Protein AF-A0A899FX78-F1 (afdb_monomer_lite)

Sequence (1139 aa):
MTTLPFQKGYDASYISKLYPPELSLHYVQIIFRHGERTPIFSNFKFPGITSNWNLCNSANFFHSAVKTSSGTSSDHKNWDYLKYKRKLEIMDENMKFRRLEDDSICMEGELTDIGRESTLNLGKRLRELYVNQLSFLPSVISKSSQIYIRTSDIPRALESAQHVFSGLYPSEFRESSFEVEFGLRELHDENIFPNDDQCKRLRVLLEEFRNLASKTWDPILASRTSEKVLKYIPEKISIKGRAQVFELFDLICTAIGNGIKIPDELYDEGLRKDLEIASISEWFDGYRDNPEVRRLGIGSFLGELKDIFVESKKHMNDERRKISLYGAHDTTLGSILQSLECFDRRWPPYASHIAFELFRKPSTSYFRSFFQKDEWYIRLRYNDTPLVIPECKKKGNHLSGNESFCTFEAFQDIVLKMVPKNLNKESGVVPSLSGSYLASLVYPSRLIIRSTASLSIKRVINLDPEFCQRILFMKWCYIEGSDKILVADDKNAKAWIMEDDKWELNISDGYGIKNIQWSQNGSEILVWTDFMLKLTVWSLSKDSGSTIHYPKFFNKGYDYRPTSTHFALITRPASHDFISIFDCSFNPWRLSKKWCLPTMDAQGCSWSQDGKWLAAWESPMEYKILLYTPNGYLLQQYSAYDIGLGIKTVQWNPPTGKFIAVGSFDGKVRFLDSFTFNSVIVIMHATTINFDGVTVWREIMSSMLIPKYEIVPQPVSLPFVRPNIEDPSSFLGVGILSFNKDGTLVATRNDNMPTILWIWSLSDLTPITILIYCNPIKVVKWCPFNPFLLSLVCSDGSKINNRVYLWNYHWDEPRVFSIPKYDFNVKWLRWLEKPQNIDNLERTVRKMRMNSLEIAKFYIIKFCFLTLEFNMRKKDPELIDHILGKDDAVLMKEAMSIICNPNQSLENRKTAFENFEMLIENIYNAKNIANMNMWEPLIQQLSSSESIIRMYAASVCGTAVQNNFDSQQHFLNNGGLEKVLVLFNSDDDPYVRLKSFYAIASEVRNNLPALEKFCKLDGWSIIVKYLKDNNYTILQKKILFFIWTLLLQDTGVDLVIEHIKLNELQKILVEIIQREEIQNNALEEALGSIFLLHKKSLVFDMNELIIIRNIIKIIKEKMNFEAISEDDINEISVQFNVI

Secondary structure (DSSP, 8-state):
--BPPP-----HHHHHHHS-TTSEEEEEEEEEE---B--S------TT--SSEE--GGGG-EEEEEE-SS--TT-TTSEEEEEE----EEE-TTS-EEE-S-S-EEPTTPBPHHHHHHHHHHHHHHHIIIIIIT--S-SSB--GGGEEEEE-SSHHHHHHHHHHHHHHS-GGGB-TT-----EE--TTT--SS--TTT-HHHHHHHHHHHHHHHHHHHHHHHHH--HHHHTTSSS--BSSSSSBHHHHHHHHHHHHHTT----GGGG-HHHHHHHHHHHHHHHHHHHHH-HHHHHHTTHHHHHHHHHHHHHHHH-TT--S-SEEEEEE-HHHHHHHHHHTT---SSPPPBT-EEEEEEEEE--S-TTSTTT-PPEEEEEEEETTEEE--GGGGSTTSEETTEEEEEEHHHHHHHHHTTS-S-TTTTT-EEE-TTSSEEEEEETTTEEEEEETTT--EEEEEE--HHHHHH--EEEE--STT--EEEEE-SSEEEEEETTEEEEEEEEE-SS-EEEEEE-TTSSEEEEEEGGG-EEEEEETTTTEEEEEE-BS-SSSSEEE-TTSSEEEEEE-GGG--EEEEEETTSSSPEEEEEEE-S-SS--EEEE-TTSS-EEEE--TTS--EEEE-TTS-EEEEE-S-SSS--EEEEEEPTTT--EEEEEETTSEEEEEETTT--EEEEEE--SEE--TT-EEEEEEE-TTS-EEEEEPPSSEEPP-PPP-TT-TT---SEEEEEE-TTSSEEEEEETTSTTEEEEEETTTTEEEEEEE-SS-EEEEEEETTEEEEEEEEE--SSS---EEEEEETT-SS-EEEE-S-TT-------PPPPPS-HHHHHHHHHHHT--HHHHHHHHH-S--------------HHHHHHHS-S-HHHHHHHHHHHHT-TTS-HHHHHHHHHHHHHHHTSHHHHHHHHHTT-HHHHHHGGG-SSHHHHHHHHHHHHHHHTT-HHHHHHHHHTTHHHHHHHHHHH-S-HHHHHHHHHHHHHHHTT-HHHHHHHHHTTHHHHHHHHHH-SS--HHHHHHHHHHHHHHH-SSSHHHHHHHHHHTTHHHHHHHHTTSHHHHHHTHHHHHHHHHHHHHTTPPPPHHHHHHHHHHHHHHHH-TT-TTS-HHHHHHHHHHTT--

Structure (mmCIF, N/CA/C/O backbone):
data_AF-A0A899FX78-F1
#
_entry.id   AF-A0A899FX78-F1
#
loop_
_atom_site.group_PDB
_atom_site.id
_atom_site.type_symbol
_atom_site.label_atom_id
_atom_site.label_alt_id
_atom_site.label_comp_id
_atom_site.label_asym_id
_atom_site.label_entity_id
_atom_site.label_seq_id
_atom_site.pdbx_PDB_ins_code
_atom_site.Cartn_x
_atom_site.Cartn_y
_atom_site.Cartn_z
_atom_site.occupancy
_atom_site.B_iso_or_equiv
_atom_site.auth_seq_id
_atom_site.auth_comp_id
_atom_site.auth_asym_id
_atom_site.auth_atom_id
_atom_site.pdbx_PDB_model_num
ATOM 1 N N . MET A 1 1 ? -4.094 -36.835 -20.064 1.00 56.31 1 MET A N 1
ATOM 2 C CA . MET A 1 1 ? -4.549 -36.139 -21.289 1.00 56.31 1 MET A CA 1
ATOM 3 C C . MET A 1 1 ? -4.024 -34.713 -21.242 1.00 56.31 1 MET A C 1
ATOM 5 O O . MET A 1 1 ? -4.030 -34.141 -20.163 1.00 56.31 1 MET A O 1
ATOM 9 N N . THR A 1 2 ? -3.517 -34.182 -22.355 1.00 75.81 2 THR A N 1
ATOM 10 C CA . THR A 1 2 ? -2.929 -32.825 -22.453 1.00 75.81 2 THR A CA 1
ATOM 11 C C . THR A 1 2 ? -3.984 -31.737 -22.676 1.00 75.81 2 THR A C 1
ATOM 13 O O . THR A 1 2 ? -3.794 -30.600 -22.252 1.00 75.81 2 THR A O 1
ATOM 16 N N . THR A 1 3 ? -5.113 -32.120 -23.270 1.00 79.94 3 THR A N 1
ATOM 17 C CA . THR A 1 3 ? -6.268 -31.272 -23.587 1.00 79.94 3 THR A CA 1
ATOM 18 C C . THR A 1 3 ? -7.498 -31.782 -22.846 1.00 79.94 3 THR A C 1
ATOM 20 O O . THR A 1 3 ? -7.684 -32.999 -22.719 1.00 79.94 3 THR A O 1
ATOM 23 N N . LEU A 1 4 ? -8.336 -30.868 -22.352 1.00 81.56 4 LEU A N 1
ATOM 24 C CA . LEU A 1 4 ? -9.636 -31.222 -21.792 1.00 81.56 4 LEU A CA 1
ATOM 25 C C . LEU A 1 4 ? -10.620 -31.558 -22.935 1.00 81.56 4 LEU A C 1
ATOM 27 O O . LEU A 1 4 ? -10.848 -30.715 -23.802 1.00 81.56 4 LEU A O 1
ATOM 31 N N . PRO A 1 5 ? -11.219 -32.764 -22.975 1.00 76.50 5 PRO A N 1
ATOM 32 C CA . PRO A 1 5 ? -12.157 -33.117 -24.032 1.00 76.50 5 PRO A CA 1
ATOM 33 C C . PRO A 1 5 ? -13.455 -32.310 -23.921 1.00 76.50 5 PRO A C 1
ATOM 35 O O . PRO A 1 5 ? -14.020 -32.140 -22.837 1.00 76.50 5 PRO A O 1
ATOM 38 N N . PHE A 1 6 ? -13.970 -31.866 -25.067 1.00 73.00 6 PHE A N 1
ATOM 39 C CA . PHE A 1 6 ? -15.276 -31.221 -25.138 1.00 73.00 6 PHE A CA 1
ATOM 40 C C . PHE A 1 6 ? -16.390 -32.199 -24.732 1.00 73.00 6 PHE A C 1
ATOM 42 O O . PHE A 1 6 ? -16.448 -33.326 -25.224 1.00 73.00 6 PHE A O 1
ATOM 49 N N . GLN A 1 7 ? -17.312 -31.756 -23.874 1.00 71.75 7 GLN A N 1
ATOM 50 C CA . GLN A 1 7 ? -18.577 -32.456 -23.635 1.00 71.75 7 GLN A CA 1
ATOM 51 C C . GLN A 1 7 ? -19.723 -31.486 -23.920 1.00 71.75 7 GLN A C 1
ATOM 53 O O . GLN A 1 7 ? -19.699 -30.345 -23.461 1.00 71.75 7 GLN A O 1
ATOM 58 N N . LYS A 1 8 ? -20.713 -31.950 -24.691 1.00 58.78 8 LYS A N 1
ATOM 59 C CA . LYS A 1 8 ? -21.813 -31.122 -25.215 1.00 58.78 8 LYS A CA 1
ATOM 60 C C . LYS A 1 8 ? -22.777 -30.591 -24.150 1.00 58.78 8 LYS A C 1
ATOM 62 O O . LYS A 1 8 ? -23.478 -29.634 -24.435 1.00 58.78 8 LYS A O 1
ATOM 67 N N . GLY A 1 9 ? -22.829 -31.199 -22.968 1.00 64.38 9 GLY A N 1
ATOM 68 C CA . GLY A 1 9 ? -23.748 -30.815 -21.900 1.00 64.38 9 GLY A CA 1
ATOM 69 C C . GLY A 1 9 ? -23.900 -31.926 -20.869 1.00 64.38 9 GLY A C 1
ATOM 70 O O . GLY A 1 9 ? -23.312 -33.002 -21.006 1.00 64.38 9 GLY A O 1
ATOM 71 N N . TYR A 1 10 ? -24.681 -31.654 -19.831 1.00 77.19 10 TYR A N 1
ATOM 72 C CA . TYR A 1 10 ? -24.971 -32.610 -18.766 1.00 77.19 10 TYR A CA 1
ATOM 73 C C . TYR A 1 10 ? -26.337 -33.257 -18.978 1.00 77.19 10 TYR A C 1
ATOM 75 O O . TYR A 1 10 ? -27.281 -32.579 -19.378 1.00 77.19 10 TYR A O 1
ATOM 83 N N . ASP A 1 11 ? -26.453 -34.548 -18.668 1.00 80.12 11 ASP A N 1
ATOM 84 C CA . ASP A 1 11 ? -27.754 -35.216 -18.585 1.00 80.12 11 ASP A CA 1
ATOM 85 C C . ASP A 1 11 ? -28.627 -34.570 -17.491 1.00 80.12 11 ASP A C 1
ATOM 87 O O . ASP A 1 11 ? -28.123 -34.170 -16.437 1.00 80.12 11 ASP A O 1
ATOM 91 N N . ALA A 1 12 ? -29.941 -34.495 -17.709 1.00 79.75 12 ALA A N 1
ATOM 92 C CA . ALA A 1 12 ? -30.886 -33.872 -16.781 1.00 79.75 12 ALA A CA 1
ATOM 93 C C . ALA A 1 12 ? -30.845 -34.531 -15.391 1.00 79.75 12 ALA A C 1
ATOM 95 O O . ALA A 1 12 ? -30.880 -33.838 -14.372 1.00 79.75 12 ALA A O 1
ATOM 96 N N . SER A 1 13 ? -30.674 -35.859 -15.343 1.00 80.31 13 SER A N 1
ATOM 97 C CA . SER A 1 13 ? -30.538 -36.606 -14.083 1.00 80.31 13 SER A CA 1
ATOM 98 C C . SER A 1 13 ? -29.237 -36.291 -13.330 1.00 80.31 13 SER A C 1
ATOM 100 O O . SER A 1 13 ? -29.163 -36.403 -12.103 1.00 80.31 13 SER A O 1
ATOM 102 N N . TYR A 1 14 ? -28.196 -35.885 -14.060 1.00 83.88 14 TYR A N 1
ATOM 103 C CA . TYR A 1 14 ? -26.916 -35.472 -13.500 1.00 83.88 14 TYR A CA 1
ATOM 104 C C . TYR A 1 14 ? -26.974 -34.022 -12.999 1.00 83.88 14 TYR A C 1
ATOM 106 O O . TYR A 1 14 ? -26.478 -33.739 -11.908 1.00 83.88 14 TYR A O 1
ATOM 114 N N . ILE A 1 15 ? -27.655 -33.124 -13.723 1.00 87.81 15 ILE A N 1
ATOM 115 C CA . ILE A 1 15 ? -27.906 -31.744 -13.276 1.00 87.81 15 ILE A CA 1
ATOM 116 C C . ILE A 1 15 ? -28.689 -31.716 -11.969 1.00 87.81 15 ILE A C 1
ATOM 118 O O . ILE A 1 15 ? -28.258 -31.032 -11.046 1.00 87.81 15 ILE A O 1
ATOM 122 N N . SER A 1 16 ? -29.764 -32.497 -11.832 1.00 84.88 16 SER A N 1
ATOM 123 C CA . SER A 1 16 ? -30.553 -32.523 -10.591 1.00 84.88 16 SER A CA 1
ATOM 124 C C . SER A 1 16 ? -29.756 -33.012 -9.376 1.00 84.88 16 SER A C 1
ATOM 126 O O . SER A 1 16 ? -30.043 -32.619 -8.251 1.00 84.88 16 SER A O 1
ATOM 128 N N . LYS A 1 17 ? -28.740 -33.864 -9.585 1.00 85.56 17 LYS A N 1
ATOM 129 C CA . LYS A 1 17 ? -27.818 -34.299 -8.520 1.00 85.56 17 LYS A CA 1
ATOM 130 C C . LYS A 1 17 ? -26.789 -33.226 -8.173 1.00 85.56 17 LYS A C 1
ATOM 132 O O . LYS A 1 17 ? -26.399 -33.102 -7.016 1.00 85.56 17 LYS A O 1
ATOM 137 N N . LEU A 1 18 ? -26.321 -32.478 -9.171 1.00 88.38 18 LEU A N 1
ATOM 138 C CA . LEU A 1 18 ? -25.367 -31.393 -8.969 1.00 88.38 18 LEU A CA 1
ATOM 139 C C . LEU A 1 18 ? -26.024 -30.140 -8.381 1.00 88.38 18 LEU A C 1
ATOM 141 O O . LEU A 1 18 ? -25.395 -29.453 -7.588 1.00 88.38 18 LEU A O 1
ATOM 145 N N . TYR A 1 19 ? -27.252 -29.810 -8.748 1.00 92.75 19 TYR A N 1
ATOM 146 C CA . TYR A 1 19 ? -27.931 -28.588 -8.322 1.00 92.75 19 TYR A CA 1
ATOM 147 C C . TYR A 1 19 ? -29.222 -28.982 -7.602 1.00 92.75 19 TYR A C 1
ATOM 149 O O . TYR A 1 19 ? -30.288 -28.995 -8.219 1.00 92.75 19 TYR A O 1
ATOM 157 N N . PRO A 1 20 ? -29.117 -29.391 -6.323 1.00 90.31 20 PRO A N 1
ATOM 158 C CA . PRO A 1 20 ? -30.262 -29.885 -5.578 1.00 90.31 20 PRO A CA 1
ATOM 159 C C . PRO A 1 20 ? -31.274 -28.750 -5.330 1.00 90.31 20 PRO A C 1
ATOM 161 O O . PRO A 1 20 ? -30.861 -27.618 -5.065 1.00 90.31 20 PRO A O 1
ATOM 164 N N . PRO A 1 21 ? -32.590 -29.019 -5.410 1.00 87.50 21 PRO A N 1
ATOM 165 C CA . PRO A 1 21 ? -33.629 -27.984 -5.407 1.00 87.50 21 PRO A CA 1
ATOM 166 C C . PRO A 1 21 ? -33.718 -27.191 -4.096 1.00 87.50 21 PRO A C 1
ATOM 168 O O . PRO A 1 21 ? -34.218 -26.070 -4.087 1.00 87.50 21 PRO A O 1
ATOM 171 N N . GLU A 1 22 ? -33.230 -27.744 -2.986 1.00 88.44 22 GLU A N 1
ATOM 172 C CA . GLU A 1 22 ? -33.152 -27.055 -1.699 1.00 88.44 22 GLU A CA 1
ATOM 173 C C . GLU A 1 22 ? -32.061 -25.971 -1.634 1.00 88.44 22 GLU A C 1
ATOM 175 O O . GLU A 1 22 ? -32.058 -25.175 -0.692 1.00 88.44 22 GLU A O 1
ATOM 180 N N . LEU A 1 23 ? -31.143 -25.922 -2.608 1.00 92.50 23 LEU A N 1
ATOM 181 C CA . LEU A 1 23 ? -30.091 -24.912 -2.702 1.00 92.50 23 LEU A CA 1
ATOM 182 C C . LEU A 1 23 ? -30.277 -24.033 -3.939 1.00 92.50 23 LEU A C 1
ATOM 184 O O . LEU A 1 23 ? -30.303 -24.510 -5.070 1.00 92.50 23 LEU A O 1
ATOM 188 N N . SER A 1 24 ? -30.291 -22.718 -3.741 1.00 92.06 24 SER A N 1
ATOM 189 C CA . SER A 1 24 ? -30.264 -21.749 -4.837 1.00 92.06 24 SER A CA 1
ATOM 190 C C . SER A 1 24 ? -28.830 -21.309 -5.131 1.00 92.06 24 SER A C 1
ATOM 192 O O . SER A 1 24 ? -28.156 -20.792 -4.236 1.00 92.06 24 SER A O 1
ATOM 194 N N . LEU A 1 25 ? -28.368 -21.478 -6.374 1.00 94.00 25 LEU A N 1
ATOM 195 C CA . LEU A 1 25 ? -27.090 -20.928 -6.838 1.00 94.00 25 LEU A CA 1
ATOM 196 C C . LEU A 1 25 ? -27.162 -19.393 -6.842 1.00 94.00 25 LEU A C 1
ATOM 198 O O . LEU A 1 25 ? -28.092 -18.819 -7.405 1.00 94.00 25 LEU A O 1
ATOM 202 N N . HIS A 1 26 ? -26.185 -18.740 -6.213 1.00 92.38 26 HIS A N 1
ATOM 203 C CA . HIS A 1 26 ? -26.163 -17.289 -5.998 1.00 92.38 26 HIS A CA 1
ATOM 204 C C . HIS A 1 26 ? -25.058 -16.589 -6.792 1.00 92.38 26 HIS A C 1
ATOM 206 O O . HIS A 1 26 ? -25.307 -15.555 -7.403 1.00 92.38 26 HIS A O 1
ATOM 212 N N . TYR A 1 27 ? -23.845 -17.153 -6.815 1.00 94.88 27 TYR A N 1
ATOM 213 C CA . TYR A 1 27 ? -22.690 -16.535 -7.477 1.00 94.88 27 TYR A CA 1
ATOM 214 C C . TYR A 1 27 ? -21.672 -17.571 -7.960 1.00 94.88 27 TYR A C 1
ATOM 216 O O . TYR A 1 27 ? -21.476 -18.593 -7.299 1.00 94.88 27 TYR A O 1
ATOM 224 N N . VAL A 1 28 ? -20.997 -17.304 -9.083 1.00 96.69 28 VAL A N 1
ATOM 225 C CA . VAL A 1 28 ? -20.020 -18.224 -9.689 1.00 96.69 28 VAL A CA 1
ATOM 226 C C . VAL A 1 28 ? -18.712 -17.509 -10.036 1.00 96.69 28 VAL A C 1
ATOM 228 O O . VAL A 1 28 ? -18.718 -16.457 -10.664 1.00 96.69 28 VAL A O 1
ATOM 231 N N . GLN A 1 29 ? -17.575 -18.103 -9.681 1.00 97.94 29 GLN A N 1
ATOM 232 C CA . GLN A 1 29 ? -16.239 -17.649 -10.077 1.00 97.94 29 GLN A CA 1
ATOM 233 C C . GLN A 1 29 ? -15.549 -18.760 -10.873 1.00 97.94 29 GLN A C 1
ATOM 235 O O . GLN A 1 29 ? -15.314 -19.839 -10.328 1.00 97.94 29 GLN A O 1
ATOM 240 N N . ILE A 1 30 ? -15.237 -18.517 -12.150 1.00 98.44 30 ILE A N 1
ATOM 241 C CA . ILE A 1 30 ? -14.570 -19.473 -13.043 1.00 98.44 30 ILE A CA 1
ATOM 242 C C . ILE A 1 30 ? -13.133 -19.023 -13.290 1.00 98.44 30 ILE A C 1
ATOM 244 O O . ILE A 1 30 ? -12.912 -17.988 -13.912 1.00 98.44 30 ILE A O 1
ATOM 248 N N . ILE A 1 31 ? -12.157 -19.819 -12.862 1.00 98.62 31 ILE A N 1
ATOM 249 C CA . ILE A 1 31 ? -10.735 -19.616 -13.163 1.00 98.62 31 ILE A CA 1
ATOM 250 C C . ILE A 1 31 ? -10.302 -20.665 -14.172 1.00 98.62 31 ILE A C 1
ATOM 252 O O . ILE A 1 31 ? -10.439 -21.852 -13.899 1.00 98.62 31 ILE A O 1
ATOM 256 N N . PHE A 1 32 ? -9.777 -20.261 -15.323 1.00 98.19 32 PHE A N 1
ATOM 257 C CA . PHE A 1 32 ? -9.428 -21.194 -16.392 1.00 98.19 32 PHE A CA 1
ATOM 258 C C . PHE A 1 32 ? -8.013 -20.976 -16.912 1.00 98.19 32 PHE A C 1
ATOM 260 O O . PHE A 1 32 ? -7.533 -19.850 -17.035 1.00 98.19 32 PHE A O 1
ATOM 267 N N . ARG A 1 33 ? -7.343 -22.084 -17.232 1.00 97.56 33 ARG A N 1
ATOM 268 C CA . ARG A 1 33 ? -6.082 -22.078 -17.969 1.00 97.56 33 ARG A CA 1
ATOM 269 C C . ARG A 1 33 ? -6.368 -21.694 -19.418 1.00 97.56 33 ARG A C 1
ATOM 271 O O . ARG A 1 33 ? -7.374 -22.109 -19.993 1.00 97.56 33 ARG A O 1
ATOM 278 N N . HIS A 1 34 ? -5.447 -20.953 -20.023 1.00 97.56 34 HIS A N 1
ATOM 279 C CA . HIS A 1 34 ? -5.445 -20.734 -21.467 1.00 97.56 34 HIS A CA 1
ATOM 280 C C . HIS A 1 34 ? -5.525 -22.046 -22.283 1.00 97.56 34 HIS A C 1
ATOM 282 O O . HIS A 1 34 ? -5.218 -23.141 -21.792 1.00 97.56 34 HIS A O 1
ATOM 288 N N . GLY A 1 35 ? -5.911 -21.923 -23.553 1.00 96.31 35 GLY A N 1
ATOM 289 C CA . GLY A 1 35 ? -5.932 -23.037 -24.505 1.00 96.31 35 GLY A CA 1
ATOM 290 C C . GLY A 1 35 ? -4.535 -23.492 -24.941 1.00 96.31 35 GLY A C 1
ATOM 291 O O . GLY A 1 35 ? -3.508 -23.033 -24.423 1.00 96.31 35 GLY A O 1
ATOM 292 N N . GLU A 1 36 ? -4.504 -24.412 -25.899 1.00 96.31 36 GLU A N 1
ATOM 293 C CA . GLU A 1 36 ? -3.303 -24.916 -26.557 1.00 96.31 36 GLU A CA 1
ATOM 294 C C . GLU A 1 36 ? -2.450 -23.775 -27.116 1.00 96.31 36 GLU A C 1
ATOM 296 O O . GLU A 1 36 ? -2.935 -22.796 -27.681 1.00 96.31 36 GLU A O 1
ATOM 301 N N . ARG A 1 37 ? -1.140 -23.919 -26.958 1.00 95.31 37 ARG A N 1
ATOM 302 C CA . ARG A 1 37 ? -0.155 -22.925 -27.376 1.00 95.31 37 ARG A CA 1
ATOM 303 C C . ARG A 1 37 ? 1.071 -23.600 -27.963 1.00 95.31 37 ARG A C 1
ATOM 305 O O . ARG A 1 37 ? 1.248 -24.811 -27.815 1.00 95.31 37 ARG A O 1
ATOM 312 N N . THR A 1 38 ? 1.933 -22.805 -28.573 1.00 93.19 38 THR A N 1
ATOM 313 C CA . THR A 1 38 ? 3.325 -23.188 -28.811 1.00 93.19 38 THR A CA 1
ATOM 314 C C . THR A 1 38 ? 4.096 -23.320 -27.486 1.00 93.19 38 THR A C 1
ATOM 316 O O . THR A 1 38 ? 3.658 -22.808 -26.440 1.00 93.19 38 THR A O 1
ATOM 319 N N . PRO A 1 39 ? 5.231 -24.039 -27.477 1.00 91.06 39 PRO A N 1
ATOM 320 C CA . PRO A 1 39 ? 6.095 -24.123 -26.303 1.00 91.06 39 PRO A CA 1
ATOM 321 C C . PRO A 1 39 ? 6.634 -22.744 -25.910 1.00 91.06 39 PRO A C 1
ATOM 323 O O . PRO A 1 39 ? 6.804 -21.865 -26.757 1.00 91.06 39 PRO A O 1
ATOM 326 N N . ILE A 1 40 ? 6.867 -22.545 -24.611 1.00 87.88 40 ILE A N 1
ATOM 327 C CA . ILE A 1 40 ? 7.450 -21.293 -24.087 1.00 87.88 40 ILE A CA 1
ATOM 328 C C . ILE A 1 40 ? 8.978 -21.240 -24.230 1.00 87.88 40 ILE A C 1
ATOM 330 O O . ILE A 1 40 ? 9.560 -20.178 -24.044 1.00 87.88 40 ILE A O 1
ATOM 334 N N . PHE A 1 41 ? 9.610 -22.368 -24.560 1.00 79.44 41 PHE A N 1
ATOM 335 C CA . PHE A 1 41 ? 11.037 -22.485 -24.852 1.00 79.44 41 PHE A CA 1
ATOM 336 C C . PHE A 1 41 ? 11.233 -23.377 -26.083 1.00 79.44 41 PHE A C 1
ATOM 338 O O . PHE A 1 41 ? 10.471 -24.322 -26.297 1.00 79.44 41 PHE A O 1
ATOM 345 N N . SER A 1 42 ? 12.257 -23.100 -26.888 1.00 67.69 42 SER A N 1
ATOM 346 C CA . SER A 1 42 ? 12.517 -23.802 -28.151 1.00 67.69 42 SER A CA 1
ATOM 347 C C . SER A 1 42 ? 13.882 -24.508 -28.197 1.00 67.69 42 SER A C 1
ATOM 349 O O . SER A 1 42 ? 14.434 -24.722 -29.280 1.00 67.69 42 SER A O 1
ATOM 351 N N . ASN A 1 43 ? 14.450 -24.910 -27.048 1.00 70.38 43 ASN A N 1
ATOM 352 C CA . ASN A 1 43 ? 15.830 -25.415 -27.023 1.00 70.38 43 ASN A CA 1
ATOM 353 C C . ASN A 1 43 ? 15.979 -26.842 -27.575 1.00 70.38 43 ASN A C 1
ATOM 355 O O . ASN A 1 43 ? 17.073 -27.221 -28.003 1.00 70.38 43 ASN A O 1
ATOM 359 N N . PHE A 1 44 ? 14.911 -27.645 -27.591 1.00 76.50 44 PHE A N 1
ATOM 360 C CA . PHE A 1 44 ? 14.952 -29.012 -28.118 1.00 76.50 44 PHE A CA 1
ATOM 361 C C . PHE A 1 44 ? 14.465 -29.088 -29.566 1.00 76.50 44 PHE A C 1
ATOM 363 O O . PHE A 1 44 ? 13.469 -28.473 -29.945 1.00 76.50 44 PHE A O 1
ATOM 370 N N . LYS A 1 45 ? 15.143 -29.911 -30.373 1.00 70.06 45 LYS A N 1
ATOM 371 C CA . LYS A 1 45 ? 14.773 -30.180 -31.767 1.00 70.06 45 LYS A CA 1
ATOM 372 C C . LYS A 1 45 ? 14.464 -31.663 -31.938 1.00 70.06 45 LYS A C 1
ATOM 374 O O . LYS A 1 45 ? 15.354 -32.502 -31.822 1.00 70.06 45 LYS A O 1
ATOM 379 N N . PHE A 1 46 ? 13.209 -31.976 -32.250 1.00 75.69 46 PHE A N 1
ATOM 380 C CA . PHE A 1 46 ? 12.749 -33.338 -32.521 1.00 75.69 46 PHE A CA 1
ATOM 381 C C . PHE A 1 46 ? 12.361 -33.500 -33.994 1.00 75.69 46 PHE A C 1
ATOM 383 O O . PHE A 1 46 ? 11.844 -32.557 -34.595 1.00 75.69 46 PHE A O 1
ATOM 390 N N . PRO A 1 47 ? 12.528 -34.694 -34.588 1.00 69.38 47 PRO A N 1
ATOM 391 C CA . PRO A 1 47 ? 11.887 -35.017 -35.857 1.00 69.38 47 PRO A CA 1
ATOM 392 C C . PRO A 1 47 ? 10.375 -34.767 -35.770 1.00 69.38 47 PRO A C 1
ATOM 394 O O . PRO A 1 47 ? 9.719 -35.294 -34.875 1.00 69.38 47 PRO A O 1
ATOM 397 N N . GLY A 1 48 ? 9.839 -33.956 -36.684 1.00 66.62 48 GLY A N 1
ATOM 398 C CA . GLY A 1 48 ? 8.424 -33.561 -36.701 1.00 66.62 48 GLY A CA 1
ATOM 399 C C . GLY A 1 48 ? 8.114 -32.216 -36.033 1.00 66.62 48 GLY A C 1
ATOM 400 O O . GLY A 1 48 ? 7.056 -31.656 -36.303 1.00 66.62 48 GLY A O 1
ATOM 401 N N . ILE A 1 49 ? 9.036 -31.651 -35.242 1.00 74.06 49 ILE A N 1
ATOM 402 C CA . ILE A 1 49 ? 8.910 -30.306 -34.662 1.00 74.06 49 ILE A CA 1
ATOM 403 C C . ILE A 1 49 ? 9.881 -29.368 -35.384 1.00 74.06 49 ILE A C 1
ATOM 405 O O . ILE A 1 49 ? 11.098 -29.431 -35.205 1.00 74.06 49 ILE A O 1
ATOM 409 N N . THR A 1 50 ? 9.335 -28.506 -36.239 1.00 68.75 50 THR A N 1
ATOM 410 C CA . THR A 1 50 ? 10.078 -27.440 -36.917 1.00 68.75 50 THR A CA 1
ATOM 411 C C . THR A 1 50 ? 10.304 -26.252 -35.983 1.00 68.75 50 THR A C 1
ATOM 413 O O . THR A 1 50 ? 9.568 -26.055 -35.019 1.00 68.75 50 THR A O 1
ATOM 416 N N . SER A 1 51 ? 11.305 -25.416 -36.282 1.00 67.31 51 SER A N 1
ATOM 417 C CA . SER A 1 51 ? 11.525 -24.157 -35.548 1.00 67.31 51 SER A CA 1
ATOM 418 C C . SER A 1 51 ? 10.347 -23.185 -35.670 1.00 67.31 51 SER A C 1
ATOM 420 O O . SER A 1 51 ? 10.173 -22.322 -34.820 1.00 67.31 51 SER A O 1
ATOM 422 N N . ASN A 1 52 ? 9.532 -23.341 -36.716 1.00 76.69 52 ASN A N 1
ATOM 423 C CA . ASN A 1 52 ? 8.359 -22.519 -36.984 1.00 76.69 52 ASN A CA 1
ATOM 424 C C . ASN A 1 52 ? 7.102 -23.368 -36.775 1.00 76.69 52 ASN A C 1
ATOM 426 O O . ASN A 1 52 ? 7.000 -24.455 -37.345 1.00 76.69 52 ASN A O 1
ATOM 430 N N . TRP A 1 53 ? 6.166 -22.878 -35.964 1.00 86.75 53 TRP A N 1
ATOM 431 C CA . TRP A 1 53 ? 4.884 -23.531 -35.694 1.00 86.75 53 TRP A CA 1
ATOM 432 C C . TRP A 1 53 ? 3.789 -22.829 -36.498 1.00 86.75 53 TRP A C 1
ATOM 434 O O . TRP A 1 53 ? 3.371 -21.732 -36.141 1.00 86.75 53 TRP A O 1
ATOM 444 N N . ASN A 1 54 ? 3.327 -23.443 -37.585 1.00 88.19 54 ASN A N 1
ATOM 445 C CA . ASN A 1 54 ? 2.396 -22.825 -38.540 1.00 88.19 54 ASN A CA 1
ATOM 446 C C . ASN A 1 54 ? 0.937 -23.108 -38.133 1.00 88.19 54 ASN A C 1
ATOM 448 O O . ASN A 1 54 ? 0.211 -23.822 -38.820 1.00 88.19 54 ASN A O 1
ATOM 452 N N . LEU A 1 55 ? 0.554 -22.643 -36.940 1.00 91.00 55 LEU A N 1
ATOM 453 C CA . LEU A 1 55 ? -0.727 -22.956 -36.284 1.00 91.00 55 LEU A CA 1
ATOM 454 C C . LEU A 1 55 ? -1.485 -21.705 -35.802 1.00 91.00 55 LEU A C 1
ATOM 456 O O . LEU A 1 55 ? -2.394 -21.816 -34.977 1.00 91.00 55 LEU A O 1
ATOM 460 N N . CYS A 1 56 ? -1.082 -20.518 -36.257 1.00 91.06 56 CYS A N 1
ATOM 461 C CA . CYS A 1 56 ? -1.621 -19.233 -35.819 1.00 91.06 56 CYS A CA 1
ATOM 462 C C . CYS A 1 56 ? -2.126 -18.429 -37.016 1.00 91.06 56 CYS A C 1
ATOM 464 O O . CYS A 1 56 ? -1.545 -17.408 -37.388 1.00 91.06 56 CYS A O 1
ATOM 466 N N . ASN A 1 57 ? -3.239 -18.855 -37.621 1.00 90.88 57 ASN A N 1
ATOM 467 C CA . ASN A 1 57 ? -3.867 -18.088 -38.700 1.00 90.88 57 ASN A CA 1
ATOM 468 C C . ASN A 1 57 ? -4.327 -16.701 -38.235 1.00 90.88 57 ASN A C 1
ATOM 470 O O . ASN A 1 57 ? -4.414 -15.788 -39.059 1.00 90.88 57 ASN A O 1
ATOM 474 N N . SER A 1 58 ? -4.558 -16.524 -36.927 1.00 86.56 58 SER A N 1
ATOM 475 C CA . SER A 1 58 ? -4.817 -15.228 -36.282 1.00 86.56 58 SER A CA 1
ATOM 476 C C . SER A 1 58 ? -3.805 -14.142 -36.657 1.00 86.56 58 SER A C 1
ATOM 478 O O . SER A 1 58 ? -4.174 -12.969 -36.712 1.00 86.56 58 SER A O 1
ATOM 480 N N . ALA A 1 59 ? -2.574 -14.518 -37.024 1.00 84.81 59 ALA A N 1
ATOM 481 C CA . ALA A 1 59 ? -1.544 -13.593 -37.478 1.00 84.81 59 ALA A CA 1
ATOM 482 C C . ALA A 1 59 ? -1.950 -12.760 -38.717 1.00 84.81 59 ALA A C 1
ATOM 484 O O . ALA A 1 59 ? -1.337 -11.727 -38.996 1.00 84.81 59 ALA A O 1
ATOM 485 N N . ASN A 1 60 ? -3.014 -13.158 -39.426 1.00 85.25 60 ASN A N 1
ATOM 486 C CA . ASN A 1 60 ? -3.587 -12.458 -40.579 1.00 85.25 60 ASN A CA 1
ATOM 487 C C . ASN A 1 60 ? -4.738 -11.490 -40.258 1.00 85.25 60 ASN A C 1
ATOM 489 O O . ASN A 1 60 ? -5.243 -10.820 -41.163 1.00 85.25 60 ASN A O 1
ATOM 493 N N . PHE A 1 61 ? -5.190 -11.435 -39.004 1.00 85.56 61 PHE A N 1
ATOM 494 C CA . PHE A 1 61 ? -6.456 -10.799 -38.628 1.00 85.56 61 PHE A CA 1
ATOM 495 C C . PHE A 1 61 ? -6.312 -9.765 -37.505 1.00 85.56 61 PHE A C 1
ATOM 497 O O . PHE A 1 61 ? -7.275 -9.502 -36.781 1.00 85.56 61 PHE A O 1
ATOM 504 N N . PHE A 1 62 ? -5.136 -9.152 -37.356 1.00 84.50 62 PHE A N 1
ATOM 505 C CA . PHE A 1 62 ? -4.943 -8.117 -36.346 1.00 84.50 62 PHE A CA 1
ATOM 506 C C . PHE A 1 62 ? -5.700 -6.834 -36.692 1.00 84.50 62 PHE A C 1
ATOM 508 O O . PHE A 1 62 ? -5.832 -6.459 -37.859 1.00 84.50 62 PHE A O 1
ATOM 515 N N . HIS A 1 63 ? -6.151 -6.145 -35.647 1.00 86.00 63 HIS A N 1
ATOM 516 C CA . HIS A 1 63 ? -6.744 -4.817 -35.731 1.00 86.00 63 HIS A CA 1
ATOM 517 C C . HIS A 1 63 ? -6.062 -3.900 -34.711 1.00 86.00 63 HIS A C 1
ATOM 519 O O . HIS A 1 63 ? -5.771 -4.321 -33.592 1.00 86.00 63 HIS A O 1
ATOM 525 N N . SER A 1 64 ? -5.799 -2.650 -35.084 1.00 85.44 64 SER A N 1
ATOM 526 C CA . SER A 1 64 ? -5.330 -1.605 -34.166 1.00 85.44 64 SER A CA 1
ATOM 527 C C . SER A 1 64 ? -6.273 -0.415 -34.205 1.00 85.44 64 SER A C 1
ATOM 529 O O . SER A 1 64 ? -6.692 -0.002 -35.285 1.00 85.44 64 SER A O 1
ATOM 531 N N . ALA A 1 65 ? -6.573 0.154 -33.039 1.00 84.50 65 ALA A N 1
ATOM 532 C CA . ALA A 1 65 ? -7.273 1.428 -32.965 1.00 84.50 65 ALA A CA 1
ATOM 533 C C . ALA A 1 65 ? -6.357 2.539 -33.506 1.00 84.50 65 ALA A C 1
ATOM 535 O O . ALA A 1 65 ? -5.215 2.683 -33.065 1.00 84.50 65 ALA A O 1
ATOM 536 N N . VAL A 1 66 ? -6.850 3.313 -34.467 1.00 85.25 66 VAL A N 1
ATOM 537 C CA . VAL A 1 66 ? -6.127 4.415 -35.110 1.00 85.25 66 VAL A CA 1
ATOM 538 C C . VAL A 1 66 ? -6.965 5.687 -35.070 1.00 85.25 66 VAL A C 1
ATOM 540 O O . VAL A 1 66 ? -8.189 5.643 -35.151 1.00 85.25 66 VAL A O 1
ATOM 543 N N . LYS A 1 67 ? -6.309 6.839 -34.918 1.00 81.00 67 LYS A N 1
ATOM 544 C CA . LYS A 1 67 ? -6.983 8.137 -34.817 1.00 81.00 67 LYS A CA 1
ATOM 545 C C . LYS A 1 67 ? -7.229 8.726 -36.205 1.00 81.00 67 LYS A C 1
ATOM 547 O O . LYS A 1 67 ? -6.300 8.798 -37.009 1.00 81.00 67 LYS A O 1
ATOM 552 N N . THR A 1 68 ? -8.445 9.198 -36.465 1.00 75.94 68 THR A N 1
ATOM 553 C CA . THR A 1 68 ? -8.798 9.884 -37.714 1.00 75.94 68 THR A CA 1
ATOM 554 C C . THR A 1 68 ? -8.617 11.401 -37.585 1.00 75.94 68 THR A C 1
ATOM 556 O O . THR A 1 68 ? -8.675 11.977 -36.497 1.00 75.94 68 THR A O 1
ATOM 559 N N . SER A 1 69 ? -8.322 12.065 -38.704 1.00 61.91 69 SER A N 1
ATOM 560 C CA . SER A 1 69 ? -7.917 13.479 -38.761 1.00 61.91 69 SER A CA 1
ATOM 561 C C . SER A 1 69 ? -9.077 14.486 -38.727 1.00 61.91 69 SER A C 1
ATOM 563 O O . SER A 1 69 ? -8.832 15.689 -38.787 1.00 61.91 69 SER A O 1
ATOM 565 N N . SER A 1 70 ? -10.330 14.037 -38.630 1.00 56.91 70 SER A N 1
ATOM 566 C CA . SER A 1 70 ? -11.511 14.845 -38.966 1.00 56.91 70 SER A CA 1
ATOM 567 C C . SER A 1 70 ? -12.377 15.326 -37.790 1.00 56.91 70 SER A C 1
ATOM 569 O O . SER A 1 70 ? -13.540 15.646 -38.015 1.00 56.91 70 SER A O 1
ATOM 571 N N . GLY A 1 71 ? -11.863 15.435 -36.558 1.00 49.47 71 GLY A N 1
ATOM 572 C CA . GLY A 1 71 ? -12.680 15.921 -35.435 1.00 49.47 71 GLY A CA 1
ATOM 573 C C . GLY A 1 71 ? -11.954 16.802 -34.421 1.00 49.47 71 GLY A C 1
ATOM 574 O O . GLY A 1 71 ? -10.828 16.524 -34.007 1.00 49.47 71 GLY A O 1
ATOM 575 N N . THR A 1 72 ? -12.640 17.867 -34.001 1.00 48.44 72 THR A N 1
ATOM 576 C CA . THR A 1 72 ? -12.274 18.715 -32.861 1.00 48.44 72 THR A CA 1
ATOM 577 C C . THR A 1 72 ? -12.352 17.932 -31.544 1.00 48.44 72 THR A C 1
ATOM 579 O O . THR A 1 72 ? -13.051 16.927 -31.419 1.00 48.44 72 THR A O 1
ATOM 582 N N . SER A 1 73 ? -11.559 18.368 -30.573 1.00 49.38 73 SER A N 1
ATOM 583 C CA . SER A 1 73 ? -10.962 17.598 -29.476 1.00 49.38 73 SER A CA 1
ATOM 584 C C . SER A 1 73 ? -11.878 17.188 -28.308 1.00 49.38 73 SER A C 1
ATOM 586 O O . SER A 1 73 ? -11.502 17.399 -27.158 1.00 49.38 73 SER A O 1
ATOM 588 N N . SER A 1 74 ? -13.030 16.556 -28.556 1.00 48.56 74 SER A N 1
ATOM 589 C CA . SER A 1 74 ? -13.823 15.973 -27.452 1.00 48.56 74 SER A CA 1
ATOM 590 C C . SER A 1 74 ? -14.748 14.789 -27.775 1.00 48.56 74 SER A C 1
ATOM 592 O O . SER A 1 74 ? -15.351 14.265 -26.847 1.00 48.56 74 SER A O 1
ATOM 594 N N . ASP A 1 75 ? -14.856 14.310 -29.021 1.00 48.47 75 ASP A N 1
ATOM 595 C CA . ASP A 1 75 ? -15.761 13.189 -29.340 1.00 48.47 75 ASP A CA 1
ATOM 596 C C . ASP A 1 75 ? -15.025 11.848 -29.521 1.00 48.47 75 ASP A C 1
ATOM 598 O O . ASP A 1 75 ? -14.091 11.731 -30.319 1.00 48.47 75 ASP A O 1
ATOM 602 N N . HIS A 1 76 ? -15.525 10.789 -28.865 1.00 54.66 76 HIS A N 1
ATOM 603 C CA . HIS A 1 76 ? -15.122 9.379 -29.047 1.00 54.66 76 HIS A CA 1
ATOM 604 C C . HIS A 1 76 ? -15.287 8.855 -30.495 1.00 54.66 76 HIS A C 1
ATOM 606 O O . HIS A 1 76 ? -14.892 7.734 -30.797 1.00 54.66 76 HIS A O 1
ATOM 612 N N . LYS A 1 77 ? -15.822 9.671 -31.413 1.00 56.19 77 LYS A N 1
ATOM 613 C CA . LYS A 1 77 ? -16.089 9.349 -32.826 1.00 56.19 77 LYS A CA 1
ATOM 614 C C . LYS A 1 77 ? -14.869 9.467 -33.758 1.00 56.19 77 LYS A C 1
ATOM 616 O O . LYS A 1 77 ? -15.011 9.253 -34.956 1.00 56.19 77 LYS A O 1
ATOM 621 N N . ASN A 1 78 ? -13.682 9.788 -33.235 1.00 69.81 78 ASN A N 1
ATOM 622 C CA . ASN A 1 78 ? -12.452 9.992 -34.024 1.00 69.81 78 ASN A CA 1
ATOM 623 C C . ASN A 1 78 ? -11.507 8.773 -34.054 1.00 69.81 78 ASN A C 1
ATOM 625 O O . ASN A 1 78 ? -10.300 8.931 -34.262 1.00 69.81 78 ASN A O 1
ATOM 629 N N . TRP A 1 79 ? -12.028 7.572 -33.807 1.00 75.81 79 TRP A N 1
ATOM 630 C CA . TRP A 1 79 ? -11.267 6.323 -33.836 1.00 75.81 79 TRP A CA 1
ATOM 631 C C . TRP A 1 79 ? -11.783 5.410 -34.949 1.00 75.81 79 TRP A C 1
ATOM 633 O O . TRP A 1 79 ? -12.989 5.286 -35.140 1.00 75.81 79 TRP A O 1
ATOM 643 N N . ASP A 1 80 ? -10.860 4.782 -35.669 1.00 82.25 80 ASP A N 1
ATOM 644 C CA . ASP A 1 80 ? -11.116 3.752 -36.679 1.00 82.25 80 ASP A CA 1
ATOM 645 C C . ASP A 1 80 ? -10.241 2.517 -36.386 1.00 82.25 80 ASP A C 1
ATOM 647 O O . ASP A 1 80 ? -9.356 2.561 -35.525 1.00 82.25 80 ASP A O 1
ATOM 651 N N . TYR A 1 81 ? -10.473 1.407 -37.085 1.00 84.38 81 TYR A N 1
ATOM 652 C CA . TYR A 1 81 ? -9.730 0.159 -36.920 1.00 84.38 81 TYR A CA 1
ATOM 653 C C . TYR A 1 81 ? -8.891 -0.154 -38.161 1.00 84.38 81 TYR A C 1
ATOM 655 O O . TYR A 1 81 ? -9.406 -0.497 -39.224 1.00 84.38 81 TYR A O 1
ATOM 663 N N . LEU A 1 82 ? -7.566 -0.121 -38.010 1.00 85.44 82 LEU A N 1
ATOM 664 C CA . LEU A 1 82 ? -6.646 -0.573 -39.049 1.00 85.44 82 LEU A CA 1
ATOM 665 C C . LEU A 1 82 ? -6.500 -2.092 -38.985 1.00 85.44 82 LEU A C 1
ATOM 667 O O . LEU A 1 82 ? -5.936 -2.617 -38.025 1.00 85.44 82 LEU A O 1
ATOM 671 N N . LYS A 1 83 ? -6.940 -2.789 -40.034 1.00 91.06 83 LYS A N 1
ATOM 672 C CA . LYS A 1 83 ? -6.660 -4.217 -40.221 1.00 91.06 83 LYS A CA 1
ATOM 673 C C . LYS A 1 83 ? -5.246 -4.424 -40.769 1.00 91.06 83 LYS A C 1
ATOM 675 O O . LYS A 1 83 ? -4.875 -3.811 -41.769 1.00 91.06 83 LYS A O 1
ATOM 680 N N . TYR A 1 84 ? -4.474 -5.319 -40.162 1.00 88.12 84 TYR A N 1
ATOM 681 C CA . TYR A 1 84 ? -3.120 -5.660 -40.606 1.00 88.12 84 TYR A CA 1
ATOM 682 C C . TYR A 1 84 ? -2.773 -7.131 -40.335 1.00 88.12 84 TYR A C 1
ATOM 684 O O . TYR A 1 84 ? -3.481 -7.841 -39.623 1.00 88.12 84 TYR A O 1
ATOM 692 N N . LYS A 1 85 ? -1.666 -7.595 -40.927 1.00 88.75 85 LYS A N 1
ATOM 693 C CA . LYS A 1 85 ? -1.111 -8.939 -40.719 1.00 88.75 85 LYS A CA 1
ATOM 694 C C . LYS A 1 85 ? 0.343 -8.881 -40.259 1.00 88.75 85 LYS A C 1
ATOM 696 O O . LYS A 1 85 ? 1.058 -7.941 -40.609 1.00 88.75 85 LYS A O 1
ATOM 701 N N . ARG A 1 86 ? 0.787 -9.883 -39.498 1.00 88.50 86 ARG A N 1
ATOM 702 C CA . ARG A 1 86 ? 2.168 -10.011 -39.008 1.00 88.50 86 ARG A CA 1
ATOM 703 C C . ARG A 1 86 ? 2.977 -10.929 -39.923 1.00 88.50 86 ARG A C 1
ATOM 705 O O . ARG A 1 86 ? 2.576 -12.054 -40.183 1.00 88.50 86 ARG A O 1
ATOM 712 N N . LYS A 1 87 ? 4.152 -10.460 -40.349 1.00 84.81 87 LYS A N 1
ATOM 713 C CA . LYS A 1 87 ? 5.161 -11.231 -41.093 1.00 84.81 87 LYS A CA 1
ATOM 714 C C . LYS A 1 87 ? 6.413 -11.381 -40.231 1.00 84.81 87 LYS A C 1
ATOM 716 O O . LYS A 1 87 ? 6.920 -10.373 -39.747 1.00 84.81 87 LYS A O 1
ATOM 721 N N . LEU A 1 88 ? 6.911 -12.606 -40.054 1.00 83.12 88 LEU A N 1
ATOM 722 C CA . LEU A 1 88 ? 8.139 -12.855 -39.291 1.00 83.12 88 LEU A CA 1
ATOM 723 C C . LEU A 1 88 ? 9.379 -12.792 -40.184 1.00 83.12 88 LEU A C 1
ATOM 725 O O . LEU A 1 88 ? 9.403 -13.344 -41.288 1.00 83.12 88 LEU A O 1
ATOM 729 N N . GLU A 1 89 ? 10.413 -12.132 -39.671 1.00 83.75 89 GLU A N 1
ATOM 730 C CA . GLU A 1 89 ? 11.755 -12.114 -40.244 1.00 83.75 89 GLU A CA 1
ATOM 731 C C . GLU A 1 89 ? 12.660 -13.010 -39.404 1.00 83.75 89 GLU A C 1
ATOM 733 O O . GLU A 1 89 ? 12.715 -12.880 -38.183 1.00 83.75 89 GLU A O 1
ATOM 738 N N . ILE A 1 90 ? 13.361 -13.929 -40.065 1.00 79.56 90 ILE A N 1
ATOM 739 C CA . ILE A 1 90 ? 14.360 -14.783 -39.428 1.00 79.56 90 ILE A CA 1
ATOM 740 C C . ILE A 1 90 ? 15.730 -14.506 -40.015 1.00 79.56 90 ILE A C 1
ATOM 742 O O . ILE A 1 90 ? 15.866 -14.166 -41.192 1.00 79.56 90 ILE A O 1
ATOM 746 N N . MET A 1 91 ? 16.746 -14.681 -39.185 1.00 80.44 91 MET A N 1
ATOM 747 C CA . MET A 1 91 ? 18.129 -14.639 -39.620 1.00 80.44 91 MET A CA 1
ATOM 748 C C . MET A 1 91 ? 18.497 -15.983 -40.258 1.00 80.44 91 MET A C 1
ATOM 750 O O . MET A 1 91 ? 18.245 -17.038 -39.676 1.00 80.44 91 MET A O 1
ATOM 754 N N . ASP A 1 92 ? 19.038 -15.948 -41.472 1.00 75.81 92 ASP A N 1
ATOM 755 C CA . ASP A 1 92 ? 19.576 -17.123 -42.148 1.00 75.81 92 ASP A CA 1
ATOM 756 C C . ASP A 1 92 ? 20.993 -17.472 -41.653 1.00 75.81 92 ASP A C 1
ATOM 758 O O . ASP A 1 92 ? 21.588 -16.772 -40.831 1.00 75.81 92 ASP A O 1
ATOM 762 N N . GLU A 1 93 ? 21.548 -18.570 -42.168 1.00 76.12 93 GLU A N 1
ATOM 763 C CA . GLU A 1 93 ? 22.892 -19.054 -41.816 1.00 76.12 93 GLU A CA 1
ATOM 764 C C . GLU A 1 93 ? 24.014 -18.059 -42.170 1.00 76.12 93 GLU A C 1
ATOM 766 O O . GLU A 1 93 ? 25.109 -18.142 -41.619 1.00 76.12 93 GLU A O 1
ATOM 771 N N . ASN A 1 94 ? 23.741 -17.085 -43.044 1.00 81.56 94 ASN A N 1
ATOM 772 C CA . ASN A 1 94 ? 24.675 -16.039 -43.457 1.00 81.56 94 ASN A CA 1
ATOM 773 C C . ASN A 1 94 ? 24.461 -14.721 -42.694 1.00 81.56 94 ASN A C 1
ATOM 775 O O . ASN A 1 94 ? 24.932 -13.674 -43.145 1.00 81.56 94 ASN A O 1
ATOM 779 N N . MET A 1 95 ? 23.749 -14.750 -41.561 1.00 75.31 95 MET A N 1
ATOM 780 C CA . MET A 1 95 ? 23.420 -13.571 -40.750 1.00 75.31 95 MET A CA 1
ATOM 781 C C . MET A 1 95 ? 22.576 -12.523 -41.502 1.00 75.31 95 MET A C 1
ATOM 783 O O . MET A 1 95 ? 22.605 -11.339 -41.163 1.00 75.31 95 MET A O 1
ATOM 787 N N . LYS A 1 96 ? 21.818 -12.928 -42.532 1.00 81.25 96 LYS A N 1
ATOM 788 C CA . LYS A 1 96 ? 20.896 -12.046 -43.260 1.00 81.25 96 LYS A CA 1
ATOM 789 C C . LYS A 1 96 ? 19.461 -12.285 -42.819 1.00 81.25 96 LYS A C 1
ATOM 791 O O . LYS A 1 96 ? 19.011 -13.420 -42.700 1.00 81.25 96 LYS A O 1
ATOM 796 N N . PHE A 1 97 ? 18.716 -11.203 -42.623 1.00 82.94 97 PHE A N 1
ATOM 797 C CA . PHE A 1 97 ? 17.290 -11.288 -42.325 1.00 82.94 97 PHE A CA 1
ATOM 798 C C . PHE A 1 97 ? 16.493 -11.575 -43.599 1.00 82.94 97 PHE A C 1
ATOM 800 O O . PHE A 1 97 ? 16.636 -10.875 -44.604 1.00 82.94 97 PHE A O 1
ATOM 807 N N . ARG A 1 98 ? 15.635 -12.597 -43.553 1.00 81.69 98 ARG A N 1
ATOM 808 C CA . ARG A 1 98 ? 14.663 -12.920 -44.603 1.00 81.69 98 ARG A CA 1
ATOM 809 C C . ARG A 1 98 ? 13.262 -13.051 -44.021 1.00 81.69 98 ARG A C 1
ATOM 811 O O . ARG A 1 98 ? 13.083 -13.596 -42.933 1.00 81.69 98 ARG A O 1
ATOM 818 N N . ARG A 1 99 ? 12.259 -12.598 -44.775 1.00 81.50 99 ARG A N 1
ATOM 819 C CA . ARG A 1 99 ? 10.844 -12.805 -44.438 1.00 81.50 99 ARG A CA 1
ATOM 820 C C . ARG A 1 99 ? 10.426 -14.231 -44.744 1.00 81.50 99 ARG A C 1
ATOM 822 O O . ARG A 1 99 ? 10.792 -14.776 -45.784 1.00 81.50 99 ARG A O 1
ATOM 829 N N . LEU A 1 100 ? 9.629 -14.806 -43.856 1.00 80.81 100 LEU A N 1
ATOM 830 C CA . LEU A 1 100 ? 9.009 -16.102 -44.083 1.00 80.81 100 LEU A CA 1
ATOM 831 C C . LEU A 1 100 ? 7.764 -15.965 -44.973 1.00 80.81 100 LEU A C 1
ATOM 833 O O . LEU A 1 100 ? 6.982 -15.014 -44.861 1.00 80.81 100 LEU A O 1
ATOM 837 N N . GLU A 1 101 ? 7.605 -16.914 -45.898 1.00 79.00 101 GLU A N 1
ATOM 838 C CA . GLU A 1 101 ? 6.475 -16.935 -46.835 1.00 79.00 101 GLU A CA 1
ATOM 839 C C . GLU A 1 101 ? 5.164 -17.280 -46.127 1.00 79.00 101 GLU A C 1
ATOM 841 O O . GLU A 1 101 ? 4.142 -16.656 -46.417 1.00 79.00 101 GLU A O 1
ATOM 846 N N . ASP A 1 102 ? 5.211 -18.191 -45.154 1.00 80.62 102 ASP A N 1
ATOM 847 C CA . ASP A 1 102 ? 4.050 -18.582 -44.358 1.00 80.62 102 ASP A CA 1
ATOM 848 C C . ASP A 1 102 ? 3.637 -17.460 -43.389 1.00 80.62 102 ASP A C 1
ATOM 850 O O . ASP A 1 102 ? 4.437 -16.960 -42.598 1.00 80.62 102 ASP A O 1
ATOM 854 N N . ASP A 1 103 ? 2.376 -17.045 -43.492 1.00 80.69 103 ASP A N 1
ATOM 855 C CA . ASP A 1 103 ? 1.752 -16.005 -42.671 1.00 80.69 103 ASP A CA 1
ATOM 856 C C . ASP A 1 103 ? 1.166 -16.539 -41.349 1.00 80.69 103 ASP A C 1
ATOM 858 O O . ASP A 1 103 ? 0.730 -15.750 -40.520 1.00 80.69 103 ASP A O 1
ATOM 862 N N . SER A 1 104 ? 1.128 -17.858 -41.142 1.00 85.38 104 SER A N 1
ATOM 863 C CA . SER A 1 104 ? 0.468 -18.514 -39.999 1.00 85.38 104 SER A CA 1
ATOM 864 C C . SER A 1 104 ? 1.421 -18.898 -38.859 1.00 85.38 104 SER A C 1
ATOM 866 O O . SER A 1 104 ? 1.078 -19.696 -37.983 1.00 85.38 104 SER A O 1
ATOM 868 N N . ILE A 1 105 ? 2.640 -18.354 -38.864 1.00 87.56 105 ILE A N 1
ATOM 869 C CA . ILE A 1 105 ? 3.678 -18.731 -37.905 1.00 87.56 105 ILE A CA 1
ATOM 870 C C . ILE A 1 105 ? 3.398 -18.109 -36.534 1.00 87.56 105 ILE A C 1
ATOM 872 O O . ILE A 1 105 ? 3.288 -16.887 -36.375 1.00 87.56 105 ILE A O 1
ATOM 876 N N . CYS A 1 106 ? 3.342 -18.981 -35.535 1.00 88.62 106 CYS A N 1
ATOM 877 C CA . CYS A 1 106 ? 3.238 -18.639 -34.131 1.00 88.62 106 CYS A CA 1
ATOM 878 C C . CYS A 1 106 ? 4.585 -18.181 -33.544 1.00 88.62 106 CYS A C 1
ATOM 880 O O . CYS A 1 106 ? 5.641 -18.726 -33.868 1.00 88.62 106 CYS A O 1
ATOM 882 N N . MET A 1 107 ? 4.528 -17.238 -32.610 1.00 89.00 107 MET A N 1
ATOM 883 C CA . MET A 1 107 ? 5.595 -16.883 -31.675 1.00 89.00 107 MET A CA 1
ATOM 884 C C . MET A 1 107 ? 5.680 -17.909 -30.535 1.00 89.00 107 MET A C 1
ATOM 886 O O . MET A 1 107 ? 4.770 -18.719 -30.340 1.00 89.00 107 MET A O 1
ATOM 890 N N . GLU A 1 108 ? 6.757 -17.871 -29.751 1.00 89.06 108 GLU A N 1
ATOM 891 C CA . GLU A 1 108 ? 6.898 -18.700 -28.546 1.00 89.06 108 GLU A CA 1
ATOM 892 C C . GLU A 1 108 ? 5.804 -18.381 -27.517 1.00 89.06 108 GLU A C 1
ATOM 894 O O . GLU A 1 108 ? 5.498 -17.222 -27.231 1.00 89.06 108 GLU A O 1
ATOM 899 N N . GLY A 1 109 ? 5.190 -19.426 -26.964 1.00 91.88 109 GLY A N 1
ATOM 900 C CA . GLY A 1 109 ? 4.094 -19.311 -26.007 1.00 91.88 109 GLY A CA 1
ATOM 901 C C . GLY A 1 109 ? 2.812 -18.642 -26.529 1.00 91.88 109 GLY A C 1
ATOM 902 O O . GLY A 1 109 ? 1.979 -18.265 -25.697 1.00 91.88 109 GLY A O 1
ATOM 903 N N . GLU A 1 110 ? 2.647 -18.473 -27.844 1.00 93.62 110 GLU A N 1
ATOM 904 C CA . GLU A 1 110 ? 1.444 -17.924 -28.483 1.00 93.62 110 GLU A CA 1
ATOM 905 C C . GLU A 1 110 ? 0.329 -18.973 -28.557 1.00 93.62 110 GLU A C 1
ATOM 907 O O . GLU A 1 110 ? 0.577 -20.162 -28.775 1.00 93.62 110 GLU A O 1
ATOM 912 N N . LEU A 1 111 ? -0.914 -18.531 -28.355 1.00 95.75 111 LEU A N 1
ATOM 913 C CA . LEU A 1 111 ? -2.097 -19.382 -28.455 1.00 95.75 111 LEU A CA 1
ATOM 914 C C . LEU A 1 111 ? -2.278 -19.846 -29.910 1.00 95.75 111 LEU A C 1
ATOM 916 O O . LEU A 1 111 ? -2.270 -19.025 -30.833 1.00 95.75 111 LEU A O 1
ATOM 920 N N . THR A 1 112 ? -2.447 -21.150 -30.119 1.00 95.81 112 THR A N 1
ATOM 921 C CA . THR A 1 112 ? -2.699 -21.718 -31.452 1.00 95.81 112 THR A CA 1
ATOM 922 C C . THR A 1 112 ? -4.183 -21.662 -31.787 1.00 95.81 112 THR A C 1
ATOM 924 O O . THR A 1 112 ? -5.024 -21.444 -30.916 1.00 95.81 112 THR A O 1
ATOM 927 N N . ASP A 1 113 ? -4.538 -21.888 -33.050 1.00 94.81 113 ASP A N 1
ATOM 928 C CA . ASP A 1 113 ? -5.942 -21.914 -33.476 1.00 94.81 113 ASP A CA 1
ATOM 929 C C . ASP A 1 113 ? -6.750 -23.011 -32.759 1.00 94.81 113 ASP A C 1
ATOM 931 O O . ASP A 1 113 ? -7.910 -22.793 -32.411 1.00 94.81 113 ASP A O 1
ATOM 935 N N . ILE A 1 114 ? -6.113 -24.141 -32.429 1.00 94.94 114 ILE A N 1
ATOM 936 C CA . ILE A 1 114 ? -6.703 -25.189 -31.579 1.00 94.94 114 ILE A CA 1
ATOM 937 C C . ILE A 1 114 ? -6.998 -24.635 -30.176 1.00 94.94 114 ILE A C 1
ATOM 939 O O . ILE A 1 114 ? -8.075 -24.873 -29.635 1.00 94.94 114 ILE A O 1
ATOM 943 N N . GLY A 1 115 ? -6.087 -23.835 -29.611 1.00 95.81 115 GLY A N 1
ATOM 944 C CA . GLY A 1 115 ? -6.277 -23.181 -28.315 1.00 95.81 115 GLY A CA 1
ATOM 945 C C . GLY A 1 115 ? -7.407 -22.158 -28.296 1.00 95.81 115 GLY A C 1
ATOM 946 O O . GLY A 1 115 ? -8.136 -22.041 -27.306 1.00 95.81 115 GLY A O 1
ATOM 947 N N . ARG A 1 116 ? -7.596 -21.442 -29.406 1.00 95.75 116 ARG A N 1
ATOM 948 C CA . ARG A 1 116 ? -8.745 -20.548 -29.608 1.00 95.75 116 ARG A CA 1
ATOM 949 C C . ARG A 1 116 ? -10.052 -21.335 -29.649 1.00 95.75 116 ARG A C 1
ATOM 951 O O . ARG A 1 116 ? -11.031 -20.950 -29.011 1.00 95.75 116 ARG A O 1
ATOM 958 N N . GLU A 1 117 ? -10.070 -22.463 -30.355 1.00 95.19 117 GLU A N 1
ATOM 959 C CA . GLU A 1 117 ? -11.244 -23.331 -30.442 1.00 95.19 117 GLU A CA 1
ATOM 960 C C . GLU A 1 117 ? -11.592 -23.982 -29.093 1.00 95.19 117 GLU A C 1
ATOM 962 O O . GLU A 1 117 ? -12.759 -23.987 -28.693 1.00 95.19 117 GLU A O 1
ATOM 967 N N . SER A 1 118 ? -10.605 -24.498 -28.357 1.00 95.00 118 SER A N 1
ATOM 968 C CA . SER A 1 118 ? -10.835 -25.163 -27.068 1.00 95.00 118 SER A CA 1
ATOM 969 C C . SER A 1 118 ? -11.395 -24.201 -26.016 1.00 95.00 118 SER A C 1
ATOM 971 O O . SER A 1 118 ? -12.358 -24.530 -25.319 1.00 95.00 118 SER A O 1
ATOM 973 N N . THR A 1 119 ? -10.878 -22.973 -25.958 1.00 96.56 119 THR A N 1
ATOM 974 C CA . THR A 1 119 ? -11.369 -21.921 -25.053 1.00 96.56 119 THR A CA 1
ATOM 975 C C . THR A 1 119 ? -12.730 -21.363 -25.481 1.00 96.56 119 THR A C 1
ATOM 977 O O . THR A 1 119 ? -13.593 -21.135 -24.631 1.00 96.56 119 THR A O 1
ATOM 980 N N . LEU A 1 120 ? -13.005 -21.260 -26.787 1.00 96.50 120 LEU A N 1
ATOM 981 C CA . LEU A 1 120 ? -14.350 -20.967 -27.296 1.00 96.50 120 LEU A CA 1
ATOM 982 C C . LEU A 1 120 ? -15.357 -22.048 -26.874 1.00 96.50 120 LEU A C 1
ATOM 984 O O . LEU A 1 120 ? -16.481 -21.747 -26.464 1.00 96.50 120 LEU A O 1
ATOM 988 N N . ASN A 1 121 ? -14.956 -23.316 -26.950 1.00 95.25 121 ASN A N 1
ATOM 989 C CA . ASN A 1 121 ? -15.783 -24.448 -26.548 1.00 95.25 121 ASN A CA 1
ATOM 990 C C . ASN A 1 121 ? -16.021 -24.492 -25.029 1.00 95.25 121 ASN A C 1
ATOM 992 O O . ASN A 1 121 ? -17.129 -24.838 -24.613 1.00 95.25 121 ASN A O 1
ATOM 996 N N . LEU A 1 122 ? -15.053 -24.072 -24.205 1.00 95.69 122 LEU A N 1
ATOM 997 C CA . LEU A 1 122 ? -15.276 -23.836 -22.773 1.00 95.69 122 LEU A CA 1
ATOM 998 C C . LEU A 1 122 ? -16.362 -22.771 -22.559 1.00 95.69 122 LEU A C 1
ATOM 1000 O O . LEU A 1 122 ? -17.296 -23.000 -21.795 1.00 95.69 122 LEU A O 1
ATOM 1004 N N . GLY A 1 123 ? -16.312 -21.656 -23.293 1.00 96.62 123 GLY A N 1
ATOM 1005 C CA . GLY A 1 123 ? -17.365 -20.636 -23.270 1.00 96.62 123 GLY A CA 1
ATOM 1006 C C . GLY A 1 123 ? -18.755 -21.190 -23.600 1.00 96.62 123 GLY A C 1
ATOM 1007 O O . GLY A 1 123 ? -19.705 -20.990 -22.842 1.00 96.62 123 GLY A O 1
ATOM 1008 N N . LYS A 1 124 ? -18.869 -21.962 -24.691 1.00 95.75 124 LYS A N 1
ATOM 1009 C CA . LYS A 1 124 ? -20.128 -22.625 -25.088 1.00 95.75 124 LYS A CA 1
ATOM 1010 C C . LYS A 1 124 ? -20.647 -23.563 -24.000 1.00 95.75 124 LYS A C 1
ATOM 1012 O O . LYS A 1 124 ? -21.848 -23.626 -23.754 1.00 95.75 124 LYS A O 1
ATOM 1017 N N . ARG A 1 125 ? -19.744 -24.272 -23.322 1.00 92.38 125 ARG A N 1
ATOM 1018 C CA . ARG A 1 125 ? -20.084 -25.159 -22.206 1.00 92.38 125 ARG A CA 1
ATOM 1019 C C . ARG A 1 125 ? -20.612 -24.387 -20.995 1.00 92.38 125 ARG A C 1
ATOM 1021 O O . ARG A 1 125 ? -21.580 -24.825 -20.377 1.00 92.38 125 ARG A O 1
ATOM 1028 N N . LEU A 1 126 ? -20.012 -23.240 -20.665 1.00 95.44 126 LEU A N 1
ATOM 1029 C CA . LEU A 1 126 ? -20.507 -22.359 -19.603 1.00 95.44 126 LEU A CA 1
ATOM 1030 C C . LEU A 1 126 ? -21.898 -21.804 -19.941 1.00 95.44 126 LEU A C 1
ATOM 1032 O O . LEU A 1 126 ? -22.743 -21.736 -19.050 1.00 95.44 126 LEU A O 1
ATOM 1036 N N . ARG A 1 127 ? -22.160 -21.470 -21.215 1.00 95.56 127 ARG A N 1
ATOM 1037 C CA . ARG A 1 127 ? -23.496 -21.070 -21.686 1.00 95.56 127 ARG A CA 1
ATOM 1038 C C . ARG A 1 127 ? -24.509 -22.188 -21.491 1.00 95.56 127 ARG A C 1
ATOM 1040 O O . ARG A 1 127 ? -25.559 -21.954 -20.900 1.00 95.56 127 ARG A O 1
ATOM 1047 N N . GLU A 1 128 ? -24.184 -23.396 -21.945 1.00 93.94 128 GLU A N 1
ATOM 1048 C CA . GLU A 1 128 ? -25.084 -24.541 -21.814 1.00 93.94 128 GLU A CA 1
ATOM 1049 C C . GLU A 1 128 ? -25.480 -24.769 -20.352 1.00 93.94 128 GLU A C 1
ATOM 1051 O O . GLU A 1 128 ? -26.661 -24.874 -20.038 1.00 93.94 128 GLU A O 1
ATOM 1056 N N . LEU A 1 129 ? -24.513 -24.738 -19.434 1.00 93.50 129 LEU A N 1
ATOM 1057 C CA . LEU A 1 129 ? -24.787 -24.936 -18.016 1.00 93.50 129 LEU A CA 1
ATOM 1058 C C . LEU A 1 129 ? -25.535 -23.753 -17.381 1.00 93.50 129 LEU A C 1
ATOM 1060 O O . LEU A 1 129 ? -26.633 -23.919 -16.854 1.00 93.50 129 LEU A O 1
ATOM 1064 N N . TYR A 1 130 ? -24.939 -22.560 -17.390 1.00 95.44 130 TYR A N 1
ATOM 1065 C CA . TYR A 1 130 ? -25.407 -21.443 -16.567 1.00 95.44 130 TYR A CA 1
ATOM 1066 C C . TYR A 1 130 ? -26.522 -20.617 -17.218 1.00 95.44 130 TYR A C 1
ATOM 1068 O O . TYR A 1 130 ? -27.251 -19.941 -16.495 1.00 95.44 130 TYR A O 1
ATOM 1076 N N . VAL A 1 131 ? -26.687 -20.679 -18.543 1.00 95.88 131 VAL A N 1
ATOM 1077 C CA . VAL A 1 131 ? -27.772 -19.992 -19.267 1.00 95.88 131 VAL A CA 1
ATOM 1078 C C . VAL A 1 131 ? -28.879 -20.983 -19.624 1.00 95.88 131 VAL A C 1
ATOM 1080 O O . VAL A 1 131 ? -30.017 -20.807 -19.196 1.00 95.88 131 VAL A O 1
ATOM 1083 N N . ASN A 1 132 ? -28.559 -22.045 -20.369 1.00 94.19 132 ASN A N 1
ATOM 1084 C CA . ASN A 1 132 ? -29.590 -22.901 -20.968 1.00 94.19 132 ASN A CA 1
ATOM 1085 C C . ASN A 1 132 ? -30.207 -23.881 -19.958 1.00 94.19 132 ASN A C 1
ATOM 1087 O O . ASN A 1 132 ? -31.427 -23.994 -19.890 1.00 94.19 132 ASN A O 1
ATOM 1091 N N . GLN A 1 133 ? -29.383 -24.577 -19.168 1.00 93.00 133 GLN A N 1
ATOM 1092 C CA . GLN A 1 133 ? -29.851 -25.631 -18.260 1.00 93.00 133 GLN A CA 1
ATOM 1093 C C . GLN A 1 133 ? -30.302 -25.097 -16.895 1.00 93.00 133 GLN A C 1
ATOM 1095 O O . GLN A 1 133 ? -31.312 -25.555 -16.367 1.00 93.00 133 GLN A O 1
ATOM 1100 N N . LEU A 1 134 ? -29.562 -24.147 -16.311 1.00 93.44 134 LEU A N 1
ATOM 1101 C CA . LEU A 1 134 ? -29.862 -23.605 -14.978 1.00 93.44 134 LEU A CA 1
ATOM 1102 C C . LEU A 1 134 ? -30.659 -22.299 -15.001 1.00 93.44 134 LEU A C 1
ATOM 1104 O O . LEU A 1 134 ? -31.156 -21.891 -13.953 1.00 93.44 134 LEU A O 1
ATOM 1108 N N . SER A 1 135 ? -30.724 -21.611 -16.148 1.00 94.19 135 SER A N 1
ATOM 1109 C CA . SER A 1 135 ? -31.314 -20.264 -16.259 1.00 94.19 135 SER A CA 1
ATOM 1110 C C . SER A 1 135 ? -30.800 -19.288 -15.185 1.00 94.19 135 SER A C 1
ATOM 1112 O O . SER A 1 135 ? -31.521 -18.411 -14.711 1.00 94.19 135 SER A O 1
ATOM 1114 N N . PHE A 1 136 ? -29.543 -19.459 -14.766 1.00 93.50 136 PHE A N 1
ATOM 1115 C CA . PHE A 1 136 ? -28.912 -18.671 -13.708 1.00 93.50 136 PHE A CA 1
ATOM 1116 C C . PHE A 1 136 ? -28.452 -17.306 -14.238 1.00 93.50 136 PHE A C 1
ATOM 1118 O O . PHE A 1 136 ? -28.665 -16.269 -13.596 1.00 93.50 136 PHE A O 1
ATOM 1125 N N . LEU A 1 137 ? -27.853 -17.317 -15.428 1.00 95.12 137 LEU A N 1
ATOM 1126 C CA . LEU A 1 137 ? -27.438 -16.151 -16.199 1.00 95.12 137 LEU A CA 1
ATOM 1127 C C . LEU A 1 137 ? -28.496 -15.788 -17.256 1.00 95.12 137 LEU A C 1
ATOM 1129 O O . LEU A 1 137 ? -29.209 -16.676 -17.729 1.00 95.12 137 LEU A O 1
ATOM 1133 N N . PRO A 1 138 ? -28.608 -14.503 -17.640 1.00 93.50 138 PRO A N 1
ATOM 1134 C CA . PRO A 1 138 ? -29.565 -14.082 -18.656 1.00 93.50 138 PRO A CA 1
ATOM 1135 C C . PRO A 1 138 ? -29.234 -14.673 -20.035 1.00 93.50 138 PRO A C 1
ATOM 1137 O O . PRO A 1 138 ? -28.085 -14.968 -20.355 1.00 93.50 138 PRO A O 1
ATOM 1140 N N . SER A 1 139 ? -30.254 -14.828 -20.882 1.00 94.94 139 SER A N 1
ATOM 1141 C CA . SER A 1 139 ? -30.080 -15.334 -22.251 1.00 94.94 139 SER A CA 1
ATOM 1142 C C . SER A 1 139 ? -29.328 -14.354 -23.158 1.00 94.94 139 SER A C 1
ATOM 1144 O O . SER A 1 139 ? -28.583 -14.797 -24.040 1.00 94.94 139 SER A O 1
ATOM 1146 N N . VAL A 1 140 ? -29.502 -13.052 -22.903 1.00 95.06 140 VAL A N 1
ATOM 1147 C CA . VAL A 1 140 ? -28.863 -11.910 -23.571 1.00 95.06 140 VAL A CA 1
ATOM 1148 C C . VAL A 1 140 ? -28.199 -11.031 -22.512 1.00 95.06 140 VAL A C 1
ATOM 1150 O O . VAL A 1 140 ? -28.811 -10.746 -21.482 1.00 95.06 140 VAL A O 1
ATOM 1153 N N . ILE A 1 141 ? -26.961 -10.603 -22.758 1.00 93.44 141 ILE A N 1
ATOM 1154 C CA . ILE A 1 141 ? -26.239 -9.680 -21.875 1.00 93.44 141 ILE A CA 1
ATOM 1155 C C . ILE A 1 141 ? -26.368 -8.240 -22.379 1.00 93.44 141 ILE A C 1
ATOM 1157 O O . ILE A 1 141 ? -26.201 -7.977 -23.572 1.00 93.44 141 ILE A O 1
ATOM 1161 N N . SER A 1 142 ? -26.676 -7.315 -21.469 1.00 89.88 142 SER A N 1
ATOM 1162 C CA . SER A 1 142 ? -26.964 -5.915 -21.805 1.00 89.88 142 SER A CA 1
ATOM 1163 C C . SER A 1 142 ? -26.028 -4.914 -21.138 1.00 89.88 142 SER A C 1
ATOM 1165 O O . SER A 1 142 ? -25.811 -3.832 -21.678 1.00 89.88 142 SER A O 1
ATOM 1167 N N . LYS A 1 143 ? -25.426 -5.259 -19.992 1.00 87.06 143 LYS A N 1
ATOM 1168 C CA . LYS A 1 143 ? -24.540 -4.359 -19.235 1.00 87.06 143 LYS A CA 1
ATOM 1169 C C . LYS A 1 143 ? -23.239 -5.052 -18.850 1.00 87.06 143 LYS A C 1
ATOM 1171 O O . LYS A 1 143 ? -23.280 -6.188 -18.377 1.00 87.06 143 LYS A O 1
ATOM 1176 N N . SER A 1 144 ? -22.107 -4.354 -18.981 1.00 84.12 144 SER A N 1
ATOM 1177 C CA . SER A 1 144 ? -20.786 -4.865 -18.577 1.00 84.12 144 SER A CA 1
ATOM 1178 C C . SER A 1 144 ? -20.765 -5.277 -17.105 1.00 84.12 144 SER A C 1
ATOM 1180 O O . SER A 1 144 ? -20.236 -6.331 -16.779 1.00 84.12 144 SER A O 1
ATOM 1182 N N . SER A 1 145 ? -21.469 -4.549 -16.230 1.00 83.56 145 SER A N 1
ATOM 1183 C CA . SER A 1 145 ? -21.558 -4.861 -14.796 1.00 83.56 145 SER A CA 1
ATOM 1184 C C . SER A 1 145 ? -22.019 -6.293 -14.476 1.00 83.56 145 SER A C 1
ATOM 1186 O O . SER A 1 145 ? -21.538 -6.855 -13.487 1.00 83.56 145 SER A O 1
ATOM 1188 N N . GLN A 1 146 ? -22.853 -6.905 -15.340 1.00 86.56 146 GLN A N 1
ATOM 1189 C CA . GLN A 1 146 ? -23.424 -8.256 -15.179 1.00 86.56 146 GLN A CA 1
ATOM 1190 C C . GLN A 1 146 ? -22.373 -9.375 -15.142 1.00 86.56 146 GLN A C 1
ATOM 1192 O O . GLN A 1 146 ? -22.652 -10.461 -14.615 1.00 86.56 146 GLN A O 1
ATOM 1197 N N . ILE A 1 147 ? -21.177 -9.118 -15.675 1.00 91.00 147 ILE A N 1
ATOM 1198 C CA . ILE A 1 147 ? -20.060 -10.056 -15.740 1.00 91.00 147 ILE A CA 1
ATOM 1199 C C . ILE A 1 147 ? -18.759 -9.351 -15.366 1.00 91.00 147 ILE A C 1
ATOM 1201 O O . ILE A 1 147 ? -18.457 -8.275 -15.858 1.00 91.00 147 ILE A O 1
ATOM 1205 N N . TYR A 1 148 ? -17.948 -9.973 -14.519 1.00 93.69 148 TYR A N 1
ATOM 1206 C CA . TYR A 1 148 ? -16.583 -9.503 -14.296 1.00 93.69 148 TYR A CA 1
ATOM 1207 C C . TYR A 1 148 ? -15.606 -10.403 -15.036 1.00 93.69 148 TYR A C 1
ATOM 1209 O O . TYR A 1 148 ? -15.689 -11.624 -14.917 1.00 93.69 148 TYR A O 1
ATOM 1217 N N . ILE A 1 149 ? -14.682 -9.823 -15.798 1.00 96.44 149 ILE A N 1
ATOM 1218 C CA . ILE A 1 149 ? -13.638 -10.581 -16.486 1.00 96.44 149 ILE A CA 1
ATOM 1219 C C . ILE A 1 149 ? -12.291 -9.980 -16.120 1.00 96.44 149 ILE A C 1
ATOM 1221 O O . ILE A 1 149 ? -12.071 -8.788 -16.308 1.00 96.44 149 ILE A O 1
ATOM 1225 N N . ARG A 1 150 ? -11.379 -10.812 -15.621 1.00 95.81 150 ARG A N 1
ATOM 1226 C CA . ARG A 1 150 ? -9.999 -10.431 -15.325 1.00 95.81 150 ARG A CA 1
ATOM 1227 C C . ARG A 1 150 ? -9.038 -11.443 -15.921 1.00 95.81 150 ARG A C 1
ATOM 1229 O O . ARG A 1 150 ? -9.295 -12.642 -15.874 1.00 95.81 150 ARG A O 1
ATOM 1236 N N . THR A 1 151 ? -7.911 -10.996 -16.452 1.00 96.12 151 THR A N 1
ATOM 1237 C CA . THR A 1 151 ? -6.861 -11.900 -16.938 1.00 96.12 151 THR A CA 1
ATOM 1238 C C . THR A 1 151 ? -5.496 -11.436 -16.464 1.00 96.12 151 THR A C 1
ATOM 1240 O O . THR A 1 151 ? -5.328 -10.268 -16.114 1.00 96.12 151 THR A O 1
ATOM 1243 N N . SER A 1 152 ? -4.510 -12.334 -16.474 1.00 92.25 152 SER A N 1
ATOM 1244 C CA . SER A 1 152 ? -3.118 -11.879 -16.454 1.00 92.25 152 SER A CA 1
ATOM 1245 C C . SER A 1 152 ? -2.805 -11.072 -17.718 1.00 92.25 152 SER A C 1
ATOM 1247 O O . SER A 1 152 ? -3.480 -11.215 -18.744 1.00 92.25 152 SER A O 1
ATOM 1249 N N . ASP A 1 153 ? -1.758 -10.249 -17.666 1.00 87.62 153 ASP A N 1
ATOM 1250 C CA . ASP A 1 153 ? -1.283 -9.476 -18.823 1.00 87.62 153 ASP A CA 1
ATOM 1251 C C . ASP A 1 153 ? -0.570 -10.327 -19.894 1.00 87.62 153 ASP A C 1
ATOM 1253 O O . ASP A 1 153 ? -0.123 -9.813 -20.920 1.00 87.62 153 ASP A O 1
ATOM 1257 N N . ILE A 1 154 ? -0.489 -11.645 -19.686 1.00 90.88 154 ILE A N 1
ATOM 1258 C CA . ILE A 1 154 ? 0.128 -12.573 -20.626 1.00 90.88 154 ILE A CA 1
ATOM 1259 C C . ILE A 1 154 ? -0.820 -12.762 -21.827 1.00 90.88 154 ILE A C 1
ATOM 1261 O O . ILE A 1 154 ? -1.920 -13.297 -21.648 1.00 90.88 154 ILE A O 1
ATOM 1265 N N . PRO A 1 155 ? -0.401 -12.440 -23.073 1.00 93.12 155 PRO A N 1
ATOM 1266 C CA . PRO A 1 155 ? -1.305 -12.341 -24.226 1.00 93.12 155 PRO A CA 1
ATOM 1267 C C . PRO A 1 155 ? -2.208 -13.559 -24.468 1.00 93.12 155 PRO A C 1
ATOM 1269 O O . PRO A 1 155 ? -3.400 -13.409 -24.722 1.00 93.12 155 PRO A O 1
ATOM 1272 N N . ARG A 1 156 ? -1.676 -14.781 -24.319 1.00 94.69 156 ARG A N 1
ATOM 1273 C CA . ARG A 1 156 ? -2.452 -16.025 -24.494 1.00 94.69 156 ARG A CA 1
ATOM 1274 C C . ARG A 1 156 ? -3.587 -16.201 -23.479 1.00 94.69 156 ARG A C 1
ATOM 1276 O O . ARG A 1 156 ? -4.568 -16.871 -23.790 1.00 94.69 156 ARG A O 1
ATOM 1283 N N . ALA A 1 157 ? -3.457 -15.652 -22.268 1.00 96.00 157 ALA A N 1
ATOM 1284 C CA . ALA A 1 157 ? -4.494 -15.726 -21.240 1.00 96.00 157 ALA A CA 1
ATOM 1285 C C . ALA A 1 157 ? -5.628 -14.742 -21.547 1.00 96.00 157 ALA A C 1
ATOM 1287 O O . ALA A 1 157 ? -6.797 -15.126 -21.483 1.00 96.00 157 ALA A O 1
ATOM 1288 N N . LEU A 1 158 ? -5.276 -13.522 -21.970 1.00 95.69 158 LEU A N 1
ATOM 1289 C CA . LEU A 1 158 ? -6.230 -12.524 -22.451 1.00 95.69 158 LEU A CA 1
ATOM 1290 C C . LEU A 1 158 ? -7.021 -13.035 -23.664 1.00 95.69 158 LEU A C 1
ATOM 1292 O O . LEU A 1 158 ? -8.250 -13.031 -23.645 1.00 95.69 158 LEU A O 1
ATOM 1296 N N . GLU A 1 159 ? -6.331 -13.547 -24.684 1.00 95.75 159 GLU A N 1
ATOM 1297 C CA . GLU A 1 159 ? -6.976 -14.073 -25.895 1.00 95.75 159 GLU A CA 1
ATOM 1298 C C . GLU A 1 159 ? -7.886 -15.274 -25.581 1.00 95.75 159 GLU A C 1
ATOM 1300 O O . GLU A 1 159 ? -9.017 -15.363 -26.060 1.00 95.75 159 GLU A O 1
ATOM 1305 N N . SER A 1 160 ? -7.455 -16.162 -24.680 1.00 98.00 160 SER A N 1
ATOM 1306 C CA . SER A 1 160 ? -8.300 -17.263 -24.199 1.00 98.00 160 SER A CA 1
ATOM 1307 C C . SER A 1 160 ? -9.580 -16.757 -23.528 1.00 98.00 160 SER A C 1
ATOM 1309 O O . SER A 1 160 ? -10.655 -17.305 -23.766 1.00 98.00 160 SER A O 1
ATOM 1311 N N . ALA A 1 161 ? -9.502 -15.701 -22.713 1.00 97.94 161 ALA A N 1
ATOM 1312 C CA . ALA A 1 161 ? -10.680 -15.127 -22.069 1.00 97.94 161 ALA A CA 1
ATOM 1313 C C . ALA A 1 161 ? -11.645 -14.482 -23.071 1.00 97.94 161 ALA A C 1
ATOM 1315 O O . ALA A 1 161 ? -12.859 -14.595 -22.902 1.00 97.94 161 ALA A O 1
ATOM 1316 N N . GLN A 1 162 ? -11.129 -13.871 -24.141 1.00 96.94 162 GLN A N 1
ATOM 1317 C CA . GLN A 1 162 ? -11.947 -13.345 -25.237 1.00 96.94 162 GLN A CA 1
ATOM 1318 C C . GLN A 1 162 ? -12.736 -14.457 -25.938 1.00 96.94 162 GLN A C 1
ATOM 1320 O O . GLN A 1 162 ? -13.924 -14.285 -26.238 1.00 96.94 162 GLN A O 1
ATOM 1325 N N . HIS A 1 163 ? -12.114 -15.619 -26.147 1.00 97.81 163 HIS A N 1
ATOM 1326 C CA . HIS A 1 163 ? -12.783 -16.788 -26.713 1.00 97.81 163 HIS A CA 1
ATOM 1327 C C . HIS A 1 163 ? -13.794 -17.416 -25.747 1.00 97.81 163 HIS A C 1
ATOM 1329 O O . HIS A 1 163 ? -14.921 -17.689 -26.163 1.00 97.81 163 HIS A O 1
ATOM 1335 N N . VAL A 1 164 ? -13.463 -17.563 -24.457 1.00 98.31 164 VAL A N 1
ATOM 1336 C CA . VAL A 1 164 ? -14.419 -18.031 -23.434 1.00 98.31 164 VAL A CA 1
ATOM 1337 C C . VAL A 1 164 ? -15.635 -17.107 -23.366 1.00 98.31 164 VAL A C 1
ATOM 1339 O O . VAL A 1 164 ? -16.771 -17.580 -23.415 1.00 98.31 164 VAL A O 1
ATOM 1342 N N . PHE A 1 165 ? -15.425 -15.790 -23.322 1.00 98.12 165 PHE A N 1
ATOM 1343 C CA . PHE A 1 165 ? -16.518 -14.821 -23.327 1.00 98.12 165 PHE A CA 1
ATOM 1344 C C . PHE A 1 165 ? -17.364 -14.928 -24.600 1.00 98.12 165 PHE A C 1
ATOM 1346 O O . PHE A 1 165 ? -18.591 -14.968 -24.529 1.00 98.12 165 PHE A O 1
ATOM 1353 N N . SER A 1 166 ? -16.722 -15.051 -25.763 1.00 97.38 166 SER A N 1
ATOM 1354 C CA . SER A 1 166 ? -17.427 -15.169 -27.043 1.00 97.38 166 SER A CA 1
ATOM 1355 C C . SER A 1 166 ? -18.208 -16.471 -27.195 1.00 97.38 166 SER A C 1
ATOM 1357 O O . SER A 1 166 ? -19.219 -16.486 -27.888 1.00 97.38 166 SER A O 1
ATOM 1359 N N . GLY A 1 167 ? -17.790 -17.546 -26.526 1.00 96.94 167 GLY A N 1
ATOM 1360 C CA . GLY A 1 167 ? -18.574 -18.775 -26.439 1.00 96.94 167 GLY A CA 1
ATOM 1361 C C . GLY A 1 167 ? -19.742 -18.669 -25.454 1.00 96.94 167 GLY A C 1
ATOM 1362 O O . GLY A 1 167 ? -20.796 -19.252 -25.702 1.00 96.94 167 GLY A O 1
ATOM 1363 N N . LEU A 1 168 ? -19.570 -17.924 -24.356 1.00 97.31 168 LEU A N 1
ATOM 1364 C CA . LEU A 1 168 ? -20.599 -17.724 -23.331 1.00 97.31 168 LEU A CA 1
ATOM 1365 C C . LEU A 1 168 ? -21.727 -16.796 -23.819 1.00 97.31 168 LEU A C 1
ATOM 1367 O O . LEU A 1 168 ? -22.911 -17.122 -23.696 1.00 97.31 168 LEU A O 1
ATOM 1371 N N . TYR A 1 169 ? -21.350 -15.669 -24.422 1.00 97.69 169 TYR A N 1
ATOM 1372 C CA . TYR A 1 169 ? -22.238 -14.719 -25.088 1.00 97.69 169 TYR A CA 1
ATOM 1373 C C . TYR A 1 169 ? -21.711 -14.428 -26.494 1.00 97.69 169 TYR A C 1
ATOM 1375 O O . TYR A 1 169 ? -20.937 -13.486 -26.675 1.00 97.69 169 TYR A O 1
ATOM 1383 N N . PRO A 1 170 ? -22.106 -15.213 -27.507 1.00 96.38 170 PRO A N 1
ATOM 1384 C CA . PRO A 1 170 ? -21.917 -14.853 -28.912 1.00 96.38 170 PRO A CA 1
ATOM 1385 C C . PRO A 1 170 ? -22.541 -13.491 -29.249 1.00 96.38 170 PRO A C 1
ATOM 1387 O O . PRO A 1 170 ? -23.389 -12.999 -28.506 1.00 96.38 170 PRO A O 1
ATOM 1390 N N . SER A 1 171 ? -22.131 -12.875 -30.359 1.00 93.50 171 SER A N 1
ATOM 1391 C CA . SER A 1 171 ? -22.558 -11.522 -30.758 1.00 93.50 171 SER A CA 1
ATOM 1392 C C . SER A 1 171 ? -24.077 -11.323 -30.804 1.00 93.50 171 SER A C 1
ATOM 1394 O O . SER A 1 171 ? -24.568 -10.273 -30.414 1.00 93.50 171 SER A O 1
ATOM 1396 N N . GLU A 1 172 ? -24.822 -12.343 -31.216 1.00 95.06 172 GLU A N 1
ATOM 1397 C CA . GLU A 1 172 ? -26.283 -12.371 -31.312 1.00 95.06 172 GLU A CA 1
ATOM 1398 C C . GLU A 1 172 ? -26.992 -12.412 -29.947 1.00 95.06 172 GLU A C 1
ATOM 1400 O O . GLU A 1 172 ? -28.196 -12.183 -29.863 1.00 95.06 172 GLU A O 1
ATOM 1405 N N . PHE A 1 173 ? -26.247 -12.681 -28.873 1.00 96.50 173 PHE A N 1
ATOM 1406 C CA . PHE A 1 173 ? -26.719 -12.685 -27.488 1.00 96.50 173 PHE A CA 1
ATOM 1407 C C . PHE A 1 173 ? -26.159 -11.505 -26.683 1.00 96.50 173 PHE A C 1
ATOM 1409 O O . PHE A 1 173 ? -26.090 -11.567 -25.453 1.00 96.50 173 PHE A O 1
ATOM 1416 N N . ARG A 1 174 ? -25.758 -10.434 -27.373 1.00 95.12 174 ARG A N 1
ATOM 1417 C CA . ARG A 1 174 ? -25.317 -9.162 -26.793 1.00 95.12 174 ARG A CA 1
ATOM 1418 C C . ARG A 1 174 ? -26.237 -8.055 -27.290 1.00 95.12 174 ARG A C 1
ATOM 1420 O O . ARG A 1 174 ? -26.592 -8.033 -28.467 1.00 95.12 174 ARG A O 1
ATOM 1427 N N . GLU A 1 175 ? -26.608 -7.128 -26.416 1.00 92.44 175 GLU A N 1
ATOM 1428 C CA . GLU A 1 175 ? -27.238 -5.892 -26.883 1.00 92.44 175 GLU A CA 1
ATOM 1429 C C . GLU A 1 175 ? -26.263 -5.071 -27.738 1.00 92.44 175 GLU A C 1
ATOM 1431 O O . GLU A 1 175 ? -25.049 -5.131 -27.557 1.00 92.44 175 GLU A O 1
ATOM 1436 N N . SER A 1 176 ? -26.786 -4.274 -28.672 1.00 85.19 176 SER A N 1
ATOM 1437 C CA . SER A 1 176 ? -25.963 -3.513 -29.623 1.00 85.19 176 SER A CA 1
ATOM 1438 C C . SER A 1 176 ? -25.027 -2.496 -28.963 1.00 85.19 176 SER A C 1
ATOM 1440 O O . SER A 1 176 ? -24.010 -2.144 -29.548 1.00 85.19 176 SER A O 1
ATOM 1442 N N . SER A 1 177 ? -25.379 -2.010 -27.771 1.00 84.12 177 SER A N 1
ATOM 1443 C CA . SER A 1 177 ? -24.577 -1.079 -26.968 1.00 84.12 177 SER A CA 1
ATOM 1444 C C . SER A 1 177 ? -23.674 -1.772 -25.946 1.00 84.12 177 SER A C 1
ATOM 1446 O O . SER A 1 177 ? -23.046 -1.091 -25.142 1.00 84.12 177 SER A O 1
ATOM 1448 N N . PHE A 1 178 ? -23.655 -3.107 -25.902 1.00 89.06 178 PHE A N 1
ATOM 1449 C CA . PHE A 1 178 ? -22.870 -3.839 -24.918 1.00 89.06 178 PHE A CA 1
ATOM 1450 C C . PHE A 1 178 ? -21.383 -3.830 -25.293 1.00 89.06 178 PHE A C 1
ATOM 1452 O O . PHE A 1 178 ? -20.983 -4.354 -26.336 1.00 89.06 178 PHE A O 1
ATOM 1459 N N . GLU A 1 179 ? -20.560 -3.311 -24.387 1.00 87.88 179 GLU A N 1
ATOM 1460 C CA . GLU A 1 179 ? -19.103 -3.362 -24.466 1.00 87.88 179 GLU A CA 1
ATOM 1461 C C . GLU A 1 179 ? -18.567 -4.282 -23.364 1.00 87.88 179 GLU A C 1
ATOM 1463 O O . GLU A 1 179 ? -18.995 -4.216 -22.212 1.00 87.88 179 GLU A O 1
ATOM 1468 N N . VAL A 1 180 ? -17.658 -5.189 -23.726 1.00 90.81 180 VAL A N 1
ATOM 1469 C CA . VAL A 1 180 ? -17.031 -6.109 -22.769 1.00 90.81 180 VAL A CA 1
ATOM 1470 C C . VAL A 1 180 ? -15.768 -5.483 -22.190 1.00 90.81 180 VAL A C 1
ATOM 1472 O O . VAL A 1 180 ? -14.895 -5.027 -22.927 1.00 90.81 180 VAL A O 1
ATOM 1475 N N . GLU A 1 181 ? -15.642 -5.526 -20.869 1.00 92.25 181 GLU A N 1
ATOM 1476 C CA . GLU A 1 181 ? -14.475 -5.032 -20.144 1.00 92.25 181 GLU A CA 1
ATOM 1477 C C . GLU A 1 181 ? -13.597 -6.208 -19.695 1.00 92.25 181 GLU A C 1
ATOM 1479 O O . GLU A 1 181 ? -14.077 -7.166 -19.086 1.00 92.25 181 GLU A O 1
ATOM 1484 N N . PHE A 1 182 ? -12.298 -6.137 -19.999 1.00 91.00 182 PHE A N 1
ATOM 1485 C CA . PHE A 1 182 ? -11.291 -7.087 -19.522 1.00 91.00 182 PHE A CA 1
ATOM 1486 C C . PHE A 1 182 ? -10.353 -6.373 -18.550 1.00 91.00 182 PHE A C 1
ATOM 1488 O O . PHE A 1 182 ? -9.542 -5.542 -18.955 1.00 91.00 182 PHE A O 1
ATOM 1495 N N . GLY A 1 183 ? -10.450 -6.714 -17.268 1.00 89.94 183 GLY A N 1
ATOM 1496 C CA . GLY A 1 183 ? -9.544 -6.225 -16.239 1.00 89.94 183 GLY A CA 1
ATOM 1497 C C . GLY A 1 183 ? -8.151 -6.829 -16.400 1.00 89.94 183 GLY A C 1
ATOM 1498 O O . GLY A 1 183 ? -7.992 -8.051 -16.427 1.00 89.94 183 GLY A O 1
ATOM 1499 N N . LEU A 1 184 ? -7.140 -5.968 -16.458 1.00 85.00 184 LEU A N 1
ATOM 1500 C CA . LEU A 1 184 ? -5.730 -6.342 -16.437 1.00 85.00 184 LEU A CA 1
ATOM 1501 C C . LEU A 1 184 ? -5.072 -5.706 -15.222 1.00 85.00 184 LEU A C 1
ATOM 1503 O O . LEU A 1 184 ? -5.381 -4.571 -14.859 1.00 85.00 184 LEU A O 1
ATOM 1507 N N . ARG A 1 185 ? -4.140 -6.430 -14.607 1.00 81.81 185 ARG A N 1
ATOM 1508 C CA . ARG A 1 185 ? -3.292 -5.890 -13.551 1.00 81.81 185 ARG A CA 1
ATOM 1509 C C . ARG A 1 185 ? -1.850 -5.896 -14.033 1.00 81.81 185 ARG A C 1
ATOM 1511 O O . ARG A 1 185 ? -1.429 -6.815 -14.730 1.00 81.81 185 ARG A O 1
ATOM 1518 N N . GLU A 1 186 ? -1.090 -4.865 -13.681 1.00 74.25 186 GLU A N 1
ATOM 1519 C CA . GLU A 1 186 ? 0.337 -4.861 -13.987 1.00 74.25 186 GLU A CA 1
ATOM 1520 C C . GLU A 1 186 ? 1.028 -6.056 -13.316 1.00 74.25 186 GLU A C 1
ATOM 1522 O O . GLU A 1 186 ? 0.723 -6.386 -12.168 1.00 74.25 186 GLU A O 1
ATOM 1527 N N . LEU A 1 187 ? 2.030 -6.644 -13.983 1.00 70.75 187 LEU A N 1
ATOM 1528 C CA . LEU A 1 187 ? 2.817 -7.770 -13.453 1.00 70.75 187 LEU A CA 1
ATOM 1529 C C . LEU A 1 187 ? 3.363 -7.553 -12.040 1.00 70.75 187 LEU A C 1
ATOM 1531 O O . LEU A 1 187 ? 3.696 -8.523 -11.369 1.00 70.75 187 LEU A O 1
ATOM 1535 N N . HIS A 1 188 ? 3.530 -6.305 -11.598 1.00 62.91 188 HIS A N 1
ATOM 1536 C CA . HIS A 1 188 ? 4.050 -6.012 -10.267 1.00 62.91 188 HIS A CA 1
ATOM 1537 C C . HIS A 1 188 ? 3.008 -6.165 -9.143 1.00 62.91 188 HIS A C 1
ATOM 1539 O O . HIS A 1 188 ? 3.380 -6.479 -8.016 1.00 62.91 188 HIS A O 1
ATOM 1545 N N . ASP A 1 189 ? 1.724 -5.991 -9.457 1.00 70.19 189 ASP A N 1
ATOM 1546 C CA . ASP A 1 189 ? 0.605 -6.152 -8.519 1.00 70.19 189 ASP A CA 1
ATOM 1547 C C . ASP A 1 189 ? -0.188 -7.448 -8.780 1.00 70.19 189 ASP A C 1
ATOM 1549 O O . ASP A 1 189 ? -1.158 -7.767 -8.078 1.00 70.19 189 ASP A O 1
ATOM 1553 N N . GLU A 1 190 ? 0.194 -8.194 -9.819 1.00 82.44 190 GLU A N 1
ATOM 1554 C CA . GLU A 1 190 ? -0.493 -9.400 -10.259 1.00 82.44 190 GLU A CA 1
ATOM 1555 C C . GLU A 1 190 ? -0.443 -10.499 -9.189 1.00 82.44 190 GLU A C 1
ATOM 1557 O O . GLU A 1 190 ? 0.623 -10.854 -8.679 1.00 82.44 190 GLU A O 1
ATOM 1562 N N . ASN A 1 191 ? -1.620 -11.033 -8.862 1.00 89.38 191 ASN A N 1
ATOM 1563 C CA . ASN A 1 191 ? -1.826 -12.096 -7.881 1.00 89.38 191 ASN A CA 1
ATOM 1564 C C . ASN A 1 191 ? -2.548 -13.322 -8.465 1.00 89.38 191 ASN A C 1
ATOM 1566 O O . ASN A 1 191 ? -2.584 -14.350 -7.799 1.00 89.38 191 ASN A O 1
ATOM 1570 N N . ILE A 1 192 ? -3.087 -13.260 -9.692 1.00 93.94 192 ILE A N 1
ATOM 1571 C CA . ILE A 1 192 ? -3.824 -14.368 -10.329 1.00 93.94 192 ILE A CA 1
ATOM 1572 C C . ILE A 1 192 ? -2.954 -15.617 -10.523 1.00 93.94 192 ILE A C 1
ATOM 1574 O O . ILE A 1 192 ? -3.472 -16.717 -10.678 1.00 93.94 192 ILE A O 1
ATOM 1578 N N . PHE A 1 193 ? -1.631 -15.473 -10.506 1.00 92.94 193 PHE A N 1
ATOM 1579 C CA . PHE A 1 193 ? -0.667 -16.564 -10.435 1.00 92.94 193 PHE A CA 1
ATOM 1580 C C . PHE A 1 193 ? 0.363 -16.274 -9.337 1.00 92.94 193 PHE A C 1
ATOM 1582 O O . PHE A 1 193 ? 0.551 -15.111 -8.969 1.00 92.94 193 PHE A O 1
ATOM 1589 N N . PRO A 1 194 ? 1.052 -17.303 -8.811 1.00 90.38 194 PRO A N 1
ATOM 1590 C CA . PRO A 1 194 ? 2.102 -17.085 -7.828 1.00 90.38 194 PRO A CA 1
ATOM 1591 C C . PRO A 1 194 ? 3.234 -16.234 -8.402 1.00 90.38 194 PRO A C 1
ATOM 1593 O O . PRO A 1 194 ? 3.915 -16.648 -9.336 1.00 90.38 194 PRO A O 1
ATOM 1596 N N . ASN A 1 195 ? 3.413 -15.041 -7.844 1.00 84.31 195 ASN A N 1
ATOM 1597 C CA . ASN A 1 195 ? 4.296 -14.023 -8.397 1.00 84.31 195 ASN A CA 1
ATOM 1598 C C . ASN A 1 195 ? 5.607 -13.943 -7.606 1.00 84.31 195 ASN A C 1
ATOM 1600 O O . ASN A 1 195 ? 5.844 -13.036 -6.799 1.00 84.31 195 ASN A O 1
ATOM 1604 N N . ASP A 1 196 ? 6.462 -14.941 -7.800 1.00 76.81 196 ASP A N 1
ATOM 1605 C CA . ASP A 1 196 ? 7.769 -15.032 -7.151 1.00 76.81 196 ASP A CA 1
ATOM 1606 C C . ASP A 1 196 ? 8.764 -13.975 -7.660 1.00 76.81 196 ASP A C 1
ATOM 1608 O O . ASP A 1 196 ? 9.748 -13.672 -6.981 1.00 76.81 196 ASP A O 1
ATOM 1612 N N . ASP A 1 197 ? 8.456 -13.311 -8.776 1.00 67.00 197 ASP A N 1
ATOM 1613 C CA . ASP A 1 197 ? 9.181 -12.125 -9.223 1.00 67.00 197 ASP A CA 1
ATOM 1614 C C . ASP A 1 197 ? 9.019 -10.922 -8.296 1.00 67.00 197 ASP A C 1
ATOM 1616 O O . ASP A 1 197 ? 9.974 -10.175 -8.065 1.00 67.00 197 ASP A O 1
ATOM 1620 N N . GLN A 1 198 ? 7.829 -10.749 -7.723 1.00 63.81 198 GLN A N 1
ATOM 1621 C CA . GLN A 1 198 ? 7.548 -9.660 -6.787 1.00 63.81 198 GLN A CA 1
ATOM 1622 C C . GLN A 1 198 ? 7.783 -10.083 -5.336 1.00 63.81 198 GLN A C 1
ATOM 1624 O O . GLN A 1 198 ? 8.261 -9.290 -4.518 1.00 63.81 198 GLN A O 1
ATOM 1629 N N . CYS A 1 199 ? 7.531 -11.353 -5.007 1.00 59.25 199 CYS A N 1
ATOM 1630 C CA . CYS A 1 199 ? 7.734 -11.882 -3.666 1.00 59.25 199 CYS A CA 1
ATOM 1631 C C . CYS A 1 199 ? 9.069 -12.633 -3.540 1.00 59.25 199 CYS A C 1
ATOM 1633 O O . CYS A 1 199 ? 9.156 -13.852 -3.684 1.00 59.25 199 CYS A O 1
ATOM 1635 N N . LYS A 1 200 ? 10.134 -11.916 -3.155 1.00 62.06 200 LYS A N 1
ATOM 1636 C CA . LYS A 1 200 ? 11.479 -12.511 -2.982 1.00 62.06 200 LYS A CA 1
ATOM 1637 C C . LYS A 1 200 ? 11.510 -13.676 -1.991 1.00 62.06 200 LYS A C 1
ATOM 1639 O O . LYS A 1 200 ? 12.320 -14.585 -2.151 1.00 62.06 200 LYS A O 1
ATOM 1644 N N . ARG A 1 201 ? 10.672 -13.640 -0.947 1.00 74.44 201 ARG A N 1
ATOM 1645 C CA . ARG A 1 201 ? 10.578 -14.736 0.027 1.00 74.44 201 ARG A CA 1
ATOM 1646 C C . ARG A 1 201 ? 9.960 -15.977 -0.609 1.00 74.44 201 ARG A C 1
ATOM 1648 O O . ARG A 1 201 ? 10.513 -17.057 -0.430 1.00 74.44 201 ARG A O 1
ATOM 1655 N N . LEU A 1 202 ? 8.900 -15.810 -1.400 1.00 78.75 202 LEU A N 1
ATOM 1656 C CA . LEU A 1 202 ? 8.321 -16.892 -2.190 1.00 78.75 202 LEU A CA 1
ATOM 1657 C C . LEU A 1 202 ? 9.360 -17.489 -3.143 1.00 78.75 202 LEU A C 1
ATOM 1659 O O . LEU A 1 202 ? 9.530 -18.700 -3.136 1.00 78.75 202 LEU A O 1
ATOM 1663 N N . ARG A 1 203 ? 10.125 -16.662 -3.869 1.00 79.75 203 ARG A N 1
ATOM 1664 C CA . ARG A 1 203 ? 11.183 -17.145 -4.774 1.00 79.75 203 ARG A CA 1
ATOM 1665 C C . ARG A 1 203 ? 12.210 -18.029 -4.072 1.00 79.75 203 ARG A C 1
ATOM 1667 O O . ARG A 1 203 ? 12.559 -19.088 -4.576 1.00 79.75 203 ARG A O 1
ATOM 1674 N N . VAL A 1 204 ? 12.684 -17.608 -2.896 1.00 73.62 204 VAL A N 1
ATOM 1675 C CA . VAL A 1 204 ? 13.634 -18.403 -2.097 1.00 73.62 204 VAL A CA 1
ATOM 1676 C C . VAL A 1 204 ? 13.020 -19.743 -1.698 1.00 73.62 204 VAL A C 1
ATOM 1678 O O . VAL A 1 204 ? 13.669 -20.772 -1.846 1.00 73.62 204 VAL A O 1
ATOM 1681 N N . LEU A 1 205 ? 11.772 -19.737 -1.228 1.00 73.88 205 LEU A N 1
ATOM 1682 C CA . LEU A 1 205 ? 11.079 -20.961 -0.835 1.00 73.88 205 LEU A CA 1
ATOM 1683 C C . LEU A 1 205 ? 10.875 -21.903 -2.029 1.00 73.88 205 LEU A C 1
ATOM 1685 O O . LEU A 1 205 ? 11.189 -23.084 -1.931 1.00 73.88 205 LEU A O 1
ATOM 1689 N N . LEU A 1 206 ? 10.399 -21.394 -3.168 1.00 83.56 206 LEU A N 1
ATOM 1690 C CA . LEU A 1 206 ? 10.216 -22.197 -4.380 1.00 83.56 206 LEU A CA 1
ATOM 1691 C C . LEU A 1 206 ? 11.548 -22.777 -4.876 1.00 83.56 206 LEU A C 1
ATOM 1693 O O . LEU A 1 206 ? 11.596 -23.938 -5.271 1.00 83.56 206 LEU A O 1
ATOM 1697 N N . GLU A 1 207 ? 12.650 -22.033 -4.765 1.00 87.06 207 GLU A N 1
ATOM 1698 C CA . GLU A 1 207 ? 13.985 -22.535 -5.103 1.00 87.06 207 GLU A CA 1
ATOM 1699 C C . GLU A 1 207 ? 14.462 -23.646 -4.142 1.00 87.06 207 GLU A C 1
ATOM 1701 O O . GLU A 1 207 ? 15.116 -24.603 -4.568 1.00 87.06 207 GLU A O 1
ATOM 1706 N N . GLU A 1 208 ? 14.121 -23.586 -2.850 1.00 86.25 208 GLU A N 1
ATOM 1707 C CA . GLU A 1 208 ? 14.360 -24.685 -1.898 1.00 86.25 208 GLU A CA 1
ATOM 1708 C C . GLU A 1 208 ? 13.581 -25.949 -2.294 1.00 86.25 208 GLU A C 1
ATOM 1710 O O . GLU A 1 208 ? 14.156 -27.042 -2.331 1.00 86.25 208 GLU A O 1
ATOM 1715 N N . PHE A 1 209 ? 12.310 -25.810 -2.680 1.00 88.31 209 PHE A N 1
ATOM 1716 C CA . PHE A 1 209 ? 11.506 -26.931 -3.180 1.00 88.31 209 PHE A CA 1
ATOM 1717 C C . PHE A 1 209 ? 12.033 -27.484 -4.506 1.00 88.31 209 PHE A C 1
ATOM 1719 O O . PHE A 1 209 ? 12.137 -28.701 -4.665 1.00 88.31 209 PHE A O 1
ATOM 1726 N N . ARG A 1 210 ? 12.508 -26.622 -5.406 1.00 90.88 210 ARG A N 1
ATOM 1727 C CA . ARG A 1 210 ? 13.189 -27.032 -6.638 1.00 90.88 210 ARG A CA 1
ATOM 1728 C C . ARG A 1 210 ? 14.457 -27.845 -6.359 1.00 90.88 210 ARG A C 1
ATOM 1730 O O . ARG A 1 210 ? 14.740 -28.823 -7.049 1.00 90.88 210 ARG A O 1
ATOM 1737 N N . ASN A 1 211 ? 15.229 -27.482 -5.329 1.00 90.12 211 ASN A N 1
ATOM 1738 C CA . ASN A 1 211 ? 16.390 -28.263 -4.881 1.00 90.12 211 ASN A CA 1
ATOM 1739 C C . ASN A 1 211 ? 15.994 -29.648 -4.344 1.00 90.12 211 ASN A C 1
ATOM 1741 O O . ASN A 1 211 ? 16.697 -30.628 -4.594 1.00 90.12 211 ASN A O 1
ATOM 1745 N N . LEU A 1 212 ? 14.890 -29.741 -3.599 1.00 89.56 212 LEU A N 1
ATOM 1746 C CA . LEU A 1 212 ? 14.371 -31.014 -3.092 1.00 89.56 212 LEU A CA 1
ATOM 1747 C C . LEU A 1 212 ? 13.873 -31.915 -4.230 1.00 89.56 212 LEU A C 1
ATOM 1749 O O . LEU A 1 212 ? 14.189 -33.108 -4.246 1.00 89.56 212 LEU A O 1
ATOM 1753 N N . ALA A 1 213 ? 13.172 -31.337 -5.208 1.00 92.31 213 ALA A N 1
ATOM 1754 C CA . ALA A 1 213 ? 12.728 -32.044 -6.403 1.00 92.31 213 ALA A CA 1
ATOM 1755 C C . ALA A 1 213 ? 13.923 -32.606 -7.189 1.00 92.31 213 ALA A C 1
ATOM 1757 O O . ALA A 1 213 ? 13.933 -33.793 -7.498 1.00 92.31 213 ALA A O 1
ATOM 1758 N N . SER A 1 214 ? 14.971 -31.802 -7.411 1.00 92.44 214 SER A N 1
ATOM 1759 C CA . SER A 1 214 ? 16.223 -32.232 -8.063 1.00 92.44 214 SER A CA 1
ATOM 1760 C C . SER A 1 214 ? 16.857 -33.438 -7.363 1.00 92.44 214 SER A C 1
ATOM 1762 O O . SER A 1 214 ? 17.080 -34.471 -7.991 1.00 92.44 214 SER A O 1
ATOM 1764 N N . LYS A 1 215 ? 17.049 -33.381 -6.037 1.00 92.75 215 LYS A N 1
ATOM 1765 C CA . LYS A 1 215 ? 17.620 -34.506 -5.269 1.00 92.75 215 LYS A CA 1
ATOM 1766 C C . LYS A 1 215 ? 16.812 -35.799 -5.392 1.00 92.75 215 LYS A C 1
ATOM 1768 O O . LYS A 1 215 ? 17.390 -36.881 -5.344 1.00 92.75 215 LYS A O 1
ATOM 1773 N N . THR A 1 216 ? 15.493 -35.679 -5.508 1.00 92.44 216 THR A N 1
ATOM 1774 C CA . THR A 1 216 ? 14.575 -36.822 -5.536 1.00 92.44 216 THR A CA 1
ATOM 1775 C C . THR A 1 216 ? 14.466 -37.418 -6.936 1.00 92.44 216 THR A C 1
ATOM 1777 O O . THR A 1 216 ? 14.544 -38.634 -7.104 1.00 92.44 216 THR A O 1
ATOM 1780 N N . TRP A 1 217 ? 14.296 -36.565 -7.945 1.00 93.31 217 TRP A N 1
ATOM 1781 C CA . TRP A 1 217 ? 13.903 -36.977 -9.288 1.00 93.31 217 TRP A CA 1
ATOM 1782 C C . TRP A 1 217 ? 15.070 -37.110 -10.258 1.00 93.31 217 TRP A C 1
ATOM 1784 O O . TRP A 1 217 ? 14.990 -37.961 -11.140 1.00 93.31 217 TRP A O 1
ATOM 1794 N N . ASP A 1 218 ? 16.169 -36.367 -10.096 1.00 92.38 218 ASP A N 1
ATOM 1795 C CA . ASP A 1 218 ? 17.297 -36.437 -11.036 1.00 92.38 218 ASP A CA 1
ATOM 1796 C C . ASP A 1 218 ? 17.875 -37.864 -11.172 1.00 92.38 218 ASP A C 1
ATOM 1798 O O . ASP A 1 218 ? 18.099 -38.295 -12.305 1.00 92.38 218 ASP A O 1
ATOM 1802 N N . PRO A 1 219 ? 18.050 -38.666 -10.093 1.00 90.50 219 PRO A N 1
ATOM 1803 C CA . PRO A 1 219 ? 18.502 -40.055 -10.229 1.00 90.50 219 PRO A CA 1
ATOM 1804 C C . PRO A 1 219 ? 17.514 -40.939 -11.007 1.00 90.50 219 PRO A C 1
ATOM 1806 O O . PRO A 1 219 ? 17.924 -41.784 -11.807 1.00 90.50 219 PRO A O 1
ATOM 1809 N N . ILE A 1 220 ? 16.211 -40.731 -10.797 1.00 89.00 220 ILE A N 1
ATOM 1810 C CA . ILE A 1 220 ? 15.137 -41.493 -11.449 1.00 89.00 220 ILE A CA 1
ATOM 1811 C C . ILE A 1 220 ? 15.098 -41.139 -12.938 1.00 89.00 220 ILE A C 1
ATOM 1813 O O . ILE A 1 220 ? 15.177 -42.022 -13.791 1.00 89.00 220 ILE A O 1
ATOM 1817 N N . LEU A 1 221 ? 15.073 -39.850 -13.266 1.00 86.25 221 LEU A N 1
ATOM 1818 C CA . LEU A 1 221 ? 15.041 -39.340 -14.636 1.00 86.25 221 LEU A CA 1
ATOM 1819 C C . LEU A 1 221 ? 16.301 -39.725 -15.422 1.00 86.25 221 LEU A C 1
ATOM 1821 O O . LEU A 1 221 ? 16.215 -40.131 -16.585 1.00 86.25 221 LEU A O 1
ATOM 1825 N N . ALA A 1 222 ? 17.466 -39.711 -14.771 1.00 83.69 222 ALA A N 1
ATOM 1826 C CA . ALA A 1 222 ? 18.714 -40.188 -15.356 1.00 83.69 222 ALA A CA 1
ATOM 1827 C C . ALA A 1 222 ? 18.662 -41.678 -15.738 1.00 83.69 222 ALA A C 1
ATOM 1829 O O . ALA A 1 222 ? 19.313 -42.067 -16.708 1.00 83.69 222 ALA A O 1
ATOM 1830 N N . SER A 1 223 ? 17.896 -42.500 -15.008 1.00 82.12 223 SER A N 1
ATOM 1831 C CA . SER A 1 223 ? 17.677 -43.919 -15.332 1.00 82.12 223 SER A CA 1
ATOM 1832 C C . SER A 1 223 ? 16.647 -44.137 -16.450 1.00 82.12 223 SER A C 1
ATOM 1834 O O . SER A 1 223 ? 16.728 -45.124 -17.178 1.00 82.12 223 SER A O 1
ATOM 1836 N N . ARG A 1 224 ? 15.707 -43.197 -16.628 1.00 76.44 224 ARG A N 1
ATOM 1837 C CA . ARG A 1 224 ? 14.692 -43.209 -17.700 1.00 76.44 224 ARG A CA 1
ATOM 1838 C C . ARG A 1 224 ? 15.204 -42.680 -19.034 1.00 76.44 224 ARG A C 1
ATOM 1840 O O . ARG A 1 224 ? 14.622 -42.970 -20.077 1.00 76.44 224 ARG A O 1
ATOM 1847 N N . THR A 1 225 ? 16.292 -41.917 -19.018 1.00 76.19 225 THR A N 1
ATOM 1848 C CA . THR A 1 225 ? 16.874 -41.350 -20.234 1.00 76.19 225 THR A CA 1
ATOM 1849 C C . THR A 1 225 ? 17.685 -42.417 -20.979 1.00 76.19 225 THR A C 1
ATOM 1851 O O . THR A 1 225 ? 18.899 -42.527 -20.810 1.00 76.19 225 THR A O 1
ATOM 1854 N N . SER A 1 226 ? 17.007 -43.241 -21.783 1.00 73.12 226 SER A N 1
ATOM 1855 C CA . SER A 1 226 ? 17.664 -44.252 -22.624 1.00 73.12 226 SER A CA 1
ATOM 1856 C C . SER A 1 226 ? 18.551 -43.613 -23.702 1.00 73.12 226 SER A C 1
ATOM 1858 O O . SER A 1 226 ? 18.331 -42.466 -24.098 1.00 73.12 226 SER A O 1
ATOM 1860 N N . GLU A 1 227 ? 19.502 -44.373 -24.259 1.00 71.44 227 GLU A N 1
ATOM 1861 C CA . GLU A 1 227 ? 20.299 -43.932 -25.420 1.00 71.44 227 GLU A CA 1
ATOM 1862 C C . GLU A 1 227 ? 19.417 -43.475 -26.595 1.00 71.44 227 GLU A C 1
ATOM 1864 O O . GLU A 1 227 ? 19.769 -42.546 -27.321 1.00 71.44 227 GLU A O 1
ATOM 1869 N N . LYS A 1 228 ? 18.219 -44.062 -26.741 1.00 73.50 228 LYS A N 1
ATOM 1870 C CA . LYS A 1 228 ? 17.254 -43.676 -27.778 1.00 73.50 228 LYS A CA 1
ATOM 1871 C C . LYS A 1 228 ? 16.618 -42.305 -27.545 1.00 73.50 228 LYS A C 1
ATOM 1873 O O . LYS A 1 228 ? 16.207 -41.683 -28.514 1.00 73.50 228 LYS A O 1
ATOM 1878 N N . VAL A 1 229 ? 16.525 -41.831 -26.303 1.00 77.75 229 VAL A N 1
ATOM 1879 C CA . VAL A 1 229 ? 16.034 -40.477 -25.987 1.00 77.75 229 VAL A CA 1
ATOM 1880 C C . VAL A 1 229 ? 17.182 -39.468 -26.089 1.00 77.75 229 VAL A C 1
ATOM 1882 O O . VAL A 1 229 ? 16.990 -38.388 -26.642 1.00 77.75 229 VAL A O 1
ATOM 1885 N N . LEU A 1 230 ? 18.397 -39.851 -25.666 1.00 82.38 230 LEU A N 1
ATOM 1886 C CA . LEU A 1 230 ? 19.613 -39.023 -25.760 1.00 82.38 230 LEU A CA 1
ATOM 1887 C C . LEU A 1 230 ? 19.980 -38.614 -27.194 1.00 82.38 230 LEU A C 1
ATOM 1889 O O . LEU A 1 230 ? 20.674 -37.623 -27.380 1.00 82.38 230 LEU A O 1
ATOM 1893 N N . LYS A 1 231 ? 19.488 -39.313 -28.225 1.00 81.56 231 LYS A N 1
ATOM 1894 C CA . LYS A 1 231 ? 19.678 -38.886 -29.624 1.00 81.56 231 LYS A CA 1
ATOM 1895 C C . LYS A 1 231 ? 18.971 -37.563 -29.963 1.00 81.56 231 LYS A C 1
ATOM 1897 O O . LYS A 1 231 ? 19.248 -36.978 -31.005 1.00 81.56 231 LYS A O 1
ATOM 1902 N N . TYR A 1 232 ? 18.055 -37.110 -29.106 1.00 78.44 232 TYR A N 1
ATOM 1903 C CA . TYR A 1 232 ? 17.250 -35.912 -29.325 1.00 78.44 232 TYR A CA 1
ATOM 1904 C C . TYR A 1 232 ? 17.460 -34.791 -28.302 1.00 78.44 232 TYR A C 1
ATOM 1906 O O . TYR A 1 232 ? 17.003 -33.670 -28.519 1.00 78.44 232 TYR A O 1
ATOM 1914 N N . ILE A 1 233 ? 18.115 -35.084 -27.181 1.00 80.56 233 ILE A N 1
ATOM 1915 C CA . ILE A 1 233 ? 18.361 -34.128 -26.100 1.00 80.56 233 ILE A CA 1
ATOM 1916 C C . ILE A 1 233 ? 19.858 -34.096 -25.779 1.00 80.56 233 ILE A C 1
ATOM 1918 O O . ILE A 1 233 ? 20.524 -35.123 -25.882 1.00 80.56 233 ILE A O 1
ATOM 1922 N N . PRO A 1 234 ? 20.417 -32.936 -25.401 1.00 76.44 234 PRO A N 1
ATOM 1923 C CA . PRO A 1 234 ? 21.867 -32.754 -25.326 1.00 76.44 234 PRO A CA 1
ATOM 1924 C C . PRO A 1 234 ? 22.537 -33.554 -24.199 1.00 76.44 234 PRO A C 1
ATOM 1926 O O . PRO A 1 234 ? 23.736 -33.812 -24.260 1.00 76.44 234 PRO A O 1
ATOM 1929 N N . GLU A 1 235 ? 21.787 -33.918 -23.159 1.00 82.56 235 GLU A N 1
ATOM 1930 C CA . GLU A 1 235 ? 22.279 -34.633 -21.982 1.00 82.56 235 GLU A CA 1
ATOM 1931 C C . GLU A 1 235 ? 21.128 -35.332 -21.242 1.00 82.56 235 GLU A C 1
ATOM 1933 O O . GLU A 1 235 ? 19.972 -35.281 -21.669 1.00 82.56 235 GLU A O 1
ATOM 1938 N N . LYS A 1 236 ? 21.441 -35.992 -20.119 1.00 85.25 236 LYS A N 1
ATOM 1939 C CA . LYS A 1 236 ? 20.426 -36.608 -19.257 1.00 85.25 236 LYS A CA 1
ATOM 1940 C C . LYS A 1 236 ? 19.485 -35.553 -18.678 1.00 85.25 236 LYS A C 1
ATOM 1942 O O . LYS A 1 236 ? 19.924 -34.495 -18.231 1.00 85.25 236 LYS A O 1
ATOM 1947 N N . ILE A 1 237 ? 18.199 -35.887 -18.649 1.00 86.25 237 ILE A N 1
ATOM 1948 C CA . ILE A 1 237 ? 17.145 -35.001 -18.157 1.00 86.25 237 ILE A CA 1
ATOM 1949 C C . ILE A 1 237 ? 17.339 -34.770 -16.654 1.00 86.25 237 ILE A C 1
ATOM 1951 O O . ILE A 1 237 ? 17.539 -35.724 -15.900 1.00 86.25 237 ILE A O 1
ATOM 1955 N N . SER A 1 238 ? 17.261 -33.515 -16.217 1.00 89.19 238 SER A N 1
ATOM 1956 C CA . SER A 1 238 ? 17.322 -33.143 -14.798 1.00 89.19 238 SER A CA 1
ATOM 1957 C C . SER A 1 238 ? 16.541 -31.860 -14.526 1.00 89.19 238 SER A C 1
ATOM 1959 O O . SER A 1 238 ? 16.246 -31.088 -15.437 1.00 89.19 238 SER A O 1
ATOM 1961 N N . ILE A 1 239 ? 16.191 -31.611 -13.268 1.00 87.50 239 ILE A N 1
ATOM 1962 C CA . ILE A 1 239 ? 15.420 -30.426 -12.859 1.00 87.50 239 ILE A CA 1
ATOM 1963 C C . ILE A 1 239 ? 16.211 -29.127 -13.108 1.00 87.50 239 ILE A C 1
ATOM 1965 O O . ILE A 1 239 ? 15.633 -28.084 -13.420 1.00 87.50 239 ILE A O 1
ATOM 1969 N N . LYS A 1 240 ? 17.544 -29.182 -12.971 1.00 84.44 240 LYS A N 1
ATOM 1970 C CA . LYS A 1 240 ? 18.438 -28.007 -12.980 1.00 84.44 240 LYS A CA 1
ATOM 1971 C C . LYS A 1 240 ? 19.536 -28.030 -14.047 1.00 84.44 240 LYS A C 1
ATOM 1973 O O . LYS A 1 240 ? 20.376 -27.132 -14.059 1.00 84.44 240 LYS A O 1
ATOM 1978 N N . GLY A 1 241 ? 19.569 -29.046 -14.906 1.00 78.31 241 GLY A N 1
ATOM 1979 C CA . GLY A 1 241 ? 20.553 -29.156 -15.986 1.00 78.31 241 GLY A CA 1
ATOM 1980 C C . GLY A 1 241 ? 20.216 -28.302 -17.208 1.00 78.31 241 GLY A C 1
ATOM 1981 O O . GLY A 1 241 ? 19.310 -27.469 -17.188 1.00 78.31 241 GLY A O 1
ATOM 1982 N N . ARG A 1 242 ? 20.952 -28.526 -18.299 1.00 75.88 242 ARG A N 1
ATOM 1983 C CA . ARG A 1 242 ? 20.681 -27.938 -19.620 1.00 75.88 242 ARG A CA 1
ATOM 1984 C C . ARG A 1 242 ? 19.476 -28.596 -20.280 1.00 75.88 242 ARG A C 1
ATOM 1986 O O . ARG A 1 242 ? 18.720 -27.914 -20.956 1.00 75.88 242 ARG A O 1
ATOM 1993 N N . ALA A 1 243 ? 19.281 -29.900 -20.071 1.00 81.00 243 ALA A N 1
ATOM 1994 C CA . ALA A 1 243 ? 18.061 -30.599 -20.467 1.00 81.00 243 ALA A CA 1
ATOM 1995 C C . ALA A 1 243 ? 17.027 -30.559 -19.325 1.00 81.00 243 ALA A C 1
ATOM 1997 O O . ALA A 1 243 ? 16.904 -31.518 -18.557 1.00 81.00 243 ALA A O 1
ATOM 1998 N N . GLN A 1 244 ? 16.319 -29.431 -19.183 1.00 87.44 244 GLN A N 1
ATOM 1999 C CA . GLN A 1 244 ? 15.370 -29.224 -18.084 1.00 87.44 244 GLN A CA 1
ATOM 2000 C C . GLN A 1 244 ? 14.106 -30.081 -18.233 1.00 87.44 244 GLN A C 1
ATOM 2002 O O . GLN A 1 244 ? 13.487 -30.125 -19.297 1.00 87.44 244 GLN A O 1
ATOM 2007 N N . VAL A 1 245 ? 13.691 -30.717 -17.132 1.00 90.00 245 VAL A N 1
ATOM 2008 C CA . VAL A 1 245 ? 12.482 -31.564 -17.054 1.00 90.00 245 VAL A CA 1
ATOM 2009 C C . VAL A 1 245 ? 11.241 -30.838 -17.555 1.00 90.00 245 VAL A C 1
ATOM 2011 O O . VAL A 1 245 ? 10.540 -31.356 -18.424 1.00 90.00 245 VAL A O 1
ATOM 2014 N N . PHE A 1 246 ? 10.973 -29.646 -17.015 1.00 90.75 246 PHE A N 1
ATOM 2015 C CA . PHE A 1 246 ? 9.766 -28.897 -17.346 1.00 90.75 246 PHE A CA 1
ATOM 2016 C C . PHE A 1 246 ? 9.733 -28.467 -18.813 1.00 90.75 246 PHE A C 1
ATOM 2018 O O . PHE A 1 246 ? 8.684 -28.534 -19.443 1.00 90.75 246 PHE A O 1
ATOM 2025 N N . GLU A 1 247 ? 10.879 -28.089 -19.381 1.00 89.06 247 GLU A N 1
ATOM 2026 C CA . GLU A 1 247 ? 10.961 -27.706 -20.789 1.00 89.06 247 GLU A CA 1
ATOM 2027 C C . GLU A 1 247 ? 10.607 -28.880 -21.713 1.00 89.06 247 GLU A C 1
ATOM 2029 O O . GLU A 1 247 ? 9.803 -28.734 -22.635 1.00 89.06 247 GLU A O 1
ATOM 2034 N N . LEU A 1 248 ? 11.156 -30.069 -21.438 1.00 89.06 248 LEU A N 1
ATOM 2035 C CA . LEU A 1 248 ? 10.848 -31.265 -22.220 1.00 89.06 248 LEU A CA 1
ATOM 2036 C C . LEU A 1 248 ? 9.375 -31.659 -22.065 1.00 89.06 248 LEU A C 1
ATOM 2038 O O . LEU A 1 248 ? 8.710 -32.012 -23.040 1.00 89.06 248 LEU A O 1
ATOM 2042 N N . PHE A 1 249 ? 8.863 -31.578 -20.838 1.00 91.44 249 PHE A N 1
ATOM 2043 C CA . PHE A 1 249 ? 7.465 -31.847 -20.536 1.00 91.44 249 PHE A CA 1
ATOM 2044 C C . PHE A 1 249 ? 6.516 -30.881 -21.269 1.00 91.44 249 PHE A C 1
ATOM 2046 O O . PHE A 1 249 ? 5.550 -31.341 -21.884 1.00 91.44 249 PHE A O 1
ATOM 2053 N N . ASP A 1 250 ? 6.805 -29.574 -21.271 1.00 92.12 250 ASP A N 1
ATOM 2054 C CA . ASP A 1 250 ? 6.016 -28.557 -21.980 1.00 92.12 250 ASP A CA 1
ATOM 2055 C C . ASP A 1 250 ? 6.022 -28.798 -23.492 1.00 92.12 250 ASP A C 1
ATOM 2057 O O . ASP A 1 250 ? 4.970 -28.777 -24.134 1.00 92.12 250 ASP A O 1
ATOM 2061 N N . LEU A 1 251 ? 7.184 -29.107 -24.070 1.00 90.19 251 LEU A N 1
ATOM 2062 C CA . LEU A 1 251 ? 7.304 -29.378 -25.501 1.00 90.19 251 LEU A CA 1
ATOM 2063 C C . LEU A 1 251 ? 6.513 -30.624 -25.932 1.00 90.19 251 LEU A C 1
ATOM 2065 O O . LEU A 1 251 ? 5.803 -30.596 -26.936 1.00 90.19 251 LEU A O 1
ATOM 2069 N N . ILE A 1 252 ? 6.571 -31.708 -25.154 1.00 90.38 252 ILE A N 1
ATOM 2070 C CA . ILE A 1 252 ? 5.772 -32.915 -25.421 1.00 90.38 252 ILE A CA 1
ATOM 2071 C C . ILE A 1 252 ? 4.274 -32.598 -25.304 1.00 90.38 252 ILE A C 1
ATOM 2073 O O . ILE A 1 252 ? 3.482 -33.012 -26.154 1.00 90.38 252 ILE A O 1
ATOM 2077 N N . CYS A 1 253 ? 3.866 -31.852 -24.272 1.00 91.81 253 CYS A N 1
ATOM 2078 C CA . CYS A 1 253 ? 2.462 -31.504 -24.063 1.00 91.81 253 CYS A CA 1
ATOM 2079 C C . CYS A 1 253 ? 1.907 -30.594 -25.164 1.00 91.81 253 CYS A C 1
ATOM 2081 O O . CYS A 1 253 ? 0.793 -30.827 -25.634 1.00 91.81 253 CYS A O 1
ATOM 2083 N N . THR A 1 254 ? 2.678 -29.594 -25.591 1.00 92.06 254 THR A N 1
ATOM 2084 C CA . THR A 1 254 ? 2.302 -28.671 -26.672 1.00 92.06 254 THR A CA 1
ATOM 2085 C C . THR A 1 254 ? 2.232 -29.381 -28.017 1.00 92.06 254 THR A C 1
ATOM 2087 O O . THR A 1 254 ? 1.263 -29.182 -28.746 1.00 92.06 254 THR A O 1
ATOM 2090 N N . ALA A 1 255 ? 3.184 -30.264 -28.335 1.00 91.06 255 ALA A N 1
ATOM 2091 C CA . ALA A 1 255 ? 3.158 -31.028 -29.580 1.00 91.06 255 ALA A CA 1
ATOM 2092 C C . ALA A 1 255 ? 1.933 -31.949 -29.652 1.00 91.06 255 ALA A C 1
ATOM 2094 O O . ALA A 1 255 ? 1.172 -31.894 -30.616 1.00 91.06 255 ALA A O 1
ATOM 2095 N N . ILE A 1 256 ? 1.679 -32.725 -28.593 1.00 90.75 256 ILE A N 1
ATOM 2096 C CA . ILE A 1 256 ? 0.526 -33.633 -28.533 1.00 90.75 256 ILE A CA 1
ATOM 2097 C C . ILE A 1 256 ? -0.795 -32.856 -28.544 1.00 90.75 256 ILE A C 1
ATOM 2099 O O . ILE A 1 256 ? -1.710 -33.243 -29.265 1.00 90.75 256 ILE A O 1
ATOM 2103 N N . GLY A 1 257 ? -0.898 -31.763 -27.778 1.00 90.56 257 GLY A N 1
ATOM 2104 C CA . GLY A 1 257 ? -2.096 -30.915 -27.744 1.00 90.56 257 GLY A CA 1
ATOM 2105 C C . GLY A 1 257 ? -2.438 -30.302 -29.104 1.00 90.56 257 GLY A C 1
ATOM 2106 O O . GLY A 1 257 ? -3.609 -30.139 -29.422 1.00 90.56 257 GLY A O 1
ATOM 2107 N N . ASN A 1 258 ? -1.428 -30.047 -29.939 1.00 91.31 258 ASN A N 1
ATOM 2108 C CA . ASN A 1 258 ? -1.606 -29.520 -31.290 1.00 91.31 258 ASN A CA 1
ATOM 2109 C C . ASN A 1 258 ? -1.613 -30.597 -32.393 1.00 91.31 258 ASN A C 1
ATOM 2111 O O . ASN A 1 258 ? -1.561 -30.266 -33.575 1.00 91.31 258 ASN A O 1
ATOM 2115 N N . GLY A 1 259 ? -1.651 -31.888 -32.040 1.00 89.38 259 GLY A N 1
ATOM 2116 C CA . GLY A 1 259 ? -1.678 -32.982 -33.018 1.00 89.38 259 GLY A CA 1
ATOM 2117 C C . GLY A 1 259 ? -0.379 -33.177 -33.812 1.00 89.38 259 GLY A C 1
ATOM 2118 O O . GLY A 1 259 ? -0.383 -33.859 -34.838 1.00 89.38 259 GLY A O 1
ATOM 2119 N N . ILE A 1 260 ? 0.739 -32.611 -33.352 1.00 89.50 260 ILE A N 1
ATOM 2120 C CA . ILE A 1 260 ? 2.060 -32.797 -33.959 1.00 89.50 260 ILE A CA 1
ATOM 2121 C C . ILE A 1 260 ? 2.621 -34.153 -33.531 1.00 89.50 260 ILE A C 1
ATOM 2123 O O . ILE A 1 260 ? 2.661 -34.494 -32.345 1.00 89.50 260 ILE A O 1
ATOM 2127 N N . LYS A 1 261 ? 3.078 -34.934 -34.513 1.00 89.12 261 LYS A N 1
ATOM 2128 C CA . LYS A 1 261 ? 3.735 -36.219 -34.264 1.00 89.12 261 LYS A CA 1
ATOM 2129 C C . LYS A 1 261 ? 5.143 -35.992 -33.724 1.00 89.12 261 LYS A C 1
ATOM 2131 O O . LYS A 1 261 ? 5.924 -35.254 -34.319 1.00 89.12 261 LYS A O 1
ATOM 2136 N N . ILE A 1 262 ? 5.455 -36.673 -32.629 1.00 88.94 262 ILE A N 1
ATOM 2137 C CA . ILE A 1 262 ? 6.788 -36.717 -32.017 1.00 88.94 262 ILE A CA 1
ATOM 2138 C C . ILE A 1 262 ? 7.373 -38.133 -32.146 1.00 88.94 262 ILE A C 1
ATOM 2140 O O . ILE A 1 262 ? 6.635 -39.057 -32.485 1.00 88.94 262 ILE A O 1
ATOM 2144 N N . PRO A 1 263 ? 8.681 -38.336 -31.914 1.00 89.31 263 PRO A N 1
ATOM 2145 C CA . PRO A 1 263 ? 9.275 -39.671 -31.917 1.00 89.31 263 PRO A CA 1
ATOM 2146 C C . PRO A 1 263 ? 8.587 -40.659 -30.966 1.00 89.31 263 PRO A C 1
ATOM 2148 O O . PRO A 1 263 ? 8.219 -40.287 -29.850 1.00 89.31 263 PRO A O 1
ATOM 2151 N N . ASP A 1 264 ? 8.492 -41.928 -31.380 1.00 88.06 264 ASP A N 1
ATOM 2152 C CA . ASP A 1 264 ? 7.837 -43.008 -30.624 1.00 88.06 264 ASP A CA 1
ATOM 2153 C C . ASP A 1 264 ? 8.378 -43.150 -29.197 1.00 88.06 264 ASP A C 1
ATOM 2155 O O . ASP A 1 264 ? 7.623 -43.394 -28.257 1.00 88.06 264 ASP A O 1
ATOM 2159 N N . GLU A 1 265 ? 9.678 -42.918 -29.002 1.00 87.31 265 GLU A N 1
ATOM 2160 C CA . GLU A 1 265 ? 10.301 -43.006 -27.681 1.00 87.31 265 GLU A CA 1
ATOM 2161 C C . GLU A 1 265 ? 9.812 -41.935 -26.694 1.00 87.31 265 GLU A C 1
ATOM 2163 O O . GLU A 1 265 ? 9.899 -42.142 -25.486 1.00 87.31 265 GLU A O 1
ATOM 2168 N N . LEU A 1 266 ? 9.272 -40.812 -27.181 1.00 87.06 266 LEU A N 1
ATOM 2169 C CA . LEU A 1 266 ? 8.686 -39.761 -26.342 1.00 87.06 266 LEU A CA 1
ATOM 2170 C C . LEU A 1 266 ? 7.208 -40.017 -26.012 1.00 87.06 266 LEU A C 1
ATOM 2172 O O . LEU A 1 266 ? 6.646 -39.313 -25.171 1.00 87.06 266 LEU A O 1
ATOM 2176 N N . TYR A 1 267 ? 6.576 -41.026 -26.625 1.00 87.94 267 TYR A N 1
ATOM 2177 C CA . TYR A 1 267 ? 5.246 -41.499 -26.229 1.00 87.94 267 TYR A CA 1
ATOM 2178 C C . TYR A 1 267 ? 5.282 -42.499 -25.065 1.00 87.94 267 TYR A C 1
ATOM 2180 O O . TYR A 1 267 ? 4.212 -42.820 -24.546 1.00 87.94 267 TYR A O 1
ATOM 2188 N N . ASP A 1 268 ? 6.468 -42.943 -24.625 1.00 87.88 268 ASP A N 1
ATOM 2189 C CA . ASP A 1 268 ? 6.626 -43.874 -23.503 1.00 87.88 268 ASP A CA 1
ATOM 2190 C C . ASP A 1 268 ? 5.890 -43.383 -22.244 1.00 87.88 268 ASP A C 1
ATOM 2192 O O . ASP A 1 268 ? 6.111 -42.275 -21.743 1.00 87.88 268 ASP A O 1
ATOM 2196 N N . GLU A 1 269 ? 4.986 -44.221 -21.735 1.00 86.31 269 GLU A N 1
ATOM 2197 C CA . GLU A 1 269 ? 4.102 -43.862 -20.626 1.00 86.31 269 GLU A CA 1
ATOM 2198 C C . GLU A 1 269 ? 4.884 -43.665 -19.321 1.00 86.31 269 GLU A C 1
ATOM 2200 O O . GLU A 1 269 ? 4.578 -42.752 -18.550 1.00 86.31 269 GLU A O 1
ATOM 2205 N N . GLY A 1 270 ? 5.925 -44.475 -19.096 1.00 87.69 270 GLY A N 1
ATOM 2206 C CA . GLY A 1 270 ? 6.783 -44.384 -17.917 1.00 87.69 270 GLY A CA 1
ATOM 2207 C C . GLY A 1 270 ? 7.549 -43.065 -17.868 1.00 87.69 270 GLY A C 1
ATOM 2208 O O . GLY A 1 270 ? 7.477 -42.350 -16.870 1.00 87.69 270 GLY A O 1
ATOM 2209 N N . LEU A 1 271 ? 8.217 -42.705 -18.965 1.00 87.25 271 LEU A N 1
ATOM 2210 C CA . LEU A 1 271 ? 8.941 -41.445 -19.112 1.00 87.25 271 LEU A CA 1
ATOM 2211 C C . LEU A 1 271 ? 8.014 -40.245 -18.916 1.00 87.25 271 LEU A C 1
ATOM 2213 O O . LEU A 1 271 ? 8.314 -39.360 -18.120 1.00 87.25 271 LEU A O 1
ATOM 2217 N N . ARG A 1 272 ? 6.873 -40.208 -19.612 1.00 89.62 272 ARG A N 1
ATOM 2218 C CA . ARG A 1 272 ? 5.939 -39.075 -19.531 1.00 89.62 272 ARG A CA 1
ATOM 2219 C C . ARG A 1 272 ? 5.351 -38.904 -18.137 1.00 89.62 272 ARG A C 1
ATOM 2221 O O . ARG A 1 272 ? 5.201 -37.772 -17.682 1.00 89.62 272 ARG A O 1
ATOM 2228 N N . LYS A 1 273 ? 5.028 -40.010 -17.465 1.00 90.38 273 LYS A N 1
ATOM 2229 C CA . LYS A 1 273 ? 4.541 -39.994 -16.085 1.00 90.38 273 LYS A CA 1
ATOM 2230 C C . LYS A 1 273 ? 5.603 -39.452 -15.131 1.00 90.38 273 LYS A C 1
ATOM 2232 O O . LYS A 1 273 ? 5.281 -38.597 -14.311 1.00 90.38 273 LYS A O 1
ATOM 2237 N N . ASP A 1 274 ? 6.847 -39.908 -15.252 1.00 91.75 274 ASP A N 1
ATOM 2238 C CA . ASP A 1 274 ? 7.938 -39.447 -14.390 1.00 91.75 274 ASP A CA 1
ATOM 2239 C C . ASP A 1 274 ? 8.271 -37.965 -14.651 1.00 91.75 274 ASP A C 1
ATOM 2241 O O . ASP A 1 274 ? 8.454 -37.216 -13.695 1.00 91.75 274 ASP A O 1
ATOM 2245 N N . LEU A 1 275 ? 8.254 -37.509 -15.913 1.00 92.38 275 LEU A N 1
ATOM 2246 C CA . LEU A 1 275 ? 8.398 -36.089 -16.271 1.00 92.38 275 LEU A CA 1
ATOM 2247 C C . LEU A 1 275 ? 7.299 -35.224 -15.643 1.00 92.38 275 LEU A C 1
ATOM 2249 O O . LEU A 1 275 ? 7.597 -34.215 -15.010 1.00 92.38 275 LEU A O 1
ATOM 2253 N N . GLU A 1 276 ? 6.036 -35.633 -15.780 1.00 94.12 276 GLU A N 1
ATOM 2254 C CA . GLU A 1 276 ? 4.896 -34.900 -15.226 1.00 94.12 276 GLU A CA 1
ATOM 2255 C C . GLU A 1 276 ? 4.968 -34.809 -13.699 1.00 94.12 276 GLU A C 1
ATOM 2257 O O . GLU A 1 276 ? 4.799 -33.728 -13.136 1.00 94.12 276 GLU A O 1
ATOM 2262 N N . ILE A 1 277 ? 5.243 -35.923 -13.011 1.00 94.06 277 ILE A N 1
ATOM 2263 C CA . ILE A 1 277 ? 5.319 -35.935 -11.545 1.00 94.06 277 ILE A CA 1
ATOM 2264 C C . ILE A 1 277 ? 6.530 -35.129 -11.060 1.00 94.06 277 ILE A C 1
ATOM 2266 O O . ILE A 1 277 ? 6.412 -34.409 -10.067 1.00 94.06 277 ILE A O 1
ATOM 2270 N N . ALA A 1 278 ? 7.666 -35.199 -11.756 1.00 94.06 278 ALA A N 1
ATOM 2271 C CA . ALA A 1 278 ? 8.841 -34.397 -11.442 1.00 94.06 278 ALA A CA 1
ATOM 2272 C C . ALA A 1 278 ? 8.560 -32.892 -11.609 1.00 94.06 278 ALA A C 1
ATOM 2274 O O . ALA A 1 278 ? 8.867 -32.120 -10.700 1.00 94.06 278 ALA A O 1
ATOM 2275 N N . SER A 1 279 ? 7.886 -32.478 -12.691 1.00 94.69 279 SER A N 1
ATOM 2276 C CA . SER A 1 279 ? 7.409 -31.097 -12.860 1.00 94.69 279 SER A CA 1
ATOM 2277 C C . SER A 1 279 ? 6.408 -30.694 -11.775 1.00 94.69 279 SER A C 1
ATOM 2279 O O . SER A 1 279 ? 6.497 -29.602 -11.225 1.00 94.69 279 SER A O 1
ATOM 2281 N N . ILE A 1 280 ? 5.479 -31.568 -11.388 1.00 95.19 280 ILE A N 1
ATOM 2282 C CA . ILE A 1 280 ? 4.560 -31.284 -10.276 1.00 95.19 280 ILE A CA 1
ATOM 2283 C C . ILE A 1 280 ? 5.323 -31.094 -8.963 1.00 95.19 280 ILE A C 1
ATOM 2285 O O . ILE A 1 280 ? 4.989 -30.206 -8.181 1.00 95.19 280 ILE A O 1
ATOM 2289 N N . SER A 1 281 ? 6.342 -31.915 -8.713 1.00 94.00 281 SER A N 1
ATOM 2290 C CA . SER A 1 281 ? 7.156 -31.819 -7.504 1.00 94.00 281 SER A CA 1
ATOM 2291 C C . SER A 1 281 ? 7.943 -30.510 -7.461 1.00 94.00 281 SER A C 1
ATOM 2293 O O . SER A 1 281 ? 7.959 -29.838 -6.434 1.00 94.00 281 SER A O 1
ATOM 2295 N N . GLU A 1 282 ? 8.513 -30.100 -8.595 1.00 93.50 282 GLU A N 1
ATOM 2296 C CA . GLU A 1 282 ? 9.201 -28.817 -8.747 1.00 93.50 282 GLU A CA 1
ATOM 2297 C C . GLU A 1 282 ? 8.280 -27.617 -8.486 1.00 93.50 282 GLU A C 1
ATOM 2299 O O . GLU A 1 282 ? 8.655 -26.714 -7.739 1.00 93.50 282 GLU A O 1
ATOM 2304 N N . TRP A 1 283 ? 7.081 -27.603 -9.075 1.00 93.94 283 TRP A N 1
ATOM 2305 C CA . TRP A 1 283 ? 6.232 -26.408 -9.099 1.00 93.94 283 TRP A CA 1
ATOM 2306 C C . TRP A 1 283 ? 5.194 -26.342 -7.972 1.00 93.94 283 TRP A C 1
ATOM 2308 O O . TRP A 1 283 ? 4.796 -25.244 -7.576 1.00 93.94 283 TRP A O 1
ATOM 2318 N N . PHE A 1 284 ? 4.736 -27.485 -7.446 1.00 95.56 284 PHE A N 1
ATOM 2319 C CA . PHE A 1 284 ? 3.558 -27.537 -6.574 1.00 95.56 284 PHE A CA 1
ATOM 2320 C C . PHE A 1 284 ? 3.796 -28.116 -5.176 1.00 95.56 284 PHE A C 1
ATOM 2322 O O . PHE A 1 284 ? 3.051 -27.760 -4.261 1.00 95.56 284 PHE A O 1
ATOM 2329 N N . ASP A 1 285 ? 4.824 -28.939 -4.942 1.00 93.69 285 ASP A N 1
ATOM 2330 C CA . ASP A 1 285 ? 5.007 -29.574 -3.621 1.00 93.69 285 ASP A CA 1
ATOM 2331 C C . ASP A 1 285 ? 5.231 -28.547 -2.493 1.00 93.69 285 ASP A C 1
ATOM 2333 O O . ASP A 1 285 ? 4.793 -28.772 -1.366 1.00 93.69 285 ASP A O 1
ATOM 2337 N N . GLY A 1 286 ? 5.775 -27.362 -2.795 1.00 90.81 286 GLY A N 1
ATOM 2338 C CA . GLY A 1 286 ? 5.860 -26.268 -1.824 1.00 90.81 286 GLY A CA 1
ATOM 2339 C C . GLY A 1 286 ? 4.503 -25.831 -1.264 1.00 90.81 286 GLY A C 1
ATOM 2340 O O . GLY A 1 286 ? 4.377 -25.596 -0.064 1.00 90.81 286 GLY A O 1
ATOM 2341 N N . TYR A 1 287 ? 3.459 -25.803 -2.098 1.00 93.31 287 TYR A N 1
ATOM 2342 C CA . TYR A 1 287 ? 2.093 -25.504 -1.658 1.00 93.31 287 TYR A CA 1
ATOM 2343 C C . TYR A 1 287 ? 1.500 -26.638 -0.828 1.00 93.31 287 TYR A C 1
ATOM 2345 O O . TYR A 1 287 ? 0.634 -26.384 -0.003 1.00 93.31 287 TYR A O 1
ATOM 2353 N N . ARG A 1 288 ? 1.952 -27.884 -0.999 1.00 90.62 288 ARG A N 1
ATOM 2354 C CA . ARG A 1 288 ? 1.539 -28.999 -0.137 1.00 90.62 288 ARG A CA 1
ATOM 2355 C C . ARG A 1 288 ? 2.185 -28.872 1.239 1.00 90.62 288 ARG A C 1
ATOM 2357 O O . ARG A 1 288 ? 1.487 -28.926 2.248 1.00 90.62 288 ARG A O 1
ATOM 2364 N N . ASP A 1 289 ? 3.494 -28.653 1.260 1.00 88.31 289 ASP A N 1
ATOM 2365 C CA . ASP A 1 289 ? 4.324 -28.911 2.436 1.00 88.31 289 ASP A CA 1
ATOM 2366 C C . ASP A 1 289 ? 4.627 -27.657 3.268 1.00 88.31 289 ASP A C 1
ATOM 2368 O O . ASP A 1 289 ? 5.096 -27.770 4.400 1.00 88.31 289 ASP A O 1
ATOM 2372 N N . ASN A 1 290 ? 4.366 -26.454 2.740 1.00 85.19 290 ASN A N 1
ATOM 2373 C CA . ASN A 1 290 ? 4.722 -25.206 3.409 1.00 85.19 290 ASN A CA 1
ATOM 2374 C C . ASN A 1 290 ? 3.576 -24.168 3.399 1.00 85.19 290 ASN A C 1
ATOM 2376 O O . ASN A 1 290 ? 3.271 -23.577 2.358 1.00 85.19 290 ASN A O 1
ATOM 2380 N N . PRO A 1 291 ? 2.974 -23.865 4.568 1.00 81.50 291 PRO A N 1
ATOM 2381 C CA . PRO A 1 291 ? 1.942 -22.834 4.693 1.00 81.50 291 PRO A CA 1
ATOM 2382 C C . PRO A 1 291 ? 2.393 -21.433 4.254 1.00 81.50 291 PRO A C 1
ATOM 2384 O O . PRO A 1 291 ? 1.579 -20.655 3.769 1.00 81.50 291 PRO A O 1
ATOM 2387 N N . GLU A 1 292 ? 3.679 -21.098 4.387 1.00 79.00 292 GLU A N 1
ATOM 2388 C CA . GLU A 1 292 ? 4.244 -19.826 3.923 1.00 79.00 292 GLU A CA 1
ATOM 2389 C C . GLU A 1 292 ? 4.237 -19.736 2.391 1.00 79.00 292 GLU A C 1
ATOM 2391 O O . GLU A 1 292 ? 3.934 -18.677 1.849 1.00 79.00 292 GLU A O 1
ATOM 2396 N N . VAL A 1 293 ? 4.477 -20.849 1.685 1.00 83.06 293 VAL A N 1
ATOM 2397 C CA . VAL A 1 293 ? 4.358 -20.911 0.216 1.00 83.06 293 VAL A CA 1
ATOM 2398 C C . VAL A 1 293 ? 2.903 -20.755 -0.215 1.00 83.06 293 VAL A C 1
ATOM 2400 O O . VAL A 1 293 ? 2.629 -19.963 -1.115 1.00 83.06 293 VAL A O 1
ATOM 2403 N N . ARG A 1 294 ? 1.953 -21.424 0.464 1.00 87.44 294 ARG A N 1
ATOM 2404 C CA . ARG A 1 294 ? 0.510 -21.207 0.226 1.00 87.44 294 ARG A CA 1
ATOM 2405 C C . ARG A 1 294 ? 0.159 -19.730 0.369 1.00 87.44 294 ARG A C 1
ATOM 2407 O O . ARG A 1 294 ? -0.499 -19.160 -0.497 1.00 87.44 294 ARG A O 1
ATOM 2414 N N . ARG A 1 295 ? 0.653 -19.115 1.445 1.00 82.81 295 ARG A N 1
ATOM 2415 C CA . ARG A 1 295 ? 0.304 -17.755 1.842 1.00 82.81 295 ARG A CA 1
ATOM 2416 C C . ARG A 1 295 ? 0.918 -16.672 0.960 1.00 82.81 295 ARG A C 1
ATOM 2418 O O . ARG A 1 295 ? 0.225 -15.733 0.590 1.00 82.81 295 ARG A O 1
ATOM 2425 N N . LEU A 1 296 ? 2.193 -16.800 0.603 1.00 80.00 296 LEU A N 1
ATOM 2426 C CA . LEU A 1 296 ? 2.891 -15.832 -0.248 1.00 80.00 296 LEU A CA 1
ATOM 2427 C C . LEU A 1 296 ? 2.657 -16.060 -1.745 1.00 80.00 296 LEU A C 1
ATOM 2429 O O . LEU A 1 296 ? 2.788 -15.115 -2.515 1.00 80.00 296 LEU A O 1
ATOM 2433 N N . GLY A 1 297 ? 2.344 -17.294 -2.147 1.00 88.25 297 GLY A N 1
ATOM 2434 C CA . GLY A 1 297 ? 2.065 -17.658 -3.531 1.00 88.25 297 GLY A CA 1
ATOM 2435 C C . GLY A 1 297 ? 0.644 -17.305 -3.940 1.00 88.25 297 GLY A C 1
ATOM 2436 O O . GLY A 1 297 ? 0.391 -16.206 -4.417 1.00 88.25 297 GLY A O 1
ATOM 2437 N N . ILE A 1 298 ? -0.289 -18.242 -3.767 1.00 93.88 298 ILE A N 1
ATOM 2438 C CA . ILE A 1 298 ? -1.662 -18.104 -4.282 1.00 93.88 298 ILE A CA 1
ATOM 2439 C C . ILE A 1 298 ? -2.657 -17.537 -3.258 1.00 93.88 298 ILE A C 1
ATOM 2441 O O . ILE A 1 298 ? -3.799 -17.210 -3.580 1.00 93.88 298 ILE A O 1
ATOM 2445 N N . GLY A 1 299 ? -2.224 -17.412 -2.006 1.00 89.38 299 GLY A N 1
ATOM 2446 C CA . GLY A 1 299 ? -3.039 -16.997 -0.874 1.00 89.38 299 GLY A CA 1
ATOM 2447 C C . GLY A 1 299 ? -3.719 -15.639 -1.025 1.00 89.38 299 GLY A C 1
ATOM 2448 O O . GLY A 1 299 ? -4.874 -15.474 -0.638 1.00 89.38 299 GLY A O 1
ATOM 2449 N N . SER A 1 300 ? -3.033 -14.669 -1.633 1.00 83.69 300 SER A N 1
ATOM 2450 C CA . SER A 1 300 ? -3.587 -13.338 -1.911 1.00 83.69 300 SER A CA 1
ATOM 2451 C C . SER A 1 300 ? -4.762 -13.390 -2.892 1.00 83.69 300 SER A C 1
ATOM 2453 O O . SER A 1 300 ? -5.752 -12.691 -2.692 1.00 83.69 300 SER A O 1
ATOM 2455 N N . PHE A 1 301 ? -4.693 -14.244 -3.914 1.00 93.94 301 PHE A N 1
ATOM 2456 C CA . PHE A 1 301 ? -5.784 -14.435 -4.868 1.00 93.94 301 PHE A CA 1
ATOM 2457 C C . PHE A 1 301 ? -6.944 -15.226 -4.271 1.00 93.94 301 PHE A C 1
ATOM 2459 O O . PHE A 1 301 ? -8.091 -14.830 -4.440 1.00 93.94 301 PHE A O 1
ATOM 2466 N N . LEU A 1 302 ? -6.676 -16.273 -3.481 1.00 93.06 302 LEU A N 1
ATOM 2467 C CA . LEU A 1 302 ? -7.730 -16.959 -2.719 1.00 93.06 302 LEU A CA 1
ATOM 2468 C C . LEU A 1 302 ? -8.470 -15.998 -1.773 1.00 93.06 302 LEU A C 1
ATOM 2470 O O . LEU A 1 302 ? -9.692 -16.082 -1.648 1.00 93.06 302 LEU A O 1
ATOM 2474 N N . GLY A 1 303 ? -7.744 -15.065 -1.147 1.00 87.19 303 GLY A N 1
ATOM 2475 C CA . GLY A 1 303 ? -8.322 -13.989 -0.342 1.00 87.19 303 GLY A CA 1
ATOM 2476 C C . GLY A 1 303 ? -9.286 -13.111 -1.136 1.00 87.19 303 GLY A C 1
ATOM 2477 O O . GLY A 1 303 ? -10.421 -12.929 -0.702 1.00 87.19 303 GLY A O 1
ATOM 2478 N N . GLU A 1 304 ? -8.867 -12.669 -2.325 1.00 86.19 304 GLU A N 1
ATOM 2479 C CA . GLU A 1 304 ? -9.689 -11.881 -3.255 1.00 86.19 304 GLU A CA 1
ATOM 2480 C C . GLU A 1 304 ? -10.975 -12.630 -3.656 1.00 86.19 304 GLU A C 1
ATOM 2482 O O . GLU A 1 304 ? -12.073 -12.093 -3.510 1.00 86.19 304 GLU A O 1
ATOM 2487 N N . LEU A 1 305 ? -10.871 -13.905 -4.059 1.00 90.12 305 LEU A N 1
ATOM 2488 C CA . LEU A 1 305 ? -12.036 -14.734 -4.410 1.00 90.12 305 LEU A CA 1
ATOM 2489 C C . LEU A 1 305 ? -13.022 -14.860 -3.233 1.00 90.12 305 LEU A C 1
ATOM 2491 O O . LEU A 1 305 ? -14.242 -14.824 -3.410 1.00 90.12 305 LEU A O 1
ATOM 2495 N N . LYS A 1 306 ? -12.504 -14.997 -2.008 1.00 91.75 306 LYS A N 1
ATOM 2496 C CA . LYS A 1 306 ? -13.310 -15.060 -0.783 1.00 91.75 306 LYS A CA 1
ATOM 2497 C C . LYS A 1 306 ? -13.971 -13.716 -0.463 1.00 91.75 306 LYS A C 1
ATOM 2499 O O . LYS A 1 306 ? -15.118 -13.709 -0.023 1.00 91.75 306 LYS A O 1
ATOM 2504 N N . ASP A 1 307 ? -13.277 -12.591 -0.625 1.00 84.00 307 ASP A N 1
ATOM 2505 C CA . ASP A 1 307 ? -13.840 -11.250 -0.399 1.00 84.00 307 ASP A CA 1
ATOM 2506 C C . ASP A 1 307 ? -15.029 -10.973 -1.326 1.00 84.00 307 ASP A C 1
ATOM 2508 O O . ASP A 1 307 ? -16.069 -10.512 -0.856 1.00 84.00 307 ASP A O 1
ATOM 2512 N N . ILE A 1 308 ? -14.942 -11.396 -2.589 1.00 84.56 308 ILE A N 1
ATOM 2513 C CA . ILE A 1 308 ? -16.050 -11.296 -3.550 1.00 84.56 308 ILE A CA 1
ATOM 2514 C C . ILE A 1 308 ? -17.281 -12.083 -3.075 1.00 84.56 308 ILE A C 1
ATOM 2516 O O . ILE A 1 308 ? -18.411 -11.606 -3.186 1.00 84.56 308 ILE A O 1
ATOM 2520 N N . PHE A 1 309 ? -17.105 -13.269 -2.481 1.00 87.44 309 PHE A N 1
ATOM 2521 C CA . PHE A 1 309 ? -18.241 -13.993 -1.901 1.00 87.44 309 PHE A CA 1
ATOM 2522 C C . PHE A 1 309 ? -18.836 -13.296 -0.670 1.00 87.44 309 PHE A C 1
ATOM 2524 O O . PHE A 1 309 ? -20.056 -13.318 -0.496 1.00 87.44 309 PHE A O 1
ATOM 2531 N N . VAL A 1 310 ? -18.010 -12.671 0.180 1.00 85.06 310 VAL A N 1
ATOM 2532 C CA . VAL A 1 310 ? -18.495 -11.867 1.319 1.00 85.06 310 VAL A CA 1
ATOM 2533 C C . VAL A 1 310 ? -19.361 -10.712 0.817 1.00 85.06 310 VAL A C 1
ATOM 2535 O O . VAL A 1 310 ? -20.436 -10.470 1.364 1.00 85.06 310 VAL A O 1
ATOM 2538 N N . GLU A 1 311 ? -18.909 -10.013 -0.219 1.00 81.94 311 GLU A N 1
ATOM 2539 C CA . GLU A 1 311 ? -19.636 -8.906 -0.839 1.00 81.94 311 GLU A CA 1
ATOM 2540 C C . GLU A 1 311 ? -20.947 -9.382 -1.482 1.00 81.94 311 GLU A C 1
ATOM 2542 O O . GLU A 1 311 ? -22.016 -8.842 -1.195 1.00 81.94 311 GLU A O 1
ATOM 2547 N N . SER A 1 312 ? -20.899 -10.476 -2.245 1.00 83.12 312 SER A N 1
ATOM 2548 C CA . SER A 1 312 ? -22.078 -11.081 -2.876 1.00 83.12 312 SER A CA 1
ATOM 2549 C C . SER A 1 312 ? -23.152 -11.510 -1.860 1.00 83.12 312 SER A C 1
ATOM 2551 O O . SER A 1 312 ? -24.349 -11.364 -2.124 1.00 83.12 312 SER A O 1
ATOM 2553 N N . LYS A 1 313 ? -22.752 -11.969 -0.661 1.00 83.50 313 LYS A N 1
ATOM 2554 C CA . LYS A 1 313 ? -23.671 -12.255 0.459 1.00 83.50 313 LYS A CA 1
ATOM 2555 C C . LYS A 1 313 ? -24.294 -11.000 1.077 1.00 83.50 313 LYS A C 1
ATOM 2557 O O . LYS A 1 313 ? -25.364 -11.108 1.662 1.00 83.50 313 LYS A O 1
ATOM 2562 N N . LYS A 1 314 ? -23.645 -9.833 1.012 1.00 79.50 314 LYS A N 1
ATOM 2563 C CA . LYS A 1 314 ? -24.191 -8.570 1.550 1.00 79.50 314 LYS A CA 1
ATOM 2564 C C . LYS A 1 314 ? -25.215 -7.947 0.603 1.00 79.50 314 LYS A C 1
ATOM 2566 O O . LYS A 1 314 ? -26.225 -7.419 1.057 1.00 79.50 314 LYS A O 1
ATOM 2571 N N . HIS A 1 315 ? -24.986 -8.056 -0.702 1.00 70.69 315 HIS A N 1
ATOM 2572 C CA . HIS A 1 315 ? -25.815 -7.442 -1.742 1.00 70.69 315 HIS A CA 1
ATOM 2573 C C . HIS A 1 315 ? -26.793 -8.443 -2.377 1.00 70.69 315 HIS A C 1
ATOM 2575 O O . HIS A 1 315 ? -26.905 -8.543 -3.593 1.00 70.69 315 HIS A O 1
ATOM 2581 N N . MET A 1 316 ? -27.531 -9.194 -1.549 1.00 62.38 316 MET A N 1
ATOM 2582 C CA . MET A 1 316 ? -28.394 -10.305 -1.998 1.00 62.38 316 MET A CA 1
ATOM 2583 C C . MET A 1 316 ? -29.512 -9.904 -2.974 1.00 62.38 316 MET A C 1
ATOM 2585 O O . MET A 1 316 ? -30.021 -10.769 -3.681 1.00 62.38 316 MET A O 1
ATOM 2589 N N . ASN A 1 317 ? -29.895 -8.624 -2.991 1.00 56.88 317 ASN A N 1
ATOM 2590 C CA . ASN A 1 317 ? -30.993 -8.086 -3.800 1.00 56.88 317 ASN A CA 1
ATOM 2591 C C . ASN A 1 317 ? -30.511 -7.261 -5.006 1.00 56.88 317 ASN A C 1
ATOM 2593 O O . ASN A 1 317 ? -31.334 -6.633 -5.667 1.00 56.88 317 ASN A O 1
ATOM 2597 N N . ASP A 1 318 ? -29.201 -7.205 -5.267 1.00 57.38 318 ASP A N 1
ATOM 2598 C CA . ASP A 1 318 ? -28.653 -6.401 -6.359 1.00 57.38 318 ASP A CA 1
ATOM 2599 C C . ASP A 1 318 ? -28.533 -7.241 -7.642 1.00 57.38 318 ASP A C 1
ATOM 2601 O O . ASP A 1 318 ? -27.901 -8.296 -7.663 1.00 57.38 318 ASP A O 1
ATOM 2605 N N . GLU A 1 319 ? -29.131 -6.773 -8.738 1.00 56.28 319 GLU A N 1
ATOM 2606 C CA . GLU A 1 319 ? -29.141 -7.464 -10.039 1.00 56.28 319 GLU A CA 1
ATOM 2607 C C . GLU A 1 319 ? -27.774 -7.445 -10.753 1.00 56.28 319 GLU A C 1
ATOM 2609 O O . GLU A 1 319 ? -27.647 -7.914 -11.886 1.00 56.28 319 GLU A O 1
ATOM 2614 N N . ARG A 1 320 ? -26.742 -6.862 -10.131 1.00 63.81 320 ARG A N 1
ATOM 2615 C CA . ARG A 1 320 ? -25.596 -6.326 -10.866 1.00 63.81 320 ARG A CA 1
ATOM 2616 C C . ARG A 1 320 ? -24.521 -7.322 -11.266 1.00 63.81 320 ARG A C 1
ATOM 2618 O O . ARG A 1 320 ? -23.931 -7.056 -12.293 1.00 63.81 320 ARG A O 1
ATOM 2625 N N . ARG A 1 321 ? -24.250 -8.439 -10.572 1.00 80.88 321 ARG A N 1
ATOM 2626 C CA . ARG A 1 321 ? -23.180 -9.384 -10.986 1.00 80.88 321 ARG A CA 1
ATOM 2627 C C . ARG A 1 321 ? -23.417 -10.806 -10.475 1.00 80.88 321 ARG A C 1
ATOM 2629 O O . ARG A 1 321 ? -23.524 -11.011 -9.271 1.00 80.88 321 ARG A O 1
ATOM 2636 N N . LYS A 1 322 ? -23.441 -11.798 -11.376 1.00 89.50 322 LYS A N 1
ATOM 2637 C CA . LYS A 1 322 ? -23.652 -13.226 -11.032 1.00 89.50 322 LYS A CA 1
ATOM 2638 C C . LYS A 1 322 ? -22.465 -14.141 -11.336 1.00 89.50 322 LYS A C 1
ATOM 2640 O O . LYS A 1 322 ? -22.401 -15.252 -10.807 1.00 89.50 322 LYS A O 1
ATOM 2645 N N . ILE A 1 323 ? -21.548 -13.696 -12.196 1.00 94.50 323 ILE A N 1
ATOM 2646 C CA . ILE A 1 323 ? -20.401 -14.494 -12.628 1.00 94.50 323 ILE A CA 1
ATOM 2647 C C . ILE A 1 323 ? -19.131 -13.649 -12.776 1.00 94.50 323 ILE A C 1
ATOM 2649 O O . ILE A 1 323 ? -19.179 -12.530 -13.292 1.00 94.50 323 ILE A O 1
ATOM 2653 N N . SER A 1 324 ? -18.006 -14.229 -12.358 1.00 96.62 324 SER A N 1
ATOM 2654 C CA . SER A 1 324 ? -16.651 -13.738 -12.623 1.00 96.62 324 SER A CA 1
ATOM 2655 C C . SER A 1 324 ? -15.847 -14.760 -13.421 1.00 96.62 324 SER A C 1
ATOM 2657 O O . SER A 1 324 ? -15.880 -15.953 -13.113 1.00 96.62 324 SER A O 1
ATOM 2659 N N . LEU A 1 325 ? -15.104 -14.296 -14.422 1.00 98.19 325 LEU A N 1
ATOM 2660 C CA . LEU A 1 325 ? -14.231 -15.084 -15.287 1.00 98.19 325 LEU A CA 1
ATOM 2661 C C . LEU A 1 325 ? -12.773 -14.642 -15.101 1.00 98.19 325 LEU A C 1
ATOM 2663 O O . LEU A 1 325 ? -12.464 -13.459 -15.216 1.00 98.19 325 LEU A O 1
ATOM 2667 N N . TYR A 1 326 ? -11.875 -15.596 -14.860 1.00 98.31 326 TYR A N 1
ATOM 2668 C CA . TYR A 1 326 ? -10.454 -15.354 -14.617 1.00 98.31 326 TYR A CA 1
ATOM 2669 C C . TYR A 1 326 ? -9.587 -16.122 -15.622 1.00 98.31 326 TYR A C 1
ATOM 2671 O O . TYR A 1 326 ? -9.443 -17.342 -15.518 1.00 98.31 326 TYR A O 1
ATOM 2679 N N . GLY A 1 327 ? -9.001 -15.407 -16.588 1.00 97.94 327 GLY A N 1
ATOM 2680 C CA . GLY A 1 327 ? -8.042 -15.962 -17.547 1.00 97.94 327 GLY A CA 1
ATOM 2681 C C . GLY A 1 327 ? -6.659 -16.115 -16.915 1.00 97.94 327 GLY A C 1
ATOM 2682 O O . GLY A 1 327 ? -5.983 -15.120 -16.658 1.00 97.94 327 GLY A O 1
ATOM 2683 N N . ALA A 1 328 ? -6.246 -17.355 -16.658 1.00 97.25 328 ALA A N 1
ATOM 2684 C CA . ALA A 1 328 ? -5.107 -17.683 -15.805 1.00 97.25 328 ALA A CA 1
ATOM 2685 C C . ALA A 1 328 ? -4.201 -18.784 -16.403 1.00 97.25 328 ALA A C 1
ATOM 2687 O O . ALA A 1 328 ? -4.166 -19.026 -17.617 1.00 97.25 328 ALA A O 1
ATOM 2688 N N . HIS A 1 329 ? -3.426 -19.447 -15.538 1.00 96.56 329 HIS A N 1
ATOM 2689 C CA . HIS A 1 329 ? -2.378 -20.398 -15.912 1.00 96.56 329 HIS A CA 1
ATOM 2690 C C . HIS A 1 329 ? -2.544 -21.759 -15.227 1.00 96.56 329 HIS A C 1
ATOM 2692 O O . HIS A 1 329 ? -3.278 -21.914 -14.255 1.00 96.56 329 HIS A O 1
ATOM 2698 N N . ASP A 1 330 ? -1.807 -22.754 -15.712 1.00 94.88 330 ASP A N 1
ATOM 2699 C CA . ASP A 1 330 ? -1.632 -24.033 -15.015 1.00 94.88 330 ASP A CA 1
ATOM 2700 C C . ASP A 1 330 ? -1.069 -23.835 -13.606 1.00 94.88 330 ASP A C 1
ATOM 2702 O O . ASP A 1 330 ? -1.556 -24.456 -12.665 1.00 94.88 330 ASP A O 1
ATOM 2706 N N . THR A 1 331 ? -0.102 -22.930 -13.441 1.00 95.31 331 THR A N 1
ATOM 2707 C CA . THR A 1 331 ? 0.460 -22.581 -12.129 1.00 95.31 331 THR A CA 1
ATOM 2708 C C . THR A 1 331 ? -0.592 -22.016 -11.173 1.00 95.31 331 THR A C 1
ATOM 2710 O O . THR A 1 331 ? -0.559 -22.331 -9.983 1.00 95.31 331 THR A O 1
ATOM 2713 N N . THR A 1 332 ? -1.574 -21.260 -11.673 1.00 97.81 332 THR A N 1
ATOM 2714 C CA . THR A 1 332 ? -2.733 -20.794 -10.895 1.00 97.81 332 THR A CA 1
ATOM 2715 C C . THR A 1 332 ? -3.592 -21.965 -10.432 1.00 97.81 332 THR A C 1
ATOM 2717 O O . THR A 1 332 ? -3.811 -22.139 -9.237 1.00 97.81 332 THR A O 1
ATOM 2720 N N . LEU A 1 333 ? -4.072 -22.791 -11.366 1.00 98.12 333 LEU A N 1
ATOM 2721 C CA . LEU A 1 333 ? -4.989 -23.886 -11.043 1.00 98.12 333 LEU A CA 1
ATOM 2722 C C . LEU A 1 333 ? -4.315 -24.912 -10.123 1.00 98.12 333 LEU A C 1
ATOM 2724 O O . LEU A 1 333 ? -4.886 -25.294 -9.103 1.00 98.12 333 LEU A O 1
ATOM 2728 N N . GLY A 1 334 ? -3.082 -25.308 -10.442 1.00 97.25 334 GLY A N 1
ATOM 2729 C CA . GLY A 1 334 ? -2.305 -26.251 -9.643 1.00 97.25 334 GLY A CA 1
ATOM 2730 C C . GLY A 1 334 ? -2.031 -25.735 -8.231 1.00 97.25 334 GLY A C 1
ATOM 2731 O O . GLY A 1 334 ? -2.242 -26.468 -7.267 1.00 97.25 334 GLY A O 1
ATOM 2732 N N . SER A 1 335 ? -1.646 -24.462 -8.073 1.00 97.38 335 SER A N 1
ATOM 2733 C CA . SER A 1 335 ? -1.403 -23.886 -6.741 1.00 97.38 335 SER A CA 1
ATOM 2734 C C . SER A 1 335 ? -2.681 -23.746 -5.909 1.00 97.38 335 SER A C 1
ATOM 2736 O O . SER A 1 335 ? -2.637 -24.049 -4.715 1.00 97.38 335 SER A O 1
ATOM 2738 N N . ILE A 1 336 ? -3.825 -23.378 -6.509 1.00 97.81 336 ILE A N 1
ATOM 2739 C CA . ILE A 1 336 ? -5.134 -23.370 -5.827 1.00 97.81 336 ILE A CA 1
ATOM 2740 C C . ILE A 1 336 ? -5.487 -24.778 -5.342 1.00 97.81 336 ILE A C 1
ATOM 2742 O O . ILE A 1 336 ? -5.714 -24.981 -4.147 1.00 97.81 336 ILE A O 1
ATOM 2746 N N . LEU A 1 337 ? -5.506 -25.759 -6.251 1.00 97.69 337 LEU A N 1
ATOM 2747 C CA . LEU A 1 337 ? -5.902 -27.134 -5.937 1.00 97.69 337 LEU A CA 1
ATOM 2748 C C . LEU A 1 337 ? -4.983 -27.753 -4.881 1.00 97.69 337 LEU A C 1
ATOM 2750 O O . LEU A 1 337 ? -5.448 -28.457 -3.984 1.00 97.69 337 LEU A O 1
ATOM 2754 N N . GLN A 1 338 ? -3.679 -27.476 -4.961 1.00 96.12 338 GLN A N 1
ATOM 2755 C CA . GLN A 1 338 ? -2.699 -28.014 -4.025 1.00 96.12 338 GLN A CA 1
ATOM 2756 C C . GLN A 1 338 ? -2.788 -27.339 -2.653 1.00 96.12 338 GLN A C 1
ATOM 2758 O O . GLN A 1 338 ? -2.674 -28.037 -1.645 1.00 96.12 338 GLN A O 1
ATOM 2763 N N . SER A 1 339 ? -3.042 -26.026 -2.603 1.00 95.75 339 SER A N 1
ATOM 2764 C CA . SER A 1 339 ? -3.214 -25.276 -1.347 1.00 95.75 339 SER A CA 1
ATOM 2765 C C . SER A 1 339 ? -4.493 -25.670 -0.607 1.00 95.75 339 SER A C 1
ATOM 2767 O O . SER A 1 339 ? -4.484 -25.739 0.620 1.00 95.75 339 SER A O 1
ATOM 2769 N N . LEU A 1 340 ? -5.564 -25.971 -1.352 1.00 95.12 340 LEU A N 1
ATOM 2770 C CA . LEU A 1 340 ? -6.837 -26.491 -0.835 1.00 95.12 340 LEU A CA 1
ATOM 2771 C C . LEU A 1 340 ? -6.840 -28.019 -0.643 1.00 95.12 340 LEU A C 1
ATOM 2773 O O . LEU A 1 340 ? -7.881 -28.590 -0.327 1.00 95.12 340 LEU A O 1
ATOM 2777 N N . GLU A 1 341 ? -5.695 -28.678 -0.845 1.00 93.88 341 GLU A N 1
ATOM 2778 C CA . GLU A 1 341 ? -5.486 -30.113 -0.602 1.00 93.88 341 GLU A CA 1
ATOM 2779 C C . GLU A 1 341 ? -6.446 -31.036 -1.377 1.00 93.88 341 GLU A C 1
ATOM 2781 O O . GLU A 1 341 ? -6.790 -32.129 -0.931 1.00 93.88 341 GLU A O 1
ATOM 2786 N N . CYS A 1 342 ? -6.860 -30.610 -2.570 1.00 93.69 342 CYS A N 1
ATOM 2787 C CA . CYS A 1 342 ? -7.747 -31.360 -3.464 1.00 93.69 342 CYS A CA 1
ATOM 2788 C C . CYS A 1 342 ? -7.133 -31.590 -4.857 1.00 93.69 342 CYS A C 1
ATOM 2790 O O . CYS A 1 342 ? -7.838 -31.922 -5.808 1.00 93.69 342 CYS A O 1
ATOM 2792 N N . PHE A 1 343 ? -5.812 -31.423 -4.982 1.00 94.31 343 PHE A N 1
ATOM 2793 C CA . PHE A 1 343 ? -5.077 -31.659 -6.220 1.00 94.31 343 PHE A CA 1
ATOM 2794 C C . PHE A 1 343 ? -4.932 -33.152 -6.517 1.00 94.31 343 PHE A C 1
ATOM 2796 O O . PHE A 1 343 ? -4.424 -33.917 -5.698 1.00 94.31 343 PHE A O 1
ATOM 2803 N N . ASP A 1 344 ? -5.312 -33.553 -7.727 1.00 92.44 344 ASP A N 1
ATOM 2804 C CA . ASP A 1 344 ? -5.206 -34.926 -8.236 1.00 92.44 344 ASP A CA 1
ATOM 2805 C C . ASP A 1 344 ? -3.766 -35.335 -8.602 1.00 92.44 344 ASP A C 1
ATOM 2807 O O . ASP A 1 344 ? -3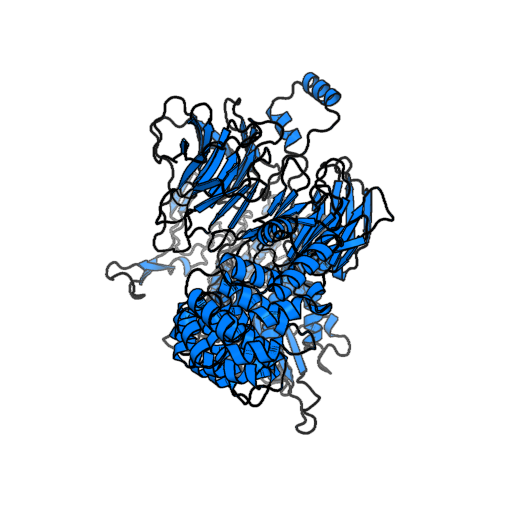.526 -36.466 -9.029 1.00 92.44 344 ASP A O 1
ATOM 2811 N N . ARG A 1 345 ? -2.803 -34.418 -8.428 1.00 92.50 345 ARG A N 1
ATOM 2812 C CA . ARG A 1 345 ? -1.402 -34.562 -8.844 1.00 92.50 345 ARG A CA 1
ATOM 2813 C C . ARG A 1 345 ? -1.271 -34.912 -10.327 1.00 92.50 345 ARG A C 1
ATOM 2815 O O . ARG A 1 345 ? -0.426 -35.721 -10.714 1.00 92.50 345 ARG A O 1
ATOM 2822 N N . ARG A 1 346 ? -2.086 -34.267 -11.160 1.00 93.38 346 ARG A N 1
ATOM 2823 C CA . ARG A 1 346 ? -1.970 -34.247 -12.620 1.00 93.38 346 ARG A CA 1
ATOM 2824 C C . ARG A 1 346 ? -1.746 -32.810 -13.068 1.00 93.38 346 ARG A C 1
ATOM 2826 O O . ARG A 1 346 ? -2.333 -31.888 -12.508 1.00 93.38 346 ARG A O 1
ATOM 2833 N N . TRP A 1 347 ? -0.900 -32.591 -14.072 1.00 95.19 347 TRP A N 1
ATOM 2834 C CA . TRP A 1 347 ? -0.692 -31.227 -14.558 1.00 95.19 347 TRP A CA 1
ATOM 2835 C C . TRP A 1 347 ? -2.003 -30.697 -15.163 1.00 95.19 347 TRP A C 1
ATOM 2837 O O . TRP A 1 347 ? -2.599 -31.416 -15.974 1.00 95.19 347 TRP A O 1
ATOM 2847 N N . PRO A 1 348 ? -2.471 -29.480 -14.817 1.00 95.94 348 PRO A N 1
ATOM 2848 C CA . PRO A 1 348 ? -3.740 -28.972 -15.332 1.00 95.94 348 PRO A CA 1
ATOM 2849 C C . PRO A 1 348 ? -3.775 -28.940 -16.871 1.00 95.94 348 PRO A C 1
ATOM 2851 O O . PRO A 1 348 ? -2.954 -28.239 -17.463 1.00 95.94 348 PRO A O 1
ATOM 2854 N N . PRO A 1 349 ? -4.682 -29.670 -17.557 1.00 95.19 349 PRO A N 1
ATOM 2855 C CA . PRO A 1 349 ? -4.756 -29.704 -19.026 1.00 95.19 349 PRO A CA 1
ATOM 2856 C C . PRO A 1 349 ? -5.090 -28.342 -19.653 1.00 95.19 349 PRO A C 1
ATOM 2858 O O . PRO A 1 349 ? -5.542 -27.433 -18.957 1.00 95.19 349 PRO A O 1
ATOM 2861 N N . TYR A 1 350 ? -4.880 -28.171 -20.960 1.00 96.38 350 TYR A N 1
ATOM 2862 C CA . TYR A 1 350 ? -5.329 -26.957 -21.660 1.00 96.38 350 TYR A CA 1
ATOM 2863 C C . TYR A 1 350 ? -6.844 -26.783 -21.551 1.00 96.38 350 TYR A C 1
ATOM 2865 O O . TYR A 1 350 ? -7.579 -27.775 -21.519 1.00 96.38 350 TYR A O 1
ATOM 2873 N N . ALA A 1 351 ? -7.280 -25.522 -21.449 1.00 95.44 351 ALA A N 1
ATOM 2874 C CA . ALA A 1 351 ? -8.672 -25.135 -21.206 1.00 95.44 351 ALA A CA 1
ATOM 2875 C C . ALA A 1 351 ? -9.307 -25.750 -19.937 1.00 95.44 351 ALA A C 1
ATOM 2877 O O . ALA A 1 351 ? -10.528 -25.748 -19.796 1.00 95.44 351 ALA A O 1
ATOM 2878 N N . SER A 1 352 ? -8.496 -26.270 -19.004 1.00 96.31 352 SER A N 1
ATOM 2879 C CA . SER A 1 352 ? -8.986 -26.698 -17.691 1.00 96.31 352 SER A CA 1
ATOM 2880 C C . SER A 1 352 ? -9.478 -25.515 -16.868 1.00 96.31 352 SER A C 1
ATOM 2882 O O . SER A 1 352 ? -9.000 -24.388 -17.023 1.00 96.31 352 SER A O 1
ATOM 2884 N N . HIS A 1 353 ? -10.425 -25.772 -15.971 1.00 97.56 353 HIS A N 1
ATOM 2885 C CA . HIS A 1 353 ? -11.067 -24.729 -15.181 1.00 97.56 353 HIS A CA 1
ATOM 2886 C C . HIS A 1 353 ? -11.433 -25.183 -13.774 1.00 97.56 353 HIS A C 1
ATOM 2888 O O . HIS A 1 353 ? -11.751 -26.346 -13.517 1.00 97.56 353 HIS A O 1
ATOM 2894 N N . ILE A 1 354 ? -11.423 -24.214 -12.869 1.00 98.44 354 ILE A N 1
ATOM 2895 C CA . ILE A 1 354 ? -11.946 -24.290 -11.516 1.00 98.44 354 ILE A CA 1
ATOM 2896 C C . ILE A 1 354 ? -13.205 -23.428 -11.454 1.00 98.44 354 ILE A C 1
ATOM 2898 O O . ILE A 1 354 ? -13.167 -22.266 -11.848 1.00 98.44 354 ILE A O 1
ATOM 2902 N N . ALA A 1 355 ? -14.300 -23.973 -10.931 1.00 97.94 355 ALA A N 1
ATOM 2903 C CA . ALA A 1 355 ? -15.492 -23.207 -10.593 1.00 97.94 355 ALA A CA 1
ATOM 2904 C C . ALA A 1 355 ? -15.677 -23.188 -9.073 1.00 97.94 355 ALA A C 1
ATOM 2906 O O . ALA A 1 355 ? -15.860 -24.245 -8.464 1.00 97.94 355 ALA A O 1
ATOM 2907 N N . PHE A 1 356 ? -15.651 -22.000 -8.471 1.00 98.25 356 PHE A N 1
ATOM 2908 C CA . PHE A 1 356 ? -16.180 -21.792 -7.127 1.00 98.25 356 PHE A CA 1
ATOM 2909 C C . PHE A 1 356 ? -17.619 -21.291 -7.236 1.00 98.25 356 PHE A C 1
ATOM 2911 O O . PHE A 1 356 ? -17.885 -20.262 -7.856 1.00 98.25 356 PHE A O 1
ATOM 2918 N N . GLU A 1 357 ? -18.547 -22.008 -6.621 1.00 97.75 357 GLU A N 1
ATOM 2919 C CA . GLU A 1 357 ? -19.980 -21.734 -6.691 1.00 97.75 357 GLU A CA 1
ATOM 2920 C C . GLU A 1 357 ? -20.523 -21.481 -5.285 1.00 97.75 357 GLU A C 1
ATOM 2922 O O . GLU A 1 357 ? -20.346 -22.309 -4.392 1.00 97.75 357 GLU A O 1
ATOM 2927 N N . LEU A 1 358 ? -21.188 -20.344 -5.090 1.00 96.12 358 LEU A N 1
ATOM 2928 C CA . LEU A 1 358 ? -21.834 -19.959 -3.839 1.00 96.12 358 LEU A CA 1
ATOM 2929 C C . LEU A 1 358 ? -23.327 -20.281 -3.911 1.00 96.12 358 LEU A C 1
ATOM 2931 O O . LEU A 1 358 ? -24.026 -19.812 -4.807 1.00 96.12 358 LEU A O 1
ATOM 2935 N N . PHE A 1 359 ? -23.815 -21.038 -2.938 1.00 95.50 359 PHE A N 1
ATOM 2936 C CA . PHE A 1 359 ? -25.198 -21.471 -2.796 1.00 95.50 359 PHE A CA 1
ATOM 2937 C C . PHE A 1 359 ? -25.820 -20.902 -1.524 1.00 95.50 359 PHE A C 1
ATOM 2939 O O . PHE A 1 359 ? -25.160 -20.797 -0.488 1.00 95.50 359 PHE A O 1
ATOM 2946 N N . ARG A 1 360 ? -27.117 -20.606 -1.595 1.00 92.88 360 ARG A N 1
ATOM 2947 C CA . ARG A 1 360 ? -27.956 -20.204 -0.465 1.00 92.88 360 ARG A CA 1
ATOM 2948 C C . ARG A 1 360 ? -29.008 -21.274 -0.201 1.00 92.88 360 ARG A C 1
ATOM 2950 O O . ARG A 1 360 ? -29.660 -21.737 -1.134 1.00 92.88 360 ARG A O 1
ATOM 2957 N N . LYS A 1 361 ? -29.210 -21.622 1.066 1.00 91.25 361 LYS A N 1
ATOM 2958 C CA . LYS A 1 361 ? -30.335 -22.434 1.529 1.00 91.25 361 LYS A CA 1
ATOM 2959 C C . LYS A 1 361 ? -31.289 -21.539 2.328 1.00 91.25 361 LYS A C 1
ATOM 2961 O O . LYS A 1 361 ? -30.924 -21.116 3.428 1.00 91.25 361 LYS A O 1
ATOM 2966 N N . PRO A 1 362 ? -32.473 -21.209 1.788 1.00 80.31 362 PRO A N 1
ATOM 2967 C CA . PRO A 1 362 ? -33.422 -20.350 2.484 1.00 80.31 362 PRO A CA 1
ATOM 2968 C C . PRO A 1 362 ? -33.984 -21.044 3.734 1.00 80.31 362 PRO A C 1
ATOM 2970 O O . PRO A 1 362 ? -34.269 -22.244 3.717 1.00 80.31 362 PRO A O 1
ATOM 2973 N N . SER A 1 363 ? -34.167 -20.285 4.817 1.00 74.31 363 SER A N 1
ATOM 2974 C CA . SER A 1 363 ? -34.791 -20.794 6.046 1.00 74.31 363 SER A CA 1
ATOM 2975 C C . SER A 1 363 ? -36.247 -21.230 5.803 1.00 74.31 363 SER A C 1
ATOM 2977 O O . SER A 1 363 ? -37.066 -20.474 5.283 1.00 74.31 363 SER A O 1
ATOM 2979 N N . THR A 1 364 ? -36.596 -22.463 6.184 1.00 58.06 364 THR A N 1
ATOM 2980 C CA . THR A 1 364 ? -37.864 -23.126 5.816 1.00 58.06 364 THR A CA 1
ATOM 2981 C C . THR A 1 364 ? -39.057 -22.820 6.740 1.00 58.06 364 THR A C 1
ATOM 2983 O O . THR A 1 364 ? -40.062 -23.524 6.675 1.00 58.06 364 THR A O 1
ATOM 2986 N N . SER A 1 365 ? -39.003 -21.808 7.621 1.00 50.28 365 SER A N 1
ATOM 2987 C CA . SER A 1 365 ? -40.106 -21.525 8.563 1.00 50.28 365 SER A CA 1
ATOM 2988 C C . SER A 1 365 ? -40.414 -20.033 8.733 1.00 50.28 365 SER A C 1
ATOM 2990 O O . SER A 1 365 ? -39.692 -19.304 9.412 1.00 50.28 365 SER A O 1
ATOM 2992 N N . TYR A 1 366 ? -41.563 -19.608 8.194 1.00 48.34 366 TYR A N 1
ATOM 2993 C CA . TYR A 1 366 ? -42.120 -18.254 8.341 1.00 48.34 366 TYR A CA 1
ATOM 2994 C C . TYR A 1 366 ? -42.374 -17.842 9.807 1.00 48.34 366 TYR A C 1
ATOM 2996 O O . TYR A 1 366 ? -42.375 -16.656 10.114 1.00 48.34 366 TYR A O 1
ATOM 3004 N N . PHE A 1 367 ? -42.558 -18.800 10.727 1.00 44.31 367 PHE A N 1
ATOM 3005 C CA . PHE A 1 367 ? -42.923 -18.540 12.129 1.00 44.31 367 PHE A CA 1
ATOM 3006 C C . PHE A 1 367 ? -41.731 -18.470 13.108 1.00 44.31 367 PHE A C 1
ATOM 3008 O O . PHE A 1 367 ? -41.926 -18.135 14.273 1.00 44.31 367 PHE A O 1
ATOM 3015 N N . ARG A 1 368 ? -40.495 -18.764 12.671 1.00 43.25 368 ARG A N 1
ATOM 3016 C CA . ARG A 1 368 ? -39.273 -18.724 13.516 1.00 43.25 368 ARG A CA 1
ATOM 3017 C C . ARG A 1 368 ? -38.193 -17.750 13.009 1.00 43.25 368 ARG A C 1
ATOM 3019 O O . ARG A 1 368 ? -37.042 -17.824 13.438 1.00 43.25 368 ARG A O 1
ATOM 3026 N N . SER A 1 369 ? -38.556 -16.817 12.125 1.00 44.44 369 SER A N 1
ATOM 3027 C CA . SER A 1 369 ? -37.624 -15.954 11.376 1.00 44.44 369 SER A CA 1
ATOM 3028 C C . SER A 1 369 ? -36.808 -14.954 12.210 1.00 44.44 369 SER A C 1
ATOM 3030 O O . SER A 1 369 ? -35.835 -14.408 11.701 1.00 44.44 369 SER A O 1
ATOM 3032 N N . PHE A 1 370 ? -37.122 -14.744 13.493 1.00 46.03 370 PHE A N 1
ATOM 3033 C CA . PHE A 1 370 ? -36.358 -13.814 14.337 1.00 46.03 370 PHE A CA 1
ATOM 3034 C C . PHE A 1 370 ? -34.988 -14.343 14.799 1.00 46.03 370 PHE A C 1
ATOM 3036 O O . PHE A 1 370 ? -34.163 -13.546 15.236 1.00 46.03 370 PHE A O 1
ATOM 3043 N N . PHE A 1 371 ? -34.705 -15.650 14.682 1.00 44.94 371 PHE A N 1
ATOM 3044 C CA . PHE A 1 371 ? -33.446 -16.229 15.187 1.00 44.94 371 PHE A CA 1
ATOM 3045 C C . PHE A 1 371 ? -32.684 -17.136 14.208 1.00 44.94 371 PHE A C 1
ATOM 3047 O O . PHE A 1 371 ? -31.551 -17.510 14.510 1.00 44.94 371 PHE A O 1
ATOM 3054 N N . GLN A 1 372 ? -33.245 -17.495 13.048 1.00 49.50 372 GLN A N 1
ATOM 3055 C CA . GLN A 1 372 ? -32.622 -18.467 12.139 1.00 49.50 372 GLN A CA 1
ATOM 3056 C C . GLN A 1 372 ? -32.202 -17.809 10.816 1.00 49.50 372 GLN A C 1
ATOM 3058 O O . GLN A 1 372 ? -33.048 -17.438 10.006 1.00 49.50 372 GLN A O 1
ATOM 3063 N N . LYS A 1 373 ? -30.885 -17.640 10.630 1.00 66.56 373 LYS A N 1
ATOM 3064 C CA . LYS A 1 373 ? -30.257 -17.055 9.431 1.00 66.56 373 LYS A CA 1
ATOM 3065 C C . LYS A 1 373 ? -30.224 -18.057 8.269 1.00 66.56 373 LYS A C 1
ATOM 3067 O O . LYS A 1 373 ? -30.166 -19.261 8.508 1.00 66.56 373 LYS A O 1
ATOM 3072 N N . ASP A 1 374 ? -30.208 -17.545 7.037 1.00 81.62 374 ASP A N 1
ATOM 3073 C CA . ASP A 1 374 ? -29.942 -18.343 5.832 1.00 81.62 374 ASP A CA 1
ATOM 3074 C C . ASP A 1 374 ? -28.583 -19.050 5.931 1.00 81.62 374 ASP A C 1
ATOM 3076 O O . ASP A 1 374 ? -27.592 -18.459 6.376 1.00 81.62 374 ASP A O 1
ATOM 3080 N N . GLU A 1 375 ? -28.527 -20.301 5.474 1.00 91.00 375 GLU A N 1
ATOM 3081 C CA . GLU A 1 375 ? -27.281 -21.067 5.405 1.00 91.00 375 GLU A CA 1
ATOM 3082 C C . GLU A 1 375 ? -26.624 -20.883 4.033 1.00 91.00 375 GLU A C 1
ATOM 3084 O O . GLU A 1 375 ? -27.297 -20.833 2.998 1.00 91.00 375 GLU A O 1
ATOM 3089 N N . TRP A 1 376 ? -25.295 -20.808 4.019 1.00 94.19 376 TRP A N 1
ATOM 3090 C CA . TRP A 1 376 ? -24.514 -20.560 2.812 1.00 94.19 376 TRP A CA 1
ATOM 3091 C C . TRP A 1 376 ? -23.462 -21.633 2.615 1.00 94.19 376 TRP A C 1
ATOM 3093 O O . TRP A 1 376 ? -22.755 -22.002 3.554 1.00 94.19 376 TRP A O 1
ATOM 3103 N N . TYR A 1 377 ? -23.327 -22.083 1.373 1.00 96.12 377 TYR A N 1
ATOM 3104 C CA . TYR A 1 377 ? -22.426 -23.164 1.014 1.00 96.12 377 TYR A CA 1
ATOM 3105 C C . TYR A 1 377 ? -21.576 -22.781 -0.190 1.00 96.12 377 TYR A C 1
ATOM 3107 O O . TYR A 1 377 ? -22.060 -22.153 -1.125 1.00 96.12 377 TYR A O 1
ATOM 3115 N N . ILE A 1 378 ? -20.311 -23.179 -0.181 1.00 96.75 378 ILE A N 1
ATOM 3116 C CA . ILE A 1 378 ? -19.391 -23.047 -1.303 1.00 96.75 378 ILE A CA 1
ATOM 3117 C C . ILE A 1 378 ? -19.081 -24.439 -1.831 1.00 96.75 378 ILE A C 1
ATOM 3119 O O . ILE A 1 378 ? -18.732 -25.346 -1.073 1.00 96.75 378 ILE A O 1
ATOM 3123 N N . ARG A 1 379 ? -19.168 -24.594 -3.149 1.00 97.06 379 ARG A N 1
ATOM 3124 C CA . ARG A 1 379 ? -18.694 -25.779 -3.853 1.00 97.06 379 ARG A CA 1
ATOM 3125 C C . ARG A 1 379 ? -17.526 -25.427 -4.754 1.00 97.06 379 ARG A C 1
ATOM 3127 O O . ARG A 1 379 ? -17.578 -24.450 -5.495 1.00 97.06 379 ARG A O 1
ATOM 3134 N N . LEU A 1 380 ? -16.510 -26.281 -4.722 1.00 97.50 380 LEU A N 1
ATOM 3135 C CA . LEU A 1 380 ? -15.399 -26.271 -5.659 1.00 97.50 380 LEU A CA 1
ATOM 3136 C C . LEU A 1 380 ? -15.616 -27.350 -6.722 1.00 97.50 380 LEU A C 1
ATOM 3138 O O . LEU A 1 380 ? -15.874 -28.506 -6.387 1.00 97.50 380 LEU A O 1
ATOM 3142 N N . ARG A 1 381 ? -15.475 -27.003 -7.999 1.00 95.50 381 ARG A N 1
ATOM 3143 C CA . ARG A 1 381 ? -15.405 -27.961 -9.108 1.00 95.50 381 ARG A CA 1
ATOM 3144 C C . ARG A 1 381 ? -14.112 -27.773 -9.876 1.00 95.50 381 ARG A C 1
ATOM 3146 O O . ARG A 1 381 ? -13.724 -26.640 -10.135 1.00 95.50 381 ARG A O 1
ATOM 3153 N N . TYR A 1 382 ? -13.508 -28.869 -10.307 1.00 96.44 382 TYR A N 1
ATOM 3154 C CA . TYR A 1 382 ? -12.373 -28.867 -11.224 1.00 96.44 382 TYR A CA 1
ATOM 3155 C C . TYR A 1 382 ? -12.717 -29.719 -12.437 1.00 96.44 382 TYR A C 1
ATOM 3157 O O . TYR A 1 382 ? -13.114 -30.875 -12.278 1.00 96.44 382 TYR A O 1
ATOM 3165 N N . ASN A 1 383 ? -12.628 -29.134 -13.635 1.00 93.19 383 ASN A N 1
ATOM 3166 C CA . ASN A 1 383 ? -13.032 -29.781 -14.888 1.00 93.19 383 ASN A CA 1
ATOM 3167 C C . ASN A 1 383 ? -14.400 -30.466 -14.756 1.00 93.19 383 ASN A C 1
ATOM 3169 O O . ASN A 1 383 ? -14.581 -31.639 -15.078 1.00 93.19 383 ASN A O 1
ATOM 3173 N N . ASP A 1 384 ? -15.345 -29.721 -14.182 1.00 88.81 384 ASP A N 1
ATOM 3174 C CA . ASP A 1 384 ? -16.741 -30.115 -13.979 1.00 88.81 384 ASP A CA 1
ATOM 3175 C C . ASP A 1 384 ? -17.028 -31.217 -12.964 1.00 88.81 384 ASP A C 1
ATOM 3177 O O . ASP A 1 384 ? -18.188 -31.575 -12.746 1.00 88.81 384 ASP A O 1
ATOM 3181 N N . THR A 1 385 ? -15.993 -31.685 -12.281 1.00 91.31 385 THR A N 1
ATOM 3182 C CA . THR A 1 385 ? -16.120 -32.649 -11.197 1.00 91.31 385 THR A CA 1
ATOM 3183 C C . THR A 1 385 ? -16.112 -31.909 -9.860 1.00 91.31 385 THR A C 1
ATOM 3185 O O . THR A 1 385 ? -15.158 -31.174 -9.590 1.00 91.31 385 THR A O 1
ATOM 3188 N N . PRO A 1 386 ? -17.148 -32.058 -9.012 1.00 94.75 386 PRO A N 1
ATOM 3189 C CA . PRO A 1 386 ? -17.116 -31.550 -7.645 1.00 94.75 386 PRO A CA 1
ATOM 3190 C C . PRO A 1 386 ? -15.937 -32.131 -6.864 1.00 94.75 386 PRO A C 1
ATOM 3192 O O . PRO A 1 386 ? -15.718 -33.342 -6.869 1.00 94.75 386 PRO A O 1
ATOM 3195 N N . LEU A 1 387 ? -15.203 -31.265 -6.175 1.00 96.12 387 LEU A N 1
ATOM 3196 C CA . LEU A 1 387 ? -14.114 -31.646 -5.287 1.00 96.12 387 LEU A CA 1
ATOM 3197 C C . LEU A 1 387 ? -14.539 -31.487 -3.829 1.00 96.12 387 LEU A C 1
ATOM 3199 O O . LEU A 1 387 ? -15.376 -30.650 -3.492 1.00 96.12 387 LEU A O 1
ATOM 3203 N N . VAL A 1 388 ? -13.925 -32.283 -2.956 1.00 95.75 388 VAL A N 1
ATOM 3204 C CA . VAL A 1 388 ? -14.100 -32.166 -1.508 1.00 95.75 388 VAL A CA 1
ATOM 3205 C C . VAL A 1 388 ? -12.839 -31.559 -0.913 1.00 95.75 388 VAL A C 1
ATOM 3207 O O . VAL A 1 388 ? -11.776 -32.176 -0.957 1.00 95.75 388 VAL A O 1
ATOM 3210 N N . ILE A 1 389 ? -12.965 -30.365 -0.334 1.00 95.19 389 ILE A N 1
ATOM 3211 C CA . ILE A 1 389 ? -11.884 -29.730 0.424 1.00 95.19 389 ILE A CA 1
ATOM 3212 C C . ILE A 1 389 ? -11.752 -30.487 1.760 1.00 95.19 389 ILE A C 1
ATOM 3214 O O . ILE A 1 389 ? -12.732 -30.536 2.511 1.00 95.19 389 ILE A O 1
ATOM 3218 N N . PRO A 1 390 ? -10.591 -31.085 2.092 1.00 93.19 390 PRO A N 1
ATOM 3219 C CA . PRO A 1 390 ? -10.467 -31.984 3.244 1.00 93.19 390 PRO A CA 1
ATOM 3220 C C . PRO A 1 390 ? -10.925 -31.387 4.581 1.00 93.19 390 PRO A C 1
ATOM 3222 O O . PRO A 1 390 ? -11.611 -32.057 5.352 1.00 93.19 390 PRO A O 1
ATOM 3225 N N . GLU A 1 391 ? -10.618 -30.113 4.846 1.00 87.62 391 GLU A N 1
ATOM 3226 C CA . GLU A 1 391 ? -11.038 -29.428 6.078 1.00 87.62 391 GLU A CA 1
ATOM 3227 C C . GLU A 1 391 ? -12.567 -29.253 6.206 1.00 87.62 391 GLU A C 1
ATOM 3229 O O . GLU A 1 391 ? -13.078 -29.140 7.326 1.00 87.62 391 GLU A O 1
ATOM 3234 N N . CYS A 1 392 ? -13.310 -29.300 5.095 1.00 92.50 392 CYS A N 1
ATOM 3235 C CA . CYS A 1 392 ? -14.771 -29.203 5.086 1.00 92.50 392 CYS A CA 1
ATOM 3236 C C . CYS A 1 392 ? -15.465 -30.524 5.467 1.00 92.50 392 CYS A C 1
ATOM 3238 O O . CYS A 1 392 ? -16.617 -30.502 5.891 1.00 92.50 392 CYS A O 1
ATOM 3240 N N . LYS A 1 393 ? -14.769 -31.674 5.419 1.00 92.00 393 LYS A N 1
ATOM 3241 C CA . LYS A 1 393 ? -15.330 -32.989 5.810 1.00 92.00 393 LYS A CA 1
ATOM 3242 C C . LYS A 1 393 ? -15.699 -33.092 7.289 1.00 92.00 393 LYS A C 1
ATOM 3244 O O . LYS A 1 393 ? -16.436 -33.987 7.696 1.00 92.00 393 LYS A O 1
ATOM 3249 N N . LYS A 1 394 ? -15.174 -32.194 8.126 1.00 91.00 394 LYS A N 1
ATOM 3250 C CA . LYS A 1 394 ? -15.498 -32.156 9.555 1.00 91.00 394 LYS A CA 1
ATOM 3251 C C . LYS A 1 394 ? -17.005 -31.957 9.741 1.00 91.00 394 LYS A C 1
ATOM 3253 O O . LYS A 1 394 ? -17.638 -31.189 9.018 1.00 91.00 394 LYS A O 1
ATOM 3258 N N . LYS A 1 395 ? -17.587 -32.649 10.725 1.00 88.69 395 LYS A N 1
ATOM 3259 C CA . LYS A 1 395 ? -19.016 -32.531 11.048 1.00 88.69 395 LYS A CA 1
ATOM 3260 C C . LYS A 1 395 ? -19.358 -31.066 11.352 1.00 88.69 395 LYS A C 1
ATOM 3262 O O . LYS A 1 395 ? -18.733 -30.473 12.223 1.00 88.69 395 LYS A O 1
ATOM 3267 N N . GLY A 1 396 ? -20.347 -30.516 10.646 1.00 89.12 396 GLY A N 1
ATOM 3268 C CA . GLY A 1 396 ? -20.766 -29.111 10.766 1.00 89.12 396 GLY A CA 1
ATOM 3269 C C . GLY A 1 396 ? -20.131 -28.152 9.750 1.00 89.12 396 GLY A C 1
ATOM 3270 O O . GLY A 1 396 ? -20.626 -27.042 9.602 1.00 89.12 396 GLY A O 1
ATOM 3271 N N . ASN A 1 397 ? -19.107 -28.583 9.003 1.00 93.81 397 ASN A N 1
ATOM 3272 C CA . ASN A 1 397 ? -18.430 -27.759 7.990 1.00 93.81 397 ASN A CA 1
ATOM 3273 C C . ASN A 1 397 ? -18.909 -28.029 6.553 1.00 93.81 397 ASN A C 1
ATOM 3275 O O . ASN A 1 397 ? -18.321 -27.520 5.601 1.00 93.81 397 ASN A O 1
ATOM 3279 N N . HIS A 1 398 ? -19.952 -28.841 6.377 1.00 94.75 398 HIS A N 1
ATOM 3280 C CA . HIS A 1 398 ? -20.520 -29.169 5.072 1.00 94.75 398 HIS A CA 1
ATOM 3281 C C . HIS A 1 398 ? -22.027 -29.434 5.154 1.00 94.75 398 HIS A C 1
ATOM 3283 O O . HIS A 1 398 ? -22.575 -29.657 6.238 1.00 94.75 398 HIS A O 1
ATOM 3289 N N . LEU A 1 399 ? -22.692 -29.439 3.996 1.00 93.31 399 LEU A N 1
ATOM 3290 C CA . LEU A 1 399 ? -24.099 -29.820 3.869 1.00 93.31 399 LEU A CA 1
ATOM 3291 C C . LEU A 1 399 ? -24.301 -31.285 4.277 1.00 93.31 399 LEU A C 1
ATOM 3293 O O . LEU A 1 399 ? -23.626 -32.180 3.771 1.00 93.31 399 LEU A O 1
ATOM 3297 N N . SER A 1 400 ? -25.273 -31.554 5.149 1.00 89.06 400 SER A N 1
ATOM 3298 C CA . SER A 1 400 ? -25.568 -32.923 5.590 1.00 89.06 400 SER A CA 1
ATOM 3299 C C . SER A 1 400 ? -25.836 -33.857 4.401 1.00 89.06 400 SER A C 1
ATOM 3301 O O . SER A 1 400 ? -26.690 -33.574 3.565 1.00 89.06 400 SER A O 1
ATOM 3303 N N . GLY A 1 401 ? -25.090 -34.963 4.323 1.00 88.19 401 GLY A N 1
ATOM 3304 C CA . GLY A 1 401 ? -25.194 -35.944 3.238 1.00 88.19 401 GLY A CA 1
ATOM 3305 C C . GLY A 1 401 ? -24.379 -35.619 1.980 1.00 88.19 401 GLY A C 1
ATOM 3306 O O . GLY A 1 401 ? -24.325 -36.457 1.084 1.00 88.19 401 GLY A O 1
ATOM 3307 N N . ASN A 1 402 ? -23.716 -34.457 1.900 1.00 91.81 402 ASN A N 1
ATOM 3308 C CA . ASN A 1 402 ? -22.876 -34.104 0.757 1.00 91.81 402 ASN A CA 1
ATOM 3309 C C . ASN A 1 402 ? -21.654 -33.251 1.153 1.00 91.81 402 ASN A C 1
ATOM 3311 O O . ASN A 1 402 ? -21.728 -32.029 1.270 1.00 91.81 402 ASN A O 1
ATOM 3315 N N . GLU A 1 403 ? -20.495 -33.904 1.278 1.00 93.50 403 GLU A N 1
ATOM 3316 C CA . GLU A 1 403 ? -19.224 -33.270 1.664 1.00 93.50 403 GLU A CA 1
ATOM 3317 C C . GLU A 1 403 ? -18.676 -32.268 0.628 1.00 93.50 403 GLU A C 1
ATOM 3319 O O . GLU A 1 403 ? -17.789 -31.483 0.954 1.00 93.50 403 GLU A O 1
ATOM 3324 N N . SER A 1 404 ? -19.181 -32.267 -0.614 1.00 93.50 404 SER A N 1
ATOM 3325 C CA . SER A 1 404 ? -18.713 -31.335 -1.658 1.00 93.50 404 SER A CA 1
ATOM 3326 C C . SER A 1 404 ? -19.217 -29.898 -1.478 1.00 93.50 404 SER A C 1
ATOM 3328 O O . SER A 1 404 ? -18.683 -28.975 -2.092 1.00 93.50 404 SER A O 1
ATOM 3330 N N . PHE A 1 405 ? -20.222 -29.694 -0.623 1.00 95.88 405 PHE A N 1
ATOM 3331 C CA . PHE A 1 405 ? -20.729 -28.375 -0.254 1.00 95.88 405 PHE A CA 1
ATOM 3332 C C . PHE A 1 405 ? -20.147 -27.966 1.094 1.00 95.88 405 PHE A C 1
ATOM 3334 O O . PHE A 1 405 ? -20.685 -28.331 2.136 1.00 95.88 405 PHE A O 1
ATOM 3341 N N . CYS A 1 406 ? -19.060 -27.201 1.077 1.00 96.69 406 CYS A N 1
ATOM 3342 C CA . CYS A 1 406 ? -18.457 -26.640 2.281 1.00 96.69 406 CYS A CA 1
ATOM 3343 C C . CYS A 1 406 ? -19.334 -25.511 2.830 1.00 96.69 406 CYS A C 1
ATOM 3345 O O . CYS A 1 406 ? -19.865 -24.729 2.046 1.00 96.69 406 CYS A O 1
ATOM 3347 N N . THR A 1 407 ? -19.485 -25.372 4.145 1.00 96.19 407 THR A N 1
ATOM 3348 C CA . THR A 1 407 ? -20.120 -24.167 4.698 1.00 96.19 407 THR A CA 1
ATOM 3349 C C . THR A 1 407 ? -19.268 -22.944 4.375 1.00 96.19 407 THR A C 1
ATOM 3351 O O . THR A 1 407 ? -18.037 -23.019 4.297 1.00 96.19 407 THR A O 1
ATOM 3354 N N . PHE A 1 408 ? -19.918 -21.801 4.162 1.00 93.75 408 PHE A N 1
ATOM 3355 C CA . PHE A 1 408 ? -19.223 -20.554 3.856 1.00 93.75 408 PHE A CA 1
ATOM 3356 C C . PHE A 1 408 ? -18.196 -20.193 4.936 1.00 93.75 408 PHE A C 1
ATOM 3358 O O . PHE A 1 408 ? -17.083 -19.785 4.619 1.00 93.75 408 PHE A O 1
ATOM 3365 N N . GLU A 1 409 ? -18.561 -20.381 6.202 1.00 92.44 409 GLU A N 1
ATOM 3366 C CA . GLU A 1 409 ? -17.730 -20.074 7.363 1.00 92.44 409 GLU A CA 1
ATOM 3367 C C . GLU A 1 409 ? -16.485 -20.972 7.397 1.00 92.44 409 GLU A C 1
ATOM 3369 O O . GLU A 1 409 ? -15.372 -20.475 7.551 1.00 92.44 409 GLU A O 1
ATOM 3374 N N . ALA A 1 410 ? -16.640 -22.275 7.135 1.00 93.62 410 ALA A N 1
ATOM 3375 C CA . ALA A 1 410 ? -15.500 -23.184 7.060 1.00 93.62 410 ALA A CA 1
ATOM 3376 C C . ALA A 1 410 ? -14.568 -22.834 5.892 1.00 93.62 410 ALA A C 1
ATOM 3378 O O . ALA A 1 410 ? -13.350 -22.810 6.062 1.00 93.62 410 ALA A O 1
ATOM 3379 N N . PHE A 1 411 ? -15.121 -22.517 4.717 1.00 93.31 411 PHE A N 1
ATOM 3380 C CA . PHE A 1 411 ? -14.321 -22.068 3.577 1.00 93.31 411 PHE A CA 1
ATOM 3381 C C . PHE A 1 411 ? -13.569 -20.769 3.888 1.00 93.31 411 PHE A C 1
ATOM 3383 O O . PHE A 1 411 ? -12.375 -20.659 3.604 1.00 93.31 411 PHE A O 1
ATOM 3390 N N . GLN A 1 412 ? -14.246 -19.800 4.507 1.00 89.06 412 GLN A N 1
ATOM 3391 C CA . GLN A 1 412 ? -13.650 -18.539 4.933 1.00 89.06 412 GLN A CA 1
ATOM 3392 C C . GLN A 1 412 ? -12.476 -18.773 5.889 1.00 89.06 412 GLN A C 1
ATOM 3394 O O . GLN A 1 412 ? -11.406 -18.207 5.665 1.00 89.06 412 GLN A O 1
ATOM 3399 N N . ASP A 1 413 ? -12.633 -19.635 6.891 1.00 87.00 413 ASP A N 1
ATOM 3400 C CA . ASP A 1 413 ? -11.568 -19.964 7.842 1.00 87.00 413 ASP A CA 1
ATOM 3401 C C . ASP A 1 413 ? -10.370 -20.643 7.168 1.00 87.00 413 ASP A C 1
ATOM 3403 O O . ASP A 1 413 ? -9.219 -20.329 7.480 1.00 87.00 413 ASP A O 1
ATOM 3407 N N . ILE A 1 414 ? -10.616 -21.554 6.220 1.00 90.00 414 ILE A N 1
ATOM 3408 C CA . ILE A 1 414 ? -9.560 -22.221 5.443 1.00 90.00 414 ILE A CA 1
ATOM 3409 C C . ILE A 1 414 ? -8.766 -21.188 4.642 1.00 90.00 414 ILE A C 1
ATOM 3411 O O . ILE A 1 414 ? -7.537 -21.162 4.720 1.00 90.00 414 ILE A O 1
ATOM 3415 N N . VAL A 1 415 ? -9.457 -20.312 3.908 1.00 86.25 415 VAL A N 1
ATOM 3416 C CA . VAL A 1 415 ? -8.807 -19.288 3.084 1.00 86.25 415 VAL A CA 1
ATOM 3417 C C . VAL A 1 415 ? -8.042 -18.294 3.952 1.00 86.25 415 VAL A C 1
ATOM 3419 O O . VAL A 1 415 ? -6.894 -17.996 3.642 1.00 86.25 415 VAL A O 1
ATOM 3422 N N . LEU A 1 416 ? -8.609 -17.822 5.068 1.00 78.06 416 LEU A N 1
ATOM 3423 C CA . LEU A 1 416 ? -7.971 -16.830 5.944 1.00 78.06 416 LEU A CA 1
ATOM 3424 C C . LEU A 1 416 ? -6.633 -17.298 6.531 1.00 78.06 416 LEU A C 1
ATOM 3426 O O . LEU A 1 416 ? -5.746 -16.471 6.737 1.00 78.06 416 LEU A O 1
ATOM 3430 N N . LYS A 1 417 ? -6.438 -18.608 6.737 1.00 81.19 417 LYS A N 1
ATOM 3431 C CA . LYS A 1 417 ? -5.132 -19.175 7.132 1.00 81.19 417 LYS A CA 1
ATOM 3432 C C . LYS A 1 417 ? -4.059 -19.000 6.052 1.00 81.19 417 LYS A C 1
ATOM 3434 O O . LYS A 1 417 ? -2.868 -19.050 6.352 1.00 81.19 417 LYS A O 1
ATOM 3439 N N . MET A 1 418 ? -4.482 -18.815 4.804 1.00 81.38 418 MET A N 1
ATOM 3440 C CA . MET A 1 418 ? -3.635 -18.706 3.623 1.00 81.38 418 MET A CA 1
ATOM 3441 C C . MET A 1 418 ? -3.584 -17.278 3.069 1.00 81.38 418 MET A C 1
ATOM 3443 O O . MET A 1 418 ? -2.823 -17.046 2.148 1.00 81.38 418 MET A O 1
ATOM 3447 N N . VAL A 1 419 ? -4.314 -16.291 3.597 1.00 72.06 419 VAL A N 1
ATOM 3448 C CA . VAL A 1 419 ? -4.211 -14.907 3.091 1.00 72.06 419 VAL A CA 1
ATOM 3449 C C . VAL A 1 419 ? -3.049 -14.171 3.777 1.00 72.06 419 VAL A C 1
ATOM 3451 O O . VAL A 1 419 ? -2.994 -14.122 5.010 1.00 72.06 419 VAL A O 1
ATOM 3454 N N . PRO A 1 420 ? -2.110 -13.560 3.029 1.00 54.75 420 PRO A N 1
ATOM 3455 C CA . PRO A 1 420 ? -1.083 -12.708 3.612 1.00 54.75 420 PRO A CA 1
ATOM 3456 C C . PRO A 1 420 ? -1.726 -11.404 4.099 1.00 54.75 420 PRO A C 1
ATOM 3458 O O . PRO A 1 420 ? -2.263 -10.636 3.306 1.00 54.75 420 PRO A O 1
ATOM 3461 N N . LYS A 1 421 ? -1.657 -11.126 5.407 1.00 48.53 421 LYS A N 1
ATOM 3462 C CA . LYS A 1 421 ? -2.257 -9.914 5.999 1.00 48.53 421 LYS A CA 1
ATOM 3463 C C . LYS A 1 421 ? -1.579 -8.627 5.517 1.00 48.53 421 LYS A C 1
ATOM 3465 O O . LYS A 1 421 ? -2.194 -7.565 5.536 1.00 48.53 421 LYS A O 1
ATOM 3470 N N . ASN A 1 422 ? -0.311 -8.712 5.098 1.00 45.88 422 ASN A N 1
ATOM 3471 C CA . ASN A 1 422 ? 0.423 -7.606 4.487 1.00 45.88 422 ASN A CA 1
ATOM 3472 C C . ASN A 1 422 ? 1.666 -8.133 3.731 1.00 45.88 422 ASN A C 1
ATOM 3474 O O . ASN A 1 422 ? 2.730 -8.314 4.326 1.00 45.88 422 ASN A O 1
ATOM 3478 N N . LEU A 1 423 ? 1.537 -8.397 2.421 1.00 34.75 423 LEU A N 1
ATOM 3479 C CA . LEU A 1 423 ? 2.561 -9.064 1.585 1.00 34.75 423 LEU A CA 1
ATOM 3480 C C . LEU A 1 423 ? 3.951 -8.386 1.650 1.00 34.75 423 LEU A C 1
ATOM 3482 O O . LEU A 1 423 ? 4.977 -9.046 1.517 1.00 34.75 423 LEU A O 1
ATOM 3486 N N . ASN A 1 424 ? 3.987 -7.076 1.926 1.00 36.00 424 ASN A N 1
ATOM 3487 C CA . ASN A 1 424 ? 5.207 -6.268 1.996 1.00 36.00 424 ASN A CA 1
ATOM 3488 C C . ASN A 1 424 ? 5.853 -6.185 3.399 1.00 36.00 424 ASN A C 1
ATOM 3490 O O . ASN A 1 424 ? 7.000 -5.746 3.506 1.00 36.00 424 ASN A O 1
ATOM 3494 N N . LYS A 1 425 ? 5.159 -6.573 4.483 1.00 45.28 425 LYS A N 1
ATOM 3495 C CA . LYS A 1 425 ? 5.663 -6.418 5.872 1.00 45.28 425 LYS A CA 1
ATOM 3496 C C . LYS A 1 425 ? 6.359 -7.647 6.440 1.00 45.28 425 LYS A C 1
ATOM 3498 O O . LYS A 1 425 ? 7.044 -7.552 7.457 1.00 45.28 425 LYS A O 1
ATOM 3503 N N . GLU A 1 426 ? 6.240 -8.799 5.799 1.00 36.47 426 GLU A N 1
ATOM 3504 C CA . GLU A 1 426 ? 6.747 -10.049 6.373 1.00 36.47 426 GLU A CA 1
ATOM 3505 C C . GLU A 1 426 ? 8.255 -10.274 6.221 1.00 36.47 426 GLU A C 1
ATOM 3507 O O . GLU A 1 426 ? 8.790 -11.290 6.650 1.00 36.47 426 GLU A O 1
ATOM 3512 N N . SER A 1 427 ? 8.973 -9.287 5.688 1.00 38.97 427 SER A N 1
ATOM 3513 C CA . SER A 1 427 ? 10.435 -9.272 5.598 1.00 38.97 427 SER A CA 1
ATOM 3514 C C . SER A 1 427 ? 11.114 -8.334 6.618 1.00 38.97 427 SER A C 1
ATOM 3516 O O . SER A 1 427 ? 12.241 -7.899 6.391 1.00 38.97 427 SER A O 1
ATOM 3518 N N . GLY A 1 428 ? 10.432 -7.982 7.719 1.00 53.25 428 GLY A N 1
ATOM 3519 C CA . GLY A 1 428 ? 10.819 -6.941 8.688 1.00 53.25 428 GLY A CA 1
ATOM 3520 C C . GLY A 1 428 ? 12.098 -7.212 9.492 1.00 53.25 428 GLY A C 1
ATOM 3521 O O . GLY A 1 428 ? 12.033 -7.666 10.636 1.00 53.25 428 GLY A O 1
ATOM 3522 N N . VAL A 1 429 ? 13.253 -6.885 8.903 1.00 57.31 429 VAL A N 1
ATOM 3523 C CA . VAL A 1 429 ? 14.557 -6.827 9.578 1.00 57.31 429 VAL A CA 1
ATOM 3524 C C . VAL A 1 429 ? 15.014 -5.370 9.675 1.00 57.31 429 VAL A C 1
ATOM 3526 O O . VAL A 1 429 ? 15.102 -4.709 8.646 1.00 57.31 429 VAL A O 1
ATOM 3529 N N . VAL A 1 430 ? 15.333 -4.870 10.874 1.00 65.88 430 VAL A N 1
ATOM 3530 C CA . VAL A 1 430 ? 15.777 -3.481 11.102 1.00 65.88 430 VAL A CA 1
ATOM 3531 C C . VAL A 1 430 ? 17.131 -3.458 11.834 1.00 65.88 430 VAL A C 1
ATOM 3533 O O . VAL A 1 430 ? 17.254 -4.081 12.897 1.00 65.88 430 VAL A O 1
ATOM 3536 N N . PRO A 1 431 ? 18.159 -2.760 11.309 1.00 65.69 431 PRO A N 1
ATOM 3537 C CA . PRO A 1 431 ? 19.467 -2.647 11.956 1.00 65.69 431 PRO A CA 1
ATOM 3538 C C . PRO A 1 431 ? 19.491 -1.589 13.067 1.00 65.69 431 PRO A C 1
ATOM 3540 O O . PRO A 1 431 ? 18.799 -0.573 12.971 1.00 65.69 431 PRO A O 1
ATOM 3543 N N . SER A 1 432 ? 20.332 -1.801 14.085 1.00 72.50 432 SER A N 1
ATOM 3544 C CA . SER A 1 432 ? 20.637 -0.778 15.095 1.00 72.50 432 SER A CA 1
ATOM 3545 C C . SER A 1 432 ? 21.395 0.403 14.482 1.00 72.50 432 SER A C 1
ATOM 3547 O O . SER A 1 432 ? 22.044 0.256 13.444 1.00 72.50 432 SER A O 1
ATOM 3549 N N . LEU A 1 433 ? 21.342 1.578 15.122 1.00 67.19 433 LEU A N 1
ATOM 3550 C CA . LEU A 1 433 ? 22.040 2.778 14.636 1.00 67.19 433 LEU A CA 1
ATOM 3551 C C . LEU A 1 433 ? 23.556 2.560 14.525 1.00 67.19 433 LEU A C 1
ATOM 3553 O O . LEU A 1 433 ? 24.153 2.886 13.503 1.00 67.19 433 LEU A O 1
ATOM 3557 N N . SER A 1 434 ? 24.134 1.912 15.537 1.00 63.94 434 SER A N 1
ATOM 3558 C CA . SER A 1 434 ? 25.539 1.491 15.579 1.00 63.94 434 SER A CA 1
ATOM 3559 C C . SER A 1 434 ? 25.910 0.471 14.497 1.00 63.94 434 SER A C 1
ATOM 3561 O O . SER A 1 434 ? 27.085 0.191 14.270 1.00 63.94 434 SER A O 1
ATOM 3563 N N . GLY A 1 435 ? 24.917 -0.153 13.853 1.00 62.53 435 GLY A N 1
ATOM 3564 C CA . GLY A 1 435 ? 25.125 -1.260 12.929 1.00 62.53 435 GLY A CA 1
ATOM 3565 C C . GLY A 1 435 ? 25.642 -2.528 13.609 1.00 62.53 435 GLY A C 1
ATOM 3566 O O . GLY A 1 435 ? 26.108 -3.423 12.910 1.00 62.53 435 GLY A O 1
ATOM 3567 N N . SER A 1 436 ? 25.579 -2.629 14.941 1.00 68.31 436 SER A N 1
ATOM 3568 C CA . SER A 1 436 ? 26.026 -3.794 15.722 1.00 68.31 436 SER A CA 1
ATOM 3569 C C . SER A 1 436 ? 24.993 -4.923 15.778 1.00 68.31 436 SER A C 1
ATOM 3571 O O . SER A 1 436 ? 25.375 -6.093 15.895 1.00 68.31 436 SER A O 1
ATOM 3573 N N . TYR A 1 437 ? 23.699 -4.601 15.647 1.00 73.31 437 TYR A N 1
ATOM 3574 C CA . TYR A 1 437 ? 22.597 -5.554 15.792 1.00 73.31 437 TYR A CA 1
ATOM 3575 C C . TYR A 1 437 ? 21.598 -5.520 14.626 1.00 73.31 437 TYR A C 1
ATOM 3577 O O . TYR A 1 437 ? 21.404 -4.494 13.978 1.00 73.31 437 TYR A O 1
ATOM 3585 N N . LEU A 1 438 ? 20.939 -6.657 14.378 1.00 71.75 438 LEU A N 1
ATOM 3586 C CA . LEU A 1 438 ? 19.798 -6.816 13.470 1.00 71.75 438 LEU A CA 1
ATOM 3587 C C . LEU A 1 438 ? 18.615 -7.370 14.247 1.00 71.75 438 LEU A C 1
ATOM 3589 O O . LEU A 1 438 ? 18.694 -8.489 14.747 1.00 71.75 438 LEU A O 1
ATOM 3593 N N . ALA A 1 439 ? 17.516 -6.630 14.294 1.00 76.69 439 ALA A N 1
ATOM 3594 C CA . ALA A 1 439 ? 16.244 -7.125 14.794 1.00 76.69 439 ALA A CA 1
ATOM 3595 C C . ALA A 1 439 ? 15.425 -7.699 13.642 1.00 76.69 439 ALA A C 1
ATOM 3597 O O . ALA A 1 439 ? 15.376 -7.097 12.580 1.00 76.69 439 ALA A O 1
ATOM 3598 N N . SER A 1 440 ? 14.804 -8.859 13.832 1.00 71.00 440 SER A N 1
ATOM 3599 C CA . SER A 1 440 ? 14.017 -9.554 12.811 1.00 71.00 440 SER A CA 1
ATOM 3600 C C . SER A 1 440 ? 12.753 -10.143 13.418 1.00 71.00 440 SER A C 1
ATOM 3602 O O . SER A 1 440 ? 12.832 -10.850 14.422 1.00 71.00 440 SER A O 1
ATOM 3604 N N . LEU A 1 441 ? 11.599 -9.881 12.809 1.00 65.81 441 LEU A N 1
ATOM 3605 C CA . LEU A 1 441 ? 10.363 -10.562 13.186 1.00 65.81 441 LEU A CA 1
ATOM 3606 C C . LEU A 1 441 ? 10.335 -11.962 12.579 1.00 65.81 441 LEU A C 1
ATOM 3608 O O . LEU A 1 441 ? 10.461 -12.142 11.371 1.00 65.81 441 LEU A O 1
ATOM 3612 N N . VAL A 1 442 ? 10.171 -12.954 13.443 1.00 62.38 442 VAL A N 1
ATOM 3613 C CA . VAL A 1 442 ? 9.954 -14.351 13.093 1.00 62.38 442 VAL A CA 1
ATOM 3614 C C . VAL A 1 442 ? 8.538 -14.705 13.514 1.00 62.38 442 VAL A C 1
ATOM 3616 O O . VAL A 1 442 ? 8.253 -14.984 14.682 1.00 62.38 442 VAL A O 1
ATOM 3619 N N . TYR A 1 443 ? 7.643 -14.672 12.533 1.00 52.25 443 TYR A N 1
ATOM 3620 C CA . TYR A 1 443 ? 6.245 -15.022 12.720 1.00 52.25 443 TYR A CA 1
ATOM 3621 C C . TYR A 1 443 ? 6.093 -16.480 13.192 1.00 52.25 443 TYR A C 1
ATOM 3623 O O . TYR A 1 443 ? 6.887 -17.344 12.806 1.00 52.25 443 TYR A O 1
ATOM 3631 N N . PRO A 1 444 ? 5.088 -16.770 14.037 1.00 47.97 444 PRO A N 1
ATOM 3632 C CA . PRO A 1 444 ? 3.994 -15.876 14.423 1.00 47.97 444 PRO A CA 1
ATOM 3633 C C . PRO A 1 444 ? 4.233 -15.048 15.695 1.00 47.97 444 PRO A C 1
ATOM 3635 O O . PRO A 1 444 ? 3.335 -14.306 16.061 1.00 47.97 444 PRO A O 1
ATOM 3638 N N . SER A 1 445 ? 5.357 -15.194 16.405 1.00 74.81 445 SER A N 1
ATOM 3639 C CA . SER A 1 445 ? 5.422 -14.751 17.811 1.00 74.81 445 SER A CA 1
ATOM 3640 C C . SER A 1 445 ? 6.812 -14.393 18.337 1.00 74.81 445 SER A C 1
ATOM 3642 O O . SER A 1 445 ? 7.023 -14.384 19.547 1.00 74.81 445 SER A O 1
ATOM 3644 N N . ARG A 1 446 ? 7.811 -14.145 17.484 1.00 78.94 446 ARG A N 1
ATOM 3645 C CA . ARG A 1 446 ? 9.179 -13.879 17.958 1.00 78.94 446 ARG A CA 1
ATOM 3646 C C . ARG A 1 446 ? 9.794 -12.656 17.308 1.00 78.94 446 ARG A C 1
ATOM 3648 O O . ARG A 1 446 ? 9.695 -12.460 16.104 1.00 78.94 446 ARG A O 1
ATOM 3655 N N . LEU A 1 447 ? 10.524 -11.889 18.102 1.00 85.81 447 LEU A N 1
ATOM 3656 C CA . LEU A 1 447 ? 11.494 -10.904 17.646 1.00 85.81 447 LEU A CA 1
ATOM 3657 C C . LEU A 1 447 ? 12.892 -11.440 17.968 1.00 85.81 447 LEU A C 1
ATOM 3659 O O . LEU A 1 447 ? 13.246 -11.633 19.129 1.00 85.81 447 LEU A O 1
ATOM 3663 N N . ILE A 1 448 ? 13.685 -11.721 16.936 1.00 80.62 448 ILE A N 1
ATOM 3664 C CA . ILE A 1 448 ? 15.048 -12.243 17.068 1.00 80.62 448 ILE A CA 1
ATOM 3665 C C . ILE A 1 448 ? 16.043 -11.135 16.766 1.00 80.62 448 ILE A C 1
ATOM 3667 O O . ILE A 1 448 ? 16.008 -10.547 15.684 1.00 80.62 448 ILE A O 1
ATOM 3671 N N . ILE A 1 449 ? 16.973 -10.921 17.689 1.00 84.75 449 ILE A N 1
ATOM 3672 C CA . ILE A 1 449 ? 18.038 -9.930 17.584 1.00 84.75 449 ILE A CA 1
ATOM 3673 C C . ILE A 1 449 ? 19.368 -10.658 17.406 1.00 84.75 449 ILE A C 1
ATOM 3675 O O . ILE A 1 449 ? 19.705 -11.552 18.183 1.00 84.75 449 ILE A O 1
ATOM 3679 N N . ARG A 1 450 ? 20.118 -10.307 16.359 1.00 77.19 450 ARG A N 1
ATOM 3680 C CA . ARG A 1 450 ? 21.400 -10.924 15.986 1.00 77.19 450 ARG A CA 1
ATOM 3681 C C . ARG A 1 450 ? 22.529 -9.907 15.976 1.00 77.19 450 ARG A C 1
ATOM 3683 O O . ARG A 1 450 ? 22.306 -8.751 15.649 1.00 77.19 450 ARG A O 1
ATOM 3690 N N . SER A 1 451 ? 23.752 -10.351 16.244 1.00 69.06 451 SER A N 1
ATOM 3691 C CA . SER A 1 451 ? 24.962 -9.562 15.988 1.00 69.06 451 SER A CA 1
ATOM 3692 C C . SER A 1 451 ? 25.202 -9.424 14.482 1.00 69.06 451 SER A C 1
ATOM 3694 O O . SER A 1 451 ? 25.200 -10.422 13.771 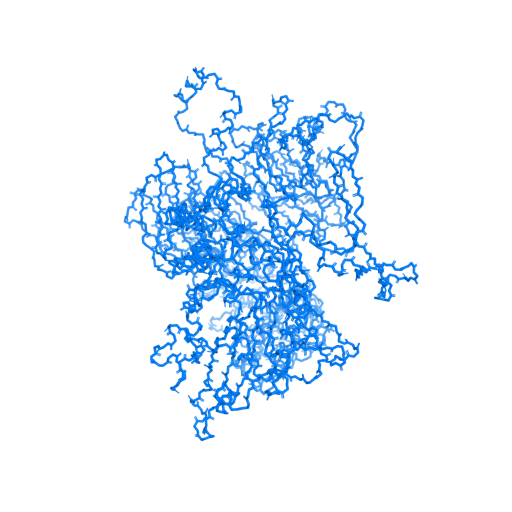1.00 69.06 451 SER A O 1
ATOM 3696 N N . THR A 1 452 ? 25.493 -8.230 13.971 1.00 56.41 452 THR A N 1
ATOM 3697 C CA . THR A 1 452 ? 25.887 -8.053 12.555 1.00 56.41 452 THR A CA 1
ATOM 3698 C C . THR A 1 452 ? 27.297 -8.555 12.261 1.00 56.41 452 THR A C 1
ATOM 3700 O O . THR A 1 452 ? 27.637 -8.815 11.108 1.00 56.41 452 THR A O 1
ATOM 3703 N N . ALA A 1 453 ? 28.161 -8.632 13.277 1.00 50.53 453 ALA A N 1
ATOM 3704 C CA . ALA A 1 453 ? 29.543 -9.078 13.133 1.00 50.53 453 ALA A CA 1
ATOM 3705 C C . ALA A 1 453 ? 29.640 -10.594 12.950 1.00 50.53 453 ALA A C 1
ATOM 3707 O O . ALA A 1 453 ? 30.420 -11.054 12.126 1.00 50.53 453 ALA A O 1
ATOM 3708 N N . SER A 1 454 ? 28.829 -11.347 13.693 1.00 54.62 454 SER A N 1
ATOM 3709 C CA . SER A 1 454 ? 28.893 -12.814 13.733 1.00 54.62 454 SER A CA 1
ATOM 3710 C C . SER A 1 454 ? 27.622 -13.513 13.250 1.00 54.62 454 SER A C 1
ATOM 3712 O O . SER A 1 454 ? 27.621 -14.731 13.127 1.00 54.62 454 SER A O 1
ATOM 3714 N N . LEU A 1 455 ? 26.526 -12.776 13.030 1.00 54.56 455 LEU A N 1
ATOM 3715 C CA . LEU A 1 455 ? 25.171 -13.297 12.776 1.00 54.56 455 LEU A CA 1
ATOM 3716 C C . LEU A 1 455 ? 24.606 -14.195 13.892 1.00 54.56 455 LEU A C 1
ATOM 3718 O O . LEU A 1 455 ? 23.508 -14.737 13.753 1.00 54.56 455 LEU A O 1
ATOM 3722 N N . SER A 1 456 ? 25.307 -14.305 15.024 1.00 62.47 456 SER A N 1
ATOM 3723 C CA . SER A 1 456 ? 24.841 -15.031 16.204 1.00 62.47 456 SER A CA 1
ATOM 3724 C C . SER A 1 456 ? 23.601 -14.370 16.803 1.00 62.47 456 SER A C 1
ATOM 3726 O O . SER A 1 456 ? 23.482 -13.142 16.817 1.00 62.47 456 SER A O 1
ATOM 3728 N N . ILE A 1 457 ? 22.670 -15.187 17.300 1.00 80.44 457 ILE A N 1
ATOM 3729 C CA . ILE A 1 457 ? 21.501 -14.708 18.040 1.00 80.44 457 ILE A CA 1
ATOM 3730 C C . ILE A 1 457 ? 21.982 -14.162 19.381 1.00 80.44 457 ILE A C 1
ATOM 3732 O O . ILE A 1 457 ? 22.663 -14.855 20.132 1.00 80.44 457 ILE A O 1
ATOM 3736 N N . LYS A 1 458 ? 21.631 -12.908 19.652 1.00 86.12 458 LYS A N 1
ATOM 3737 C CA . LYS A 1 458 ? 21.930 -12.209 20.900 1.00 86.12 458 LYS A CA 1
ATOM 3738 C C . LYS A 1 458 ? 20.740 -12.209 21.843 1.00 86.12 458 LYS A C 1
ATOM 3740 O O . LYS A 1 458 ? 20.929 -12.435 23.027 1.00 86.12 458 LYS A O 1
ATOM 3745 N N . ARG A 1 459 ? 19.526 -12.037 21.313 1.00 88.19 459 ARG A N 1
ATOM 3746 C CA . ARG A 1 459 ? 18.296 -12.080 22.110 1.00 88.19 459 ARG A CA 1
ATOM 3747 C C . ARG A 1 459 ? 17.127 -12.627 21.303 1.00 88.19 459 ARG A C 1
ATOM 3749 O O . ARG A 1 459 ? 17.042 -12.412 20.092 1.00 88.19 459 ARG A O 1
ATOM 3756 N N . VAL A 1 460 ? 16.225 -13.328 21.981 1.00 89.38 460 VAL A N 1
ATOM 3757 C CA . VAL A 1 460 ? 14.934 -13.766 21.441 1.00 89.38 460 VAL A CA 1
ATOM 3758 C C . VAL A 1 460 ? 13.853 -13.245 22.371 1.00 89.38 460 VAL A C 1
ATOM 3760 O O . VAL A 1 460 ? 13.840 -13.581 23.550 1.00 89.38 460 VAL A O 1
ATOM 3763 N N . ILE A 1 461 ? 12.964 -12.420 21.836 1.00 90.88 461 ILE A N 1
ATOM 3764 C CA . ILE A 1 461 ? 11.853 -11.821 22.567 1.00 90.88 461 ILE A CA 1
ATOM 3765 C C . ILE A 1 461 ? 10.576 -12.497 22.075 1.00 90.88 461 ILE A C 1
ATOM 3767 O O . ILE A 1 461 ? 10.283 -12.486 20.876 1.00 90.88 461 ILE A O 1
ATOM 3771 N N . ASN A 1 462 ? 9.840 -13.113 22.996 1.00 88.62 462 ASN A N 1
ATOM 3772 C CA . ASN A 1 462 ? 8.549 -13.720 22.695 1.00 88.62 462 ASN A CA 1
ATOM 3773 C C . ASN A 1 462 ? 7.476 -12.630 22.693 1.00 88.62 462 ASN A C 1
ATOM 3775 O O . ASN A 1 462 ? 7.373 -11.839 23.626 1.00 88.62 462 ASN A O 1
ATOM 3779 N N . LEU A 1 463 ? 6.692 -12.596 21.628 1.00 85.38 463 LEU A N 1
ATOM 3780 C CA . LEU A 1 463 ? 5.614 -11.651 21.405 1.00 85.38 463 LEU A CA 1
ATOM 3781 C C . LEU A 1 463 ? 4.287 -12.398 21.415 1.00 85.38 463 LEU A C 1
ATOM 3783 O O . LEU A 1 463 ? 4.205 -13.541 20.963 1.00 85.38 463 LEU A O 1
ATOM 3787 N N . ASP A 1 464 ? 3.241 -11.723 21.879 1.00 84.25 464 ASP A N 1
ATOM 3788 C CA . ASP A 1 464 ? 1.880 -12.201 21.673 1.00 84.25 464 ASP A CA 1
ATOM 3789 C C . ASP A 1 464 ? 1.624 -12.403 20.160 1.00 84.25 464 ASP A C 1
ATOM 3791 O O . ASP A 1 464 ? 1.978 -11.518 19.371 1.00 84.25 464 ASP A O 1
ATOM 3795 N N . PRO A 1 465 ? 1.067 -13.549 19.722 1.00 72.94 465 PRO A N 1
ATOM 3796 C CA . PRO A 1 465 ? 0.869 -13.819 18.304 1.00 72.94 465 PRO A CA 1
ATOM 3797 C C . PRO A 1 465 ? -0.050 -12.823 17.597 1.00 72.94 465 PRO A C 1
ATOM 3799 O O . PRO A 1 465 ? 0.163 -12.552 16.414 1.00 72.94 465 PRO A O 1
ATOM 3802 N N . GLU A 1 466 ? -1.059 -12.272 18.278 1.00 73.56 466 GLU A N 1
ATOM 3803 C CA . GLU A 1 466 ? -1.931 -11.264 17.676 1.00 73.56 466 GLU A CA 1
ATOM 3804 C C . GLU A 1 466 ? -1.208 -9.930 17.524 1.00 73.56 466 GLU A C 1
ATOM 3806 O O . GLU A 1 466 ? -1.254 -9.334 16.449 1.00 73.56 466 GLU A O 1
ATOM 3811 N N . PHE A 1 467 ? -0.494 -9.491 18.565 1.00 80.69 467 PHE A N 1
ATOM 3812 C CA . PHE A 1 467 ? 0.350 -8.300 18.503 1.00 80.69 467 PHE A CA 1
ATOM 3813 C C . PHE A 1 467 ? 1.391 -8.434 17.391 1.00 80.69 467 PHE A C 1
ATOM 3815 O O . PHE A 1 467 ? 1.484 -7.569 16.526 1.00 80.69 467 PHE A O 1
ATOM 3822 N N . CYS A 1 468 ? 2.117 -9.557 17.350 1.00 72.88 468 CYS A N 1
ATOM 3823 C CA . CYS A 1 468 ? 3.158 -9.824 16.360 1.00 72.88 468 CYS A CA 1
ATOM 3824 C C . CYS A 1 468 ? 2.628 -9.732 14.921 1.00 72.88 468 CYS A C 1
ATOM 3826 O O . CYS A 1 468 ? 3.297 -9.169 14.058 1.00 72.88 468 CYS A O 1
ATOM 3828 N N . GLN A 1 469 ? 1.403 -10.211 14.679 1.00 60.62 469 GLN A N 1
ATOM 3829 C CA . GLN A 1 469 ? 0.726 -10.128 13.381 1.00 60.62 469 GLN A CA 1
ATOM 3830 C C . GLN A 1 469 ? 0.291 -8.712 12.980 1.00 60.62 469 GLN A C 1
ATOM 3832 O O . GLN A 1 469 ? 0.066 -8.477 11.792 1.00 60.62 469 GLN A O 1
ATOM 3837 N N . ARG A 1 470 ? 0.144 -7.786 13.935 1.00 68.44 470 ARG A N 1
ATOM 3838 C CA . ARG A 1 470 ? -0.311 -6.410 13.687 1.00 68.44 470 ARG A CA 1
ATOM 3839 C C . ARG A 1 470 ? 0.812 -5.373 13.674 1.00 68.44 470 ARG A C 1
ATOM 3841 O O . ARG A 1 470 ? 0.541 -4.222 13.347 1.00 68.44 470 ARG A O 1
ATOM 3848 N N . ILE A 1 471 ? 2.058 -5.748 13.982 1.00 77.31 471 ILE A N 1
ATOM 3849 C CA . ILE A 1 471 ? 3.180 -4.799 14.075 1.00 77.31 471 ILE A CA 1
ATOM 3850 C C . ILE A 1 471 ? 3.287 -3.927 12.814 1.00 77.31 471 ILE A C 1
ATOM 3852 O O . ILE A 1 471 ? 3.438 -4.408 11.688 1.00 77.31 471 ILE A O 1
ATOM 3856 N N . LEU A 1 472 ? 3.258 -2.614 13.032 1.00 72.94 472 LEU A N 1
ATOM 3857 C CA . LEU A 1 472 ? 3.414 -1.572 12.023 1.00 72.94 472 LEU A CA 1
ATOM 3858 C C . LEU A 1 472 ? 4.792 -0.904 12.100 1.00 72.94 472 LEU A C 1
ATOM 3860 O O . LEU A 1 472 ? 5.344 -0.529 11.067 1.00 72.94 472 LEU A O 1
ATOM 3864 N N . PHE A 1 473 ? 5.357 -0.779 13.303 1.00 78.25 473 PHE A N 1
ATOM 3865 C CA . PHE A 1 473 ? 6.586 -0.033 13.560 1.00 78.25 473 PHE A CA 1
ATOM 3866 C C . PHE A 1 473 ? 7.631 -0.905 14.260 1.00 78.25 473 PHE A C 1
ATOM 3868 O O . PHE A 1 473 ? 7.326 -1.596 15.227 1.00 78.25 473 PHE A O 1
ATOM 3875 N N . MET A 1 474 ? 8.883 -0.823 13.806 1.00 83.44 474 MET A N 1
ATOM 3876 C CA . MET A 1 474 ? 10.059 -1.359 14.498 1.00 83.44 474 MET A CA 1
ATOM 3877 C C . MET A 1 474 ? 11.187 -0.329 14.394 1.00 83.44 474 MET A C 1
ATOM 3879 O O . MET A 1 474 ? 11.652 -0.032 13.293 1.00 83.44 474 MET A O 1
ATOM 3883 N N . LYS A 1 475 ? 11.600 0.259 15.521 1.00 85.00 475 LYS A N 1
ATOM 3884 C CA . LYS A 1 475 ? 12.556 1.374 15.564 1.00 85.00 475 LYS A CA 1
ATOM 3885 C C . LYS A 1 475 ? 13.581 1.189 16.682 1.00 85.00 475 LYS A C 1
ATOM 3887 O O . LYS A 1 475 ? 13.230 1.096 17.856 1.00 85.00 475 LYS A O 1
ATOM 3892 N N . TRP A 1 476 ? 14.859 1.203 16.319 1.00 85.00 476 TRP A N 1
ATOM 3893 C CA . TRP A 1 476 ? 15.945 1.348 17.289 1.00 85.00 476 TRP A CA 1
ATOM 3894 C C . TRP A 1 476 ? 16.025 2.787 17.799 1.00 85.00 476 TRP A C 1
ATOM 3896 O O . TRP A 1 476 ? 15.691 3.727 17.070 1.00 85.00 476 TRP A O 1
ATOM 3906 N N . CYS A 1 477 ? 16.474 2.956 19.041 1.00 86.06 477 CYS A N 1
ATOM 3907 C CA . CYS A 1 477 ? 16.847 4.264 19.562 1.00 86.06 477 CYS A CA 1
ATOM 3908 C C . CYS A 1 477 ? 18.004 4.832 18.737 1.00 86.06 477 CYS A C 1
ATOM 3910 O O . CYS A 1 477 ? 18.928 4.116 18.353 1.00 86.06 477 CYS A O 1
ATOM 3912 N N . TYR A 1 478 ? 17.916 6.117 18.416 1.00 74.25 478 TYR A N 1
ATOM 3913 C CA . TYR A 1 478 ? 18.848 6.799 17.519 1.00 74.25 478 TYR A CA 1
ATOM 3914 C C . TYR A 1 478 ? 19.956 7.547 18.269 1.00 74.25 478 TYR A C 1
ATOM 3916 O O . TYR A 1 478 ? 20.607 8.417 17.695 1.00 74.25 478 TYR A O 1
ATOM 3924 N N . ILE A 1 479 ? 20.181 7.194 19.532 1.00 78.56 479 ILE A N 1
ATOM 3925 C CA . ILE A 1 479 ? 21.304 7.699 20.317 1.00 78.56 479 ILE A CA 1
ATOM 3926 C C . ILE A 1 479 ? 22.495 6.781 20.159 1.00 78.56 479 ILE A C 1
ATOM 3928 O O . ILE A 1 479 ? 22.367 5.557 20.232 1.00 78.56 479 ILE A O 1
ATOM 3932 N N . GLU A 1 480 ? 23.654 7.400 19.967 1.00 65.25 480 GLU A N 1
ATOM 3933 C CA . GLU A 1 480 ? 24.936 6.719 19.883 1.00 65.25 480 GLU A CA 1
ATOM 3934 C C . GLU A 1 480 ? 25.157 5.833 21.123 1.00 65.25 480 GLU A C 1
ATOM 3936 O O . GLU A 1 480 ? 24.996 6.268 22.263 1.00 65.25 480 GLU A O 1
ATOM 3941 N N . GLY A 1 481 ? 25.463 4.552 20.897 1.00 66.00 481 GLY A N 1
ATOM 3942 C CA . GLY A 1 481 ? 25.637 3.559 21.965 1.00 66.00 481 GLY A CA 1
ATOM 3943 C C . GLY A 1 481 ? 24.345 3.050 22.622 1.00 66.00 481 GLY A C 1
ATOM 3944 O O . GLY A 1 481 ? 24.422 2.265 23.563 1.00 66.00 481 GLY A O 1
ATOM 3945 N N . SER A 1 482 ? 23.158 3.460 22.158 1.00 76.94 482 SER A N 1
ATOM 3946 C CA . SER A 1 482 ? 21.893 2.961 22.701 1.00 76.94 482 SER A CA 1
ATOM 3947 C C . SER A 1 482 ? 21.494 1.613 22.104 1.00 76.94 482 SER A C 1
ATOM 3949 O O . SER A 1 482 ? 21.287 1.490 20.897 1.00 76.94 482 SER A O 1
ATOM 3951 N N . ASP A 1 483 ? 21.246 0.638 22.978 1.00 79.69 483 ASP A N 1
ATOM 3952 C CA . ASP A 1 483 ? 20.731 -0.678 22.600 1.00 79.69 483 ASP A CA 1
ATOM 3953 C C . ASP A 1 483 ? 19.247 -0.835 22.961 1.00 79.69 483 ASP A C 1
ATOM 3955 O O . ASP A 1 483 ? 18.817 -1.838 23.527 1.00 79.69 483 ASP A O 1
ATOM 3959 N N . LYS A 1 484 ? 18.432 0.184 22.679 1.00 89.31 484 LYS A N 1
ATOM 3960 C CA . LYS A 1 484 ? 16.981 0.133 22.915 1.00 89.31 484 LYS A CA 1
ATOM 3961 C C . LYS A 1 484 ? 16.226 -0.108 21.616 1.00 89.31 484 LYS A C 1
ATOM 3963 O O . LYS A 1 484 ? 16.512 0.537 20.605 1.00 89.31 484 LYS A O 1
ATOM 3968 N N . ILE A 1 485 ? 15.225 -0.983 21.652 1.00 90.69 485 ILE A N 1
ATOM 3969 C CA . ILE A 1 485 ? 14.335 -1.248 20.516 1.00 90.69 485 ILE A CA 1
ATOM 3970 C C . ILE A 1 485 ? 12.875 -1.044 20.902 1.00 90.69 485 ILE A C 1
ATOM 3972 O O . ILE A 1 485 ? 12.456 -1.425 21.988 1.00 90.69 485 ILE A O 1
ATOM 3976 N N . LEU A 1 486 ? 12.119 -0.444 19.988 1.00 91.81 486 LEU A N 1
ATOM 3977 C CA . LEU A 1 486 ? 10.692 -0.171 20.085 1.00 91.81 486 LEU A CA 1
ATOM 3978 C C . LEU A 1 486 ? 9.955 -0.901 18.961 1.00 91.81 486 LEU A C 1
ATOM 3980 O O . LEU A 1 486 ? 10.382 -0.860 17.805 1.00 91.81 486 LEU A O 1
ATOM 3984 N N . VAL A 1 487 ? 8.833 -1.529 19.293 1.00 91.06 487 VAL A N 1
ATOM 3985 C CA . VAL A 1 487 ? 7.936 -2.229 18.373 1.00 91.06 487 VAL A CA 1
ATOM 3986 C C . VAL A 1 487 ? 6.502 -1.807 18.658 1.00 91.06 487 VAL A C 1
ATOM 3988 O O . VAL A 1 487 ? 6.121 -1.750 19.818 1.00 91.06 487 VAL A O 1
ATOM 3991 N N . ALA A 1 488 ? 5.690 -1.533 17.641 1.00 88.31 488 ALA A N 1
ATOM 3992 C CA . ALA A 1 488 ? 4.298 -1.132 17.854 1.00 88.31 488 ALA A CA 1
ATOM 3993 C C . ALA A 1 488 ? 3.362 -1.614 16.743 1.00 88.31 488 ALA A C 1
ATOM 3995 O O . ALA A 1 488 ? 3.779 -1.683 15.584 1.00 88.31 488 ALA A O 1
ATOM 3996 N N . ASP A 1 489 ? 2.115 -1.926 17.099 1.00 83.56 489 ASP A N 1
ATOM 3997 C CA . ASP A 1 489 ? 0.987 -2.067 16.174 1.00 83.56 489 ASP A CA 1
ATOM 3998 C C . ASP A 1 489 ? 0.168 -0.761 16.118 1.00 83.56 489 ASP A C 1
ATOM 4000 O O . ASP A 1 489 ? 0.680 0.311 16.448 1.00 83.56 489 ASP A O 1
ATOM 4004 N N . ASP A 1 490 ? -1.074 -0.825 15.642 1.00 77.50 490 ASP A N 1
ATOM 4005 C CA . ASP A 1 490 ? -2.001 0.307 15.595 1.00 77.50 490 ASP A CA 1
ATOM 4006 C C . ASP A 1 490 ? -2.567 0.690 16.970 1.00 77.50 490 ASP A C 1
ATOM 4008 O O . ASP A 1 490 ? -3.234 1.709 17.066 1.00 77.50 490 ASP A O 1
ATOM 4012 N N . LYS A 1 491 ? -2.341 -0.084 18.038 1.00 82.19 491 LYS A N 1
ATOM 4013 C CA . LYS A 1 491 ? -2.987 0.130 19.352 1.00 82.19 491 LYS A CA 1
ATOM 4014 C C . LYS A 1 491 ? -2.016 0.121 20.528 1.00 82.19 491 LYS A C 1
ATOM 4016 O O . LYS A 1 491 ? -2.215 0.841 21.504 1.00 82.19 491 LYS A O 1
ATOM 4021 N N . ASN A 1 492 ? -0.979 -0.695 20.433 1.00 88.81 492 ASN A N 1
ATOM 4022 C CA . ASN A 1 492 ? -0.038 -1.026 21.483 1.00 88.81 492 ASN A CA 1
ATOM 4023 C C . ASN A 1 492 ? 1.391 -0.803 20.992 1.00 88.81 492 ASN A C 1
ATOM 4025 O O . ASN A 1 492 ? 1.724 -1.046 19.830 1.00 88.81 492 ASN A O 1
ATOM 4029 N N . ALA A 1 493 ? 2.271 -0.426 21.909 1.00 91.44 493 ALA A N 1
ATOM 4030 C CA . ALA A 1 493 ? 3.703 -0.400 21.687 1.00 91.44 493 ALA A CA 1
ATOM 4031 C C . ALA A 1 493 ? 4.446 -1.085 22.830 1.00 91.44 493 ALA A C 1
ATOM 4033 O O . ALA A 1 493 ? 4.002 -1.090 23.975 1.00 91.44 493 ALA A O 1
ATOM 4034 N N . LYS A 1 494 ? 5.590 -1.671 22.500 1.00 92.81 494 LYS A N 1
ATOM 4035 C CA . LYS A 1 494 ? 6.481 -2.366 23.418 1.00 92.81 494 LYS A CA 1
ATOM 4036 C C . LYS A 1 494 ? 7.923 -1.950 23.183 1.00 92.81 494 LYS A C 1
ATOM 4038 O O . LYS A 1 494 ? 8.335 -1.813 22.030 1.00 92.81 494 LYS A O 1
ATOM 4043 N N . ALA A 1 495 ? 8.701 -1.786 24.246 1.00 92.31 495 ALA A N 1
ATOM 4044 C CA . ALA A 1 495 ? 10.123 -1.479 24.137 1.00 92.31 495 ALA A CA 1
ATOM 4045 C C . ALA A 1 495 ? 10.986 -2.348 25.057 1.00 92.31 495 ALA A C 1
ATOM 4047 O O . ALA A 1 495 ? 10.544 -2.738 26.134 1.00 92.31 495 ALA A O 1
ATOM 4048 N N . TRP A 1 496 ? 12.233 -2.597 24.643 1.00 92.25 496 TRP A N 1
ATOM 4049 C CA . TRP A 1 496 ? 13.222 -3.392 25.384 1.00 92.25 496 TRP A CA 1
ATOM 4050 C C . TRP A 1 496 ? 14.614 -2.746 25.345 1.00 92.25 496 TRP A C 1
ATOM 4052 O O . TRP A 1 496 ? 14.977 -2.111 24.351 1.00 92.25 496 TRP A O 1
ATOM 4062 N N . ILE A 1 497 ? 15.412 -2.961 26.398 1.00 88.75 497 ILE A N 1
ATOM 4063 C CA . ILE A 1 497 ? 16.841 -2.601 26.494 1.00 88.75 497 ILE A CA 1
ATOM 4064 C C . ILE A 1 497 ? 17.667 -3.877 26.314 1.00 88.75 497 ILE A C 1
ATOM 4066 O O . ILE A 1 497 ? 17.444 -4.821 27.058 1.00 88.75 497 ILE A O 1
ATOM 4070 N N . MET A 1 498 ? 18.606 -3.949 25.365 1.00 83.31 498 MET A N 1
ATOM 4071 C CA . MET A 1 498 ? 19.270 -5.222 25.024 1.00 83.31 498 MET A CA 1
ATOM 4072 C C . MET A 1 498 ? 20.072 -5.839 26.159 1.00 83.31 498 MET A C 1
ATOM 4074 O O . MET A 1 498 ? 19.997 -7.050 26.324 1.00 83.31 498 MET A O 1
ATOM 4078 N N . GLU A 1 499 ? 20.793 -5.023 26.922 1.00 78.50 499 GLU A N 1
ATOM 4079 C CA . GLU A 1 499 ? 21.622 -5.477 28.045 1.00 78.50 499 GLU A CA 1
ATOM 4080 C C . GLU A 1 499 ? 20.794 -5.816 29.300 1.00 78.50 499 GLU A C 1
ATOM 4082 O O . GLU A 1 499 ? 21.328 -6.362 30.262 1.00 78.50 499 GLU A O 1
ATOM 4087 N N . ASP A 1 500 ? 19.488 -5.515 29.302 1.00 83.31 500 ASP A N 1
ATOM 4088 C CA . ASP A 1 500 ? 18.577 -5.833 30.401 1.00 83.31 500 ASP A CA 1
ATOM 4089 C C . ASP A 1 500 ? 17.460 -6.778 29.932 1.00 83.31 500 ASP A C 1
ATOM 4091 O O . ASP A 1 500 ? 16.479 -6.398 29.278 1.00 83.31 500 ASP A O 1
ATOM 4095 N N . ASP A 1 501 ? 17.608 -8.052 30.289 1.00 78.94 501 ASP A N 1
ATOM 4096 C CA . ASP A 1 501 ? 16.640 -9.089 29.946 1.00 78.94 501 ASP A CA 1
ATOM 4097 C C . ASP A 1 501 ? 15.302 -8.952 30.683 1.00 78.94 501 ASP A C 1
ATOM 4099 O O . ASP A 1 501 ? 14.308 -9.528 30.236 1.00 78.94 501 ASP A O 1
ATOM 4103 N N . LYS A 1 502 ? 15.255 -8.186 31.781 1.00 82.81 502 LYS A N 1
ATOM 4104 C CA . LYS A 1 502 ? 14.058 -8.009 32.613 1.00 82.81 502 LYS A CA 1
ATOM 4105 C C . LYS A 1 502 ? 13.264 -6.760 32.255 1.00 82.81 502 LYS A C 1
ATOM 4107 O O . LYS A 1 502 ? 12.069 -6.718 32.533 1.00 82.81 502 LYS A O 1
ATOM 4112 N N . TRP A 1 503 ? 13.906 -5.752 31.671 1.00 88.12 503 TRP A N 1
ATOM 4113 C CA . TRP A 1 503 ? 13.242 -4.494 31.353 1.00 88.12 503 TRP A CA 1
ATOM 4114 C C . TRP A 1 503 ? 12.370 -4.606 30.091 1.00 88.12 503 TRP A C 1
ATOM 4116 O O . TRP A 1 503 ? 12.858 -4.901 28.995 1.00 88.12 503 TRP A O 1
ATOM 4126 N N . GLU A 1 504 ? 11.075 -4.326 30.250 1.00 88.00 504 GLU A N 1
ATOM 4127 C CA . GLU A 1 504 ? 10.078 -4.197 29.185 1.00 88.00 504 GLU A CA 1
ATOM 4128 C C . GLU A 1 504 ? 9.139 -3.034 29.518 1.00 88.00 504 GLU A C 1
ATOM 4130 O O . GLU A 1 504 ? 8.666 -2.917 30.647 1.00 88.00 504 GLU A O 1
ATOM 4135 N N . LEU A 1 505 ? 8.834 -2.209 28.519 1.00 88.88 505 LEU A N 1
ATOM 4136 C CA . LEU A 1 505 ? 7.802 -1.178 28.604 1.00 88.88 505 LEU A CA 1
ATOM 4137 C C . LEU A 1 505 ? 6.626 -1.554 27.708 1.00 88.88 505 LEU A C 1
ATOM 4139 O O . LEU A 1 505 ? 6.842 -1.958 26.567 1.00 88.88 505 LEU A O 1
ATOM 4143 N N . ASN A 1 506 ? 5.400 -1.369 28.200 1.00 89.94 506 ASN A N 1
ATOM 4144 C CA . ASN A 1 506 ? 4.161 -1.573 27.453 1.00 89.94 506 ASN A CA 1
ATOM 4145 C C . ASN A 1 506 ? 3.360 -0.266 27.424 1.00 89.94 506 ASN A C 1
ATOM 4147 O O . ASN A 1 506 ? 3.054 0.298 28.467 1.00 89.94 506 ASN A O 1
ATOM 4151 N N . ILE A 1 507 ? 2.996 0.196 26.233 1.00 88.75 507 ILE A N 1
ATOM 4152 C CA . ILE A 1 507 ? 2.234 1.426 26.015 1.00 88.75 507 ILE A CA 1
ATOM 4153 C C . ILE A 1 507 ? 0.940 1.071 25.284 1.00 88.75 507 ILE A C 1
ATOM 4155 O O . ILE A 1 507 ? 0.974 0.396 24.258 1.00 88.75 507 ILE A O 1
ATOM 4159 N N . SER A 1 508 ? -0.190 1.574 25.777 1.00 81.50 508 SER A N 1
ATOM 4160 C CA . SER A 1 508 ? -1.490 1.538 25.099 1.00 81.50 508 SER A CA 1
ATOM 4161 C C . SER A 1 508 ? -2.092 2.937 25.161 1.00 81.50 508 SER A C 1
ATOM 4163 O O . SER A 1 508 ? -2.405 3.414 26.249 1.00 81.50 508 SER A O 1
ATOM 4165 N N . ASP A 1 509 ? -2.248 3.598 24.011 1.00 66.62 509 ASP A N 1
ATOM 4166 C CA . ASP A 1 509 ? -2.706 4.997 23.970 1.00 66.62 509 ASP A CA 1
ATOM 4167 C C . ASP A 1 509 ? -4.219 5.142 23.710 1.00 66.62 509 ASP A C 1
ATOM 4169 O O . ASP A 1 509 ? -4.734 6.251 23.696 1.00 66.62 509 ASP A O 1
ATOM 4173 N N . GLY A 1 510 ? -4.962 4.042 23.514 1.00 65.00 510 GLY A N 1
ATOM 4174 C CA . GLY A 1 510 ? -6.437 4.014 23.421 1.00 65.00 510 GLY A CA 1
ATOM 4175 C C . GLY A 1 510 ? -7.074 4.670 22.180 1.00 65.00 510 GLY A C 1
ATOM 4176 O O . GLY A 1 510 ? -8.192 4.311 21.825 1.00 65.00 510 GLY A O 1
ATOM 4177 N N . TYR A 1 511 ? -6.364 5.568 21.493 1.00 65.06 511 TYR A N 1
ATOM 4178 C CA . TYR A 1 511 ? -6.844 6.365 20.350 1.00 65.06 511 TYR A CA 1
ATOM 4179 C C . TYR A 1 511 ? -6.195 5.982 19.007 1.00 65.06 511 TYR A C 1
ATOM 4181 O O . TYR A 1 511 ? -6.259 6.749 18.052 1.00 65.06 511 TYR A O 1
ATOM 4189 N N . GLY A 1 512 ? -5.548 4.815 18.938 1.00 76.00 512 GLY A N 1
ATOM 4190 C CA . GLY A 1 512 ? -4.796 4.373 17.760 1.00 76.00 512 GLY A CA 1
ATOM 4191 C C . GLY A 1 512 ? -3.424 5.052 17.630 1.00 76.00 512 GLY A C 1
ATOM 4192 O O . GLY A 1 512 ? -3.266 6.210 18.006 1.00 76.00 512 GLY A O 1
ATOM 4193 N N . ILE A 1 513 ? -2.404 4.341 17.139 1.00 84.12 513 ILE A N 1
ATOM 4194 C CA . ILE A 1 513 ? -1.027 4.835 16.967 1.00 84.12 513 ILE A CA 1
ATOM 4195 C C . ILE A 1 513 ? -0.778 5.138 15.488 1.00 84.12 513 ILE A C 1
ATOM 4197 O O . ILE A 1 513 ? -0.541 4.233 14.683 1.00 84.12 513 ILE A O 1
ATOM 4201 N N . LYS A 1 514 ? -0.738 6.428 15.138 1.00 84.38 514 LYS A N 1
ATOM 4202 C CA . LYS A 1 514 ? -0.437 6.884 13.774 1.00 84.38 514 LYS A CA 1
ATOM 4203 C C . LYS A 1 514 ? 1.058 6.942 13.480 1.00 84.38 514 LYS A C 1
ATOM 4205 O O . LYS A 1 514 ? 1.489 6.638 12.367 1.00 84.38 514 LYS A O 1
ATOM 4210 N N . ASN A 1 515 ? 1.854 7.365 14.458 1.00 87.25 515 ASN A N 1
ATOM 4211 C CA . ASN A 1 515 ? 3.315 7.351 14.399 1.00 87.25 515 ASN A CA 1
ATOM 4212 C C . ASN A 1 515 ? 3.887 7.203 15.810 1.00 87.25 515 ASN A C 1
ATOM 4214 O O . ASN A 1 515 ? 3.292 7.658 16.784 1.00 87.25 515 ASN A O 1
ATOM 4218 N N . ILE A 1 516 ? 5.072 6.611 15.911 1.00 90.56 516 ILE A N 1
ATOM 4219 C CA . ILE A 1 516 ? 5.774 6.441 17.180 1.00 90.56 516 ILE A CA 1
ATOM 4220 C C . ILE A 1 516 ? 7.288 6.536 16.994 1.00 90.56 516 ILE A C 1
ATOM 4222 O O . ILE A 1 516 ? 7.815 6.009 16.011 1.00 90.56 516 ILE A O 1
ATOM 4226 N N . GLN A 1 517 ? 8.015 7.203 17.892 1.00 90.81 517 GLN A N 1
ATOM 4227 C CA . GLN A 1 517 ? 9.486 7.269 17.852 1.00 90.81 517 GLN A CA 1
ATOM 4228 C C . GLN A 1 517 ? 10.104 7.618 19.210 1.00 90.81 517 GLN A C 1
ATOM 4230 O O . GLN A 1 517 ? 9.423 8.108 20.100 1.00 90.81 517 GLN A O 1
ATOM 4235 N N . TRP A 1 518 ? 11.411 7.399 19.348 1.00 91.31 518 TRP A N 1
ATOM 4236 C CA . TRP A 1 518 ? 12.185 7.849 20.509 1.00 91.31 518 TRP A CA 1
ATOM 4237 C C . TRP A 1 518 ? 12.317 9.385 20.538 1.00 91.31 518 TRP A C 1
ATOM 4239 O O . TRP A 1 518 ? 12.320 10.025 19.482 1.00 91.31 518 TRP A O 1
ATOM 4249 N N . SER A 1 519 ? 12.434 9.987 21.720 1.00 89.00 519 SER A N 1
ATOM 4250 C CA . SER A 1 519 ? 12.820 11.398 21.890 1.00 89.00 519 SER A CA 1
ATOM 4251 C C . SER A 1 519 ? 14.323 11.614 21.668 1.00 89.00 519 SER A C 1
ATOM 4253 O O . SER A 1 519 ? 15.089 10.648 21.612 1.00 89.00 519 SER A O 1
ATOM 4255 N N . GLN A 1 520 ? 14.758 12.876 21.517 1.00 83.50 520 GLN A N 1
ATOM 4256 C CA . GLN A 1 520 ? 16.136 13.207 21.112 1.00 83.50 520 GLN A CA 1
ATOM 4257 C C . GLN A 1 520 ? 17.212 12.679 22.075 1.00 83.50 520 GLN A C 1
ATOM 4259 O O . GLN A 1 520 ? 18.320 12.358 21.654 1.00 83.50 520 GLN A O 1
ATOM 4264 N N . ASN A 1 521 ? 16.868 12.580 23.358 1.00 81.56 521 ASN A N 1
ATOM 4265 C CA . ASN A 1 521 ? 17.689 12.075 24.464 1.00 81.56 521 ASN A CA 1
ATOM 4266 C C . ASN A 1 521 ? 17.380 10.597 24.817 1.00 81.56 521 ASN A C 1
ATOM 4268 O O . ASN A 1 521 ? 18.035 10.022 25.687 1.00 81.56 521 ASN A O 1
ATOM 4272 N N . GLY A 1 522 ? 16.448 9.948 24.098 1.00 84.88 522 GLY A N 1
ATOM 4273 C CA . GLY A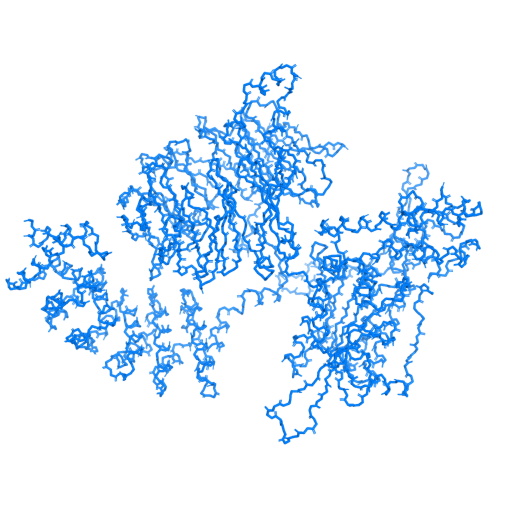 1 522 ? 16.161 8.514 24.191 1.00 84.88 522 GLY A CA 1
ATOM 4274 C C . GLY A 1 522 ? 15.656 8.071 25.564 1.00 84.88 522 GLY A C 1
ATOM 4275 O O . GLY A 1 522 ? 15.717 6.875 25.885 1.00 84.88 522 GLY A O 1
ATOM 4276 N N . SER A 1 523 ? 15.200 9.022 26.384 1.00 85.81 523 SER A N 1
ATOM 4277 C CA . SER A 1 523 ? 14.569 8.800 27.688 1.00 85.81 523 SER A CA 1
ATOM 4278 C C . SER A 1 523 ? 13.046 8.889 27.639 1.00 85.81 523 SER A C 1
ATOM 4280 O O . SER A 1 523 ? 12.395 8.571 28.635 1.00 85.81 523 SER A O 1
ATOM 4282 N N . GLU A 1 524 ? 12.470 9.248 26.490 1.00 91.25 524 GLU A N 1
ATOM 4283 C CA . GLU A 1 524 ? 11.030 9.241 26.251 1.00 91.25 524 GLU A CA 1
ATOM 4284 C C . GLU A 1 524 ? 10.666 8.602 24.900 1.00 91.25 524 GLU A C 1
ATOM 4286 O O . GLU A 1 524 ? 11.495 8.435 23.998 1.00 91.25 524 GLU A O 1
ATOM 4291 N N . ILE A 1 525 ? 9.388 8.249 24.761 1.00 93.44 525 ILE A N 1
ATOM 4292 C CA . ILE A 1 525 ? 8.767 7.768 23.527 1.00 93.44 525 ILE A CA 1
ATOM 4293 C C . ILE A 1 525 ? 7.626 8.715 23.163 1.00 93.44 525 ILE A C 1
ATOM 4295 O O . ILE A 1 525 ? 6.735 8.979 23.962 1.00 93.44 525 ILE A O 1
ATOM 4299 N N . LEU A 1 526 ? 7.651 9.221 21.938 1.00 93.69 526 LEU A N 1
ATOM 4300 C CA . LEU A 1 526 ? 6.649 10.119 21.383 1.00 93.69 526 LEU A CA 1
ATOM 4301 C C . LEU A 1 526 ? 5.637 9.306 20.571 1.00 93.69 526 LEU A C 1
ATOM 4303 O O . LEU A 1 526 ? 6.027 8.632 19.614 1.00 93.69 526 LEU A O 1
ATOM 4307 N N . VAL A 1 527 ? 4.360 9.373 20.945 1.00 93.31 527 VAL A N 1
ATOM 4308 C CA . VAL A 1 527 ? 3.244 8.645 20.323 1.00 93.31 527 VAL A CA 1
ATOM 4309 C C . VAL A 1 527 ? 2.258 9.653 19.730 1.00 93.31 527 VAL A C 1
ATOM 4311 O O . VAL A 1 527 ? 1.629 10.409 20.463 1.00 93.31 527 VAL A O 1
ATOM 4314 N N . TRP A 1 528 ? 2.109 9.677 18.407 1.00 89.19 528 TRP A N 1
ATOM 4315 C CA . TRP A 1 528 ? 1.061 10.453 17.737 1.00 89.19 528 TRP A CA 1
ATOM 4316 C C . TRP A 1 528 ? -0.156 9.569 17.530 1.00 89.19 528 TRP A C 1
ATOM 4318 O O . TRP A 1 528 ? -0.045 8.486 16.949 1.00 89.19 528 TRP A O 1
ATOM 4328 N N . THR A 1 529 ? -1.308 10.060 17.967 1.00 80.88 529 THR A N 1
ATOM 4329 C CA . THR A 1 529 ? -2.580 9.342 17.842 1.00 80.88 529 THR A CA 1
ATOM 4330 C C . THR A 1 529 ? -3.211 9.494 16.464 1.00 80.88 529 THR A C 1
ATOM 4332 O O . THR A 1 529 ? -2.853 10.405 15.709 1.00 80.88 529 THR A O 1
ATOM 4335 N N . ASP A 1 530 ? -4.143 8.608 16.110 1.00 66.38 530 ASP A N 1
ATOM 4336 C CA . ASP A 1 530 ? -4.941 8.791 14.896 1.00 66.38 530 ASP A CA 1
ATOM 4337 C C . ASP A 1 530 ? -5.702 10.124 14.923 1.00 66.38 530 ASP A C 1
ATOM 4339 O O . ASP A 1 530 ? -5.973 10.704 15.976 1.00 66.38 530 ASP A O 1
ATOM 4343 N N . PHE A 1 531 ? -5.966 10.662 13.728 1.00 64.31 531 PHE A N 1
ATOM 4344 C CA . PHE A 1 531 ? -6.586 11.980 13.518 1.00 64.31 531 PHE A CA 1
ATOM 4345 C C . PHE A 1 531 ? -5.840 13.163 14.157 1.00 64.31 531 PHE A C 1
ATOM 4347 O O . PHE A 1 531 ? -6.365 14.268 14.212 1.00 64.31 531 PHE A O 1
ATOM 4354 N N . MET A 1 532 ? -4.598 12.954 14.609 1.00 77.88 532 MET A N 1
ATOM 4355 C CA . MET A 1 532 ? -3.774 13.979 15.252 1.00 77.88 532 MET A CA 1
ATOM 4356 C C . MET A 1 532 ? -4.446 14.631 16.475 1.00 77.88 532 MET A C 1
ATOM 4358 O O . MET A 1 532 ? -4.203 15.795 16.785 1.00 77.88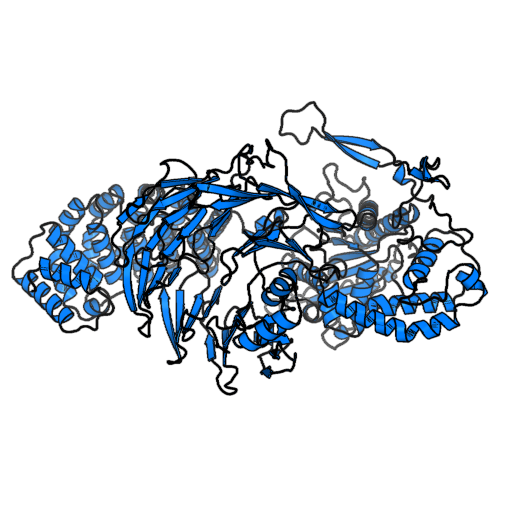 532 MET A O 1
ATOM 4362 N N . LEU A 1 533 ? -5.264 13.871 17.212 1.00 69.38 533 LEU A N 1
ATOM 4363 C CA . LEU A 1 533 ? -5.958 14.365 18.408 1.00 69.38 533 LEU A CA 1
ATOM 4364 C C . LEU A 1 533 ? -4.971 14.801 19.498 1.00 69.38 533 LEU A C 1
ATOM 4366 O O . LEU A 1 533 ? -5.148 15.827 20.164 1.00 69.38 533 LEU A O 1
ATOM 4370 N N . LYS A 1 534 ? -3.908 14.014 19.676 1.00 83.38 534 LYS A N 1
ATOM 4371 C CA . LYS A 1 534 ? -2.847 14.277 20.645 1.00 83.38 534 LYS A CA 1
ATOM 4372 C C . LYS A 1 534 ? -1.508 13.627 20.290 1.00 83.38 534 LYS A C 1
ATOM 4374 O O . LYS A 1 534 ? -1.445 12.626 19.571 1.00 83.38 534 LYS A O 1
ATOM 4379 N N . LEU A 1 535 ? -0.455 14.195 20.866 1.00 91.06 535 LEU A N 1
ATOM 4380 C CA . LEU A 1 535 ? 0.888 13.651 20.996 1.00 91.06 535 LEU A CA 1
ATOM 4381 C C . LEU A 1 535 ? 1.114 13.267 22.465 1.00 91.06 535 LEU A C 1
ATOM 4383 O O . LEU A 1 535 ? 1.128 14.136 23.334 1.00 91.06 535 LEU A O 1
ATOM 4387 N N . THR A 1 536 ? 1.308 11.984 22.745 1.00 92.00 536 THR A N 1
ATOM 4388 C CA . THR A 1 536 ? 1.636 11.483 24.083 1.00 92.00 536 THR A CA 1
ATOM 4389 C C . THR A 1 536 ? 3.152 11.322 24.214 1.00 92.00 536 THR A C 1
ATOM 4391 O O . THR A 1 536 ? 3.782 10.619 23.425 1.00 92.00 536 THR A O 1
ATOM 4394 N N . VAL A 1 537 ? 3.748 11.966 25.217 1.00 92.81 537 VAL A N 1
ATOM 4395 C CA . VAL A 1 537 ? 5.170 11.865 25.573 1.00 92.81 537 VAL A CA 1
ATOM 4396 C C . VAL A 1 537 ? 5.302 10.901 26.749 1.00 92.81 537 VAL A C 1
ATOM 4398 O O . VAL A 1 537 ? 4.989 11.255 27.882 1.00 92.81 537 VAL A O 1
ATOM 4401 N N . TRP A 1 538 ? 5.728 9.672 26.474 1.00 90.69 538 TRP A N 1
ATOM 4402 C CA . TRP A 1 538 ? 5.891 8.600 27.456 1.00 90.69 538 TRP A CA 1
ATOM 4403 C C . TRP A 1 538 ? 7.281 8.611 28.075 1.00 90.69 538 TRP A C 1
ATOM 4405 O O . TRP A 1 538 ? 8.269 8.381 27.380 1.00 90.69 538 TRP A O 1
ATOM 4415 N N . SER A 1 539 ? 7.367 8.835 29.384 1.00 86.69 539 SER A N 1
ATOM 4416 C CA . SER A 1 539 ? 8.635 8.827 30.106 1.00 86.69 539 SER A CA 1
ATOM 4417 C C . SER A 1 539 ? 9.042 7.424 30.545 1.00 86.69 539 SER A C 1
ATOM 4419 O O . SER A 1 539 ? 8.290 6.744 31.240 1.00 86.69 539 SER A O 1
ATOM 4421 N N . LEU A 1 540 ? 10.284 7.034 30.240 1.00 84.25 540 LEU A N 1
ATOM 4422 C CA . LEU A 1 540 ? 10.839 5.755 30.692 1.00 84.25 540 LEU A CA 1
ATOM 4423 C C . LEU A 1 540 ? 11.143 5.715 32.199 1.00 84.25 540 LEU A C 1
ATOM 4425 O O . LEU A 1 540 ? 11.224 4.632 32.765 1.00 84.25 540 LEU A O 1
ATOM 4429 N N . SER A 1 541 ? 11.379 6.865 32.843 1.00 78.31 541 SER A N 1
ATOM 4430 C CA . SER A 1 541 ? 11.772 6.924 34.261 1.00 78.31 541 SER A CA 1
ATOM 4431 C C . SER A 1 541 ? 10.585 6.985 35.218 1.00 78.31 541 SER A C 1
ATOM 4433 O O . SER A 1 541 ? 10.701 6.532 36.353 1.00 78.31 541 SER A O 1
ATOM 4435 N N . LYS A 1 542 ? 9.459 7.552 34.772 1.00 76.31 542 LYS A N 1
ATOM 4436 C CA . LYS A 1 542 ? 8.237 7.697 35.578 1.00 76.31 542 LYS A CA 1
ATOM 4437 C C . LYS A 1 542 ? 7.152 6.678 35.247 1.00 76.31 542 LYS A C 1
ATOM 4439 O O . LYS A 1 542 ? 6.166 6.629 35.974 1.00 76.31 542 LYS A O 1
ATOM 4444 N N . ASP A 1 543 ? 7.323 5.928 34.158 1.00 73.12 543 ASP A N 1
ATOM 4445 C CA . ASP A 1 543 ? 6.322 5.000 33.622 1.00 73.12 543 ASP A CA 1
ATOM 4446 C C . ASP A 1 543 ? 4.945 5.668 33.431 1.00 73.12 543 ASP A C 1
ATOM 4448 O O . ASP A 1 543 ? 3.892 5.134 33.770 1.00 73.12 543 ASP A O 1
ATOM 4452 N N . SER A 1 544 ? 4.960 6.911 32.940 1.00 77.69 544 SER A N 1
ATOM 4453 C CA . SER A 1 544 ? 3.757 7.710 32.710 1.00 77.69 544 SER A CA 1
ATOM 4454 C C . SER A 1 544 ? 3.888 8.586 31.467 1.00 77.69 544 SER A C 1
ATOM 4456 O O . SER A 1 544 ? 4.991 8.964 31.055 1.00 77.69 544 SER A O 1
ATOM 4458 N N . GLY A 1 545 ? 2.744 8.879 30.841 1.00 80.81 545 GLY A N 1
ATOM 4459 C CA . GLY A 1 545 ? 2.652 9.691 29.632 1.00 80.81 545 GLY A CA 1
ATOM 4460 C C . GLY A 1 545 ? 2.014 11.053 29.887 1.00 80.81 545 GLY A C 1
ATOM 4461 O O . GLY A 1 545 ? 0.954 11.136 30.505 1.00 80.81 545 GLY A O 1
ATOM 4462 N N . SER A 1 546 ? 2.622 12.120 29.367 1.00 85.50 546 SER A N 1
ATOM 4463 C CA . SER A 1 546 ? 2.025 13.460 29.333 1.00 85.50 546 SER A CA 1
ATOM 4464 C C . SER A 1 546 ? 1.479 13.780 27.949 1.00 85.50 546 SER A C 1
ATOM 4466 O O . SER A 1 546 ? 2.092 13.419 26.946 1.00 85.50 546 SER A O 1
ATOM 4468 N N . THR A 1 547 ? 0.343 14.468 27.878 1.00 87.88 547 THR A N 1
ATOM 4469 C CA . THR A 1 547 ? -0.366 14.700 26.616 1.00 87.88 547 THR A CA 1
ATOM 4470 C C . THR A 1 547 ? -0.194 16.133 26.116 1.00 87.88 547 THR A C 1
ATOM 4472 O O . THR A 1 547 ? -0.411 17.083 26.858 1.00 87.88 547 THR A O 1
ATOM 4475 N N . ILE A 1 548 ? 0.130 16.279 24.831 1.00 88.81 548 ILE A N 1
ATOM 4476 C CA . ILE A 1 548 ? 0.093 17.538 24.085 1.00 88.81 548 ILE A CA 1
ATOM 4477 C C . ILE A 1 548 ? -1.045 17.445 23.066 1.00 88.81 548 ILE A C 1
ATOM 4479 O O . ILE A 1 548 ? -1.065 16.543 22.230 1.00 88.81 548 ILE A O 1
ATOM 4483 N N . HIS A 1 549 ? -2.008 18.358 23.129 1.00 85.31 549 HIS A N 1
ATOM 4484 C CA . HIS A 1 549 ? -3.213 18.293 22.299 1.00 85.31 549 HIS A CA 1
ATOM 4485 C C . HIS A 1 549 ? -3.050 18.975 20.937 1.00 85.31 549 HIS A C 1
ATOM 4487 O O . HIS A 1 549 ? -2.319 19.957 20.800 1.00 85.31 549 HIS A O 1
ATOM 4493 N N . TYR A 1 550 ? -3.802 18.472 19.955 1.00 81.81 550 TYR A N 1
ATOM 4494 C CA . TYR A 1 550 ? -3.937 19.037 18.610 1.00 81.81 550 TYR A CA 1
ATOM 4495 C C . TYR A 1 550 ? -2.613 19.223 17.839 1.00 81.81 550 TYR A C 1
ATOM 4497 O O . TYR A 1 550 ? -2.431 20.287 17.236 1.00 81.81 550 TYR A O 1
ATOM 4505 N N . PRO A 1 551 ? -1.654 18.268 17.840 1.00 90.31 551 PRO A N 1
ATOM 4506 C CA . PRO A 1 551 ? -0.528 18.341 16.909 1.00 90.31 551 PRO A CA 1
ATOM 4507 C C . PRO A 1 551 ? -1.054 18.452 15.475 1.00 90.31 551 PRO A C 1
ATOM 4509 O O . PRO A 1 551 ? -2.014 17.789 15.113 1.00 90.31 551 PRO A O 1
ATOM 4512 N N . LYS A 1 552 ? -0.440 19.278 14.630 1.00 88.56 552 LYS A N 1
ATOM 4513 C CA . LYS A 1 552 ? -0.926 19.419 13.249 1.00 88.56 552 LYS A CA 1
ATOM 4514 C C . LYS A 1 552 ? -0.471 18.274 12.340 1.00 88.56 552 LYS A C 1
ATOM 4516 O O . LYS A 1 552 ? -1.176 17.874 11.418 1.00 88.56 552 LYS A O 1
ATOM 4521 N N . PHE A 1 553 ? 0.727 17.752 12.590 1.00 86.75 553 PHE A N 1
ATOM 4522 C CA . PHE A 1 553 ? 1.364 16.732 11.762 1.00 86.75 553 PHE A CA 1
ATOM 4523 C C . PHE A 1 553 ? 2.136 15.724 12.626 1.00 86.75 553 PHE A C 1
ATOM 4525 O O . PHE A 1 553 ? 2.553 16.035 13.742 1.00 86.75 553 PHE A O 1
ATOM 4532 N N . PHE A 1 554 ? 2.395 14.534 12.074 1.00 82.56 554 PHE A N 1
ATOM 4533 C CA . PHE A 1 554 ? 3.217 13.495 12.713 1.00 82.56 554 PHE A CA 1
ATOM 4534 C C . PHE A 1 554 ? 4.611 13.322 12.092 1.00 82.56 554 PHE A C 1
ATOM 4536 O O . PHE A 1 554 ? 5.454 12.637 12.667 1.00 82.56 554 PHE A O 1
ATOM 4543 N N . ASN A 1 555 ? 4.851 13.877 10.899 1.00 80.44 555 ASN A N 1
ATOM 4544 C CA . ASN A 1 555 ? 6.079 13.690 10.110 1.00 80.44 555 ASN A CA 1
ATOM 4545 C C . ASN A 1 555 ? 6.796 15.001 9.740 1.00 80.44 555 ASN A C 1
ATOM 4547 O O . ASN A 1 555 ? 7.843 14.959 9.096 1.00 80.44 555 ASN A O 1
ATOM 4551 N N . LYS A 1 556 ? 6.218 16.149 10.097 1.00 85.56 556 LYS A N 1
ATOM 4552 C CA . LYS A 1 556 ? 6.730 17.500 9.834 1.00 85.56 556 LYS A CA 1
ATOM 4553 C C . LYS A 1 556 ? 6.190 18.467 10.891 1.00 85.56 556 LYS A C 1
ATOM 4555 O O . LYS A 1 556 ? 5.444 18.049 11.769 1.00 85.56 556 LYS A O 1
ATOM 4560 N N . GLY A 1 557 ? 6.544 19.749 10.801 1.00 88.81 557 GLY A N 1
ATOM 4561 C CA . GLY A 1 557 ? 5.987 20.787 11.680 1.00 88.81 557 GLY A CA 1
ATOM 4562 C C . GLY A 1 557 ? 6.375 20.650 13.150 1.00 88.81 557 GLY A C 1
ATOM 4563 O O . GLY A 1 557 ? 5.650 21.125 14.017 1.00 88.81 557 GLY A O 1
ATOM 4564 N N . TYR A 1 558 ? 7.501 20.000 13.426 1.00 94.38 558 TYR A N 1
ATOM 4565 C CA . TYR A 1 558 ? 8.159 20.021 14.721 1.00 94.38 558 TYR A CA 1
ATOM 4566 C C . TYR A 1 558 ? 9.673 19.975 14.520 1.00 94.38 558 TYR A C 1
ATOM 4568 O O . TYR A 1 558 ? 10.141 19.442 13.510 1.00 94.38 558 TYR A O 1
ATOM 4576 N N . ASP A 1 559 ? 10.432 20.522 15.466 1.00 94.50 559 ASP A N 1
ATOM 4577 C CA . ASP A 1 559 ? 11.896 20.481 15.437 1.00 94.50 559 ASP A CA 1
ATOM 4578 C C . ASP A 1 559 ? 12.488 20.695 16.839 1.00 94.50 559 ASP A C 1
ATOM 4580 O O . ASP A 1 559 ? 11.923 21.422 17.662 1.00 94.50 559 ASP A O 1
ATOM 4584 N N . TYR A 1 560 ? 13.641 20.086 17.109 1.00 93.06 560 TYR A N 1
ATOM 4585 C CA . TYR A 1 560 ? 14.372 20.279 18.362 1.00 93.06 560 TYR A CA 1
ATOM 4586 C C . TYR A 1 560 ? 15.359 21.431 18.222 1.00 93.06 560 TYR A C 1
ATOM 4588 O O . TYR A 1 560 ? 16.083 21.530 17.234 1.00 93.06 560 TYR A O 1
ATOM 4596 N N . ARG A 1 561 ? 15.429 22.294 19.234 1.00 93.94 561 ARG A N 1
ATOM 4597 C CA . ARG A 1 561 ? 16.370 23.409 19.254 1.00 93.94 561 ARG A CA 1
ATOM 4598 C C . ARG A 1 561 ? 17.785 22.881 19.524 1.00 93.94 561 ARG A C 1
ATOM 4600 O O . ARG A 1 561 ? 18.031 22.427 20.636 1.00 93.94 561 ARG A O 1
ATOM 4607 N N . PRO A 1 562 ? 18.755 23.011 18.600 1.00 88.50 562 PRO A N 1
ATOM 4608 C CA . PRO A 1 562 ? 20.059 22.348 18.744 1.00 88.50 562 PRO A CA 1
ATOM 4609 C C . PRO A 1 562 ? 20.876 22.756 19.980 1.00 88.50 562 PRO A C 1
ATOM 4611 O O . PRO A 1 562 ? 21.715 21.993 20.447 1.00 88.50 562 PRO A O 1
ATOM 4614 N N . THR A 1 563 ? 20.651 23.963 20.505 1.00 86.00 563 THR A N 1
ATOM 4615 C CA . THR A 1 563 ? 21.427 24.552 21.608 1.00 86.00 563 THR A CA 1
ATOM 4616 C C . THR A 1 563 ? 20.779 24.416 22.985 1.00 86.00 563 THR A C 1
ATOM 4618 O O . THR A 1 563 ? 21.321 24.927 23.962 1.00 86.00 563 THR A O 1
ATOM 4621 N N . SER A 1 564 ? 19.617 23.765 23.097 1.00 90.00 564 SER A N 1
ATOM 4622 C CA . SER A 1 564 ? 18.904 23.625 24.375 1.00 90.00 564 SER A CA 1
ATOM 4623 C C . SER A 1 564 ? 17.979 22.407 24.375 1.00 90.00 564 SER A C 1
ATOM 4625 O O . SER A 1 564 ? 17.862 21.709 23.380 1.00 90.00 564 SER A O 1
ATOM 4627 N N . THR A 1 565 ? 17.259 22.183 25.467 1.00 89.12 565 THR A N 1
ATOM 4628 C CA . THR A 1 565 ? 16.252 21.119 25.595 1.00 89.12 565 THR A CA 1
ATOM 4629 C C . THR A 1 565 ? 14.889 21.486 25.003 1.00 89.12 565 THR A C 1
ATOM 4631 O O . THR A 1 565 ? 13.908 20.811 25.290 1.00 89.12 565 THR A O 1
ATOM 4634 N N . HIS A 1 566 ? 14.783 22.552 24.205 1.00 94.00 566 HIS A N 1
ATOM 4635 C CA . HIS A 1 566 ? 13.491 23.017 23.704 1.00 94.00 566 HIS A CA 1
ATOM 4636 C C . HIS A 1 566 ? 13.028 22.264 22.448 1.00 94.00 566 HIS A C 1
ATOM 4638 O O . HIS A 1 566 ? 13.807 22.037 21.522 1.00 94.00 566 HIS A O 1
ATOM 4644 N N . PHE A 1 567 ? 11.734 21.962 22.377 1.00 94.75 567 PHE A N 1
ATOM 4645 C CA . PHE A 1 567 ? 11.057 21.321 21.253 1.00 94.75 567 PHE A CA 1
ATOM 4646 C C . PHE A 1 567 ? 9.954 22.229 20.713 1.00 94.75 567 PHE A C 1
ATOM 4648 O O . PHE A 1 567 ? 9.044 22.610 21.446 1.00 94.75 567 PHE A O 1
ATOM 4655 N N . ALA A 1 568 ? 10.028 22.578 19.432 1.00 96.81 568 ALA A N 1
ATOM 4656 C CA . ALA A 1 568 ? 8.980 23.322 18.745 1.00 96.81 568 ALA A CA 1
ATOM 4657 C C . ALA A 1 568 ? 7.980 22.357 18.106 1.00 96.81 568 ALA A C 1
ATOM 4659 O O . ALA A 1 568 ? 8.388 21.384 17.476 1.00 96.81 568 ALA A O 1
ATOM 4660 N N . LEU A 1 569 ? 6.688 22.660 18.212 1.00 96.50 569 LEU A N 1
ATOM 4661 C CA . LEU A 1 569 ? 5.600 21.901 17.600 1.00 96.50 569 LEU A CA 1
ATOM 4662 C C . LEU A 1 569 ? 4.526 22.845 17.062 1.00 96.50 569 LEU A C 1
ATOM 4664 O O . LEU A 1 569 ? 4.053 23.728 17.779 1.00 96.50 569 LEU A O 1
ATOM 4668 N N . ILE A 1 570 ? 4.092 22.610 15.826 1.00 96.56 570 ILE A N 1
ATOM 4669 C CA . ILE A 1 570 ? 2.891 23.235 15.277 1.00 96.56 570 ILE A CA 1
ATOM 4670 C C . ILE A 1 570 ? 1.664 22.485 15.796 1.00 96.56 570 ILE A C 1
ATOM 4672 O O . ILE A 1 570 ? 1.518 21.274 15.599 1.00 96.56 570 ILE A O 1
ATOM 4676 N N . THR A 1 571 ? 0.765 23.226 16.433 1.00 89.62 571 THR A N 1
ATOM 4677 C CA . THR A 1 571 ? -0.529 22.735 16.922 1.00 89.62 571 THR A CA 1
ATOM 4678 C C . THR A 1 571 ? -1.664 23.492 16.246 1.00 89.62 571 THR A C 1
ATOM 4680 O O . THR A 1 571 ? -1.475 24.652 15.883 1.00 89.62 571 THR A O 1
ATOM 4683 N N . ARG A 1 572 ? -2.831 22.855 16.079 1.00 81.56 572 ARG A N 1
ATOM 4684 C CA . ARG A 1 572 ? -4.011 23.477 15.455 1.00 81.56 572 ARG A CA 1
ATOM 4685 C C . ARG A 1 572 ? -5.275 23.478 16.331 1.00 81.56 572 ARG A C 1
ATOM 4687 O O . ARG A 1 572 ? -6.304 22.934 15.932 1.00 81.56 572 ARG A O 1
ATOM 4694 N N . PRO A 1 573 ? -5.243 24.051 17.545 1.00 73.25 573 PRO A N 1
ATOM 4695 C CA . PRO A 1 573 ? -6.456 24.216 18.338 1.00 73.25 573 PRO A CA 1
ATOM 4696 C C . PRO A 1 573 ? -7.433 25.186 17.652 1.00 73.25 573 PRO A C 1
ATOM 4698 O O . PRO A 1 573 ? -7.046 26.276 17.233 1.00 73.25 573 PRO A O 1
ATOM 4701 N N . ALA A 1 574 ? -8.715 24.809 17.574 1.00 61.66 574 ALA A N 1
ATOM 4702 C CA . ALA A 1 574 ? -9.790 25.647 17.022 1.00 61.66 574 ALA A CA 1
ATOM 4703 C C . ALA A 1 574 ? -9.469 26.228 15.626 1.00 61.66 574 ALA A C 1
ATOM 4705 O O . ALA A 1 574 ? -9.706 27.411 15.359 1.00 61.66 574 ALA A O 1
ATOM 4706 N N . SER A 1 575 ? -8.886 25.388 14.765 1.00 66.75 575 SER A N 1
ATOM 4707 C CA . SER A 1 575 ? -8.568 25.667 13.355 1.00 66.75 575 SER A CA 1
ATOM 4708 C C . SER A 1 575 ? -7.488 26.727 13.099 1.00 66.75 575 SER A C 1
ATOM 4710 O O . SER A 1 575 ? -7.178 26.998 11.940 1.00 66.75 575 SER A O 1
ATOM 4712 N N . HIS A 1 576 ? -6.846 27.258 14.141 1.00 70.88 576 HIS A N 1
ATOM 4713 C CA . HIS A 1 576 ? -5.739 28.210 14.024 1.00 70.88 576 HIS A CA 1
ATOM 4714 C C . HIS A 1 576 ? -4.403 27.525 14.272 1.00 70.88 576 HIS A C 1
ATOM 4716 O O . HIS A 1 576 ? -4.294 26.702 15.179 1.00 70.88 576 HIS A O 1
ATOM 4722 N N . ASP A 1 577 ? -3.380 27.889 13.503 1.00 88.00 577 ASP A N 1
ATOM 4723 C CA . ASP A 1 577 ? -2.042 27.334 13.670 1.00 88.00 577 ASP A CA 1
ATOM 4724 C C . ASP A 1 577 ? -1.257 28.098 14.735 1.00 88.00 577 ASP A C 1
ATOM 4726 O O . ASP A 1 577 ? -1.126 29.319 14.690 1.00 88.00 577 ASP A O 1
ATOM 4730 N N . PHE A 1 578 ? -0.677 27.364 15.677 1.00 93.19 578 PHE A N 1
ATOM 4731 C CA . PHE A 1 578 ? 0.194 27.900 16.714 1.00 93.19 578 PHE A CA 1
ATOM 4732 C C . PHE A 1 578 ? 1.536 27.194 16.681 1.00 93.19 578 PHE A C 1
ATOM 4734 O O . PHE A 1 578 ? 1.582 25.970 16.556 1.00 93.19 578 PHE A O 1
ATOM 4741 N N . ILE A 1 579 ? 2.614 27.934 16.924 1.00 96.12 579 ILE A N 1
ATOM 4742 C CA . ILE A 1 579 ? 3.859 27.326 17.394 1.00 96.12 579 ILE A CA 1
ATOM 4743 C C . ILE A 1 579 ? 3.808 27.246 18.910 1.00 96.12 579 ILE A C 1
ATOM 4745 O O . ILE A 1 579 ? 3.525 28.234 19.582 1.00 96.12 579 ILE A O 1
ATOM 4749 N N . SER A 1 580 ? 4.084 26.056 19.434 1.00 94.06 580 SER A N 1
ATOM 4750 C CA . SER A 1 580 ? 4.265 25.781 20.856 1.00 94.06 580 SER A CA 1
ATOM 4751 C C . SER A 1 580 ? 5.692 25.297 21.093 1.00 94.06 580 SER A C 1
ATOM 4753 O O . SER A 1 580 ? 6.147 24.360 20.438 1.00 94.06 580 SER A O 1
ATOM 4755 N N . ILE A 1 581 ? 6.399 25.947 22.011 1.00 95.12 581 ILE A N 1
ATOM 4756 C CA . ILE A 1 581 ? 7.758 25.608 22.425 1.00 95.12 581 ILE A CA 1
ATOM 4757 C C . ILE A 1 581 ? 7.686 24.938 23.789 1.00 95.12 581 ILE A C 1
ATOM 4759 O O . ILE A 1 581 ? 7.235 25.552 24.752 1.00 95.12 581 ILE A O 1
ATOM 4763 N N . PHE A 1 582 ? 8.155 23.702 23.877 1.00 94.00 582 PHE A N 1
ATOM 4764 C CA . PHE A 1 582 ? 8.205 22.913 25.102 1.00 94.00 582 PHE A CA 1
ATOM 4765 C C . PHE A 1 582 ? 9.641 22.813 25.606 1.00 94.00 582 PHE A C 1
ATOM 4767 O O . PHE A 1 582 ? 10.538 22.584 24.805 1.00 94.00 582 PHE A O 1
ATOM 4774 N N . ASP A 1 583 ? 9.873 22.950 26.908 1.00 91.94 583 ASP A N 1
ATOM 4775 C CA . ASP A 1 583 ? 11.146 22.603 27.536 1.00 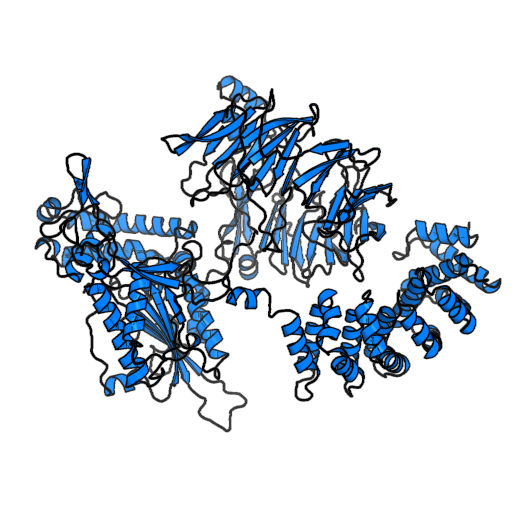91.94 583 ASP A CA 1
ATOM 4776 C C . ASP A 1 583 ? 11.116 21.132 27.973 1.00 91.94 583 ASP A C 1
ATOM 4778 O O . ASP A 1 583 ? 10.395 20.745 28.900 1.00 91.94 583 ASP A O 1
ATOM 4782 N N . CYS A 1 584 ? 11.904 20.310 27.280 1.00 91.19 584 CYS A N 1
ATOM 4783 C CA . CYS A 1 584 ? 12.006 18.872 27.502 1.00 91.19 584 CYS A CA 1
ATOM 4784 C C . CYS A 1 584 ? 12.935 18.499 28.668 1.00 91.19 584 CYS A C 1
ATOM 4786 O O . CYS A 1 584 ? 13.098 17.312 28.941 1.00 91.19 584 CYS A O 1
ATOM 4788 N N . SER A 1 585 ? 13.570 19.468 29.344 1.00 86.62 585 SER A N 1
ATOM 4789 C CA . SER A 1 585 ? 14.323 19.196 30.579 1.00 86.62 585 SER A CA 1
ATOM 4790 C C . SER A 1 585 ? 13.396 18.847 31.748 1.00 86.62 585 SER A C 1
ATOM 4792 O O . SER A 1 585 ? 13.795 18.140 32.676 1.00 86.62 585 SER A O 1
ATOM 4794 N N . PHE A 1 586 ? 12.140 19.296 31.676 1.00 83.19 586 PHE A N 1
ATOM 4795 C CA . PHE A 1 586 ? 11.090 18.936 32.613 1.00 83.19 586 PHE A CA 1
ATOM 4796 C C . PHE A 1 586 ? 10.392 17.652 32.179 1.00 83.19 586 PHE A C 1
ATOM 4798 O O . PHE A 1 586 ? 10.240 17.345 30.998 1.00 83.19 586 PHE A O 1
ATOM 4805 N N . ASN A 1 587 ? 9.922 16.910 33.172 1.00 79.69 587 ASN A N 1
ATOM 4806 C CA . ASN A 1 587 ? 9.086 15.743 32.970 1.00 79.69 587 ASN A CA 1
ATOM 4807 C C . ASN A 1 587 ? 7.893 15.849 33.935 1.00 79.69 587 ASN A C 1
ATOM 4809 O O . ASN A 1 587 ? 8.109 15.700 35.144 1.00 79.69 587 ASN A O 1
ATOM 4813 N N . PRO A 1 588 ? 6.666 16.120 33.460 1.00 84.88 588 PRO A N 1
ATOM 4814 C CA . PRO A 1 588 ? 6.273 16.246 32.051 1.00 84.88 588 PRO A CA 1
ATOM 4815 C C . PRO A 1 588 ? 6.910 17.460 31.356 1.00 84.88 588 PRO A C 1
ATOM 4817 O O . PRO A 1 588 ? 7.365 18.388 32.023 1.00 84.88 588 PRO A O 1
ATOM 4820 N N . TRP A 1 589 ? 6.953 17.442 30.020 1.00 90.62 589 TRP A N 1
ATOM 4821 C CA . TRP A 1 589 ? 7.453 18.580 29.241 1.00 90.62 589 TRP A CA 1
ATOM 4822 C C . TRP A 1 589 ? 6.636 19.833 29.558 1.00 90.62 589 TRP A C 1
ATOM 4824 O O . TRP A 1 589 ? 5.405 19.799 29.528 1.00 90.62 589 TRP A O 1
ATOM 4834 N N . ARG A 1 590 ? 7.314 20.948 29.833 1.00 89.12 590 ARG A N 1
ATOM 4835 C CA . ARG A 1 590 ? 6.654 22.206 30.202 1.00 89.12 590 ARG A CA 1
ATOM 4836 C C . ARG A 1 590 ? 6.492 23.092 28.976 1.00 89.12 590 ARG A C 1
ATOM 4838 O O . ARG A 1 590 ? 7.461 23.319 28.258 1.00 89.12 590 ARG A O 1
ATOM 4845 N N . LEU A 1 591 ? 5.297 23.633 28.741 1.00 91.69 591 LEU A N 1
ATOM 4846 C CA . LEU A 1 591 ? 5.108 24.664 27.719 1.00 91.69 591 LEU A CA 1
ATOM 4847 C C . LEU A 1 591 ? 5.865 25.933 28.145 1.00 91.69 591 LEU A C 1
ATOM 4849 O O . LEU A 1 591 ? 5.563 26.523 29.178 1.00 91.69 591 LEU A O 1
ATOM 4853 N N . SER A 1 592 ? 6.865 26.323 27.361 1.00 90.38 592 SER A N 1
ATOM 4854 C CA . SER A 1 592 ? 7.674 27.525 27.571 1.00 90.38 592 SER A CA 1
ATOM 4855 C C . SER A 1 592 ? 7.034 28.742 26.904 1.00 90.38 592 SER A C 1
ATOM 4857 O O . SER A 1 592 ? 6.892 29.790 27.527 1.00 90.38 592 SER A O 1
ATOM 4859 N N . LYS A 1 593 ? 6.617 28.604 25.640 1.00 89.50 593 LYS A N 1
ATOM 4860 C CA . LYS A 1 593 ? 6.002 29.683 24.855 1.00 89.50 593 LYS A CA 1
ATOM 4861 C C . LYS A 1 593 ? 4.987 29.135 23.867 1.00 89.50 593 LYS A C 1
ATOM 4863 O O . LYS A 1 593 ? 5.148 28.026 23.362 1.00 89.50 593 LYS A O 1
ATOM 4868 N N . LYS A 1 594 ? 3.980 29.940 23.537 1.00 93.00 594 LYS A N 1
ATOM 4869 C CA . LYS A 1 594 ? 3.012 29.648 22.480 1.00 93.00 594 LYS A CA 1
ATOM 4870 C C . LYS A 1 594 ? 2.570 30.938 21.807 1.00 93.00 594 LYS A C 1
ATOM 4872 O O . LYS A 1 594 ? 2.298 31.914 22.493 1.00 93.00 594 LYS A O 1
ATOM 4877 N N . TRP A 1 595 ? 2.478 30.942 20.483 1.00 93.81 595 TRP A N 1
ATOM 4878 C CA . TRP A 1 595 ? 1.954 32.083 19.730 1.00 93.81 595 TRP A CA 1
ATOM 4879 C C . TRP A 1 595 ? 1.242 31.623 18.461 1.00 93.81 595 TRP A C 1
ATOM 4881 O O . TRP A 1 595 ? 1.562 30.569 17.904 1.00 93.81 595 TRP A O 1
ATOM 4891 N N . CYS A 1 596 ? 0.252 32.403 18.022 1.00 90.81 596 CYS A N 1
ATOM 4892 C CA . CYS A 1 596 ? -0.447 32.153 16.765 1.00 90.81 596 CYS A CA 1
ATOM 4893 C C . CYS A 1 596 ? 0.480 32.482 15.593 1.00 90.81 596 CYS A C 1
ATOM 4895 O O . CYS A 1 596 ? 1.165 33.508 15.595 1.00 90.81 596 CYS A O 1
ATOM 4897 N N . LEU A 1 597 ? 0.496 31.618 14.585 1.00 90.56 597 LEU A N 1
ATOM 4898 C CA . LEU A 1 597 ? 1.153 31.906 13.324 1.00 90.56 597 LEU A CA 1
ATOM 4899 C C . LEU A 1 597 ? 0.220 32.764 12.454 1.00 90.56 597 LEU A C 1
ATOM 4901 O O . LEU A 1 597 ? -0.939 32.387 12.278 1.00 90.56 597 LEU A O 1
ATOM 4905 N N . PRO A 1 598 ? 0.695 33.879 11.867 1.00 87.38 598 PRO A N 1
ATOM 4906 C CA . PRO A 1 598 ? -0.025 34.643 10.848 1.00 87.38 598 PRO A CA 1
ATOM 4907 C C . PRO A 1 598 ? 0.016 33.915 9.490 1.00 87.38 598 PRO A C 1
ATOM 4909 O O . PRO A 1 598 ? 0.427 34.466 8.467 1.00 87.38 598 PRO A O 1
ATOM 4912 N N . THR A 1 599 ? -0.370 32.642 9.503 1.00 85.06 599 THR A N 1
ATOM 4913 C CA . THR A 1 599 ? -0.487 31.761 8.340 1.00 85.06 599 THR A CA 1
ATOM 4914 C C . THR A 1 599 ? -1.925 31.286 8.201 1.00 85.06 599 THR A C 1
ATOM 4916 O O . THR A 1 599 ? -2.592 31.053 9.208 1.00 85.06 599 THR A O 1
ATOM 4919 N N . MET A 1 600 ? -2.383 31.066 6.974 1.00 80.38 600 MET A N 1
ATOM 4920 C CA . MET A 1 600 ? -3.647 30.382 6.706 1.00 80.38 600 MET A CA 1
ATOM 4921 C C . MET A 1 600 ? -3.546 28.885 7.023 1.00 80.38 600 MET A C 1
ATOM 4923 O O . MET A 1 600 ? -4.459 28.305 7.616 1.00 80.38 600 MET A O 1
ATOM 4927 N N . ASP A 1 601 ? -2.444 28.248 6.614 1.00 82.44 601 ASP A N 1
ATOM 4928 C CA . ASP A 1 601 ? -2.222 26.816 6.779 1.00 82.44 601 ASP A CA 1
ATOM 4929 C C . ASP A 1 601 ? -0.720 26.457 6.803 1.00 82.44 601 ASP A C 1
ATOM 4931 O O . ASP A 1 601 ? -0.161 25.914 5.845 1.00 82.44 601 ASP A O 1
ATOM 4935 N N . ALA A 1 602 ? -0.060 26.699 7.941 1.00 91.56 602 ALA A N 1
ATOM 4936 C CA . ALA A 1 602 ? 1.360 26.424 8.162 1.00 91.56 602 ALA A CA 1
ATOM 4937 C C . ALA A 1 602 ? 1.743 24.977 7.808 1.00 91.56 602 ALA A C 1
ATOM 4939 O O . ALA A 1 602 ? 1.155 24.027 8.328 1.00 91.56 602 ALA A O 1
ATOM 4940 N N . GLN A 1 603 ? 2.770 24.785 6.977 1.00 90.75 603 GLN A N 1
ATOM 4941 C CA . GLN A 1 603 ? 3.179 23.458 6.491 1.00 90.75 603 GLN A CA 1
ATOM 4942 C C . GLN A 1 603 ? 4.408 22.880 7.176 1.00 90.75 603 GLN A C 1
ATOM 4944 O O . GLN A 1 603 ? 4.685 21.686 7.022 1.00 90.75 603 GLN A O 1
ATOM 4949 N N . GLY A 1 604 ? 5.154 23.695 7.912 1.00 93.69 604 GLY A N 1
ATOM 4950 C CA . GLY A 1 604 ? 6.327 23.238 8.632 1.00 93.69 604 GLY A CA 1
ATOM 4951 C C . GLY A 1 604 ? 7.015 24.344 9.413 1.00 93.69 604 GLY A C 1
ATOM 4952 O O . GLY A 1 604 ? 6.724 25.529 9.247 1.00 93.69 604 GLY A O 1
ATOM 4953 N N . CYS A 1 605 ? 7.925 23.918 10.282 1.00 96.38 605 CYS A N 1
ATOM 4954 C CA . CYS A 1 605 ? 8.823 24.778 11.029 1.00 96.38 605 CYS A CA 1
ATOM 4955 C C . CYS A 1 605 ? 10.190 24.102 11.171 1.00 96.38 605 CYS A C 1
ATOM 4957 O O . CYS A 1 605 ? 10.270 22.873 11.105 1.00 96.38 605 CYS A O 1
ATOM 4959 N N . SER A 1 606 ? 11.253 24.882 11.367 1.00 95.94 606 SER A N 1
ATOM 4960 C CA . SER A 1 606 ? 12.586 24.349 11.674 1.00 95.94 606 SER A CA 1
ATOM 4961 C C . SER A 1 606 ? 13.487 25.385 12.343 1.00 95.94 606 SER A C 1
ATOM 4963 O O . SER A 1 606 ? 13.487 26.563 11.964 1.00 95.94 606 SER A O 1
ATOM 4965 N N . TRP A 1 607 ? 14.278 24.933 13.314 1.00 95.50 607 TRP A N 1
ATOM 4966 C CA . TRP A 1 607 ? 15.295 25.731 13.987 1.00 95.50 607 TRP A CA 1
ATOM 4967 C C . TRP A 1 607 ? 16.536 25.917 13.115 1.00 95.50 607 TRP A C 1
ATOM 4969 O O . TRP A 1 607 ? 16.992 25.003 12.422 1.00 95.50 607 TRP A O 1
ATOM 4979 N N . SER A 1 608 ? 17.138 27.103 13.204 1.00 94.19 608 SER A N 1
ATOM 4980 C CA . SER A 1 608 ? 18.493 27.322 12.714 1.00 94.19 608 SER A CA 1
ATOM 4981 C C . SER A 1 608 ? 19.464 26.389 13.433 1.00 94.19 608 SER A C 1
ATOM 4983 O O . SER A 1 608 ? 19.258 26.001 14.584 1.00 94.19 608 SER A O 1
ATOM 4985 N N . GLN A 1 609 ? 20.552 26.024 12.755 1.00 90.81 609 GLN A N 1
ATOM 4986 C CA . GLN A 1 609 ? 21.517 25.057 13.289 1.00 90.81 609 GLN A CA 1
ATOM 4987 C C . GLN A 1 609 ? 22.259 25.576 14.534 1.00 90.81 609 GLN A C 1
ATOM 4989 O O . GLN A 1 609 ? 22.665 24.787 15.381 1.00 90.81 609 GLN A O 1
ATOM 4994 N N . ASP A 1 610 ? 22.361 26.898 14.698 1.00 89.56 610 ASP A N 1
ATOM 4995 C CA . ASP A 1 610 ? 22.849 27.545 15.921 1.00 89.56 610 ASP A CA 1
ATOM 4996 C C . ASP A 1 610 ? 21.746 27.795 16.975 1.00 89.56 610 ASP A C 1
ATOM 4998 O O . ASP A 1 610 ? 22.006 28.359 18.039 1.00 89.56 610 ASP A O 1
ATOM 5002 N N . GLY A 1 611 ? 20.503 27.393 16.694 1.00 92.06 611 GLY A N 1
ATOM 5003 C CA . GLY A 1 611 ? 19.342 27.526 17.573 1.00 92.06 611 GLY A CA 1
ATOM 5004 C C . GLY A 1 611 ? 18.941 28.967 17.898 1.00 92.06 611 GLY A C 1
ATOM 5005 O O . GLY A 1 611 ? 18.232 29.182 18.886 1.00 92.06 611 GLY A O 1
ATOM 5006 N N . LYS A 1 612 ? 19.409 29.962 17.136 1.00 91.88 612 LYS A N 1
ATOM 5007 C CA . LYS A 1 612 ? 19.041 31.372 17.335 1.00 91.88 612 LYS A CA 1
ATOM 5008 C C . LYS A 1 612 ? 17.722 31.747 16.683 1.00 91.88 612 LYS A C 1
ATOM 5010 O O . LYS A 1 612 ? 17.072 32.658 17.176 1.00 91.88 612 LYS A O 1
ATOM 5015 N N . TRP A 1 613 ? 17.318 31.063 15.619 1.00 94.62 613 TRP A N 1
ATOM 5016 C CA . TRP A 1 613 ? 16.157 31.446 14.822 1.00 94.62 613 TRP A CA 1
ATOM 5017 C C . TRP A 1 613 ? 15.227 30.260 14.612 1.00 94.62 613 TRP A C 1
ATOM 5019 O O . TRP A 1 613 ? 15.682 29.130 14.450 1.00 94.62 613 TRP A O 1
ATOM 5029 N N . LEU A 1 614 ? 13.925 30.521 14.573 1.00 96.06 614 LEU A N 1
ATOM 5030 C CA . LEU A 1 614 ? 12.907 29.538 14.223 1.00 96.06 614 LEU A CA 1
ATOM 5031 C C . LEU A 1 614 ? 12.184 30.004 12.963 1.00 96.06 614 LEU A C 1
ATOM 5033 O O . LEU A 1 614 ? 11.602 31.085 12.946 1.00 96.06 614 LEU A O 1
ATOM 5037 N N . ALA A 1 615 ? 12.219 29.191 11.912 1.00 97.31 615 ALA A N 1
ATOM 5038 C CA . ALA A 1 615 ? 11.454 29.441 10.699 1.00 97.31 615 ALA A CA 1
ATOM 5039 C C . ALA A 1 615 ? 10.123 28.687 10.738 1.00 97.31 615 ALA A C 1
ATOM 5041 O O . ALA A 1 615 ? 10.084 27.542 11.188 1.00 97.31 615 ALA A O 1
ATOM 5042 N N . ALA A 1 616 ? 9.069 29.295 10.204 1.00 97.06 616 ALA A N 1
ATOM 5043 C CA . ALA A 1 616 ? 7.781 28.671 9.909 1.00 97.06 616 ALA A CA 1
ATOM 5044 C C . ALA A 1 616 ? 7.306 29.126 8.527 1.00 97.06 616 ALA A C 1
ATOM 5046 O O . ALA A 1 616 ? 7.616 30.244 8.121 1.00 97.06 616 ALA A O 1
ATOM 5047 N N . TRP A 1 617 ? 6.587 28.293 7.780 1.00 95.81 617 TRP A N 1
ATOM 5048 C CA . TRP A 1 617 ? 6.161 28.659 6.425 1.00 95.81 617 TRP A CA 1
ATOM 5049 C C . TRP A 1 617 ? 4.754 28.184 6.076 1.00 95.81 617 TRP A C 1
ATOM 5051 O O . TRP A 1 617 ? 4.245 27.206 6.626 1.00 95.81 617 TRP A O 1
ATOM 5061 N N . GLU A 1 618 ? 4.158 28.915 5.142 1.00 91.44 618 GLU A N 1
ATOM 5062 C CA . GLU A 1 618 ? 2.788 28.782 4.654 1.00 91.44 618 GLU A CA 1
ATOM 5063 C C . GLU A 1 618 ? 2.583 27.571 3.727 1.00 91.44 618 GLU A C 1
ATOM 5065 O O . GLU A 1 618 ? 3.529 26.884 3.320 1.00 91.44 618 GLU A O 1
ATOM 5070 N N . SER A 1 619 ? 1.320 27.304 3.402 1.00 84.62 619 SER A N 1
ATOM 5071 C CA . SER A 1 619 ? 0.914 26.389 2.342 1.00 84.62 619 SER A CA 1
ATOM 5072 C C . SER A 1 619 ? 1.480 26.755 0.964 1.00 84.62 619 SER A C 1
ATOM 5074 O O . SER A 1 619 ? 1.806 27.912 0.699 1.00 84.62 619 SER A O 1
ATOM 5076 N N . PRO A 1 620 ? 1.553 25.787 0.027 1.00 79.75 620 PRO A N 1
ATOM 5077 C CA . PRO A 1 620 ? 1.918 26.044 -1.367 1.00 79.75 620 PRO A CA 1
ATOM 5078 C C . PRO A 1 620 ? 1.077 27.104 -2.094 1.00 79.75 620 PRO A C 1
ATOM 5080 O O . PRO A 1 620 ? 1.430 27.450 -3.217 1.00 79.75 620 PRO A O 1
ATOM 5083 N N . MET A 1 621 ? -0.029 27.584 -1.516 1.00 75.62 621 MET A N 1
ATOM 5084 C CA . MET A 1 621 ? -0.912 28.573 -2.141 1.00 75.62 621 MET A CA 1
ATOM 5085 C C . MET A 1 621 ? -0.393 30.009 -2.014 1.00 75.62 621 MET A C 1
ATOM 5087 O O . MET A 1 621 ? -0.788 30.856 -2.806 1.00 75.62 621 MET A O 1
ATOM 5091 N N . GLU A 1 622 ? 0.498 30.281 -1.058 1.00 81.19 622 GLU A N 1
ATOM 5092 C CA . GLU A 1 622 ? 1.057 31.614 -0.837 1.00 81.19 622 GLU A CA 1
ATOM 5093 C C . GLU A 1 622 ? 2.554 31.513 -0.513 1.00 81.19 622 GLU A C 1
ATOM 5095 O O . GLU A 1 622 ? 3.010 30.649 0.241 1.00 81.19 622 GLU A O 1
ATOM 5100 N N . TYR A 1 623 ? 3.363 32.403 -1.090 1.00 89.06 623 TYR A N 1
ATOM 5101 C CA . TYR A 1 623 ? 4.780 32.471 -0.754 1.00 89.06 623 TYR A CA 1
ATOM 5102 C C . TYR A 1 623 ? 4.971 33.256 0.543 1.00 89.06 623 TYR A C 1
ATOM 5104 O O . TYR A 1 623 ? 5.125 34.472 0.525 1.00 89.06 623 TYR A O 1
ATOM 5112 N N . LYS A 1 624 ? 5.037 32.563 1.681 1.00 93.00 624 LYS A N 1
ATOM 5113 C CA . LYS A 1 624 ? 5.298 33.221 2.966 1.00 93.00 624 LYS A CA 1
ATOM 5114 C C . LYS A 1 624 ? 6.153 32.361 3.888 1.00 93.00 624 LYS A C 1
ATOM 5116 O O . LYS A 1 624 ? 5.803 31.224 4.207 1.00 93.00 624 LYS A O 1
ATOM 5121 N N . ILE A 1 625 ? 7.277 32.926 4.327 1.00 95.69 625 ILE A N 1
ATOM 5122 C CA . ILE A 1 625 ? 8.120 32.385 5.399 1.00 95.69 625 ILE A CA 1
ATOM 5123 C C . ILE A 1 625 ? 8.262 33.421 6.513 1.00 95.69 625 ILE A C 1
ATOM 5125 O O . ILE A 1 625 ? 8.452 34.611 6.262 1.00 95.69 625 ILE A O 1
ATOM 5129 N N . LEU A 1 626 ? 8.150 32.947 7.746 1.00 96.69 626 LEU A N 1
ATOM 5130 C CA . LEU A 1 626 ? 8.151 33.722 8.976 1.00 96.69 626 LEU A CA 1
ATOM 5131 C C . LEU A 1 626 ? 9.365 33.320 9.805 1.00 96.69 626 LEU A C 1
ATOM 5133 O O . LEU A 1 626 ? 9.615 32.129 10.004 1.00 96.69 626 LEU A O 1
ATOM 5137 N N . LEU A 1 627 ? 10.129 34.308 10.262 1.00 96.31 627 LEU A N 1
ATOM 5138 C CA . LEU A 1 627 ? 11.380 34.111 10.983 1.00 96.31 627 LEU A CA 1
ATOM 5139 C C . LEU A 1 627 ? 11.241 34.697 12.381 1.00 96.31 627 LEU A C 1
ATOM 5141 O O . LEU A 1 627 ? 11.010 35.893 12.541 1.00 96.31 627 LEU A O 1
ATOM 5145 N N . TYR A 1 628 ? 11.399 33.848 13.387 1.00 95.88 628 TYR A N 1
ATOM 5146 C CA . TYR A 1 628 ? 11.194 34.184 14.786 1.00 95.88 628 TYR A CA 1
ATOM 5147 C C . TYR A 1 628 ? 12.490 34.090 15.588 1.00 95.88 628 TYR A C 1
ATOM 5149 O O . TYR A 1 628 ? 13.357 33.252 15.326 1.00 95.88 628 TYR A O 1
ATOM 5157 N N . THR A 1 629 ? 12.585 34.910 16.632 1.00 93.38 629 THR A N 1
ATOM 5158 C CA . THR A 1 629 ? 13.487 34.645 17.762 1.00 93.38 629 THR A CA 1
ATOM 5159 C C . THR A 1 629 ? 13.013 33.412 18.546 1.00 93.38 629 THR A C 1
ATOM 5161 O O . THR A 1 629 ? 11.840 33.038 18.454 1.00 93.38 629 THR A O 1
ATOM 5164 N N . PRO A 1 630 ? 13.853 32.816 19.414 1.00 89.25 630 PRO A N 1
ATOM 5165 C CA . PRO A 1 630 ? 13.439 31.676 20.226 1.00 89.25 630 PRO A CA 1
ATOM 5166 C C . PRO A 1 630 ? 12.326 32.014 21.227 1.00 89.25 630 PRO A C 1
ATOM 5168 O O . PRO A 1 630 ? 11.621 31.119 21.680 1.00 89.25 630 PRO A O 1
ATOM 5171 N N . ASN A 1 631 ? 12.157 33.303 21.542 1.00 85.25 631 ASN A N 1
ATOM 5172 C CA . ASN A 1 631 ? 11.156 33.807 22.480 1.00 85.25 631 ASN A CA 1
ATOM 5173 C C . ASN A 1 631 ? 9.818 34.159 21.802 1.00 85.25 631 ASN A C 1
ATOM 5175 O O . ASN A 1 631 ? 8.922 34.658 22.476 1.00 85.25 631 ASN A O 1
ATOM 5179 N N . GLY A 1 632 ? 9.681 33.922 20.491 1.00 90.31 632 GLY A N 1
ATOM 5180 C CA . GLY A 1 632 ? 8.432 34.124 19.748 1.00 90.31 632 GLY A CA 1
ATOM 5181 C C . GLY A 1 632 ? 8.270 35.492 19.080 1.00 90.31 632 GLY A C 1
ATOM 5182 O O . GLY A 1 632 ? 7.258 35.727 18.428 1.00 90.31 632 GLY A O 1
ATOM 5183 N N . TYR A 1 633 ? 9.259 36.390 19.166 1.00 92.44 633 TYR A N 1
ATOM 5184 C CA . TYR A 1 633 ? 9.221 37.656 18.418 1.00 92.44 633 TYR A CA 1
ATOM 5185 C C . TYR A 1 633 ? 9.423 37.412 16.922 1.00 92.44 633 TYR A C 1
ATOM 5187 O O . TYR A 1 633 ? 10.447 36.836 16.543 1.00 92.44 633 TYR A O 1
ATOM 5195 N N . LEU A 1 634 ? 8.475 37.863 16.095 1.00 94.75 634 LEU A N 1
ATOM 5196 C CA . LEU A 1 634 ? 8.587 37.850 14.635 1.00 94.75 634 LEU A CA 1
ATOM 5197 C C . LEU A 1 634 ? 9.607 38.907 14.201 1.00 94.75 634 LEU A C 1
ATOM 5199 O O . LEU A 1 634 ? 9.408 40.096 14.432 1.00 94.75 634 LEU A O 1
ATOM 5203 N N . LEU A 1 635 ? 10.697 38.465 13.584 1.00 92.25 635 LEU A N 1
ATOM 5204 C CA . LEU A 1 635 ? 11.756 39.335 13.077 1.00 92.25 635 LEU A CA 1
ATOM 5205 C C . LEU A 1 635 ? 11.489 39.761 11.643 1.00 92.25 635 LEU A C 1
ATOM 5207 O O . LEU A 1 635 ? 11.673 40.923 11.306 1.00 92.25 635 LEU A O 1
ATOM 5211 N N . GLN A 1 636 ? 11.086 38.805 10.805 1.00 93.00 636 GLN A N 1
ATOM 5212 C CA . GLN A 1 636 ? 10.869 39.043 9.388 1.00 93.00 636 GLN A CA 1
ATOM 5213 C C . GLN A 1 636 ? 9.758 38.149 8.851 1.00 93.00 636 GLN A C 1
ATOM 5215 O O . GLN A 1 636 ? 9.682 36.959 9.166 1.00 93.00 636 GLN A O 1
ATOM 5220 N N . GLN A 1 637 ? 8.950 38.731 7.971 1.00 94.50 637 GLN A N 1
ATOM 5221 C CA . GLN A 1 637 ? 8.105 38.011 7.033 1.00 94.50 637 GLN A CA 1
ATOM 5222 C C . GLN A 1 637 ? 8.679 38.215 5.633 1.00 94.50 637 GLN A C 1
ATOM 5224 O O . GLN A 1 637 ? 8.774 39.346 5.160 1.00 94.50 637 GLN A O 1
ATOM 5229 N N . TYR A 1 638 ? 9.067 37.129 4.971 1.00 94.81 638 TYR A N 1
ATOM 5230 C CA . TYR A 1 638 ? 9.588 37.182 3.610 1.00 94.81 638 TYR A CA 1
ATOM 5231 C C . TYR A 1 638 ? 8.599 36.551 2.628 1.00 94.81 638 TYR A C 1
ATOM 5233 O O . TYR A 1 638 ? 8.169 35.406 2.798 1.00 94.81 638 TYR A O 1
ATOM 5241 N N . SER A 1 639 ? 8.292 37.303 1.572 1.00 93.00 639 SER A N 1
ATOM 5242 C CA . SER A 1 639 ? 7.609 36.831 0.373 1.00 93.00 639 SER A CA 1
ATOM 5243 C C . SER A 1 639 ? 8.453 37.174 -0.852 1.00 93.00 639 SER A C 1
ATOM 5245 O O . SER A 1 639 ? 9.033 38.257 -0.931 1.00 93.00 639 SER A O 1
ATOM 5247 N N . ALA A 1 640 ? 8.550 36.247 -1.806 1.00 88.19 640 ALA A N 1
ATOM 5248 C CA . ALA A 1 640 ? 9.205 36.522 -3.081 1.00 88.19 640 ALA A CA 1
ATOM 5249 C C . ALA A 1 640 ? 8.278 37.229 -4.088 1.00 88.19 640 ALA A C 1
ATOM 5251 O O . ALA A 1 640 ? 8.784 37.830 -5.037 1.00 88.19 640 ALA A O 1
ATOM 5252 N N . TYR A 1 641 ? 6.958 37.095 -3.920 1.00 83.25 641 TYR A N 1
ATOM 5253 C CA . TYR A 1 641 ? 5.903 37.660 -4.766 1.00 83.25 641 TYR A CA 1
ATOM 5254 C C . TYR A 1 641 ? 4.533 37.507 -4.096 1.00 83.25 641 TYR A C 1
ATOM 5256 O O . TYR A 1 641 ? 4.296 36.541 -3.374 1.00 83.25 641 TYR A O 1
ATOM 5264 N N . ASP A 1 642 ? 3.612 38.417 -4.402 1.00 72.62 642 ASP A N 1
ATOM 5265 C CA . ASP A 1 642 ? 2.281 38.445 -3.778 1.00 72.62 642 ASP A CA 1
ATOM 5266 C C . ASP A 1 642 ? 1.294 37.436 -4.390 1.00 72.62 642 ASP A C 1
ATOM 5268 O O . ASP A 1 642 ? 0.339 37.026 -3.737 1.00 72.62 642 ASP A O 1
ATOM 5272 N N . ILE A 1 643 ? 1.508 37.023 -5.647 1.00 67.81 643 ILE A N 1
ATOM 5273 C CA . ILE A 1 643 ? 0.609 36.126 -6.392 1.00 67.81 643 ILE A CA 1
ATOM 5274 C C . ILE A 1 643 ? 1.429 34.999 -7.029 1.00 67.81 643 ILE A C 1
ATOM 5276 O O . ILE A 1 643 ? 2.352 35.258 -7.801 1.00 67.81 643 ILE A O 1
ATOM 5280 N N . GLY A 1 644 ? 1.074 33.747 -6.732 1.00 65.94 644 GLY A N 1
ATOM 5281 C CA . GLY A 1 644 ? 1.702 32.549 -7.298 1.00 65.94 644 GLY A CA 1
ATOM 5282 C C . GLY A 1 644 ? 1.874 31.420 -6.278 1.00 65.94 644 GLY A C 1
ATOM 5283 O O . GLY A 1 644 ? 1.657 31.608 -5.086 1.00 65.94 644 GLY A O 1
ATOM 5284 N N . LEU A 1 645 ? 2.286 30.239 -6.751 1.00 79.00 645 LEU A N 1
ATOM 5285 C CA . LEU A 1 645 ? 2.552 29.079 -5.891 1.00 79.00 645 LEU A CA 1
ATOM 5286 C C . LEU A 1 645 ? 3.784 29.315 -5.005 1.00 79.00 645 LEU A C 1
ATOM 5288 O O . LEU A 1 645 ? 4.825 29.729 -5.496 1.00 79.00 645 LEU A O 1
ATOM 5292 N N . GLY A 1 646 ? 3.686 29.005 -3.716 1.00 83.69 646 GLY A N 1
ATOM 5293 C CA . GLY A 1 646 ? 4.666 29.368 -2.696 1.00 83.69 646 GLY A CA 1
ATOM 5294 C C . GLY A 1 646 ? 5.854 28.414 -2.527 1.00 83.69 646 GLY A C 1
ATOM 5295 O O . GLY A 1 646 ? 6.637 28.128 -3.442 1.00 83.69 646 GLY A O 1
ATOM 5296 N N . ILE A 1 647 ? 6.041 27.967 -1.287 1.00 91.00 647 ILE A N 1
ATOM 5297 C CA . ILE A 1 647 ? 7.253 27.288 -0.820 1.00 91.00 647 ILE A CA 1
ATOM 5298 C C . ILE A 1 647 ? 7.103 25.769 -0.930 1.00 91.00 647 ILE A C 1
ATOM 5300 O O . ILE A 1 647 ? 6.090 25.203 -0.522 1.00 91.00 647 ILE A O 1
ATOM 5304 N N . LYS A 1 648 ? 8.140 25.094 -1.444 1.00 90.31 648 LYS A N 1
ATOM 5305 C CA . LYS A 1 648 ? 8.173 23.632 -1.587 1.00 90.31 648 LYS A CA 1
ATOM 5306 C C . LYS A 1 648 ? 9.151 22.955 -0.630 1.00 90.31 648 LYS A C 1
ATOM 5308 O O . LYS A 1 648 ? 8.822 21.939 -0.023 1.00 90.31 648 LYS A O 1
ATOM 5313 N N . THR A 1 649 ? 10.355 23.502 -0.502 1.00 93.06 649 THR A N 1
ATOM 5314 C CA . THR A 1 649 ? 11.417 22.959 0.354 1.00 93.06 649 THR A CA 1
ATOM 5315 C C . THR A 1 649 ? 12.095 24.078 1.119 1.00 93.06 649 THR A C 1
ATOM 5317 O O . THR A 1 649 ? 12.368 25.129 0.545 1.00 93.06 649 THR A O 1
ATOM 5320 N N . VAL A 1 650 ? 12.429 23.836 2.383 1.00 95.00 650 VAL A N 1
ATOM 5321 C CA . VAL A 1 650 ? 13.133 24.793 3.242 1.00 95.00 650 VAL A CA 1
ATOM 5322 C C . VAL A 1 650 ? 14.239 24.058 3.985 1.00 95.00 650 VAL A C 1
ATOM 5324 O O . VAL A 1 650 ? 13.994 22.982 4.531 1.00 95.00 650 VAL A O 1
ATOM 5327 N N . GLN A 1 651 ? 15.451 24.614 4.013 1.00 95.00 651 GLN A N 1
ATOM 5328 C CA . GLN A 1 651 ? 16.543 24.069 4.820 1.00 95.00 651 GLN A CA 1
ATOM 5329 C C . GLN A 1 651 ? 17.509 25.162 5.281 1.00 95.00 651 GLN A C 1
ATOM 5331 O O . GLN A 1 651 ? 17.951 25.995 4.490 1.00 95.00 651 GLN A O 1
ATOM 5336 N N . TRP A 1 652 ? 17.898 25.113 6.552 1.00 95.00 652 TRP A N 1
ATOM 5337 C CA . TRP A 1 652 ? 18.998 25.914 7.081 1.00 95.00 652 TRP A CA 1
ATOM 5338 C C . TRP A 1 652 ? 20.359 25.387 6.608 1.00 95.00 652 TRP A C 1
ATOM 5340 O O . TRP A 1 652 ? 20.596 24.179 6.570 1.00 95.00 652 TRP A O 1
ATOM 5350 N N . ASN A 1 653 ? 21.268 26.302 6.280 1.00 92.12 653 ASN A N 1
ATOM 5351 C CA . ASN A 1 653 ? 22.651 25.998 5.924 1.00 92.12 653 ASN A CA 1
ATOM 5352 C C . ASN A 1 653 ? 23.458 25.588 7.176 1.00 92.12 653 ASN A C 1
ATOM 5354 O O . ASN A 1 653 ? 23.521 26.362 8.128 1.00 92.12 653 ASN A O 1
ATOM 5358 N N . PRO A 1 654 ? 24.078 24.401 7.221 1.00 90.75 654 PRO A N 1
ATOM 5359 C CA . PRO A 1 654 ? 24.913 23.984 8.346 1.00 90.75 654 PRO A CA 1
ATOM 5360 C C . PRO A 1 654 ? 26.328 24.594 8.278 1.00 90.75 654 PRO A C 1
ATOM 5362 O O . PRO A 1 654 ? 26.712 25.134 7.251 1.00 90.75 654 PRO A O 1
ATOM 5365 N N . PRO A 1 655 ? 27.127 24.512 9.356 1.00 83.50 655 PRO A N 1
ATOM 5366 C CA . PRO A 1 655 ? 26.710 24.170 10.714 1.00 83.50 655 PRO A CA 1
ATOM 5367 C C . PRO A 1 655 ? 26.121 25.378 11.462 1.00 83.50 655 PRO A C 1
ATOM 5369 O O . PRO A 1 655 ? 25.555 25.211 12.532 1.00 83.50 655 PRO A O 1
ATOM 5372 N N . THR A 1 656 ? 26.264 26.596 10.930 1.00 79.75 656 THR A N 1
ATOM 5373 C CA . THR A 1 656 ? 25.965 27.837 11.663 1.00 79.75 656 THR A CA 1
ATOM 5374 C C . THR A 1 656 ? 24.578 28.410 11.398 1.00 79.75 656 THR A C 1
ATOM 5376 O O . THR A 1 656 ? 24.134 29.261 12.156 1.00 79.75 656 THR A O 1
ATOM 5379 N N . GLY A 1 657 ? 23.878 27.988 10.344 1.00 86.25 657 GLY A N 1
ATOM 5380 C CA . GLY A 1 657 ? 22.597 28.586 9.964 1.00 86.25 657 GLY A CA 1
ATOM 5381 C C . GLY A 1 657 ? 22.729 29.934 9.255 1.00 86.25 657 GLY A C 1
ATOM 5382 O O . GLY A 1 657 ? 21.754 30.675 9.235 1.00 86.25 657 GLY A O 1
ATOM 5383 N N . LYS A 1 658 ? 23.899 30.263 8.674 1.00 88.00 658 LYS A N 1
ATOM 5384 C CA . LYS A 1 658 ? 24.174 31.570 8.033 1.00 88.00 658 LYS A CA 1
ATOM 5385 C C . LYS A 1 658 ? 23.138 31.963 6.973 1.00 88.00 658 LYS A C 1
ATOM 5387 O O . LYS A 1 658 ? 22.890 33.147 6.756 1.00 88.00 658 LYS A O 1
ATOM 5392 N N . PHE A 1 659 ? 22.549 30.969 6.317 1.00 91.38 659 PHE A N 1
ATOM 5393 C CA . PHE A 1 659 ? 21.461 31.154 5.369 1.00 91.38 659 PHE A CA 1
ATOM 5394 C C . PHE A 1 659 ? 20.331 30.168 5.648 1.00 91.38 659 PHE A C 1
ATOM 5396 O O . PHE A 1 659 ? 20.574 29.039 6.085 1.00 91.38 659 PHE A O 1
ATOM 5403 N N . ILE A 1 660 ? 19.112 30.558 5.297 1.00 95.19 660 ILE A N 1
ATOM 5404 C CA . ILE A 1 660 ? 17.999 29.638 5.068 1.00 95.19 660 ILE A CA 1
ATOM 5405 C C . ILE A 1 660 ? 17.710 29.594 3.571 1.00 95.19 660 ILE A C 1
ATOM 5407 O O . ILE A 1 660 ? 17.488 30.623 2.936 1.00 95.19 660 ILE A O 1
ATOM 5411 N N . ALA A 1 661 ? 17.759 28.400 2.992 1.00 95.94 661 ALA A N 1
ATOM 5412 C CA . ALA A 1 661 ? 17.482 28.196 1.582 1.00 95.94 661 ALA A CA 1
ATOM 5413 C C . ALA A 1 661 ? 16.030 27.757 1.386 1.00 95.94 661 ALA A C 1
ATOM 5415 O O . ALA A 1 661 ? 15.562 26.801 2.008 1.00 95.94 661 ALA A O 1
ATOM 5416 N N . VAL A 1 662 ? 15.335 28.468 0.503 1.00 96.62 662 VAL A N 1
ATOM 5417 C CA . VAL A 1 662 ? 13.920 28.295 0.185 1.00 96.62 662 VAL A CA 1
ATOM 5418 C C . VAL A 1 662 ? 13.806 27.912 -1.285 1.00 96.62 662 VAL A C 1
ATOM 5420 O O . VAL A 1 662 ? 14.103 28.708 -2.175 1.00 96.62 662 VAL A O 1
ATOM 5423 N N . GLY A 1 663 ? 13.420 26.665 -1.533 1.00 94.81 663 GLY A N 1
ATOM 5424 C CA . GLY A 1 663 ? 13.111 26.138 -2.857 1.00 94.81 663 GLY A CA 1
ATOM 5425 C C . GLY A 1 663 ? 11.614 26.231 -3.133 1.00 94.81 663 GLY A C 1
ATOM 5426 O O . GLY A 1 663 ? 10.797 25.803 -2.314 1.00 94.81 663 GLY A O 1
ATOM 5427 N N . SER A 1 664 ? 11.259 26.787 -4.285 1.00 91.31 664 SER A N 1
ATOM 5428 C CA . SER A 1 664 ? 9.888 27.216 -4.578 1.00 91.31 664 SER A CA 1
ATOM 5429 C C . SER A 1 664 ? 9.317 26.526 -5.817 1.00 91.31 664 SER A C 1
ATOM 5431 O O . SER A 1 664 ? 10.039 25.871 -6.580 1.00 91.31 664 SER A O 1
ATOM 5433 N N . PHE A 1 665 ? 8.006 26.667 -6.024 1.00 87.56 665 PHE A N 1
ATOM 5434 C CA . PHE A 1 665 ? 7.320 26.123 -7.205 1.00 87.56 665 PHE A CA 1
ATOM 5435 C C . PHE A 1 665 ? 7.691 26.838 -8.512 1.00 87.56 665 PHE A C 1
ATOM 5437 O O . PHE A 1 665 ? 7.604 26.254 -9.584 1.00 87.56 665 PHE A O 1
ATOM 5444 N N . ASP A 1 666 ? 8.241 28.051 -8.440 1.00 85.69 666 ASP A N 1
ATOM 5445 C CA . ASP A 1 666 ? 8.824 28.740 -9.602 1.00 85.69 666 ASP A CA 1
ATOM 5446 C C . ASP A 1 666 ? 10.168 28.143 -10.083 1.00 85.69 666 ASP A C 1
ATOM 5448 O O . ASP A 1 666 ? 10.775 28.642 -11.032 1.00 85.69 666 ASP A O 1
ATOM 5452 N N . GLY A 1 667 ? 10.662 27.088 -9.424 1.00 87.62 667 GLY A N 1
ATOM 5453 C CA . GLY A 1 667 ? 11.894 26.393 -9.791 1.00 87.62 667 GLY A CA 1
ATOM 5454 C C . GLY A 1 667 ? 13.192 27.087 -9.361 1.00 87.62 667 GLY A C 1
ATOM 5455 O O . GLY A 1 667 ? 14.275 26.619 -9.742 1.00 87.62 667 GLY A O 1
ATOM 5456 N N . LYS A 1 668 ? 13.107 28.173 -8.581 1.00 91.81 668 LYS A N 1
ATOM 5457 C CA . LYS A 1 668 ? 14.257 28.904 -8.033 1.00 91.81 668 LYS A CA 1
ATOM 5458 C C . LYS A 1 668 ? 14.550 28.484 -6.593 1.00 91.81 668 LYS A C 1
ATOM 5460 O O . LYS A 1 668 ? 13.655 28.078 -5.851 1.00 91.81 668 LYS A O 1
ATOM 5465 N N . VAL A 1 669 ? 15.814 28.628 -6.197 1.00 95.12 669 VAL A N 1
ATOM 5466 C CA . VAL A 1 669 ? 16.245 28.532 -4.796 1.00 95.12 669 VAL A CA 1
ATOM 5467 C C . VAL A 1 669 ? 16.717 29.900 -4.337 1.00 95.12 669 VAL A C 1
ATOM 5469 O O . VAL A 1 669 ? 17.611 30.478 -4.953 1.00 95.12 669 VAL A O 1
ATOM 5472 N N . ARG A 1 670 ? 16.127 30.416 -3.262 1.00 94.75 670 ARG A N 1
ATOM 5473 C CA . ARG A 1 670 ? 16.482 31.707 -2.665 1.00 94.75 670 ARG A CA 1
ATOM 5474 C C . ARG A 1 670 ? 17.134 31.484 -1.314 1.00 94.75 670 ARG A C 1
ATOM 5476 O O . ARG A 1 670 ? 16.585 30.767 -0.485 1.00 94.75 670 ARG A O 1
ATOM 5483 N N . PHE A 1 671 ? 18.287 32.096 -1.094 1.00 95.06 671 PHE A N 1
ATOM 5484 C CA . PHE A 1 671 ? 18.986 32.058 0.184 1.00 95.06 671 PHE A CA 1
ATOM 5485 C C . PHE A 1 671 ? 18.721 33.369 0.897 1.00 95.06 671 PHE A C 1
ATOM 5487 O O . PHE A 1 671 ? 19.124 34.429 0.411 1.00 95.06 671 PHE A O 1
ATOM 5494 N N . LEU A 1 672 ? 18.040 33.283 2.034 1.00 95.44 672 LEU A N 1
ATOM 5495 C CA . LEU A 1 672 ? 17.857 34.418 2.922 1.00 95.44 672 LEU A CA 1
ATOM 5496 C C . LEU A 1 672 ? 19.008 34.423 3.920 1.00 95.44 672 LEU A C 1
ATOM 5498 O O . LEU A 1 672 ? 19.300 33.386 4.523 1.00 95.44 672 LEU A O 1
ATOM 5502 N N . ASP A 1 673 ? 19.684 35.555 4.068 1.00 91.75 673 ASP A N 1
ATOM 5503 C CA . ASP A 1 673 ? 20.757 35.682 5.049 1.00 91.75 673 ASP A CA 1
ATOM 5504 C C . ASP A 1 673 ? 20.193 35.699 6.476 1.00 91.75 673 ASP A C 1
ATOM 5506 O O . ASP A 1 673 ? 19.108 36.211 6.720 1.00 91.75 673 ASP A O 1
ATOM 5510 N N . SER A 1 674 ? 20.913 35.142 7.446 1.00 88.81 674 SER A N 1
ATOM 5511 C CA . SER A 1 674 ? 20.421 35.048 8.825 1.00 88.81 674 SER A CA 1
ATOM 5512 C C . SER A 1 674 ? 20.505 36.357 9.622 1.00 88.81 674 SER A C 1
ATOM 5514 O O . SER A 1 674 ? 20.253 36.331 10.825 1.00 88.81 674 SER A O 1
ATOM 5516 N N . PHE A 1 675 ? 20.954 37.462 9.015 1.00 86.25 675 PHE A N 1
ATOM 5517 C CA . PHE A 1 675 ? 21.078 38.764 9.673 1.00 86.25 675 PHE A CA 1
ATOM 5518 C C . PHE A 1 675 ? 19.913 39.692 9.308 1.00 86.25 675 PHE A C 1
ATOM 5520 O O . PHE A 1 675 ? 19.293 40.259 10.201 1.00 86.25 675 PHE A O 1
ATOM 5527 N N . THR A 1 676 ? 19.584 39.816 8.018 1.00 88.06 676 THR A N 1
ATOM 5528 C CA . THR A 1 676 ? 18.469 40.638 7.520 1.00 88.06 676 THR A CA 1
ATOM 5529 C C . THR A 1 676 ? 17.272 39.829 7.031 1.00 88.06 676 THR A C 1
ATOM 5531 O O . THR A 1 676 ? 16.200 40.395 6.840 1.00 88.06 676 THR A O 1
ATOM 5534 N N . PHE A 1 677 ? 17.435 38.518 6.819 1.00 92.44 677 PHE A N 1
ATOM 5535 C CA . PHE A 1 677 ? 16.431 37.634 6.217 1.00 92.44 677 PHE A CA 1
ATOM 5536 C C . PHE A 1 677 ? 15.942 38.096 4.840 1.00 92.44 677 PHE A C 1
ATOM 5538 O O . PHE A 1 677 ? 14.854 37.725 4.394 1.00 92.44 677 PHE A O 1
ATOM 5545 N N . ASN A 1 678 ? 16.778 38.855 4.129 1.00 89.62 678 ASN A N 1
ATOM 5546 C CA . ASN A 1 678 ? 16.543 39.217 2.743 1.00 89.62 678 ASN A CA 1
ATOM 5547 C C . ASN A 1 678 ? 17.203 38.206 1.812 1.00 89.62 678 ASN A C 1
ATOM 5549 O O . ASN A 1 678 ? 18.218 37.587 2.133 1.00 89.62 678 ASN A O 1
ATOM 5553 N N . SER A 1 679 ? 16.627 38.052 0.622 1.00 92.94 679 SER A N 1
ATOM 5554 C CA . SER A 1 679 ? 17.194 37.189 -0.409 1.00 92.94 679 SER A CA 1
ATOM 5555 C C . SER A 1 679 ? 18.489 37.786 -0.947 1.00 92.94 679 SER A C 1
ATOM 5557 O O . SER A 1 679 ? 18.458 38.780 -1.669 1.00 92.94 679 SER A O 1
ATOM 5559 N N . VAL A 1 680 ? 19.613 37.139 -0.647 1.00 92.12 680 VAL A N 1
ATOM 5560 C CA . VAL A 1 680 ? 20.951 37.571 -1.081 1.00 92.12 680 VAL A CA 1
ATOM 5561 C C . VAL A 1 680 ? 21.501 36.745 -2.240 1.00 92.12 680 VAL A C 1
ATOM 5563 O O . VAL A 1 680 ? 22.304 37.245 -3.021 1.00 92.12 680 VAL A O 1
ATOM 5566 N N . ILE A 1 681 ? 21.064 35.490 -2.380 1.00 90.62 681 ILE A N 1
ATOM 5567 C CA . ILE A 1 681 ? 21.474 34.603 -3.476 1.00 90.62 681 ILE A CA 1
ATOM 5568 C C . ILE A 1 681 ? 20.221 33.981 -4.082 1.00 90.62 681 ILE A C 1
ATOM 5570 O O . ILE A 1 681 ? 19.364 33.464 -3.363 1.00 90.62 681 ILE A O 1
ATOM 5574 N N . VAL A 1 682 ? 20.135 33.998 -5.412 1.00 93.19 682 VAL A N 1
ATOM 5575 C CA . VAL A 1 682 ? 19.081 33.317 -6.165 1.00 93.19 682 VAL A CA 1
ATOM 5576 C C . VAL A 1 682 ? 19.731 32.381 -7.169 1.00 93.19 682 VAL A C 1
ATOM 5578 O O . VAL A 1 682 ? 20.419 32.821 -8.085 1.00 93.19 682 VAL A O 1
ATOM 5581 N N . ILE A 1 683 ? 19.494 31.086 -6.998 1.00 91.88 683 ILE A N 1
ATOM 5582 C CA . ILE A 1 683 ? 19.987 30.046 -7.894 1.00 91.88 683 ILE A CA 1
ATOM 5583 C C . ILE A 1 683 ? 18.860 29.611 -8.828 1.00 91.88 683 ILE A C 1
ATOM 5585 O O . ILE A 1 683 ? 17.724 29.366 -8.403 1.00 91.88 683 ILE A O 1
ATOM 5589 N N . MET A 1 684 ? 19.193 29.504 -10.115 1.00 89.56 684 MET A N 1
ATOM 5590 C CA . MET A 1 684 ? 18.280 29.114 -11.185 1.00 89.56 684 MET A CA 1
ATOM 5591 C C . MET A 1 684 ? 18.837 27.924 -11.960 1.00 89.56 684 MET A C 1
ATOM 5593 O O . MET A 1 684 ? 20.029 27.845 -12.239 1.00 89.56 684 MET A O 1
ATOM 5597 N N . HIS A 1 685 ? 17.950 27.015 -12.349 1.00 91.44 685 HIS A N 1
ATOM 5598 C CA . HIS A 1 685 ? 18.303 25.829 -13.121 1.00 91.44 685 HIS A CA 1
ATOM 5599 C C . HIS A 1 685 ? 18.208 26.158 -14.618 1.00 91.44 685 HIS A C 1
ATOM 5601 O O . HIS A 1 685 ? 17.112 26.193 -15.179 1.00 91.44 685 HIS A O 1
ATOM 5607 N N . ALA A 1 686 ? 19.343 26.462 -15.254 1.00 89.19 686 ALA A N 1
ATOM 5608 C CA . ALA A 1 686 ? 19.387 26.830 -16.671 1.00 89.19 686 ALA A CA 1
ATOM 5609 C C . ALA A 1 686 ? 19.088 25.626 -17.582 1.00 89.19 686 ALA A C 1
ATOM 5611 O O . ALA A 1 686 ? 19.532 24.512 -17.319 1.00 89.19 686 ALA A O 1
ATOM 5612 N N . THR A 1 687 ? 18.356 25.843 -18.679 1.00 88.75 687 THR A N 1
ATOM 5613 C CA . THR A 1 687 ? 18.057 24.797 -19.680 1.00 88.75 687 THR A CA 1
ATOM 5614 C C . THR A 1 687 ? 19.190 24.592 -20.685 1.00 88.75 687 THR A C 1
ATOM 5616 O O . THR A 1 687 ? 19.228 23.566 -21.357 1.00 88.75 687 THR A O 1
ATOM 5619 N N . THR A 1 688 ? 20.113 25.549 -20.795 1.00 90.50 688 THR A N 1
ATOM 5620 C CA . THR A 1 688 ? 21.311 25.472 -21.639 1.00 90.50 688 THR A CA 1
ATOM 5621 C C . THR A 1 688 ? 22.526 25.877 -20.816 1.00 90.50 688 THR A C 1
ATOM 5623 O O . THR A 1 688 ? 22.487 26.896 -20.128 1.00 90.50 688 THR A O 1
ATOM 5626 N N . ILE A 1 689 ? 23.584 25.070 -20.870 1.00 90.38 689 ILE A N 1
ATOM 5627 C CA . ILE A 1 689 ? 24.831 25.257 -20.124 1.00 90.38 689 ILE A CA 1
ATOM 5628 C C . ILE A 1 689 ? 25.909 25.710 -21.096 1.00 90.38 689 ILE A C 1
ATOM 5630 O O . ILE A 1 689 ? 26.152 25.042 -22.101 1.00 90.38 689 ILE A O 1
ATOM 5634 N N . ASN A 1 690 ? 26.520 26.847 -20.784 1.00 89.50 690 ASN A N 1
ATOM 5635 C CA . ASN A 1 690 ? 27.689 27.391 -21.464 1.00 89.50 690 ASN A CA 1
ATOM 5636 C C . ASN A 1 690 ? 28.530 28.177 -20.445 1.00 89.50 690 ASN A C 1
ATOM 5638 O O . ASN A 1 690 ? 28.622 29.401 -20.512 1.00 89.50 690 ASN A O 1
ATOM 5642 N N . PHE A 1 691 ? 29.017 27.474 -19.424 1.00 81.38 691 PHE A N 1
ATOM 5643 C CA . PHE A 1 691 ? 29.756 28.041 -18.303 1.00 81.38 691 PHE A CA 1
ATOM 5644 C C . PHE A 1 691 ? 31.187 27.508 -18.287 1.00 81.38 691 PHE A C 1
ATOM 5646 O O . PHE A 1 691 ? 31.408 26.294 -18.206 1.00 81.38 691 PHE A O 1
ATOM 5653 N N . ASP A 1 692 ? 32.150 28.424 -18.288 1.00 78.31 692 ASP A N 1
ATOM 5654 C CA . ASP A 1 692 ? 33.553 28.094 -18.066 1.00 78.31 692 ASP A CA 1
ATOM 5655 C C . ASP A 1 692 ? 33.755 27.563 -16.636 1.00 78.31 692 ASP A C 1
ATOM 5657 O O . ASP A 1 692 ? 33.185 28.081 -15.676 1.00 78.31 692 ASP A O 1
ATOM 5661 N N . GLY A 1 693 ? 34.554 26.503 -16.488 1.00 82.31 693 GLY A N 1
ATOM 5662 C CA . GLY A 1 693 ? 34.889 25.907 -15.186 1.00 82.31 693 GLY A CA 1
ATOM 5663 C C . GLY A 1 693 ? 33.862 24.924 -14.606 1.00 82.31 693 GLY A C 1
ATOM 5664 O O . GLY A 1 693 ? 34.136 24.313 -13.575 1.00 82.31 693 GLY A O 1
ATOM 5665 N N . VAL A 1 694 ? 32.718 24.707 -15.264 1.00 90.12 694 VAL A N 1
ATOM 5666 C CA . VAL A 1 694 ? 31.681 23.766 -14.802 1.00 90.12 694 VAL A CA 1
ATOM 5667 C C . VAL A 1 694 ? 31.824 22.424 -15.506 1.00 90.12 694 VAL A C 1
ATOM 5669 O O . VAL A 1 694 ? 31.738 22.342 -16.731 1.00 90.12 694 VAL A O 1
ATOM 5672 N N . THR A 1 695 ? 31.983 21.340 -14.744 1.00 91.62 695 THR A N 1
ATOM 5673 C CA . THR A 1 695 ? 32.045 19.997 -15.345 1.00 91.62 695 THR A CA 1
ATOM 5674 C C . THR A 1 695 ? 30.650 19.384 -15.427 1.00 91.62 695 THR A C 1
ATOM 5676 O O . THR A 1 695 ? 30.004 19.151 -14.399 1.00 91.62 695 THR A O 1
ATOM 5679 N N . VAL A 1 696 ? 30.188 19.097 -16.648 1.00 94.81 696 VAL A N 1
ATOM 5680 C CA . VAL A 1 696 ? 28.915 18.411 -16.907 1.00 94.81 696 VAL A CA 1
ATOM 5681 C C . VAL A 1 696 ? 29.187 16.934 -17.160 1.00 94.81 696 VAL A C 1
ATOM 5683 O O . VAL A 1 696 ? 29.708 16.571 -18.213 1.00 94.81 696 VAL A O 1
ATOM 5686 N N . TRP A 1 697 ? 28.815 16.083 -16.207 1.00 94.62 697 TRP A N 1
ATOM 5687 C CA . TRP A 1 697 ? 28.931 14.634 -16.338 1.00 94.62 697 TRP A CA 1
ATOM 5688 C C . TRP A 1 697 ? 27.628 14.036 -16.840 1.00 94.62 697 TRP A C 1
ATOM 5690 O O . TRP A 1 697 ? 26.554 14.333 -16.312 1.00 94.62 697 TRP A O 1
ATOM 5700 N N . ARG A 1 698 ? 27.723 13.132 -17.810 1.00 93.81 698 ARG A N 1
ATOM 5701 C CA . ARG A 1 698 ? 26.598 12.330 -18.281 1.00 93.81 698 ARG A CA 1
ATOM 5702 C C . ARG A 1 698 ? 26.856 10.858 -18.027 1.00 93.81 698 ARG A C 1
ATOM 5704 O O . ARG A 1 698 ? 27.902 10.331 -18.393 1.00 93.81 698 ARG A O 1
ATOM 5711 N N . GLU A 1 699 ? 25.882 10.208 -17.403 1.00 90.56 699 GLU A N 1
ATOM 5712 C CA . GLU A 1 699 ? 25.825 8.757 -17.317 1.00 90.56 699 GLU A CA 1
ATOM 5713 C C . GLU A 1 699 ? 25.613 8.172 -18.719 1.00 90.56 699 GLU A C 1
ATOM 5715 O O . GLU A 1 699 ? 24.651 8.507 -19.414 1.00 90.56 699 GLU A O 1
ATOM 5720 N N . ILE A 1 700 ? 26.507 7.272 -19.113 1.00 85.88 700 ILE A N 1
ATOM 5721 C CA . ILE A 1 700 ? 26.415 6.471 -20.330 1.00 85.88 700 ILE A CA 1
ATOM 5722 C C . ILE A 1 700 ? 26.476 4.988 -19.971 1.00 85.88 700 ILE A C 1
ATOM 5724 O O . ILE A 1 700 ? 27.163 4.570 -19.036 1.00 85.88 700 ILE A O 1
ATOM 5728 N N . MET A 1 701 ? 25.765 4.162 -20.731 1.00 78.81 701 MET A N 1
ATOM 5729 C CA . MET A 1 701 ? 25.807 2.716 -20.548 1.00 78.81 701 MET A CA 1
ATOM 5730 C C . MET A 1 701 ? 26.947 2.128 -21.379 1.00 78.81 701 MET A C 1
ATOM 5732 O O . MET A 1 701 ? 26.964 2.273 -22.599 1.00 78.81 701 MET A O 1
ATOM 5736 N N . SER A 1 702 ? 27.907 1.454 -20.741 1.00 69.25 702 SER A N 1
ATOM 5737 C CA . SER A 1 702 ? 28.926 0.707 -21.490 1.00 69.25 702 SER A CA 1
ATOM 5738 C C . SER A 1 702 ? 28.358 -0.584 -22.092 1.00 69.25 702 SER A C 1
ATOM 5740 O O . SER A 1 702 ? 27.313 -1.075 -21.666 1.00 69.25 702 SER A O 1
ATOM 5742 N N . SER A 1 703 ? 29.089 -1.190 -23.032 1.00 60.59 703 SER A N 1
ATOM 5743 C CA . SER A 1 703 ? 28.742 -2.481 -23.651 1.00 60.59 703 SER A CA 1
ATOM 5744 C C . SER A 1 703 ? 28.565 -3.636 -22.653 1.00 60.59 703 SER A C 1
ATOM 5746 O O . SER A 1 703 ? 27.886 -4.606 -22.965 1.00 60.59 703 SER A O 1
ATOM 5748 N N . MET A 1 704 ? 29.132 -3.529 -21.446 1.00 52.56 704 MET A N 1
ATOM 5749 C CA . MET A 1 704 ? 28.963 -4.503 -20.357 1.00 52.56 704 MET A CA 1
ATOM 5750 C C . MET A 1 704 ? 27.821 -4.145 -19.388 1.00 52.56 704 MET A C 1
ATOM 5752 O O . MET A 1 704 ? 27.772 -4.684 -18.287 1.00 52.56 704 MET A O 1
ATOM 5756 N N . LEU A 1 705 ? 26.938 -3.202 -19.745 1.00 63.16 705 LEU A N 1
ATOM 5757 C CA . LEU A 1 705 ? 25.868 -2.675 -18.881 1.00 63.16 705 LEU A CA 1
ATOM 5758 C C . LEU A 1 705 ? 26.370 -2.048 -17.570 1.00 63.16 705 LEU A C 1
ATOM 5760 O O . LEU A 1 705 ? 25.609 -1.896 -16.618 1.00 63.16 705 LEU A O 1
ATOM 5764 N N . ILE A 1 706 ? 27.643 -1.658 -17.505 1.00 66.19 706 ILE A N 1
ATOM 5765 C CA . ILE A 1 706 ? 28.211 -0.919 -16.373 1.00 66.19 706 ILE A CA 1
ATOM 5766 C C . ILE A 1 706 ? 28.099 0.576 -16.697 1.00 66.19 706 ILE A C 1
ATOM 5768 O O . ILE A 1 706 ? 28.605 0.976 -17.755 1.00 66.19 706 ILE A O 1
ATOM 5772 N N . PRO A 1 707 ? 27.472 1.403 -15.838 1.00 74.94 707 PRO A N 1
ATOM 5773 C CA . PRO A 1 707 ? 27.452 2.843 -16.045 1.00 74.94 707 PRO A CA 1
ATOM 5774 C C . PRO A 1 707 ? 28.864 3.405 -16.037 1.00 74.94 707 PRO A C 1
ATOM 5776 O O . PRO A 1 707 ? 29.672 3.089 -15.162 1.00 74.94 707 PRO A O 1
ATOM 5779 N N . LYS A 1 708 ? 29.142 4.237 -17.029 1.00 81.88 708 LYS A N 1
ATOM 5780 C CA . LYS A 1 708 ? 30.339 5.062 -17.116 1.00 81.88 708 LYS A CA 1
ATOM 5781 C C . LYS A 1 708 ? 29.916 6.520 -17.189 1.00 81.88 708 LYS A C 1
ATOM 5783 O O . LYS A 1 708 ? 28.755 6.818 -17.462 1.00 81.88 708 LYS A O 1
ATOM 5788 N N . TYR A 1 709 ? 30.865 7.407 -16.946 1.00 89.25 709 TYR A N 1
ATOM 5789 C CA . TYR A 1 709 ? 30.646 8.837 -17.043 1.00 89.25 709 TYR A CA 1
ATOM 5790 C C . TYR A 1 709 ? 31.484 9.417 -18.169 1.00 89.25 709 TYR A C 1
ATOM 5792 O O . TYR A 1 709 ? 32.637 9.036 -18.357 1.00 89.25 709 TYR A O 1
ATOM 5800 N N . GLU A 1 710 ? 30.891 10.338 -18.914 1.00 92.62 710 GLU A N 1
ATOM 5801 C CA . GLU A 1 710 ? 31.595 11.162 -19.889 1.00 92.62 710 GLU A CA 1
ATOM 5802 C C . GLU A 1 710 ? 31.386 12.642 -19.573 1.00 92.62 710 GLU A C 1
ATOM 5804 O O . GLU A 1 710 ? 30.352 13.033 -19.019 1.00 92.62 710 GLU A O 1
ATOM 5809 N N . ILE A 1 711 ? 32.374 13.462 -19.928 1.00 93.69 711 ILE A N 1
ATOM 5810 C CA . ILE A 1 711 ? 32.252 14.916 -19.867 1.00 93.69 711 ILE A CA 1
ATOM 5811 C C . ILE A 1 711 ? 31.533 15.376 -21.131 1.00 93.69 711 ILE A C 1
ATOM 5813 O O . ILE A 1 711 ? 31.958 15.067 -22.245 1.00 93.69 711 ILE A O 1
ATOM 5817 N N . VAL A 1 712 ? 30.453 16.134 -20.962 1.00 92.56 712 VAL A N 1
ATOM 5818 C CA . VAL A 1 712 ? 29.688 16.671 -22.085 1.00 92.56 712 VAL A CA 1
ATOM 5819 C C . VAL A 1 712 ? 30.305 17.997 -22.543 1.00 92.56 712 VAL A C 1
ATOM 5821 O O . VAL A 1 712 ? 30.416 18.915 -21.725 1.00 92.56 712 VAL A O 1
ATOM 5824 N N . PRO A 1 713 ? 30.691 18.136 -23.826 1.00 91.44 713 PRO A N 1
ATOM 5825 C CA . PRO A 1 713 ? 31.199 19.398 -24.349 1.00 91.44 713 PRO A CA 1
ATOM 5826 C C . PRO A 1 713 ? 30.110 20.476 -24.322 1.00 91.44 713 PRO A C 1
ATOM 5828 O O . PRO A 1 713 ? 28.931 20.197 -24.545 1.00 91.44 713 PRO A O 1
ATOM 5831 N N . GLN A 1 714 ? 30.521 21.712 -24.044 1.00 89.62 714 GLN A N 1
ATOM 5832 C CA . GLN A 1 714 ? 29.636 22.872 -23.960 1.00 89.62 714 GLN A CA 1
ATOM 5833 C C . GLN A 1 714 ? 29.738 23.726 -25.239 1.00 89.62 714 GLN A C 1
ATOM 5835 O O . GLN A 1 714 ? 30.823 23.794 -25.823 1.00 89.62 714 GLN A O 1
ATOM 5840 N N . PRO A 1 715 ? 28.642 24.369 -25.693 1.00 92.00 715 PRO A N 1
ATOM 5841 C CA . PRO A 1 715 ? 27.343 24.480 -25.025 1.00 92.00 715 PRO A CA 1
ATOM 5842 C C . PRO A 1 715 ? 26.476 23.212 -25.124 1.00 92.00 715 PRO A C 1
ATOM 5844 O O . PRO A 1 715 ? 26.479 22.523 -26.142 1.00 92.00 715 PRO A O 1
ATOM 5847 N N . VAL A 1 716 ? 25.685 22.923 -24.083 1.00 90.69 716 VAL A N 1
ATOM 5848 C CA . VAL A 1 716 ? 24.766 21.767 -24.044 1.00 90.69 716 VAL A CA 1
ATOM 5849 C C . VAL A 1 716 ? 23.375 22.149 -23.541 1.00 90.69 716 VAL A C 1
ATOM 5851 O O . VAL A 1 716 ? 23.229 22.802 -22.510 1.00 90.69 716 VAL A O 1
ATOM 5854 N N . SER A 1 717 ? 22.332 21.687 -24.235 1.00 91.62 717 SER A N 1
ATOM 5855 C CA . SER A 1 717 ? 20.946 21.765 -23.757 1.00 91.62 717 SER A CA 1
ATOM 5856 C C . SER A 1 717 ? 20.601 20.578 -22.855 1.00 91.62 717 SER A C 1
ATOM 5858 O O . SER A 1 717 ? 20.878 19.422 -23.184 1.00 91.62 717 SER A O 1
ATOM 5860 N N . LEU A 1 718 ? 19.989 20.864 -21.709 1.00 90.50 718 LEU A N 1
ATOM 5861 C CA . LEU A 1 718 ? 19.639 19.881 -20.690 1.00 90.50 718 LEU A CA 1
ATOM 5862 C C . LEU A 1 718 ? 18.214 19.322 -20.880 1.00 90.50 718 LEU A C 1
ATOM 5864 O O . LEU A 1 718 ? 17.316 20.074 -21.264 1.00 90.50 718 LEU A O 1
ATOM 5868 N N . PRO A 1 719 ? 17.971 18.030 -20.569 1.00 85.25 719 PRO A N 1
ATOM 5869 C CA . PRO A 1 719 ? 16.629 17.447 -20.575 1.00 85.25 719 PRO A CA 1
ATOM 5870 C C . PRO A 1 719 ? 15.658 18.198 -19.653 1.00 85.25 719 PRO A C 1
ATOM 5872 O O . PRO A 1 719 ? 15.937 18.393 -18.470 1.00 85.25 719 PRO A O 1
ATOM 5875 N N . PHE A 1 720 ? 14.497 18.581 -20.188 1.00 85.06 720 PHE A N 1
ATOM 5876 C CA . PHE A 1 720 ? 13.478 19.353 -19.476 1.00 85.06 720 PHE A CA 1
ATOM 5877 C C . PHE A 1 720 ? 12.074 18.816 -19.776 1.00 85.06 720 PHE A C 1
ATOM 5879 O O . PHE A 1 720 ? 11.727 18.567 -20.931 1.00 85.06 720 PHE A O 1
ATOM 5886 N N . VAL A 1 721 ? 11.257 18.668 -18.735 1.00 81.12 721 VAL A N 1
ATOM 5887 C CA . VAL A 1 721 ? 9.848 18.273 -18.807 1.00 81.12 721 VAL A CA 1
ATOM 5888 C C . VAL A 1 721 ? 8.988 19.527 -18.700 1.00 81.12 721 VAL A C 1
ATOM 5890 O O . VAL A 1 721 ? 9.110 20.286 -17.740 1.00 81.12 721 VAL A O 1
ATOM 5893 N N . ARG A 1 722 ? 8.114 19.754 -19.687 1.00 73.75 722 ARG A N 1
ATOM 5894 C CA . ARG A 1 722 ? 7.164 20.874 -19.648 1.00 73.75 722 ARG A CA 1
ATOM 5895 C C . ARG A 1 722 ? 6.056 20.590 -18.621 1.00 73.75 722 ARG A C 1
ATOM 5897 O O . ARG A 1 722 ? 5.520 19.481 -18.646 1.00 73.75 722 ARG A O 1
ATOM 5904 N N . PRO A 1 723 ? 5.688 21.561 -17.765 1.00 63.94 723 PRO A N 1
ATOM 5905 C CA . PRO A 1 723 ? 4.528 21.434 -16.887 1.00 63.94 723 PRO A CA 1
ATOM 5906 C C . PRO A 1 723 ? 3.257 21.165 -17.698 1.00 63.94 723 PRO A C 1
ATOM 5908 O O . PRO A 1 723 ? 3.024 21.836 -18.706 1.00 63.94 723 PRO A O 1
ATOM 5911 N N . ASN A 1 724 ? 2.448 20.191 -17.274 1.00 61.16 724 ASN A N 1
ATOM 5912 C CA . ASN A 1 724 ? 1.137 19.964 -17.873 1.00 61.16 724 ASN A CA 1
ATOM 5913 C C . ASN A 1 724 ? 0.128 20.921 -17.230 1.00 61.16 724 ASN A C 1
ATOM 5915 O O . ASN A 1 724 ? -0.290 20.706 -16.097 1.00 61.16 724 ASN A O 1
ATOM 5919 N N . ILE A 1 725 ? -0.245 21.974 -17.956 1.00 50.28 725 ILE A N 1
ATOM 5920 C CA . ILE A 1 725 ? -1.133 23.042 -17.469 1.00 50.28 725 ILE A CA 1
ATOM 5921 C C . ILE A 1 725 ? -2.552 22.507 -17.180 1.00 50.28 725 ILE A C 1
ATOM 5923 O O . ILE A 1 725 ? -3.266 23.082 -16.366 1.00 50.28 725 ILE A O 1
ATOM 5927 N N . GLU A 1 726 ? -2.940 21.384 -17.793 1.00 43.88 726 GLU A N 1
ATOM 5928 C CA . GLU A 1 726 ? -4.245 20.731 -17.602 1.00 43.88 726 GLU A CA 1
ATOM 5929 C C . GLU A 1 726 ? -4.289 19.791 -16.385 1.00 43.88 726 GLU A C 1
ATOM 5931 O O . GLU A 1 726 ? -5.360 19.308 -16.025 1.00 43.88 726 GLU A O 1
ATOM 5936 N N . ASP A 1 727 ? -3.145 19.524 -15.743 1.00 45.84 727 ASP A N 1
ATOM 5937 C CA . ASP A 1 727 ? -3.064 18.736 -14.511 1.00 45.84 727 ASP A CA 1
ATOM 5938 C C . ASP A 1 727 ? -2.883 19.674 -13.301 1.00 45.84 727 ASP A C 1
ATOM 5940 O O . ASP A 1 727 ? -1.741 20.031 -12.966 1.00 45.84 727 ASP A O 1
ATOM 5944 N N . PRO A 1 728 ? -3.978 20.065 -12.612 1.00 39.09 728 PRO A N 1
ATOM 5945 C CA . PRO A 1 728 ? -3.929 20.950 -11.447 1.00 39.09 728 PRO A CA 1
ATOM 5946 C C . PRO A 1 728 ? -3.167 20.353 -10.250 1.00 39.09 728 PRO A C 1
ATOM 5948 O O . PRO A 1 728 ? -2.904 21.063 -9.282 1.00 39.09 728 PRO A O 1
ATOM 5951 N N . SER A 1 729 ? -2.767 19.075 -10.307 1.00 43.16 729 SER A N 1
ATOM 5952 C CA . SER A 1 729 ? -1.946 18.415 -9.286 1.00 43.16 729 SER A CA 1
ATOM 5953 C C . SER A 1 729 ? -0.434 18.475 -9.562 1.00 43.16 729 SER A C 1
ATOM 5955 O O . SER A 1 729 ? 0.370 18.043 -8.726 1.00 43.16 729 SER A O 1
ATOM 5957 N N . SER A 1 730 ? -0.006 19.027 -10.707 1.00 55.44 730 SER A N 1
ATOM 5958 C CA . SER A 1 730 ? 1.408 19.098 -11.100 1.00 55.44 730 SER A CA 1
ATOM 5959 C C . SER A 1 730 ? 2.161 20.243 -10.400 1.00 55.44 730 SER A C 1
ATOM 5961 O O . SER A 1 730 ? 2.654 21.194 -10.998 1.00 55.44 730 SER A O 1
ATOM 5963 N N . PHE A 1 731 ? 2.302 20.128 -9.080 1.00 65.00 731 PHE A N 1
ATOM 5964 C CA . PHE A 1 731 ? 3.104 21.008 -8.230 1.00 65.00 731 PHE A CA 1
ATOM 5965 C C . PHE A 1 731 ? 4.617 20.824 -8.501 1.00 65.00 731 PHE A C 1
ATOM 5967 O O . PHE A 1 731 ? 5.353 20.301 -7.660 1.00 65.00 731 PHE A O 1
ATOM 5974 N N . LEU A 1 732 ? 5.103 21.178 -9.694 1.00 79.31 732 LEU A N 1
ATOM 5975 C CA . LEU A 1 732 ? 6.508 21.053 -10.107 1.00 79.31 732 LEU A CA 1
ATOM 5976 C C . LEU A 1 732 ? 7.339 22.228 -9.566 1.00 79.31 732 LEU A C 1
ATOM 5978 O O . LEU A 1 732 ? 6.880 23.361 -9.569 1.00 79.31 732 LEU A O 1
ATOM 5982 N N . GLY A 1 733 ? 8.552 21.971 -9.067 1.00 87.25 733 GLY A N 1
ATOM 5983 C CA . GLY A 1 733 ? 9.405 23.004 -8.471 1.00 87.25 733 GLY A CA 1
ATOM 5984 C C . GLY A 1 733 ? 10.743 22.455 -7.989 1.00 87.25 733 GLY A C 1
ATOM 5985 O O . GLY A 1 733 ? 11.232 21.447 -8.495 1.00 87.25 733 GLY A O 1
ATOM 5986 N N . VAL A 1 734 ? 11.354 23.085 -6.987 1.00 92.94 734 VAL A N 1
ATOM 5987 C CA . VAL A 1 734 ? 12.567 22.540 -6.352 1.00 92.94 734 VAL A CA 1
ATOM 5988 C C . VAL A 1 734 ? 12.188 21.385 -5.422 1.00 92.94 734 VAL A C 1
ATOM 5990 O O . VAL A 1 734 ? 11.741 21.605 -4.303 1.00 92.94 734 VAL A O 1
ATOM 5993 N N . GLY A 1 735 ? 12.329 20.145 -5.893 1.00 89.88 735 GLY A N 1
ATOM 5994 C CA . GLY A 1 735 ? 11.937 18.949 -5.138 1.00 89.88 735 GLY A CA 1
ATOM 5995 C C . GLY A 1 735 ? 13.038 18.346 -4.263 1.00 89.88 735 GLY A C 1
ATOM 5996 O O . GLY A 1 735 ? 12.734 17.576 -3.355 1.00 89.88 735 GLY A O 1
ATOM 5997 N N . ILE A 1 736 ? 14.310 18.670 -4.520 1.00 93.31 736 ILE A N 1
ATOM 5998 C CA . ILE A 1 736 ? 15.440 18.305 -3.653 1.00 93.31 736 ILE A CA 1
ATOM 5999 C C . ILE A 1 736 ? 16.267 19.556 -3.387 1.00 93.31 736 ILE A C 1
ATOM 6001 O O . ILE A 1 736 ? 16.657 20.249 -4.327 1.00 93.31 736 ILE A O 1
ATOM 6005 N N . LEU A 1 737 ? 16.567 19.783 -2.112 1.00 95.31 737 LEU A N 1
ATOM 6006 C CA . LEU A 1 737 ? 17.470 20.808 -1.611 1.00 95.31 737 LEU A CA 1
ATOM 6007 C C . LEU A 1 737 ? 18.214 20.205 -0.412 1.00 95.31 737 LEU A C 1
ATOM 6009 O O . LEU A 1 737 ? 17.573 19.785 0.548 1.00 95.31 737 LEU A O 1
ATOM 6013 N N . SER A 1 738 ? 19.539 20.052 -0.515 1.00 94.75 738 SER A N 1
ATOM 6014 C CA . SER A 1 738 ? 20.347 19.403 0.525 1.00 94.75 738 SER A CA 1
ATOM 6015 C C . SER A 1 738 ? 21.759 19.975 0.615 1.00 94.75 738 SER A C 1
ATOM 6017 O O . SER A 1 738 ? 22.558 19.801 -0.307 1.00 94.75 738 SER A O 1
ATOM 6019 N N . PHE A 1 739 ? 22.108 20.552 1.763 1.00 95.06 739 PHE A N 1
ATOM 6020 C CA . PHE A 1 739 ? 23.485 20.955 2.075 1.00 95.06 739 PHE A CA 1
ATOM 6021 C C . PHE A 1 739 ? 24.386 19.783 2.461 1.00 95.06 739 PHE A C 1
ATOM 6023 O O . PHE A 1 739 ? 23.918 18.796 3.040 1.00 95.06 739 PHE A O 1
ATOM 6030 N N . ASN A 1 740 ? 25.680 19.926 2.178 1.00 93.50 740 ASN A N 1
ATOM 6031 C CA . ASN A 1 740 ? 26.712 19.089 2.774 1.00 93.50 740 ASN A CA 1
ATOM 6032 C C . ASN A 1 740 ? 26.971 19.471 4.245 1.00 93.50 740 ASN A C 1
ATOM 6034 O O . ASN A 1 740 ? 26.423 20.447 4.748 1.00 93.50 740 ASN A O 1
ATOM 6038 N N . LYS A 1 741 ? 27.788 18.688 4.964 1.00 88.44 741 LYS A N 1
ATOM 6039 C CA . LYS A 1 741 ? 27.959 18.835 6.424 1.00 88.44 741 LYS A CA 1
ATOM 6040 C C . LYS A 1 741 ? 28.466 20.217 6.859 1.00 88.44 741 LYS A C 1
ATOM 6042 O O . LYS A 1 741 ? 28.030 20.716 7.891 1.00 88.44 741 LYS A O 1
ATOM 6047 N N . ASP A 1 742 ? 29.407 20.794 6.120 1.00 90.31 742 ASP A N 1
ATOM 6048 C CA . ASP A 1 742 ? 30.010 22.093 6.446 1.00 90.31 742 ASP A CA 1
ATOM 6049 C C . ASP A 1 742 ? 29.295 23.281 5.780 1.00 90.31 742 ASP A C 1
ATOM 6051 O O . ASP A 1 742 ? 29.681 24.426 6.005 1.00 90.31 742 ASP A O 1
ATOM 6055 N N . GLY A 1 743 ? 28.258 23.010 4.980 1.00 90.75 743 GLY A N 1
ATOM 6056 C CA . GLY A 1 743 ? 27.438 24.009 4.306 1.00 90.75 743 GLY A CA 1
ATOM 6057 C C . GLY A 1 743 ? 28.129 24.759 3.175 1.00 90.75 743 GLY A C 1
ATOM 6058 O O . GLY A 1 743 ? 27.577 25.753 2.708 1.00 90.75 743 GLY A O 1
ATOM 6059 N N . THR A 1 744 ? 29.302 24.318 2.722 1.00 92.00 744 THR A N 1
ATOM 6060 C CA . THR A 1 744 ? 30.008 24.934 1.586 1.00 92.00 744 THR A CA 1
ATOM 6061 C C . THR A 1 744 ? 29.371 24.580 0.242 1.00 92.00 744 THR A C 1
ATOM 6063 O O . THR A 1 744 ? 29.420 25.381 -0.695 1.00 92.00 744 THR A O 1
ATOM 6066 N N . LEU A 1 745 ? 28.725 23.409 0.162 1.00 94.25 745 LEU A N 1
ATOM 6067 C CA . LEU A 1 745 ? 28.077 22.884 -1.038 1.00 94.25 745 LEU A CA 1
ATOM 6068 C C . LEU A 1 745 ? 26.588 22.629 -0.811 1.00 94.25 745 LEU A C 1
ATOM 6070 O O . LEU A 1 745 ? 26.155 22.187 0.257 1.00 94.25 745 LEU A O 1
ATOM 6074 N N . VAL A 1 746 ? 25.799 22.821 -1.866 1.00 95.38 746 VAL A N 1
ATOM 6075 C CA . VAL A 1 746 ? 24.373 22.478 -1.879 1.00 95.38 746 VAL A CA 1
ATOM 6076 C C . VAL A 1 746 ? 24.023 21.686 -3.129 1.00 95.38 746 VAL A C 1
ATOM 6078 O O . VAL A 1 746 ? 24.416 22.039 -4.237 1.00 95.38 746 VAL A O 1
ATOM 6081 N N . ALA A 1 747 ? 23.285 20.595 -2.942 1.00 96.75 747 ALA A N 1
ATOM 6082 C CA . ALA A 1 747 ? 22.750 19.777 -4.017 1.00 96.75 747 ALA A CA 1
ATOM 6083 C C . ALA A 1 747 ? 21.272 20.119 -4.245 1.00 96.75 747 ALA A C 1
ATOM 6085 O O . ALA A 1 747 ? 20.486 20.113 -3.291 1.00 96.75 747 ALA A O 1
ATOM 6086 N N . THR A 1 748 ? 20.882 20.386 -5.494 1.00 96.81 748 THR A N 1
ATOM 6087 C CA . THR A 1 748 ? 19.492 20.703 -5.856 1.00 96.81 748 THR A CA 1
ATOM 6088 C C . THR A 1 748 ? 19.001 19.897 -7.056 1.00 96.81 748 THR A C 1
ATOM 6090 O O . THR A 1 748 ? 19.756 19.594 -7.983 1.00 96.81 748 THR A O 1
ATOM 6093 N N . ARG A 1 749 ? 17.706 19.560 -7.048 1.00 95.38 749 ARG A N 1
ATOM 6094 C CA . ARG A 1 749 ? 16.997 18.967 -8.194 1.00 95.38 749 ARG A CA 1
ATOM 6095 C C . ARG A 1 749 ? 15.678 19.695 -8.408 1.00 95.38 749 ARG A C 1
ATOM 6097 O O . ARG A 1 749 ? 14.824 19.712 -7.518 1.00 95.38 749 ARG A O 1
ATOM 6104 N N . ASN A 1 750 ? 15.493 20.224 -9.609 1.00 93.00 750 ASN A N 1
ATOM 6105 C CA . ASN A 1 750 ? 14.206 20.731 -10.067 1.00 93.00 750 ASN A CA 1
ATOM 6106 C C . ASN A 1 750 ? 13.369 19.573 -10.637 1.00 93.00 750 ASN A C 1
ATOM 6108 O O . ASN A 1 750 ? 13.882 18.748 -11.388 1.00 93.00 750 ASN A O 1
ATOM 6112 N N . ASP A 1 751 ? 12.087 19.500 -10.297 1.00 90.38 751 ASP A N 1
ATOM 6113 C CA . ASP A 1 751 ? 11.175 18.454 -10.772 1.00 90.38 751 ASP A CA 1
ATOM 6114 C C . ASP A 1 751 ? 10.929 18.514 -12.280 1.00 90.38 751 ASP A C 1
ATOM 6116 O O . ASP A 1 751 ? 10.644 17.484 -12.887 1.00 90.38 751 ASP A O 1
ATOM 6120 N N . ASN A 1 752 ? 11.118 19.687 -12.892 1.00 88.69 752 ASN A N 1
ATOM 6121 C CA . ASN A 1 752 ? 11.116 19.850 -14.346 1.00 88.69 752 ASN A CA 1
ATOM 6122 C C . ASN A 1 752 ? 12.377 19.264 -15.009 1.00 88.69 752 ASN A C 1
ATOM 6124 O O . ASN A 1 752 ? 12.405 19.071 -16.219 1.00 88.69 752 ASN A O 1
ATOM 6128 N N . MET A 1 753 ? 13.428 18.967 -14.239 1.00 92.62 753 MET A N 1
ATOM 6129 C CA . MET A 1 753 ? 14.680 18.353 -14.699 1.00 92.62 753 MET A CA 1
ATOM 6130 C C . MET A 1 753 ? 14.983 17.099 -13.859 1.00 92.62 753 MET A C 1
ATOM 6132 O O . MET A 1 753 ? 15.983 17.041 -13.138 1.00 92.62 753 MET A O 1
ATOM 6136 N N . PRO A 1 754 ? 14.108 16.078 -13.896 1.00 91.00 754 PRO A N 1
ATOM 6137 C CA . PRO A 1 754 ? 14.073 15.030 -12.877 1.00 91.00 754 PRO A CA 1
ATOM 6138 C C . PRO A 1 754 ? 15.313 14.123 -12.865 1.00 91.00 754 PRO A C 1
ATOM 6140 O O . PRO A 1 754 ? 15.564 13.448 -11.867 1.00 91.00 754 PRO A O 1
ATOM 6143 N N . THR A 1 755 ? 16.089 14.097 -13.948 1.00 93.25 755 THR A N 1
ATOM 6144 C CA . THR A 1 755 ? 17.311 13.296 -14.114 1.00 93.25 755 THR A CA 1
ATOM 6145 C C . THR A 1 755 ? 18.601 14.061 -13.801 1.00 93.25 755 THR A C 1
ATOM 6147 O O . THR A 1 755 ? 19.687 13.501 -13.939 1.00 93.25 755 THR A O 1
ATOM 6150 N N . ILE A 1 756 ? 18.506 15.331 -13.394 1.00 95.19 756 ILE A N 1
ATOM 6151 C CA . ILE A 1 756 ? 19.659 16.230 -13.282 1.00 95.19 756 ILE A CA 1
ATOM 6152 C C . ILE A 1 756 ? 19.869 16.645 -11.831 1.00 95.19 756 ILE A C 1
ATOM 6154 O O . ILE A 1 756 ? 18.979 17.231 -11.210 1.00 95.19 756 ILE A O 1
ATOM 6158 N N . LEU A 1 757 ? 21.062 16.374 -11.301 1.00 96.56 757 LEU A N 1
ATOM 6159 C CA . LEU A 1 757 ? 21.500 16.904 -10.016 1.00 96.56 757 LEU A CA 1
ATOM 6160 C C . LEU A 1 757 ? 22.479 18.051 -10.241 1.00 96.56 757 LEU A C 1
ATOM 6162 O O . LEU A 1 757 ? 23.490 17.885 -10.922 1.00 96.56 757 LEU A O 1
ATOM 6166 N N . TRP A 1 758 ? 22.205 19.184 -9.610 1.00 96.12 758 TRP A N 1
ATOM 6167 C CA . TRP A 1 758 ? 23.101 20.330 -9.601 1.00 96.12 758 TRP A CA 1
ATOM 6168 C C . TRP A 1 758 ? 23.830 20.398 -8.266 1.00 96.12 758 TRP A C 1
ATOM 6170 O O . TRP A 1 758 ? 23.193 20.249 -7.222 1.00 96.12 758 TRP A O 1
ATOM 6180 N N . ILE A 1 759 ? 25.143 20.624 -8.295 1.00 96.00 759 ILE A N 1
ATOM 6181 C CA . ILE A 1 759 ? 25.958 20.827 -7.094 1.00 96.00 759 ILE A CA 1
ATOM 6182 C C . ILE A 1 759 ? 26.595 22.209 -7.181 1.00 96.00 759 ILE A C 1
ATOM 6184 O O . ILE A 1 759 ? 27.400 22.479 -8.074 1.00 96.00 759 ILE A O 1
ATOM 6188 N N . TRP A 1 760 ? 26.223 23.081 -6.250 1.00 94.25 760 TRP A N 1
ATOM 6189 C CA . TRP A 1 760 ? 26.601 24.491 -6.245 1.00 94.25 760 TRP A CA 1
ATOM 6190 C C . TRP A 1 760 ? 27.637 24.782 -5.168 1.00 94.25 760 TRP A C 1
ATOM 6192 O O . TRP A 1 760 ? 27.520 24.272 -4.050 1.00 94.25 760 TRP A O 1
ATOM 6202 N N . SER A 1 761 ? 28.603 25.637 -5.507 1.00 91.75 761 SER A N 1
ATOM 6203 C CA . SER A 1 761 ? 29.492 26.289 -4.546 1.00 91.75 761 SER A CA 1
ATOM 6204 C C . SER A 1 761 ? 28.776 27.499 -3.969 1.00 91.75 761 SER A C 1
ATOM 6206 O O . SER A 1 761 ? 28.347 28.376 -4.721 1.00 91.75 761 SER A O 1
ATOM 6208 N N . LEU A 1 762 ? 28.668 27.592 -2.644 1.00 88.44 762 LEU A N 1
ATOM 6209 C CA . LEU A 1 762 ? 28.231 28.843 -2.016 1.00 88.44 762 LEU A CA 1
ATOM 6210 C C . LEU A 1 762 ? 29.365 29.867 -1.904 1.00 88.44 762 LEU A C 1
ATOM 6212 O O . LEU A 1 762 ? 29.090 31.048 -1.709 1.00 88.44 762 LEU A O 1
ATOM 6216 N N . SER A 1 763 ? 30.621 29.434 -2.028 1.00 85.44 763 SER A N 1
ATOM 6217 C CA . SER A 1 763 ? 31.779 30.331 -2.064 1.00 85.44 763 SER A CA 1
ATOM 6218 C C . SER A 1 763 ? 31.884 31.046 -3.408 1.00 85.44 763 SER A C 1
ATOM 6220 O O . SER A 1 763 ? 32.096 32.254 -3.435 1.00 85.44 763 SER A O 1
ATOM 6222 N N . ASP A 1 764 ? 31.662 30.315 -4.503 1.00 82.56 764 ASP A N 1
ATOM 6223 C CA . ASP A 1 764 ? 31.821 30.833 -5.869 1.00 82.56 764 ASP A CA 1
ATOM 6224 C C . ASP A 1 764 ? 30.488 31.240 -6.514 1.00 82.56 764 ASP A C 1
ATOM 6226 O O . ASP A 1 764 ? 30.472 31.725 -7.643 1.00 82.56 764 ASP A O 1
ATOM 6230 N N . LEU A 1 765 ? 29.361 31.005 -5.825 1.00 82.38 765 LEU A N 1
ATOM 6231 C CA . LEU A 1 765 ? 27.986 31.272 -6.281 1.00 82.38 765 LEU A CA 1
ATOM 6232 C C . LEU A 1 765 ? 27.664 30.710 -7.676 1.00 82.38 765 LEU A C 1
ATOM 6234 O O . LEU A 1 765 ? 26.813 31.227 -8.400 1.00 82.38 765 LEU A O 1
ATOM 6238 N N . THR A 1 766 ? 28.337 29.625 -8.047 1.00 84.62 766 THR A N 1
ATOM 6239 C CA . THR A 1 766 ? 28.265 28.982 -9.360 1.00 84.62 766 THR A CA 1
ATOM 6240 C C . THR A 1 766 ? 28.133 27.465 -9.199 1.00 84.62 766 THR A C 1
ATOM 6242 O O . THR A 1 766 ? 28.487 26.905 -8.151 1.00 84.62 766 THR A O 1
ATOM 6245 N N . PRO A 1 767 ? 27.563 26.761 -10.194 1.00 90.94 767 PRO A N 1
ATOM 6246 C CA . PRO A 1 767 ? 27.534 25.307 -10.168 1.00 90.94 767 PRO A CA 1
ATOM 6247 C C . PRO A 1 767 ? 28.957 24.780 -10.356 1.00 90.94 767 PRO A C 1
ATOM 6249 O O . PRO A 1 767 ? 29.619 25.135 -11.318 1.00 90.94 767 PRO A O 1
ATOM 6252 N N . ILE A 1 768 ? 29.424 23.907 -9.467 1.00 92.25 768 ILE A N 1
ATOM 6253 C CA . ILE A 1 768 ? 30.729 23.242 -9.624 1.00 92.25 768 ILE A CA 1
ATOM 6254 C C . ILE A 1 768 ? 30.593 22.098 -10.628 1.00 92.25 768 ILE A C 1
ATOM 6256 O O . ILE A 1 768 ? 31.445 21.868 -11.487 1.00 92.25 768 ILE A O 1
ATOM 6260 N N . THR A 1 769 ? 29.497 21.350 -10.513 1.00 94.12 769 THR A N 1
ATOM 6261 C CA . THR A 1 769 ? 29.227 20.229 -11.400 1.00 94.12 769 THR A CA 1
ATOM 6262 C C . THR A 1 769 ? 27.735 19.998 -11.586 1.00 94.12 769 THR A C 1
ATOM 6264 O O . THR A 1 769 ? 26.913 20.293 -10.712 1.00 94.12 769 THR A O 1
ATOM 6267 N N . ILE A 1 770 ? 27.400 19.448 -12.749 1.00 95.56 770 ILE A N 1
ATOM 6268 C CA . ILE A 1 770 ? 26.054 19.031 -13.121 1.00 95.56 770 ILE A CA 1
ATOM 6269 C C . ILE A 1 770 ? 26.130 17.551 -13.484 1.00 95.56 770 ILE A C 1
ATOM 6271 O O . ILE A 1 770 ? 26.914 17.164 -14.350 1.00 95.56 770 ILE A O 1
ATOM 6275 N N . LEU A 1 771 ? 25.326 16.724 -12.817 1.00 95.50 771 LEU A N 1
ATOM 6276 C CA . LEU A 1 771 ? 25.290 15.277 -13.018 1.00 95.50 771 LEU A CA 1
ATOM 6277 C C . LEU A 1 771 ? 23.984 14.896 -13.725 1.00 95.50 771 LEU A C 1
ATOM 6279 O O . LEU A 1 771 ? 22.900 15.064 -13.162 1.00 95.50 771 LEU A O 1
ATOM 6283 N N . ILE A 1 772 ? 24.090 14.384 -14.951 1.00 94.50 772 ILE A N 1
ATOM 6284 C CA . ILE A 1 772 ? 22.968 13.941 -15.783 1.00 94.50 772 ILE A CA 1
ATOM 6285 C C . ILE A 1 772 ? 22.889 12.416 -15.726 1.00 94.50 772 ILE A C 1
ATOM 6287 O O . ILE A 1 772 ? 23.791 11.728 -16.201 1.00 94.50 772 ILE A O 1
ATOM 6291 N N . TYR A 1 773 ? 21.795 11.895 -15.179 1.00 91.50 773 TYR A N 1
ATOM 6292 C CA . TYR A 1 773 ? 21.539 10.459 -15.072 1.00 91.50 773 TYR A CA 1
ATOM 6293 C C . TYR A 1 773 ? 20.572 9.969 -16.151 1.00 91.50 773 TYR A C 1
ATOM 6295 O O . TYR A 1 773 ? 19.776 10.739 -16.690 1.00 91.50 773 TYR A O 1
ATOM 6303 N N . CYS A 1 774 ? 20.596 8.670 -16.450 1.00 86.75 774 CYS A N 1
ATOM 6304 C CA . CYS A 1 774 ? 19.650 8.069 -17.395 1.00 86.75 774 CYS A CA 1
ATOM 6305 C C . CYS A 1 774 ? 18.219 8.015 -16.835 1.00 86.75 774 CYS A C 1
ATOM 6307 O O . CYS A 1 774 ? 17.256 8.046 -17.597 1.00 86.75 774 CYS A O 1
ATOM 6309 N N . ASN A 1 775 ? 18.074 7.955 -15.508 1.00 86.31 775 ASN A N 1
ATOM 6310 C CA . ASN A 1 775 ? 16.787 7.811 -14.834 1.00 86.31 775 ASN A CA 1
ATOM 6311 C C . ASN A 1 775 ? 16.542 8.913 -13.783 1.00 86.31 775 ASN A C 1
ATOM 6313 O O . ASN A 1 775 ? 17.499 9.431 -13.202 1.00 86.31 775 ASN A O 1
ATOM 6317 N N . PRO A 1 776 ? 15.272 9.260 -13.478 1.00 89.19 776 PRO A N 1
ATOM 6318 C CA . PRO A 1 776 ? 14.940 10.298 -12.501 1.00 89.19 776 PRO A CA 1
ATOM 6319 C C . PRO A 1 776 ? 15.545 10.058 -11.117 1.00 89.19 776 PRO A C 1
ATOM 6321 O O . PRO A 1 776 ? 15.332 8.998 -10.534 1.00 89.19 776 PRO A O 1
ATOM 6324 N N . ILE A 1 777 ? 16.218 11.048 -10.539 1.00 89.75 777 ILE A N 1
ATOM 6325 C CA . ILE A 1 777 ? 16.819 10.966 -9.201 1.00 89.75 777 ILE A CA 1
ATOM 6326 C C . ILE A 1 777 ? 15.712 10.862 -8.148 1.00 89.75 777 ILE A C 1
ATOM 6328 O O . ILE A 1 777 ? 14.733 11.604 -8.206 1.00 89.75 777 ILE A O 1
ATOM 6332 N N . LYS A 1 778 ? 15.852 9.964 -7.167 1.00 84.50 778 LYS A N 1
ATOM 6333 C CA . LYS A 1 778 ? 14.870 9.769 -6.083 1.00 84.50 778 LYS A CA 1
ATOM 6334 C C . LYS A 1 778 ? 15.385 10.213 -4.724 1.00 84.50 778 LYS A C 1
ATOM 6336 O O . LYS A 1 778 ? 14.642 10.847 -3.982 1.00 84.50 778 LYS A O 1
ATOM 6341 N N . VAL A 1 779 ? 16.630 9.877 -4.400 1.00 83.19 779 VAL A N 1
ATOM 6342 C CA . VAL A 1 779 ? 17.225 10.135 -3.083 1.00 83.19 779 VAL A CA 1
ATOM 6343 C C . VAL A 1 779 ? 18.620 10.703 -3.265 1.00 83.19 779 VAL A C 1
ATOM 6345 O O . VAL A 1 779 ? 19.378 10.202 -4.088 1.00 83.19 779 VAL A O 1
ATOM 6348 N N . VAL A 1 780 ? 18.957 11.711 -2.463 1.00 89.31 780 VAL A N 1
ATOM 6349 C CA . VAL A 1 780 ? 20.287 12.323 -2.378 1.00 89.31 780 VAL A CA 1
ATOM 6350 C C . VAL A 1 780 ? 20.655 12.442 -0.898 1.00 89.31 780 VAL A C 1
ATOM 6352 O O . VAL A 1 780 ? 19.854 12.935 -0.101 1.00 89.31 780 VAL A O 1
ATOM 6355 N N . LYS A 1 781 ? 21.834 11.947 -0.505 1.00 86.81 781 LYS A N 1
ATOM 6356 C CA . LYS A 1 781 ? 22.339 11.975 0.876 1.00 86.81 781 LYS A CA 1
ATOM 6357 C C . LYS A 1 781 ? 23.833 12.281 0.916 1.00 86.81 781 LYS A C 1
ATOM 6359 O O . LYS A 1 781 ? 24.654 11.480 0.460 1.00 86.81 781 LYS A O 1
ATOM 6364 N N . TRP A 1 782 ? 24.179 13.408 1.530 1.00 87.56 782 TRP A N 1
ATOM 6365 C CA . TRP A 1 782 ? 25.558 13.729 1.892 1.00 87.56 782 TRP A CA 1
ATOM 6366 C C . TRP A 1 782 ? 26.063 12.808 2.992 1.00 87.56 782 TRP A C 1
ATOM 6368 O O . TRP A 1 782 ? 25.301 12.365 3.855 1.00 87.56 782 TRP A O 1
ATOM 6378 N N . CYS A 1 783 ? 27.355 12.510 2.942 1.00 81.56 783 CYS A N 1
ATOM 6379 C CA . CYS A 1 783 ? 28.026 11.745 3.971 1.00 81.56 783 CYS A CA 1
ATOM 6380 C C . CYS A 1 783 ? 28.200 12.603 5.238 1.00 81.56 783 CYS A C 1
ATOM 6382 O O . CYS A 1 783 ? 28.803 13.676 5.179 1.00 81.56 783 CYS A O 1
ATOM 6384 N N . PRO A 1 784 ? 27.721 12.146 6.410 1.00 73.25 784 PRO A N 1
ATOM 6385 C CA . PRO A 1 784 ? 27.765 12.929 7.644 1.00 73.25 784 PRO A CA 1
ATOM 6386 C C . PRO A 1 784 ? 29.167 13.015 8.266 1.00 73.25 784 PRO A C 1
ATOM 6388 O O . PRO A 1 784 ? 29.353 13.706 9.264 1.00 73.25 784 PRO A O 1
ATOM 6391 N N . PHE A 1 785 ? 30.169 12.329 7.713 1.00 74.44 785 PHE A N 1
ATOM 6392 C CA . PHE A 1 785 ? 31.564 12.369 8.176 1.00 74.44 785 PHE A CA 1
ATOM 6393 C C . PHE A 1 785 ? 32.568 12.720 7.070 1.00 74.44 785 PHE A C 1
ATOM 6395 O O . PHE A 1 785 ? 33.747 12.892 7.366 1.00 74.44 785 PHE A O 1
ATOM 6402 N N . ASN A 1 786 ? 32.118 12.883 5.821 1.00 80.56 786 ASN A N 1
ATOM 6403 C CA . ASN A 1 786 ? 32.918 13.422 4.724 1.00 80.56 786 ASN A CA 1
ATOM 6404 C C . ASN A 1 786 ? 32.081 14.470 3.962 1.00 80.56 786 ASN A C 1
ATOM 6406 O O . ASN A 1 786 ? 31.212 14.081 3.179 1.00 80.56 786 ASN A O 1
ATOM 6410 N N . PRO A 1 787 ? 32.327 15.780 4.160 1.00 86.00 787 PRO A N 1
ATOM 6411 C CA . PRO A 1 787 ? 31.506 16.848 3.580 1.00 86.00 787 PRO A CA 1
ATOM 6412 C C . PRO A 1 787 ? 31.550 16.897 2.048 1.00 86.00 787 PRO A C 1
ATOM 6414 O O . PRO A 1 787 ? 30.684 17.504 1.432 1.00 86.00 787 PRO A O 1
ATOM 6417 N N . PHE A 1 788 ? 32.522 16.243 1.419 1.00 88.94 788 PHE A N 1
ATOM 6418 C CA . PHE A 1 788 ? 32.678 16.242 -0.031 1.00 88.94 788 PHE A CA 1
ATOM 6419 C C . PHE A 1 788 ? 32.109 14.998 -0.697 1.00 88.94 788 PHE A C 1
ATOM 6421 O O . PHE A 1 788 ? 32.125 14.924 -1.918 1.00 88.94 788 PHE A O 1
ATOM 6428 N N . LEU A 1 789 ? 31.631 14.015 0.073 1.00 86.25 789 LEU A N 1
ATOM 6429 C CA . LEU A 1 789 ? 31.084 12.769 -0.450 1.00 86.25 789 LEU A CA 1
ATOM 6430 C C . LEU A 1 789 ? 29.557 12.805 -0.428 1.00 86.25 789 LEU A C 1
ATOM 6432 O O . LEU A 1 789 ? 28.932 12.943 0.624 1.00 86.25 789 LEU A O 1
ATOM 6436 N N . LEU A 1 790 ? 28.965 12.601 -1.595 1.00 88.56 790 LEU A N 1
ATOM 6437 C CA . LEU A 1 790 ? 27.534 12.488 -1.798 1.00 88.56 790 LEU A CA 1
ATOM 6438 C C . LEU A 1 790 ? 27.201 11.108 -2.348 1.00 88.56 790 LEU A C 1
ATOM 6440 O O . LEU A 1 790 ? 27.943 10.524 -3.137 1.00 88.56 790 LEU A O 1
ATOM 6444 N N . SER A 1 791 ? 26.042 10.612 -1.946 1.00 87.00 791 SER A N 1
ATOM 6445 C CA . SER A 1 791 ? 25.463 9.396 -2.485 1.00 87.00 791 SER A CA 1
ATOM 6446 C C . SER A 1 791 ? 24.042 9.649 -2.959 1.00 87.00 791 SER A C 1
ATOM 6448 O O . SER A 1 791 ? 23.317 10.454 -2.366 1.00 87.00 791 SER A O 1
ATOM 6450 N N . LEU A 1 792 ? 23.644 8.989 -4.038 1.00 88.56 792 LEU A N 1
ATOM 6451 C CA . LEU A 1 792 ? 22.307 9.133 -4.588 1.00 88.56 792 LEU A CA 1
ATOM 6452 C C . LEU A 1 792 ? 21.812 7.854 -5.247 1.00 88.56 792 LEU A C 1
ATOM 6454 O O . LEU A 1 792 ? 22.574 6.951 -5.596 1.00 88.56 792 LEU A O 1
ATOM 6458 N N . VAL A 1 793 ? 20.495 7.806 -5.400 1.00 85.19 793 VAL A N 1
ATOM 6459 C CA . VAL A 1 793 ? 19.765 6.693 -5.992 1.00 85.19 793 VAL A CA 1
ATOM 6460 C C . VAL A 1 793 ? 18.819 7.259 -7.036 1.00 85.19 793 VAL A C 1
ATOM 6462 O O . VAL A 1 793 ? 17.999 8.137 -6.737 1.00 85.19 793 VAL A O 1
ATOM 6465 N N . CYS A 1 794 ? 18.927 6.747 -8.255 1.00 83.19 794 CYS A N 1
ATOM 6466 C CA . CYS A 1 794 ? 17.984 7.033 -9.324 1.00 83.19 794 CYS A CA 1
ATOM 6467 C C . CYS A 1 794 ? 16.811 6.052 -9.255 1.00 83.19 794 CYS A C 1
ATOM 6469 O O . CYS A 1 794 ? 16.894 4.992 -8.643 1.00 83.19 794 CYS A O 1
ATOM 6471 N N . SER A 1 795 ? 15.687 6.421 -9.852 1.00 72.69 795 SER A N 1
ATOM 6472 C CA . SER A 1 795 ? 14.672 5.449 -10.247 1.00 72.69 795 SER A CA 1
ATOM 6473 C C . SER A 1 795 ? 15.234 4.559 -11.345 1.00 72.69 795 SER A C 1
ATOM 6475 O O . SER A 1 795 ? 16.310 4.819 -11.872 1.00 72.69 795 SER A O 1
ATOM 6477 N N . ASP A 1 796 ? 14.529 3.497 -11.676 1.00 63.12 796 ASP A N 1
ATOM 6478 C CA . ASP A 1 796 ? 14.895 2.656 -12.799 1.00 63.12 796 ASP A CA 1
ATOM 6479 C C . ASP A 1 796 ? 13.637 2.451 -13.641 1.00 63.12 796 ASP A C 1
ATOM 6481 O O . ASP A 1 796 ? 12.576 2.144 -13.093 1.00 63.12 796 ASP A O 1
ATOM 6485 N N . GLY A 1 797 ? 13.732 2.717 -14.946 1.00 50.38 797 GLY A N 1
ATOM 6486 C CA . GLY A 1 797 ? 12.709 2.338 -15.923 1.00 50.38 797 GLY A CA 1
ATOM 6487 C C . GLY A 1 797 ? 12.691 0.828 -16.203 1.00 50.38 797 GLY A C 1
ATOM 6488 O O . GLY A 1 797 ? 11.750 0.335 -16.815 1.00 50.38 797 GLY A O 1
ATOM 6489 N N . SER A 1 798 ? 13.705 0.091 -15.736 1.00 47.78 798 SER A N 1
ATOM 6490 C CA . SER A 1 798 ? 13.772 -1.369 -15.700 1.00 47.78 798 SER A CA 1
ATOM 6491 C C . SER A 1 798 ? 13.615 -1.906 -14.263 1.00 47.78 798 SER A C 1
ATOM 6493 O O . SER A 1 798 ? 13.679 -1.169 -13.282 1.00 47.78 798 SER A O 1
ATOM 6495 N N . LYS A 1 799 ? 13.315 -3.199 -14.102 1.00 43.34 799 LYS A N 1
ATOM 6496 C CA . LYS A 1 799 ? 12.933 -3.807 -12.810 1.00 43.34 799 LYS A CA 1
ATOM 6497 C C . LYS A 1 799 ? 14.100 -3.963 -11.793 1.00 43.34 799 LYS A C 1
ATOM 6499 O O . LYS A 1 799 ? 13.887 -4.592 -10.756 1.00 43.34 799 LYS A O 1
ATOM 6504 N N . ILE A 1 800 ? 15.310 -3.418 -12.018 1.00 49.59 800 ILE A N 1
ATOM 6505 C CA . ILE A 1 800 ? 16.525 -3.718 -11.218 1.00 49.59 800 ILE A CA 1
ATOM 6506 C C . ILE A 1 800 ? 17.320 -2.445 -10.842 1.00 49.59 800 ILE A C 1
ATOM 6508 O O . ILE A 1 800 ? 18.372 -2.139 -11.399 1.00 49.59 800 ILE A O 1
ATOM 6512 N N . ASN A 1 801 ? 16.895 -1.741 -9.788 1.00 56.34 801 ASN A N 1
ATOM 6513 C CA . ASN A 1 801 ? 17.655 -0.610 -9.235 1.00 56.34 801 ASN A CA 1
ATOM 6514 C C . ASN A 1 801 ? 18.720 -1.058 -8.214 1.00 56.34 801 ASN A C 1
ATOM 6516 O O . ASN A 1 801 ? 18.619 -0.775 -7.015 1.00 56.34 801 ASN A O 1
ATOM 6520 N N . ASN A 1 802 ? 19.740 -1.790 -8.660 1.00 62.53 802 ASN A N 1
ATOM 6521 C CA . ASN A 1 802 ? 20.786 -2.302 -7.769 1.00 62.53 802 ASN A CA 1
ATOM 6522 C C . ASN A 1 802 ? 21.961 -1.328 -7.586 1.00 62.53 802 ASN A C 1
ATOM 6524 O O . ASN A 1 802 ? 23.022 -1.746 -7.125 1.00 62.53 802 ASN A O 1
ATOM 6528 N N . ARG A 1 803 ? 21.804 -0.050 -7.952 1.00 75.12 803 ARG A N 1
ATOM 6529 C CA . ARG A 1 803 ? 22.920 0.896 -8.061 1.00 75.12 803 ARG A CA 1
ATOM 6530 C C . ARG A 1 803 ? 22.828 2.026 -7.051 1.00 75.12 803 ARG A C 1
ATOM 6532 O O . ARG A 1 803 ? 21.782 2.636 -6.855 1.00 75.12 803 ARG A O 1
ATOM 6539 N N . VAL A 1 804 ? 23.968 2.326 -6.442 1.00 79.12 804 VAL A N 1
ATOM 6540 C CA . VAL A 1 804 ? 24.185 3.536 -5.651 1.00 79.12 804 VAL A CA 1
ATOM 6541 C C . VAL A 1 804 ? 25.246 4.353 -6.364 1.00 79.12 804 VAL A C 1
ATOM 6543 O O . VAL A 1 804 ? 26.358 3.877 -6.594 1.00 79.12 804 VAL A O 1
ATOM 6546 N N . TYR A 1 805 ? 24.895 5.578 -6.725 1.00 85.00 805 TYR A N 1
ATOM 6547 C CA . TYR A 1 805 ? 25.807 6.501 -7.377 1.00 85.00 805 TYR A CA 1
ATOM 6548 C C . TYR A 1 805 ? 26.498 7.350 -6.322 1.00 85.00 805 TYR A C 1
ATOM 6550 O O . TYR A 1 805 ? 25.881 7.772 -5.341 1.00 85.00 805 TYR A O 1
ATOM 6558 N N . LEU A 1 806 ? 27.789 7.573 -6.515 1.00 87.06 806 LEU A N 1
ATOM 6559 C CA . LEU A 1 806 ? 28.656 8.290 -5.602 1.00 87.06 806 LEU A CA 1
ATOM 6560 C C . LEU A 1 806 ? 29.352 9.409 -6.351 1.00 87.06 806 LEU A C 1
ATOM 6562 O O . LEU A 1 806 ? 29.907 9.213 -7.432 1.00 87.06 806 LEU A O 1
ATOM 6566 N N . TRP A 1 807 ? 29.377 10.569 -5.723 1.00 91.69 807 TRP A N 1
ATOM 6567 C CA . TRP A 1 807 ? 30.143 11.701 -6.198 1.00 91.69 807 TRP A CA 1
ATOM 6568 C C . TRP A 1 807 ? 31.013 12.219 -5.065 1.00 91.69 807 TRP A C 1
ATOM 6570 O O . TRP A 1 807 ? 30.553 12.329 -3.926 1.00 91.69 807 TRP A O 1
ATOM 6580 N N . ASN A 1 808 ? 32.268 12.528 -5.374 1.00 88.88 808 ASN A N 1
ATOM 6581 C CA . ASN A 1 808 ? 33.138 13.235 -4.457 1.00 88.88 808 ASN A CA 1
ATOM 6582 C C . ASN A 1 808 ? 33.778 14.422 -5.166 1.00 88.88 808 ASN A C 1
ATOM 6584 O O . ASN A 1 808 ? 34.269 14.262 -6.280 1.00 88.88 808 ASN A O 1
ATOM 6588 N N . TYR A 1 809 ? 33.817 15.571 -4.495 1.00 87.81 809 TYR A N 1
ATOM 6589 C CA . TYR A 1 809 ? 34.417 16.796 -5.028 1.00 87.81 809 TYR A CA 1
ATOM 6590 C C . TYR A 1 809 ? 35.873 16.618 -5.495 1.00 87.81 809 TYR A C 1
ATOM 6592 O O . TYR A 1 809 ? 36.289 17.252 -6.456 1.00 87.81 809 TYR A O 1
ATOM 6600 N N . HIS A 1 810 ? 36.643 15.740 -4.844 1.00 85.12 810 HIS A N 1
ATOM 6601 C CA . HIS A 1 810 ? 38.054 15.505 -5.161 1.00 85.12 810 HIS A CA 1
ATOM 6602 C C . HIS A 1 810 ? 38.296 14.338 -6.128 1.00 85.12 810 HIS A C 1
ATOM 6604 O O . HIS A 1 810 ? 39.445 13.942 -6.316 1.00 85.12 810 HIS A O 1
ATOM 6610 N N . TRP A 1 811 ? 37.251 13.702 -6.664 1.00 85.50 811 TRP A N 1
ATOM 6611 C CA . TRP A 1 811 ? 37.429 12.622 -7.634 1.00 85.50 811 TRP A CA 1
ATOM 6612 C C . TRP A 1 811 ? 37.463 13.169 -9.055 1.00 85.50 811 TRP A C 1
ATOM 6614 O O . TRP A 1 811 ? 36.653 14.019 -9.411 1.00 85.50 811 TRP A O 1
ATOM 6624 N N . ASP A 1 812 ? 38.343 12.593 -9.874 1.00 82.38 812 ASP A N 1
ATOM 6625 C CA . ASP A 1 812 ? 38.433 12.909 -11.302 1.00 82.38 812 ASP A CA 1
ATOM 6626 C C . ASP A 1 812 ? 37.168 12.496 -12.073 1.00 82.38 812 ASP A C 1
ATOM 6628 O O . ASP A 1 812 ? 36.889 13.054 -13.126 1.00 82.38 812 ASP A O 1
ATOM 6632 N N . GLU A 1 813 ? 36.395 11.532 -11.554 1.00 83.62 813 GLU A N 1
ATOM 6633 C CA . GLU A 1 813 ? 35.110 11.099 -12.114 1.00 83.62 813 GLU A CA 1
ATOM 6634 C C . GLU A 1 813 ? 34.135 10.595 -11.025 1.00 83.62 813 GLU A C 1
ATOM 6636 O O . GLU A 1 813 ? 34.566 10.055 -9.991 1.00 83.62 813 GLU A O 1
ATOM 6641 N N . PRO A 1 814 ? 32.806 10.720 -11.231 1.00 88.62 814 PRO A N 1
ATOM 6642 C CA . PRO A 1 814 ? 31.813 10.074 -10.380 1.00 88.62 814 PRO A CA 1
ATOM 6643 C C . PRO A 1 814 ? 31.910 8.545 -10.474 1.00 88.62 814 PRO A C 1
ATOM 6645 O O . PRO A 1 814 ? 32.396 7.981 -11.453 1.00 88.62 814 PRO A O 1
ATOM 6648 N N . ARG A 1 815 ? 31.426 7.841 -9.447 1.00 83.12 815 ARG A N 1
ATOM 6649 C CA . ARG A 1 815 ? 31.527 6.377 -9.364 1.00 83.12 815 ARG A CA 1
ATOM 6650 C C . ARG A 1 815 ? 30.170 5.746 -9.131 1.00 83.12 815 ARG A C 1
ATOM 6652 O O . ARG A 1 815 ? 29.339 6.275 -8.404 1.00 83.12 815 ARG A O 1
ATOM 6659 N N . VAL A 1 816 ? 29.976 4.560 -9.689 1.00 78.50 816 VAL A N 1
ATOM 6660 C CA . VAL A 1 816 ? 28.782 3.751 -9.457 1.00 78.50 816 VAL A CA 1
ATOM 6661 C C . VAL A 1 816 ? 29.146 2.491 -8.687 1.00 78.50 816 VAL A C 1
ATOM 6663 O O . VAL A 1 816 ? 30.115 1.797 -8.997 1.00 78.50 816 VAL A O 1
ATOM 6666 N N . PHE A 1 817 ? 28.351 2.184 -7.672 1.00 72.25 817 PHE A N 1
ATOM 6667 C CA . PHE A 1 817 ? 28.419 0.928 -6.953 1.00 72.25 817 PHE A CA 1
ATOM 6668 C C . PHE A 1 817 ? 27.207 0.074 -7.319 1.00 72.25 817 PHE A C 1
ATOM 6670 O O . PHE A 1 817 ? 26.073 0.442 -7.023 1.00 72.25 817 PHE A O 1
ATOM 6677 N N . SER A 1 818 ? 27.453 -1.071 -7.958 1.00 66.31 818 SER A N 1
ATOM 6678 C CA . SER A 1 818 ? 26.419 -2.082 -8.190 1.00 66.31 818 SER A CA 1
ATOM 6679 C C . SER A 1 818 ? 26.413 -3.066 -7.028 1.00 66.31 818 SER A C 1
ATOM 6681 O O . SER A 1 818 ? 27.421 -3.712 -6.739 1.00 66.31 818 SER A O 1
ATOM 6683 N N . ILE A 1 819 ? 25.273 -3.187 -6.361 1.00 62.16 819 ILE A N 1
ATOM 6684 C CA . ILE A 1 819 ? 25.053 -4.173 -5.312 1.00 62.16 819 ILE A CA 1
ATOM 6685 C C . ILE A 1 819 ? 25.038 -5.550 -5.992 1.00 62.16 819 ILE A C 1
ATOM 6687 O O . ILE A 1 819 ? 24.227 -5.753 -6.902 1.00 62.16 819 ILE A O 1
ATOM 6691 N N . PRO A 1 820 ? 25.918 -6.494 -5.593 1.00 49.53 820 PRO A N 1
ATOM 6692 C CA . PRO A 1 820 ? 26.103 -7.788 -6.255 1.00 49.53 820 PRO A CA 1
ATOM 6693 C C . PRO A 1 820 ? 24.952 -8.754 -5.925 1.00 49.53 820 PRO A C 1
ATOM 6695 O O . PRO A 1 820 ? 25.129 -9.795 -5.299 1.00 49.53 820 PRO A O 1
ATOM 6698 N N . LYS A 1 821 ? 23.735 -8.362 -6.304 1.00 45.19 821 LYS A N 1
ATOM 6699 C CA . LYS A 1 821 ? 22.500 -9.133 -6.221 1.00 45.19 821 LYS A CA 1
ATOM 6700 C C . LYS A 1 821 ? 21.585 -8.672 -7.355 1.00 45.19 821 LYS A C 1
ATOM 6702 O O . LYS A 1 821 ? 21.191 -7.508 -7.396 1.00 45.19 821 LYS A O 1
ATOM 6707 N N . TYR A 1 822 ? 21.279 -9.601 -8.257 1.00 40.53 822 TYR A N 1
ATOM 6708 C CA . TYR A 1 822 ? 20.598 -9.352 -9.534 1.00 40.53 822 TYR A CA 1
ATOM 6709 C C . TYR A 1 822 ? 19.177 -8.768 -9.389 1.00 40.53 822 TYR A C 1
ATOM 6711 O O . TYR A 1 822 ? 18.702 -8.142 -10.318 1.00 40.53 822 TYR A O 1
ATOM 6719 N N . ASP A 1 823 ? 18.546 -8.868 -8.209 1.00 45.28 823 ASP A N 1
ATOM 6720 C CA . ASP A 1 823 ? 17.204 -8.323 -7.918 1.00 45.28 823 ASP A CA 1
ATOM 6721 C C . ASP A 1 823 ? 17.200 -7.346 -6.735 1.00 45.28 823 ASP A C 1
ATOM 6723 O O . ASP A 1 823 ? 16.308 -7.355 -5.874 1.00 45.28 823 ASP A O 1
ATOM 6727 N N . PHE A 1 824 ? 18.256 -6.557 -6.577 1.00 45.81 824 PHE A N 1
ATOM 6728 C CA . PHE A 1 824 ? 18.308 -5.557 -5.518 1.00 45.81 824 PHE A CA 1
ATOM 6729 C C . PHE A 1 824 ? 17.698 -4.234 -6.000 1.00 45.81 824 PHE A C 1
ATOM 6731 O O . PHE A 1 824 ? 18.057 -3.759 -7.065 1.00 45.81 824 PHE A O 1
ATOM 6738 N N . ASN A 1 825 ? 16.777 -3.643 -5.226 1.00 52.41 825 ASN A N 1
ATOM 6739 C CA . ASN A 1 825 ? 16.224 -2.310 -5.490 1.00 52.41 825 ASN A CA 1
ATOM 6740 C C . ASN A 1 825 ? 16.513 -1.423 -4.275 1.00 52.41 825 ASN A C 1
ATOM 6742 O O . ASN A 1 825 ? 15.997 -1.691 -3.185 1.00 52.41 825 ASN A O 1
ATOM 6746 N N . VAL A 1 826 ? 17.359 -0.407 -4.442 1.00 54.34 826 VAL A N 1
ATOM 6747 C CA . VAL A 1 826 ? 17.710 0.526 -3.368 1.00 54.34 826 VAL A CA 1
ATOM 6748 C C . VAL A 1 826 ? 16.497 1.420 -3.066 1.00 54.34 826 VAL A C 1
ATOM 6750 O O . VAL A 1 826 ? 16.167 2.322 -3.829 1.00 54.34 826 VAL A O 1
ATOM 6753 N N . LYS A 1 827 ? 15.805 1.170 -1.944 1.00 50.75 827 LYS A N 1
ATOM 6754 C CA . LYS A 1 827 ? 14.630 1.962 -1.511 1.00 50.75 827 LYS A CA 1
ATOM 6755 C C . LYS A 1 827 ? 14.994 3.160 -0.636 1.00 50.75 827 LYS A C 1
ATOM 6757 O O . LYS A 1 827 ? 14.357 4.203 -0.725 1.00 50.75 827 LYS A O 1
ATOM 6762 N N . TRP A 1 828 ? 16.017 3.017 0.195 1.00 47.50 828 TRP A N 1
ATOM 6763 C CA . TRP A 1 828 ? 16.546 4.076 1.043 1.00 47.50 828 TRP A CA 1
ATOM 6764 C C . TRP A 1 828 ? 18.051 3.901 1.194 1.00 47.50 828 TRP A C 1
ATOM 6766 O O . TRP A 1 828 ? 18.599 2.828 0.938 1.00 47.50 828 TRP A O 1
ATOM 6776 N N . LEU A 1 829 ? 18.711 4.976 1.609 1.00 61.56 829 LEU A N 1
ATOM 6777 C CA . LEU A 1 829 ? 20.151 5.025 1.779 1.00 61.56 829 LEU A CA 1
ATOM 6778 C C . LEU A 1 829 ? 20.483 5.706 3.108 1.00 61.56 829 LEU A C 1
ATOM 6780 O O . LEU A 1 829 ? 19.952 6.779 3.407 1.00 61.56 829 LEU A O 1
ATOM 6784 N N . ARG A 1 830 ? 21.352 5.080 3.904 1.00 62.44 830 ARG A N 1
ATOM 6785 C CA . ARG A 1 830 ? 21.846 5.619 5.174 1.00 62.44 830 ARG A CA 1
ATOM 6786 C C . ARG A 1 830 ? 23.337 5.323 5.302 1.00 62.44 830 ARG A C 1
ATOM 6788 O O . ARG A 1 830 ? 23.773 4.215 5.010 1.00 62.44 830 ARG A O 1
ATOM 6795 N N . TRP A 1 831 ? 24.089 6.319 5.752 1.00 65.19 831 TRP A N 1
ATOM 6796 C CA . TRP A 1 831 ? 25.491 6.168 6.129 1.00 65.19 831 TRP A CA 1
ATOM 6797 C C . TRP A 1 831 ? 25.584 5.537 7.522 1.00 65.19 831 TRP A C 1
ATOM 6799 O O . TRP A 1 831 ? 24.873 5.977 8.425 1.00 65.19 831 TRP A O 1
ATOM 6809 N N . LEU A 1 832 ? 26.426 4.516 7.686 1.00 57.12 832 LEU A N 1
ATOM 6810 C CA . LEU A 1 832 ? 26.726 3.917 8.992 1.00 57.12 832 LEU A CA 1
ATOM 6811 C C . LEU A 1 832 ? 27.860 4.689 9.682 1.00 57.12 832 LEU A C 1
ATOM 6813 O O . LEU A 1 832 ? 28.681 5.313 9.009 1.00 57.12 832 LEU A O 1
ATOM 6817 N N . GLU A 1 833 ? 27.896 4.660 11.015 1.00 55.78 833 GLU A N 1
ATOM 6818 C CA . GLU A 1 833 ? 28.906 5.369 11.808 1.00 55.78 833 GLU A CA 1
ATOM 6819 C C . GLU A 1 833 ? 30.342 4.883 11.557 1.00 55.78 833 GLU A C 1
ATOM 6821 O O . GLU A 1 833 ? 30.603 3.772 11.087 1.00 55.78 833 GLU A O 1
ATOM 6826 N N . LYS A 1 834 ? 31.294 5.754 11.905 1.00 50.66 834 LYS A N 1
ATOM 6827 C CA . LYS A 1 834 ? 32.733 5.497 11.878 1.00 50.66 834 LYS A CA 1
ATOM 6828 C C . LYS A 1 834 ? 33.074 4.546 13.047 1.00 50.66 834 LYS A C 1
ATOM 6830 O O . LYS A 1 834 ? 32.879 4.946 14.190 1.00 50.66 834 LYS A O 1
ATOM 6835 N N . PRO A 1 835 ? 33.567 3.309 12.822 1.00 45.28 835 PRO A N 1
ATOM 6836 C CA . PRO A 1 835 ? 33.858 2.381 13.917 1.00 45.28 835 PRO A CA 1
ATOM 6837 C C . PRO A 1 835 ? 34.863 2.981 14.911 1.00 45.28 835 PRO A C 1
ATOM 6839 O O . PRO A 1 835 ? 35.891 3.511 14.491 1.00 45.28 835 PRO A O 1
ATOM 6842 N N . GLN A 1 836 ? 34.613 2.826 16.216 1.00 40.97 836 GLN A N 1
ATOM 6843 C CA . GLN A 1 836 ? 35.436 3.382 17.308 1.00 40.97 836 GLN A CA 1
ATOM 6844 C C . GLN A 1 836 ? 36.904 2.893 17.334 1.00 40.97 836 GLN A C 1
ATOM 6846 O O . GLN A 1 836 ? 37.711 3.410 18.095 1.00 40.97 836 GLN A O 1
ATOM 6851 N N . ASN A 1 837 ? 37.286 1.923 16.496 1.00 43.88 837 ASN A N 1
ATOM 6852 C CA . ASN A 1 837 ? 38.600 1.270 16.516 1.00 43.88 837 ASN A CA 1
ATOM 6853 C C . ASN A 1 837 ? 39.426 1.537 15.241 1.00 43.88 837 ASN A C 1
ATOM 6855 O O . ASN A 1 837 ? 39.952 0.624 14.596 1.00 43.88 837 ASN A O 1
ATOM 6859 N N . ILE A 1 838 ? 39.504 2.806 14.836 1.00 40.00 838 ILE A N 1
ATOM 6860 C CA . ILE A 1 838 ? 40.080 3.183 13.542 1.00 40.00 838 ILE A CA 1
ATOM 6861 C C . ILE A 1 838 ? 41.601 3.194 13.489 1.00 40.00 838 ILE A C 1
ATOM 6863 O O . ILE A 1 838 ? 42.139 2.910 12.426 1.00 40.00 838 ILE A O 1
ATOM 6867 N N . ASP A 1 839 ? 42.315 3.389 14.595 1.00 38.88 839 ASP A N 1
ATOM 6868 C CA . ASP A 1 839 ? 43.784 3.426 14.542 1.00 38.88 839 ASP A CA 1
ATOM 6869 C C . ASP A 1 839 ? 44.397 2.075 14.134 1.00 38.88 839 ASP A C 1
ATOM 6871 O O . ASP A 1 839 ? 45.437 2.021 13.471 1.00 38.88 839 ASP A O 1
ATOM 6875 N N . ASN A 1 840 ? 43.722 0.965 14.451 1.00 37.97 840 ASN A N 1
ATOM 6876 C CA . ASN A 1 840 ? 44.099 -0.366 13.973 1.00 37.97 840 ASN A CA 1
ATOM 6877 C C . ASN A 1 840 ? 43.642 -0.625 12.530 1.00 37.97 840 ASN A C 1
ATOM 6879 O O . ASN A 1 840 ? 44.350 -1.293 11.771 1.00 37.97 840 ASN A O 1
ATOM 6883 N N . LEU A 1 841 ? 42.495 -0.078 12.120 1.00 35.81 841 LEU A N 1
ATOM 6884 C CA . LEU A 1 841 ? 41.947 -0.273 10.780 1.00 35.81 841 LEU A CA 1
ATOM 6885 C C . LEU A 1 841 ? 42.663 0.600 9.737 1.00 35.81 841 LEU A C 1
ATOM 6887 O O . LEU A 1 841 ? 43.028 0.090 8.689 1.00 35.81 841 LEU A O 1
ATOM 6891 N N . GLU A 1 842 ? 42.981 1.860 10.034 1.00 37.28 842 GLU A N 1
ATOM 6892 C CA . GLU A 1 842 ? 43.786 2.746 9.180 1.00 37.28 842 GLU A CA 1
ATOM 6893 C C . GLU A 1 842 ? 45.237 2.261 9.057 1.00 37.28 842 GLU A C 1
ATOM 6895 O O . GLU A 1 842 ? 45.810 2.318 7.966 1.00 37.28 842 GLU A O 1
ATOM 6900 N N . ARG A 1 843 ? 45.826 1.689 10.122 1.00 38.56 843 ARG A N 1
ATOM 6901 C CA . ARG A 1 843 ? 47.119 0.977 10.034 1.00 38.56 843 ARG A CA 1
ATOM 6902 C C . ARG A 1 843 ? 47.046 -0.259 9.136 1.00 38.56 843 ARG A C 1
ATOM 6904 O O . ARG A 1 843 ? 48.013 -0.546 8.431 1.00 38.56 843 ARG A O 1
ATOM 6911 N N . THR A 1 844 ? 45.920 -0.969 9.137 1.00 36.00 844 THR A N 1
ATOM 6912 C CA . THR A 1 844 ? 45.692 -2.154 8.293 1.00 36.00 844 THR A CA 1
ATOM 6913 C C . THR A 1 844 ? 45.422 -1.761 6.834 1.00 36.00 844 THR A C 1
ATOM 6915 O O . THR A 1 844 ? 46.034 -2.320 5.930 1.00 36.00 844 THR A O 1
ATOM 6918 N N . VAL A 1 845 ? 44.628 -0.715 6.595 1.00 36.72 845 VAL A N 1
ATOM 6919 C CA . VAL A 1 845 ? 44.319 -0.138 5.274 1.00 36.72 845 VAL A CA 1
ATOM 6920 C C . VAL A 1 845 ? 45.567 0.473 4.623 1.00 36.72 845 VAL A C 1
ATOM 6922 O O . VAL A 1 845 ? 45.815 0.236 3.440 1.00 36.72 845 VAL A O 1
ATOM 6925 N N . ARG A 1 846 ? 46.422 1.170 5.392 1.00 39.31 846 ARG A N 1
ATOM 6926 C CA . ARG A 1 846 ? 47.738 1.643 4.916 1.00 39.31 846 ARG A CA 1
ATOM 6927 C C . ARG A 1 846 ? 48.695 0.493 4.589 1.00 39.31 846 ARG A C 1
ATOM 6929 O O . ARG A 1 846 ? 49.462 0.609 3.638 1.00 39.31 846 ARG A O 1
ATOM 6936 N N . LYS A 1 847 ? 48.641 -0.622 5.329 1.00 36.72 847 LYS A N 1
ATOM 6937 C CA . LYS A 1 847 ? 49.422 -1.837 5.028 1.00 36.72 847 LYS A CA 1
ATOM 6938 C C . LYS A 1 847 ? 48.895 -2.612 3.810 1.00 36.72 847 LYS A C 1
ATOM 6940 O O . LYS A 1 847 ? 49.695 -3.250 3.136 1.00 36.72 847 LYS A O 1
ATOM 6945 N N . MET A 1 848 ? 47.595 -2.540 3.508 1.00 33.09 848 MET A N 1
ATOM 6946 C CA . MET A 1 848 ? 46.943 -3.302 2.429 1.00 33.09 848 MET A CA 1
ATOM 6947 C C . MET A 1 848 ? 46.864 -2.576 1.071 1.00 33.09 848 MET A C 1
ATOM 6949 O O . MET A 1 848 ? 46.388 -3.172 0.111 1.00 33.09 848 MET A O 1
ATOM 6953 N N . ARG A 1 849 ? 47.341 -1.323 0.950 1.00 33.72 849 ARG A N 1
ATOM 6954 C CA . ARG A 1 849 ? 47.291 -0.514 -0.297 1.00 33.72 849 ARG A CA 1
ATOM 6955 C C . ARG A 1 849 ? 45.890 -0.466 -0.949 1.00 33.72 849 ARG A C 1
ATOM 6957 O O . ARG A 1 849 ? 45.771 -0.467 -2.172 1.00 33.72 849 ARG A O 1
ATOM 6964 N N . MET A 1 850 ? 44.829 -0.421 -0.144 1.00 36.78 850 MET A N 1
ATOM 6965 C CA . MET A 1 850 ? 43.446 -0.376 -0.642 1.00 36.78 850 MET A CA 1
ATOM 6966 C C . MET A 1 850 ? 43.120 1.011 -1.216 1.00 36.78 850 MET A C 1
ATOM 6968 O O . MET A 1 850 ? 43.501 2.034 -0.643 1.00 36.78 850 MET A O 1
ATOM 6972 N N . ASN A 1 851 ? 42.423 1.065 -2.355 1.00 41.81 851 ASN A N 1
ATOM 6973 C CA . ASN A 1 851 ? 42.085 2.326 -3.021 1.00 41.81 851 ASN A CA 1
ATOM 6974 C C . ASN A 1 851 ? 40.823 2.985 -2.416 1.00 41.81 851 ASN A C 1
ATOM 6976 O O . ASN A 1 851 ? 40.064 2.379 -1.658 1.00 41.81 851 ASN A O 1
ATOM 6980 N N . SER A 1 852 ? 40.567 4.247 -2.773 1.00 38.97 852 SER A N 1
ATOM 6981 C CA . SER A 1 852 ? 39.437 5.042 -2.262 1.00 38.97 852 SER A CA 1
ATOM 6982 C C . SER A 1 852 ? 38.050 4.423 -2.517 1.00 38.97 852 SER A C 1
ATOM 6984 O O . SER A 1 852 ? 37.101 4.739 -1.800 1.00 38.97 852 SER A O 1
ATOM 6986 N N . LEU A 1 853 ? 37.924 3.512 -3.492 1.00 39.44 853 LEU A N 1
ATOM 6987 C CA . LEU A 1 853 ? 36.696 2.760 -3.762 1.00 39.44 853 LEU A CA 1
ATOM 6988 C C . LEU A 1 853 ? 36.439 1.691 -2.687 1.00 39.44 853 LEU A C 1
ATOM 6990 O O . LEU A 1 853 ? 35.290 1.456 -2.325 1.00 39.44 853 LEU A O 1
ATOM 6994 N N . GLU A 1 854 ? 37.477 1.068 -2.133 1.00 40.88 854 GLU A N 1
ATOM 6995 C CA . GLU A 1 854 ? 37.315 0.057 -1.081 1.00 40.88 854 GLU A CA 1
ATOM 6996 C C . GLU A 1 854 ? 37.029 0.656 0.298 1.00 40.88 854 GLU A C 1
ATOM 6998 O O . GLU A 1 854 ? 36.284 0.075 1.084 1.00 40.88 854 GLU A O 1
ATOM 7003 N N . ILE A 1 855 ? 37.519 1.868 0.554 1.00 42.00 855 ILE A N 1
ATOM 7004 C CA . ILE A 1 855 ? 37.157 2.646 1.746 1.00 42.00 855 ILE A CA 1
ATOM 7005 C C . ILE A 1 855 ? 35.669 3.031 1.688 1.00 42.00 855 ILE A C 1
ATOM 7007 O O . ILE A 1 855 ? 34.947 2.864 2.669 1.00 42.00 855 ILE A O 1
ATOM 7011 N N . ALA A 1 856 ? 35.172 3.463 0.522 1.00 40.97 856 ALA A N 1
ATOM 7012 C CA . ALA A 1 856 ? 33.747 3.730 0.317 1.00 40.97 856 ALA A CA 1
ATOM 7013 C C . ALA A 1 856 ? 32.885 2.462 0.479 1.00 40.97 856 ALA A C 1
ATOM 7015 O O . ALA A 1 856 ? 31.831 2.531 1.109 1.00 40.97 856 ALA A O 1
ATOM 7016 N N . LYS A 1 857 ? 33.351 1.290 0.010 1.00 44.19 857 LYS A N 1
ATOM 7017 C CA . LYS A 1 857 ? 32.697 -0.006 0.290 1.00 44.19 857 LYS A CA 1
ATOM 7018 C C . LYS A 1 857 ? 32.561 -0.250 1.797 1.00 44.19 857 LYS A C 1
ATOM 7020 O O . LYS A 1 857 ? 31.509 -0.696 2.232 1.00 44.19 857 LYS A O 1
ATOM 7025 N N . PHE A 1 858 ? 33.571 0.089 2.596 1.00 43.00 858 PHE A N 1
ATOM 7026 C CA . PHE A 1 858 ? 33.552 -0.124 4.048 1.00 43.00 858 PHE A CA 1
ATOM 7027 C C . PHE A 1 858 ? 32.531 0.762 4.787 1.00 43.00 858 PHE A C 1
ATOM 7029 O O . PHE A 1 858 ? 31.886 0.297 5.722 1.00 43.00 858 PHE A O 1
ATOM 7036 N N . TYR A 1 859 ? 32.344 2.014 4.349 1.00 44.47 859 TYR A N 1
ATOM 7037 C CA . TYR A 1 859 ? 31.398 2.963 4.963 1.00 44.47 859 TYR A CA 1
ATOM 7038 C C . TYR A 1 859 ? 29.950 2.836 4.449 1.00 44.47 859 TYR A C 1
ATOM 7040 O O . TYR A 1 859 ? 29.014 3.249 5.133 1.00 44.47 859 TYR A O 1
ATOM 7048 N N . ILE A 1 860 ? 29.759 2.278 3.248 1.00 47.22 860 ILE A N 1
ATOM 7049 C CA . ILE A 1 860 ? 28.446 2.111 2.594 1.00 47.22 860 ILE A CA 1
ATOM 7050 C C . ILE A 1 860 ? 27.887 0.694 2.816 1.00 47.22 860 ILE A C 1
ATOM 7052 O O . ILE A 1 860 ? 26.672 0.501 2.802 1.00 47.22 860 ILE A O 1
ATOM 7056 N N . ILE A 1 861 ? 28.739 -0.317 3.041 1.00 39.78 861 ILE A N 1
ATOM 7057 C CA . ILE A 1 861 ? 28.331 -1.729 3.014 1.00 39.78 861 ILE A CA 1
ATOM 7058 C C . ILE A 1 861 ? 28.497 -2.386 4.385 1.00 39.78 861 ILE A C 1
ATOM 7060 O O . ILE A 1 861 ? 29.454 -3.112 4.652 1.00 39.78 861 ILE A O 1
ATOM 7064 N N . LYS A 1 862 ? 27.454 -2.240 5.208 1.00 36.03 862 LYS A N 1
ATOM 7065 C CA . LYS A 1 862 ? 26.981 -3.328 6.075 1.00 36.03 862 LYS A CA 1
ATOM 7066 C C . LYS A 1 862 ? 25.464 -3.265 6.282 1.00 36.03 862 LYS A C 1
ATOM 7068 O O . LYS A 1 862 ? 24.980 -3.117 7.392 1.00 36.03 862 LYS A O 1
ATOM 7073 N N . PHE A 1 863 ? 24.752 -3.453 5.171 1.00 37.53 863 PHE A N 1
ATOM 7074 C CA . PHE A 1 863 ? 23.314 -3.730 5.024 1.00 37.53 863 PHE A CA 1
ATOM 7075 C C . PHE A 1 863 ? 22.459 -2.600 4.447 1.00 37.53 863 PHE A C 1
ATOM 7077 O O . PHE A 1 863 ? 22.140 -1.592 5.063 1.00 37.53 863 PHE A O 1
ATOM 7084 N N . CYS A 1 864 ? 22.020 -2.888 3.229 1.00 33.41 864 CYS A N 1
ATOM 7085 C CA . CYS A 1 864 ? 20.974 -2.225 2.489 1.00 33.41 864 CYS A CA 1
ATOM 7086 C C . CYS A 1 864 ? 19.769 -3.189 2.581 1.00 33.41 864 CYS A C 1
ATOM 7088 O O . CYS A 1 864 ? 19.697 -4.130 1.797 1.00 33.41 864 CYS A O 1
ATOM 7090 N N . PHE A 1 865 ? 18.900 -3.078 3.599 1.00 31.62 865 PHE A N 1
ATOM 7091 C CA . PHE A 1 865 ? 17.659 -3.872 3.683 1.00 31.62 865 PHE A CA 1
ATOM 7092 C C . PHE A 1 865 ? 16.558 -3.205 4.533 1.00 31.62 865 PHE A C 1
ATOM 7094 O O . PHE A 1 865 ? 16.752 -2.959 5.715 1.00 31.62 865 PHE A O 1
ATOM 7101 N N . LEU A 1 866 ? 15.413 -2.992 3.864 1.00 26.61 866 LEU A N 1
ATOM 7102 C CA . LEU A 1 866 ? 14.011 -2.842 4.300 1.00 26.61 866 LEU A CA 1
ATOM 7103 C C . LEU A 1 866 ? 13.624 -1.921 5.474 1.00 26.61 866 LEU A C 1
ATOM 7105 O O . LEU A 1 866 ? 13.796 -2.219 6.648 1.00 26.61 866 LEU A O 1
ATOM 7109 N N . THR A 1 867 ? 12.885 -0.870 5.110 1.00 23.22 867 THR A N 1
ATOM 7110 C CA . THR A 1 867 ? 11.699 -0.361 5.821 1.00 23.22 867 THR A CA 1
ATOM 7111 C C . THR A 1 867 ? 10.910 0.477 4.805 1.00 23.22 867 THR A C 1
ATOM 7113 O O . THR A 1 867 ? 11.490 1.310 4.109 1.00 23.22 867 THR A O 1
ATOM 7116 N N . LEU A 1 868 ? 9.627 0.150 4.637 1.00 27.55 868 LEU A N 1
ATOM 7117 C CA . LEU A 1 868 ? 8.609 0.878 3.861 1.00 27.55 868 LEU A CA 1
ATOM 7118 C C . LEU A 1 868 ? 8.518 2.346 4.368 1.00 27.55 868 LEU A C 1
ATOM 7120 O O . LEU A 1 868 ? 8.921 2.611 5.493 1.00 27.55 868 LEU A O 1
ATOM 7124 N N . GLU A 1 869 ? 8.036 3.356 3.634 1.00 25.22 869 GLU A N 1
ATOM 7125 C CA . GLU A 1 869 ? 6.771 3.379 2.889 1.00 25.22 869 GLU A CA 1
ATOM 7126 C C . GLU A 1 869 ? 6.594 4.706 2.090 1.00 25.22 869 GLU A C 1
ATOM 7128 O O . GLU A 1 869 ? 7.298 5.684 2.330 1.00 25.22 869 GLU A O 1
ATOM 7133 N N . PHE A 1 870 ? 5.602 4.724 1.189 1.00 24.52 870 PHE A N 1
ATOM 7134 C CA . PHE A 1 870 ? 4.963 5.876 0.521 1.00 24.52 870 PHE A CA 1
ATOM 7135 C C . PHE A 1 870 ? 5.740 6.705 -0.523 1.00 24.52 870 PHE A C 1
ATOM 7137 O O . PHE A 1 870 ? 6.398 7.700 -0.232 1.00 24.52 870 PHE A O 1
ATOM 7144 N N . ASN A 1 871 ? 5.450 6.431 -1.800 1.00 21.67 871 ASN A N 1
ATOM 7145 C CA . ASN A 1 871 ? 4.787 7.463 -2.597 1.00 21.67 871 ASN A CA 1
ATOM 7146 C C . ASN A 1 871 ? 3.870 6.838 -3.652 1.00 21.67 871 ASN A C 1
ATOM 7148 O O . ASN A 1 871 ? 4.239 5.876 -4.324 1.00 21.67 871 ASN A O 1
ATOM 7152 N N . MET A 1 872 ? 2.666 7.397 -3.726 1.00 33.03 872 MET A N 1
ATOM 7153 C CA . MET A 1 872 ? 1.537 6.967 -4.543 1.00 33.03 872 MET A CA 1
ATOM 7154 C C . MET A 1 872 ? 1.913 6.827 -6.019 1.00 33.03 872 MET A C 1
ATOM 7156 O O . MET A 1 872 ? 2.630 7.686 -6.539 1.00 33.03 872 MET A O 1
ATOM 7160 N N . ARG A 1 873 ? 1.352 5.832 -6.721 1.00 27.23 873 ARG A N 1
ATOM 7161 C CA . ARG A 1 873 ? 0.986 6.007 -8.133 1.00 27.23 873 ARG A CA 1
ATOM 7162 C C . ARG A 1 873 ? -0.037 4.990 -8.637 1.00 27.23 873 ARG A C 1
ATOM 7164 O O . ARG A 1 873 ? 0.187 3.794 -8.568 1.00 27.23 873 ARG A O 1
ATOM 7171 N N . LYS A 1 874 ? -1.099 5.602 -9.173 1.00 30.97 874 LYS A N 1
ATOM 7172 C CA . LYS A 1 874 ? -2.094 5.187 -10.170 1.00 30.97 874 LYS A CA 1
ATOM 7173 C C . LYS A 1 874 ? -2.866 3.901 -9.893 1.00 30.97 874 LYS A C 1
ATOM 7175 O O . LYS A 1 874 ? -2.428 2.804 -10.198 1.00 30.97 874 LYS A O 1
ATOM 7180 N N . LYS A 1 875 ? -4.069 4.117 -9.363 1.00 31.02 875 LYS A N 1
ATOM 7181 C CA . LYS A 1 875 ? -5.146 3.144 -9.240 1.00 31.02 875 LYS A CA 1
ATOM 7182 C C . LYS A 1 875 ? -6.259 3.468 -10.234 1.00 31.02 875 LYS A C 1
ATOM 7184 O O . LYS A 1 875 ? -6.488 4.627 -10.564 1.00 31.02 875 LYS A O 1
ATOM 7189 N N . ASP A 1 876 ? -6.876 2.384 -10.665 1.00 35.56 876 ASP A N 1
ATOM 7190 C CA . ASP A 1 876 ? -8.177 2.201 -11.302 1.00 35.56 876 ASP A CA 1
ATOM 7191 C C . ASP A 1 876 ? -9.251 3.238 -10.873 1.00 35.56 876 ASP A C 1
ATOM 7193 O O . ASP A 1 876 ? -9.402 3.450 -9.664 1.00 35.56 876 ASP A O 1
ATOM 7197 N N . PRO A 1 877 ? -9.992 3.885 -11.800 1.00 36.00 877 PRO A N 1
ATOM 7198 C CA . PRO A 1 877 ? -10.977 4.932 -11.488 1.00 36.00 877 PRO A CA 1
ATOM 7199 C C . PRO A 1 877 ? -12.072 4.536 -10.480 1.00 36.00 877 PRO A C 1
ATOM 7201 O O . PRO A 1 877 ? -12.479 5.374 -9.684 1.00 36.00 877 PRO A O 1
ATOM 7204 N N . GLU A 1 878 ? -12.496 3.269 -10.415 1.00 40.34 878 GLU A N 1
ATOM 7205 C CA . GLU A 1 878 ? -13.501 2.810 -9.430 1.00 40.34 878 GLU A CA 1
ATOM 7206 C C . GLU A 1 878 ? -12.908 2.556 -8.029 1.00 40.34 878 GLU A C 1
ATOM 7208 O O . GLU A 1 878 ? -13.574 2.713 -7.004 1.00 40.34 878 GLU A O 1
ATOM 7213 N N . LEU A 1 879 ? -11.615 2.219 -7.958 1.00 34.06 879 LEU A N 1
ATOM 7214 C CA . LEU A 1 879 ? -10.879 2.076 -6.700 1.00 34.06 879 LEU A CA 1
ATOM 7215 C C . LEU A 1 879 ? -10.490 3.450 -6.121 1.00 34.06 879 LEU A C 1
ATOM 7217 O O . LEU A 1 879 ? -10.162 3.545 -4.940 1.00 34.06 879 LEU A O 1
ATOM 7221 N N . ILE A 1 880 ? -10.542 4.510 -6.936 1.00 33.34 880 ILE A N 1
ATOM 7222 C CA . ILE A 1 880 ? -10.407 5.904 -6.505 1.00 33.34 880 ILE A CA 1
ATOM 7223 C C . ILE A 1 880 ? -11.668 6.351 -5.749 1.00 33.34 880 ILE A C 1
ATOM 7225 O O . ILE A 1 880 ? -11.519 6.862 -4.646 1.00 33.34 880 ILE A O 1
ATOM 7229 N N . ASP A 1 881 ? -12.876 6.041 -6.225 1.00 34.59 881 ASP A N 1
ATOM 7230 C CA . ASP A 1 881 ? -14.132 6.375 -5.522 1.00 34.59 881 ASP A CA 1
ATOM 7231 C C . ASP A 1 881 ? -14.328 5.590 -4.211 1.00 34.59 881 ASP A C 1
ATOM 7233 O O . ASP A 1 881 ? -14.955 6.068 -3.265 1.00 34.59 881 ASP A O 1
ATOM 7237 N N . HIS A 1 882 ? -13.763 4.382 -4.107 1.00 35.19 882 HIS A N 1
ATOM 7238 C CA . HIS A 1 882 ? -13.801 3.592 -2.868 1.00 35.19 882 HIS A CA 1
ATOM 7239 C C . HIS A 1 882 ? -12.683 3.928 -1.867 1.00 35.19 882 HIS A C 1
ATOM 7241 O O . HIS A 1 882 ? -12.812 3.600 -0.688 1.00 35.19 882 HIS A O 1
ATOM 7247 N N . ILE A 1 883 ? -11.591 4.572 -2.301 1.00 31.41 883 ILE A N 1
ATOM 7248 C CA . ILE A 1 883 ? -10.460 4.947 -1.428 1.00 31.41 883 ILE A CA 1
ATOM 7249 C C . ILE A 1 883 ? -10.460 6.441 -1.077 1.00 31.41 883 ILE A C 1
ATOM 7251 O O . ILE A 1 883 ? -10.021 6.786 0.018 1.00 31.41 883 ILE A O 1
ATOM 7255 N N . LEU A 1 884 ? -10.963 7.319 -1.949 1.00 30.36 884 LEU A N 1
ATOM 7256 C CA . LEU A 1 884 ? -11.226 8.728 -1.626 1.00 30.36 884 LEU A CA 1
ATOM 7257 C C . LEU A 1 884 ? -12.539 8.911 -0.851 1.00 30.36 884 LEU A C 1
ATOM 7259 O O . LEU A 1 884 ? -12.764 9.976 -0.289 1.00 30.36 884 LEU A O 1
ATOM 7263 N N . GLY A 1 885 ? -13.374 7.868 -0.784 1.00 41.62 885 GLY A N 1
ATOM 7264 C CA . GLY A 1 885 ? -14.781 8.028 -0.441 1.00 41.62 885 GLY A CA 1
ATOM 7265 C C . GLY A 1 885 ? -15.540 8.658 -1.609 1.00 41.62 885 GLY A C 1
ATOM 7266 O O . GLY A 1 885 ? -14.943 9.135 -2.576 1.00 41.62 885 GLY A O 1
ATOM 7267 N N . LYS A 1 886 ? -16.877 8.653 -1.536 1.00 49.78 886 LYS A N 1
ATOM 7268 C CA . LYS A 1 886 ? -17.670 9.464 -2.470 1.00 49.78 886 LYS A CA 1
ATOM 7269 C C . LYS A 1 886 ? -17.208 10.917 -2.317 1.00 49.78 886 LYS A C 1
ATOM 7271 O O . LYS A 1 886 ? -16.821 11.303 -1.218 1.00 49.78 886 LYS A O 1
ATOM 7276 N N . ASP A 1 887 ? -17.256 11.697 -3.394 1.00 62.62 887 ASP A N 1
ATOM 7277 C CA . ASP A 1 887 ? -16.936 13.126 -3.330 1.00 62.62 887 ASP A CA 1
ATOM 7278 C C . ASP A 1 887 ? -17.645 13.780 -2.134 1.00 62.62 887 ASP A C 1
ATOM 7280 O O . ASP A 1 887 ? -18.795 13.434 -1.833 1.00 62.62 887 ASP A O 1
ATOM 7284 N N . ASP A 1 888 ? -16.970 14.701 -1.446 1.00 68.62 888 ASP A N 1
ATOM 7285 C CA . ASP A 1 888 ? -17.486 15.289 -0.211 1.00 68.62 888 ASP A CA 1
ATOM 7286 C C . ASP A 1 888 ? -18.881 15.899 -0.426 1.00 68.62 888 ASP A C 1
ATOM 7288 O O . ASP A 1 888 ? -19.747 15.768 0.438 1.00 68.62 888 ASP A O 1
ATOM 7292 N N . ALA A 1 889 ? -19.177 16.446 -1.614 1.00 76.19 889 ALA A N 1
ATOM 7293 C CA . ALA A 1 889 ? -20.512 16.939 -1.944 1.00 76.19 889 ALA A CA 1
ATOM 7294 C C . ALA A 1 889 ? -21.554 15.803 -2.036 1.00 76.19 889 ALA A C 1
ATOM 7296 O O . ALA A 1 889 ? -22.716 15.967 -1.655 1.00 76.19 889 ALA A O 1
ATOM 7297 N N . VAL A 1 890 ? -21.176 14.624 -2.526 1.00 79.06 890 VAL A N 1
ATOM 7298 C CA . VAL A 1 890 ? -22.058 13.446 -2.546 1.00 79.06 890 VAL A CA 1
ATOM 7299 C C . VAL A 1 890 ? -22.276 12.915 -1.129 1.00 79.06 890 VAL A C 1
ATOM 7301 O O . VAL A 1 890 ? -23.425 12.679 -0.749 1.00 79.06 890 VAL A O 1
ATOM 7304 N N . LEU A 1 891 ? -21.221 12.795 -0.319 1.00 75.69 891 LEU A N 1
ATOM 7305 C CA . LEU A 1 891 ? -21.339 12.356 1.076 1.00 75.69 891 LEU A CA 1
ATOM 7306 C C . LEU A 1 891 ? -22.173 13.329 1.915 1.00 75.69 891 LEU A C 1
ATOM 7308 O O . LEU A 1 891 ? -23.021 12.895 2.694 1.00 75.69 891 LEU A O 1
ATOM 7312 N N . MET A 1 892 ? -22.012 14.636 1.700 1.00 87.94 892 MET A N 1
ATOM 7313 C CA . MET A 1 892 ? -22.839 15.667 2.325 1.00 87.94 892 MET A CA 1
ATOM 7314 C C . MET A 1 892 ? -24.321 15.501 1.957 1.00 87.94 892 MET A C 1
ATOM 7316 O O . MET A 1 892 ? -25.182 15.596 2.833 1.00 87.94 892 MET A O 1
ATOM 7320 N N . LYS A 1 893 ? -24.650 15.194 0.691 1.00 91.62 893 LYS A N 1
ATOM 7321 C CA . LYS A 1 893 ? -26.043 14.929 0.266 1.00 91.62 893 LYS A CA 1
ATOM 7322 C C . LYS A 1 893 ? -26.623 13.699 0.941 1.00 91.62 893 LYS A C 1
ATOM 7324 O O . LYS A 1 893 ? -27.762 13.739 1.404 1.00 91.62 893 LYS A O 1
ATOM 7329 N N . GLU A 1 894 ? -25.854 12.622 1.009 1.00 87.19 894 GLU A N 1
ATOM 7330 C CA . GLU A 1 894 ? -26.305 11.375 1.621 1.00 87.19 894 GLU A CA 1
ATOM 7331 C C . GLU A 1 894 ? -26.518 11.531 3.121 1.00 87.19 894 GLU A C 1
ATOM 7333 O O . GLU A 1 894 ? -27.586 11.181 3.626 1.00 87.19 894 GLU A O 1
ATOM 7338 N N . ALA A 1 895 ? -25.560 12.134 3.820 1.00 84.94 895 ALA A N 1
ATOM 7339 C CA . ALA A 1 895 ? -25.694 12.416 5.237 1.00 84.94 895 ALA A CA 1
ATOM 7340 C C . ALA A 1 895 ? -26.892 13.343 5.510 1.00 84.94 895 ALA A C 1
ATOM 7342 O O . ALA A 1 895 ? -27.718 13.012 6.359 1.00 84.94 895 ALA A O 1
ATOM 7343 N N . MET A 1 896 ? -27.084 14.415 4.727 1.00 96.19 896 MET A N 1
ATOM 7344 C CA . MET A 1 896 ? -28.256 15.292 4.861 1.00 96.19 896 MET A CA 1
ATOM 7345 C C . MET A 1 896 ? -29.578 14.549 4.606 1.00 96.19 896 MET A C 1
ATOM 7347 O O . MET A 1 896 ? -30.553 14.740 5.331 1.00 96.19 896 MET A O 1
ATOM 7351 N N . SER A 1 897 ? -29.613 13.633 3.633 1.00 94.81 897 SER A N 1
ATOM 7352 C CA . SER A 1 897 ? -30.807 12.823 3.354 1.00 94.81 897 SER A CA 1
ATOM 7353 C C . SER A 1 897 ? -31.185 11.898 4.518 1.00 94.81 897 SER A C 1
ATOM 7355 O O . SER A 1 897 ? -32.369 11.727 4.809 1.00 94.81 897 SER A O 1
ATOM 7357 N N . ILE A 1 898 ? -30.192 11.334 5.215 1.00 90.62 898 ILE A N 1
ATOM 7358 C CA . ILE A 1 898 ? -30.403 10.486 6.394 1.00 90.62 898 ILE A CA 1
ATOM 7359 C C . ILE A 1 898 ? -30.832 11.351 7.581 1.00 90.62 898 ILE A C 1
ATOM 7361 O O . ILE A 1 898 ? -31.800 11.010 8.258 1.00 90.62 898 ILE A O 1
ATOM 7365 N N . ILE A 1 899 ? -30.164 12.489 7.796 1.00 94.31 899 ILE A N 1
ATOM 7366 C CA . ILE A 1 899 ? -30.477 13.463 8.849 1.00 94.31 899 ILE A CA 1
ATOM 7367 C C . ILE A 1 899 ? -31.948 13.893 8.785 1.00 94.31 899 ILE A C 1
ATOM 7369 O O . ILE A 1 899 ? -32.636 13.882 9.812 1.00 94.31 899 ILE A O 1
ATOM 7373 N N . CYS A 1 900 ? -32.443 14.225 7.591 1.00 93.62 900 CYS A N 1
ATOM 7374 C CA . CYS A 1 900 ? -33.805 14.711 7.388 1.00 93.62 900 CYS A CA 1
ATOM 7375 C C . CYS A 1 900 ? -34.873 13.605 7.367 1.00 93.62 900 CYS A C 1
ATOM 7377 O O . CYS A 1 900 ? -36.061 13.924 7.354 1.00 93.62 900 CYS A O 1
ATOM 7379 N N . ASN A 1 901 ? -34.499 12.321 7.359 1.00 92.12 901 ASN A N 1
ATOM 7380 C CA . ASN A 1 901 ? -35.455 11.222 7.246 1.00 92.12 901 ASN A CA 1
ATOM 7381 C C . ASN A 1 901 ? -35.989 10.787 8.628 1.00 92.12 901 ASN A C 1
ATOM 7383 O O . ASN A 1 901 ? -35.252 10.157 9.392 1.00 92.12 901 ASN A O 1
ATOM 7387 N N . PRO A 1 902 ? -37.274 11.035 8.953 1.00 82.06 902 PRO A N 1
ATOM 7388 C CA . PRO A 1 902 ? -37.839 10.695 10.260 1.00 82.06 902 PRO A CA 1
ATOM 7389 C C . PRO A 1 902 ? -37.992 9.183 10.488 1.00 82.06 902 PRO A C 1
ATOM 7391 O O . PRO A 1 902 ? -38.135 8.758 11.629 1.00 82.06 902 PRO A O 1
ATOM 7394 N N . ASN A 1 903 ? -37.940 8.367 9.427 1.00 86.94 903 ASN A N 1
ATOM 7395 C CA . ASN A 1 903 ? -38.040 6.906 9.516 1.00 86.94 903 ASN A CA 1
ATOM 7396 C C . ASN A 1 903 ? -36.688 6.229 9.808 1.00 86.94 903 ASN A C 1
ATOM 7398 O O . ASN A 1 903 ? -36.641 5.013 9.995 1.00 86.94 903 ASN A O 1
ATOM 7402 N N . GLN A 1 904 ? -35.582 6.982 9.808 1.00 88.94 904 GLN A N 1
ATOM 7403 C CA . GLN A 1 904 ? -34.269 6.465 10.196 1.00 88.94 904 GLN A CA 1
ATOM 7404 C C . GLN A 1 904 ? -34.140 6.398 11.716 1.00 88.94 904 GLN A C 1
ATOM 7406 O O . GLN A 1 904 ? -34.671 7.243 12.439 1.00 88.94 904 GLN A O 1
ATOM 7411 N N . SER A 1 905 ? -33.403 5.398 12.206 1.00 87.50 905 SER A N 1
ATOM 7412 C CA . SER A 1 905 ? -33.142 5.270 13.639 1.00 87.50 905 SER A CA 1
ATOM 7413 C C . SER A 1 905 ? -32.375 6.487 14.158 1.00 87.50 905 SER A C 1
ATOM 7415 O O . SER A 1 905 ? -31.579 7.098 13.439 1.00 87.50 905 SER A O 1
ATOM 7417 N N . LEU A 1 906 ? -32.590 6.822 15.432 1.00 83.56 906 LEU A N 1
ATOM 7418 C CA . LEU A 1 906 ? -31.898 7.932 16.086 1.00 83.56 906 LEU A CA 1
ATOM 7419 C C . LEU A 1 906 ? -30.370 7.774 16.005 1.00 83.56 906 LEU A C 1
ATOM 7421 O O . LEU A 1 906 ? -29.670 8.750 15.754 1.00 83.56 906 LEU A O 1
ATOM 7425 N N . GLU A 1 907 ? -29.874 6.536 16.119 1.00 76.12 907 GLU A N 1
ATOM 7426 C CA . GLU A 1 907 ? -28.445 6.225 16.009 1.00 76.12 907 GLU A CA 1
ATOM 7427 C C . GLU A 1 907 ? -27.908 6.452 14.588 1.00 76.12 907 GLU A C 1
ATOM 7429 O O . GLU A 1 907 ? -26.864 7.071 14.423 1.00 76.12 907 GLU A O 1
ATOM 7434 N N . ASN A 1 908 ? -28.648 6.056 13.544 1.00 69.94 908 ASN A N 1
ATOM 7435 C CA . ASN A 1 908 ? -28.229 6.301 12.160 1.00 69.94 908 ASN A CA 1
ATOM 7436 C C . ASN A 1 908 ? -28.217 7.796 11.826 1.00 69.94 908 ASN A C 1
ATOM 7438 O O . ASN A 1 908 ? -27.314 8.272 11.139 1.00 69.94 908 ASN A O 1
ATOM 7442 N N . ARG A 1 909 ? -29.217 8.545 12.309 1.00 86.31 909 ARG A N 1
ATOM 7443 C CA . ARG A 1 909 ? -29.278 10.003 12.131 1.00 86.31 909 ARG A CA 1
ATOM 7444 C C . ARG A 1 909 ? -28.122 10.688 12.854 1.00 86.31 909 ARG A C 1
ATOM 7446 O O . ARG A 1 909 ? -27.511 11.583 12.283 1.00 86.31 909 ARG A O 1
ATOM 7453 N N . LYS A 1 910 ? -27.774 10.226 14.057 1.00 80.81 910 LYS A N 1
ATOM 7454 C CA . LYS A 1 910 ? -26.585 10.661 14.801 1.00 80.81 910 LYS A CA 1
ATOM 7455 C C . LYS A 1 910 ? -25.294 10.409 14.016 1.00 80.81 910 LYS A C 1
ATOM 7457 O O . LYS A 1 910 ? -24.547 11.354 13.792 1.00 80.81 910 LYS A O 1
ATOM 7462 N N . THR A 1 911 ? -25.069 9.190 13.525 1.00 67.75 911 THR A N 1
ATOM 7463 C CA . THR A 1 911 ? -23.891 8.882 12.696 1.00 67.75 911 THR A CA 1
ATOM 7464 C C . THR A 1 911 ? -23.850 9.740 11.430 1.00 67.75 911 THR A C 1
ATOM 7466 O O . THR A 1 911 ? -22.785 10.177 11.009 1.00 67.75 911 THR A O 1
ATOM 7469 N N . ALA A 1 912 ? -25.004 10.032 10.825 1.00 72.00 912 ALA A N 1
ATOM 7470 C CA . ALA A 1 912 ? -25.068 10.920 9.671 1.00 72.00 912 ALA A CA 1
ATOM 7471 C C . ALA A 1 912 ? -24.681 12.366 10.016 1.00 72.00 912 ALA A C 1
ATOM 7473 O O . ALA A 1 912 ? -23.961 12.985 9.238 1.00 72.00 912 ALA A O 1
ATOM 7474 N N . PHE A 1 913 ? -25.085 12.889 11.178 1.00 85.12 913 PHE A N 1
ATOM 7475 C CA . PHE A 1 913 ? -24.599 14.185 11.657 1.00 85.12 913 PHE A CA 1
ATOM 7476 C C . PHE A 1 913 ? -23.088 14.190 11.895 1.00 85.12 913 PHE A C 1
ATOM 7478 O O . PHE A 1 913 ? -22.433 15.122 11.448 1.00 85.12 913 PHE A O 1
ATOM 7485 N N . GLU A 1 914 ? -22.532 13.158 12.535 1.00 68.81 914 GLU A N 1
ATOM 7486 C CA . GLU A 1 914 ? -21.084 13.041 12.785 1.00 68.81 914 GLU A CA 1
ATOM 7487 C C . GLU A 1 914 ? -20.288 12.996 11.473 1.00 68.81 914 GLU A C 1
ATOM 7489 O O . GLU A 1 914 ? -19.294 13.703 11.312 1.00 68.81 914 GLU A O 1
ATOM 7494 N N . ASN A 1 915 ? -20.773 12.227 10.494 1.00 65.50 915 ASN A N 1
ATOM 7495 C CA . ASN A 1 915 ? -20.174 12.167 9.165 1.00 65.50 915 ASN A CA 1
ATOM 7496 C C . ASN A 1 915 ? -20.278 13.509 8.431 1.00 65.50 915 ASN A C 1
ATOM 7498 O O . ASN A 1 915 ? -19.316 13.929 7.797 1.00 65.50 915 ASN A O 1
ATOM 7502 N N . PHE A 1 916 ? -21.429 14.188 8.509 1.00 80.88 916 PHE A N 1
ATOM 7503 C CA . PHE A 1 916 ? -21.605 15.498 7.883 1.00 80.88 916 PHE A CA 1
ATOM 7504 C C . PHE A 1 916 ? -20.686 16.540 8.525 1.00 80.88 916 PHE A C 1
ATOM 7506 O O . PHE A 1 916 ? -20.035 17.280 7.797 1.00 80.88 916 PHE A O 1
ATOM 7513 N N . GLU A 1 917 ? -20.593 16.561 9.860 1.00 81.75 917 GLU A N 1
ATOM 7514 C CA . GLU A 1 917 ? -19.723 17.462 10.624 1.00 81.75 917 GLU A CA 1
ATOM 7515 C C . GLU A 1 917 ? -18.257 17.312 10.209 1.00 81.75 917 GLU A C 1
ATOM 7517 O O . GLU A 1 917 ? -17.615 18.305 9.883 1.00 81.75 917 GLU A O 1
ATOM 7522 N N . MET A 1 918 ? -17.764 16.072 10.118 1.00 72.75 918 MET A N 1
ATOM 7523 C CA . MET A 1 918 ? -16.393 15.765 9.697 1.00 72.75 918 MET A CA 1
ATOM 7524 C C . MET A 1 918 ? -16.071 16.298 8.292 1.00 72.75 918 MET A C 1
ATOM 7526 O O . MET A 1 918 ? -14.978 16.804 8.052 1.00 72.75 918 MET A O 1
ATOM 7530 N N . LEU A 1 919 ? -17.016 16.205 7.351 1.00 66.56 919 LEU A N 1
ATOM 7531 C CA . LEU A 1 919 ? -16.806 16.671 5.976 1.00 66.56 919 LEU A CA 1
ATOM 7532 C C . LEU A 1 919 ? -16.687 18.194 5.903 1.00 66.56 919 LEU A C 1
ATOM 7534 O O . LEU A 1 919 ? -15.886 18.719 5.128 1.00 66.56 919 LEU A O 1
ATOM 7538 N N . ILE A 1 920 ? -17.474 18.909 6.704 1.00 84.56 920 ILE A N 1
ATOM 7539 C CA . ILE A 1 920 ? -17.534 20.374 6.677 1.00 84.56 920 ILE A CA 1
ATOM 7540 C C . ILE A 1 920 ? -16.473 21.047 7.557 1.00 84.56 920 ILE A C 1
ATOM 7542 O O . ILE A 1 920 ? -16.355 22.268 7.510 1.00 84.56 920 ILE A O 1
ATOM 7546 N N . GLU A 1 921 ? -15.662 20.291 8.308 1.00 73.25 921 GLU A N 1
ATOM 7547 C CA . GLU A 1 921 ? -14.427 20.824 8.911 1.00 73.25 921 GLU A CA 1
ATOM 7548 C C . GLU A 1 921 ? -13.481 21.383 7.832 1.00 73.25 921 GLU A C 1
ATOM 7550 O O . GLU A 1 921 ? -12.713 22.319 8.072 1.00 73.25 921 GLU A O 1
ATOM 7555 N N . ASN A 1 922 ? -13.572 20.853 6.607 1.00 74.25 922 ASN A N 1
ATOM 7556 C CA . ASN A 1 922 ? -12.998 21.489 5.435 1.00 74.25 922 ASN A CA 1
ATOM 7557 C C . ASN A 1 922 ? -13.830 22.720 5.037 1.00 74.25 922 ASN A C 1
ATOM 7559 O O . ASN A 1 922 ? -14.984 22.613 4.614 1.00 74.25 922 ASN A O 1
ATOM 7563 N N . ILE A 1 923 ? -13.201 23.897 5.082 1.00 72.06 923 ILE A N 1
ATOM 7564 C CA . ILE A 1 923 ? -13.849 25.179 4.784 1.00 72.06 923 ILE A CA 1
ATOM 7565 C C . ILE A 1 923 ? -14.490 25.233 3.385 1.00 72.06 923 ILE A C 1
ATOM 7567 O O . ILE A 1 923 ? -15.519 25.884 3.213 1.00 72.06 923 ILE A O 1
ATOM 7571 N N . TYR A 1 924 ? -13.938 24.532 2.387 1.00 73.00 924 TYR A N 1
ATOM 7572 C CA . TYR A 1 924 ? -14.513 24.485 1.038 1.00 73.00 924 TYR A CA 1
ATOM 7573 C C . TYR A 1 924 ? -15.848 23.728 1.016 1.00 73.00 924 TYR A C 1
ATOM 7575 O O . TYR A 1 924 ? -16.799 24.169 0.369 1.00 73.00 924 TYR A O 1
ATOM 7583 N N . ASN A 1 925 ? -15.959 22.644 1.785 1.00 81.06 925 ASN A N 1
ATOM 7584 C CA . ASN A 1 925 ? -17.197 21.879 1.922 1.00 81.06 925 ASN A CA 1
ATOM 7585 C C . ASN A 1 925 ? -18.241 22.651 2.725 1.00 81.06 925 ASN A C 1
ATOM 7587 O O . ASN A 1 925 ? -19.400 22.715 2.321 1.00 81.06 925 ASN A O 1
ATOM 7591 N N . ALA A 1 926 ? -17.828 23.326 3.800 1.00 84.25 926 ALA A N 1
ATOM 7592 C CA . ALA A 1 926 ? -18.714 24.214 4.546 1.00 84.25 926 ALA A CA 1
ATOM 7593 C C . ALA A 1 926 ? -19.336 25.301 3.648 1.00 84.25 926 ALA A C 1
ATOM 7595 O O . ALA A 1 926 ? -20.541 25.539 3.727 1.00 84.25 926 ALA A O 1
ATOM 7596 N N . LYS A 1 927 ? -18.558 25.914 2.741 1.00 83.69 927 LYS A N 1
ATOM 7597 C CA . LYS A 1 927 ? -19.090 26.887 1.764 1.00 83.69 927 LYS A CA 1
ATOM 7598 C C . LYS A 1 927 ? -20.095 26.255 0.795 1.00 83.69 927 LYS A C 1
ATOM 7600 O O . LYS A 1 927 ? -21.078 26.890 0.412 1.00 83.69 927 LYS A O 1
ATOM 7605 N N . ASN A 1 928 ? -19.894 24.990 0.431 1.00 87.19 928 ASN A N 1
ATOM 7606 C CA . ASN A 1 928 ? -20.774 24.277 -0.492 1.00 87.19 928 ASN A CA 1
ATOM 7607 C C . ASN A 1 928 ? -22.158 23.943 0.082 1.00 87.19 928 ASN A C 1
ATOM 7609 O O . ASN A 1 928 ? -23.070 23.697 -0.704 1.00 87.19 928 ASN A O 1
ATOM 7613 N N . ILE A 1 929 ? -22.373 24.023 1.403 1.00 94.19 929 ILE A N 1
ATOM 7614 C CA . ILE A 1 929 ? -23.709 23.872 2.015 1.00 94.19 929 ILE A CA 1
ATOM 7615 C C . ILE A 1 929 ? -24.719 24.828 1.356 1.00 94.19 929 ILE A C 1
ATOM 7617 O O . ILE A 1 929 ? -25.851 24.434 1.066 1.00 94.19 929 ILE A O 1
ATOM 7621 N N . ALA A 1 930 ? -24.300 26.066 1.069 1.00 89.56 930 ALA A N 1
ATOM 7622 C CA . ALA A 1 930 ? -25.128 27.054 0.383 1.00 89.56 930 ALA A CA 1
ATOM 7623 C C . ALA A 1 930 ? -25.388 26.676 -1.078 1.00 89.56 930 ALA A C 1
ATOM 7625 O O . ALA A 1 930 ? -26.543 26.592 -1.489 1.00 89.56 930 ALA A O 1
ATOM 7626 N N . ASN A 1 931 ? -24.331 26.360 -1.830 1.00 86.75 931 ASN A N 1
ATOM 7627 C CA . ASN A 1 931 ? -24.428 25.948 -3.236 1.00 86.75 931 ASN A CA 1
ATOM 7628 C C . ASN A 1 931 ? -25.319 24.710 -3.431 1.00 86.75 931 ASN A C 1
ATOM 7630 O O . ASN A 1 931 ? -25.904 24.510 -4.493 1.00 86.75 931 ASN A O 1
ATOM 7634 N N . MET A 1 932 ? -25.419 23.870 -2.401 1.00 89.38 932 MET A N 1
ATOM 7635 C CA . MET A 1 932 ? -26.182 22.627 -2.405 1.00 89.38 932 MET A CA 1
ATOM 7636 C C . MET A 1 932 ? -27.559 22.750 -1.740 1.00 89.38 932 MET A C 1
ATOM 7638 O O . MET A 1 932 ? -28.254 21.741 -1.624 1.00 89.38 932 MET A O 1
ATOM 7642 N N . ASN A 1 933 ? -27.966 23.958 -1.334 1.00 93.25 933 ASN A N 1
ATOM 7643 C CA . ASN A 1 933 ? -29.250 24.258 -0.688 1.00 93.25 933 ASN A CA 1
ATOM 7644 C C . ASN A 1 933 ? -29.513 23.443 0.594 1.00 93.25 933 ASN A C 1
ATOM 7646 O O . ASN A 1 933 ? -30.626 22.990 0.846 1.00 93.25 933 ASN A O 1
ATOM 7650 N N . MET A 1 934 ? -28.478 23.237 1.410 1.00 96.38 934 MET A N 1
ATOM 7651 C CA . MET A 1 934 ? -28.546 22.396 2.613 1.00 96.38 934 MET A CA 1
ATOM 7652 C C . MET A 1 934 ? -28.775 23.168 3.917 1.00 96.38 934 MET A C 1
ATOM 7654 O O . MET A 1 934 ? -29.089 22.547 4.931 1.00 96.38 934 MET A O 1
ATOM 7658 N N . TRP A 1 935 ? -28.659 24.500 3.907 1.00 95.50 935 TRP A N 1
ATOM 7659 C CA . TRP A 1 935 ? -28.838 25.325 5.109 1.00 95.50 935 TRP A CA 1
ATOM 7660 C C . TRP A 1 935 ? -30.238 25.214 5.708 1.00 95.50 935 TRP A C 1
ATOM 7662 O O . TRP A 1 935 ? -30.368 24.969 6.902 1.00 95.50 935 TRP A O 1
ATOM 7672 N N . GLU A 1 936 ? -31.281 25.349 4.893 1.00 95.06 936 GLU A N 1
ATOM 7673 C CA . GLU A 1 936 ? -32.666 25.265 5.360 1.00 95.06 936 GLU A CA 1
ATOM 7674 C C . GLU A 1 936 ? -33.007 23.871 5.943 1.00 95.06 936 GLU A C 1
ATOM 7676 O O . GLU A 1 936 ? -33.453 23.818 7.095 1.00 95.06 936 GLU A O 1
ATOM 7681 N N . PRO A 1 937 ? -32.707 22.738 5.263 1.00 95.94 937 PRO A N 1
ATOM 7682 C CA . PRO A 1 937 ? -32.878 21.396 5.832 1.00 95.94 937 PRO A CA 1
ATOM 7683 C C . PRO A 1 937 ? -32.138 21.171 7.157 1.00 95.94 937 PRO A C 1
ATOM 7685 O O . PRO A 1 937 ? -32.688 20.548 8.071 1.00 95.94 937 PRO A O 1
ATOM 7688 N N . LEU A 1 938 ? -30.907 21.685 7.270 1.00 96.88 938 LEU A N 1
ATOM 7689 C CA . LEU A 1 938 ? -30.072 21.572 8.465 1.00 96.88 938 LEU A CA 1
ATOM 7690 C C . LEU A 1 938 ? -30.630 22.409 9.628 1.00 96.88 938 LEU A C 1
ATOM 7692 O O . LEU A 1 938 ? -30.794 21.896 10.736 1.00 96.88 938 LEU A O 1
ATOM 7696 N N . ILE A 1 939 ? -30.986 23.672 9.375 1.00 97.38 939 ILE A N 1
ATOM 7697 C CA . ILE A 1 939 ? -31.566 24.585 10.373 1.00 97.38 939 ILE A CA 1
ATOM 7698 C C . ILE A 1 939 ? -32.916 24.060 10.870 1.00 97.38 939 ILE A C 1
ATOM 7700 O O . ILE A 1 939 ? -33.230 24.187 12.055 1.00 97.38 939 ILE A O 1
ATOM 7704 N N . GLN A 1 940 ? -33.702 23.404 10.013 1.00 96.25 940 GLN A N 1
ATOM 7705 C CA . GLN A 1 940 ? -34.965 22.787 10.418 1.00 96.25 940 GLN A CA 1
ATOM 7706 C C . GLN A 1 940 ? -34.773 21.735 11.526 1.00 96.25 940 GLN A C 1
ATOM 7708 O O . GLN A 1 940 ? -35.622 21.618 12.415 1.00 96.25 940 GLN A O 1
ATOM 7713 N N . GLN A 1 941 ? -33.638 21.023 11.544 1.00 97.38 941 GLN A N 1
ATOM 7714 C CA . GLN A 1 941 ? -33.353 20.007 12.565 1.00 97.38 941 GLN A CA 1
ATOM 7715 C C . GLN A 1 941 ? -33.155 20.596 13.970 1.00 97.38 941 GLN A C 1
ATOM 7717 O O . GLN A 1 941 ? -33.379 19.897 14.959 1.00 97.38 941 GLN A O 1
ATOM 7722 N N . LEU A 1 942 ? -32.843 21.894 14.086 1.00 97.19 942 LEU A N 1
ATOM 7723 C CA . LEU A 1 942 ? -32.789 22.604 15.372 1.00 97.19 942 LEU A CA 1
ATOM 7724 C C . LEU A 1 942 ? -34.156 22.659 16.074 1.00 97.19 942 LEU A C 1
ATOM 7726 O O . LEU A 1 942 ? -34.221 22.940 17.262 1.00 97.19 942 LEU A O 1
ATOM 7730 N N . SER A 1 943 ? -35.255 22.393 15.361 1.00 95.25 943 SER A N 1
ATOM 7731 C CA . SER A 1 943 ? -36.615 22.355 15.924 1.00 95.25 943 SER A CA 1
ATOM 7732 C C . SER A 1 943 ? -37.133 20.923 16.158 1.00 95.25 943 SER A C 1
ATOM 7734 O O . SER A 1 943 ? -38.331 20.731 16.348 1.00 95.25 943 SER A O 1
ATOM 7736 N N . SER A 1 944 ? -36.258 19.911 16.122 1.00 94.88 944 SER A N 1
ATOM 7737 C CA . SER A 1 944 ? -36.618 18.503 16.362 1.00 94.88 944 SER A CA 1
ATOM 7738 C C . SER A 1 944 ? -37.174 18.274 17.775 1.00 94.88 944 SER A C 1
ATOM 7740 O O . SER A 1 944 ? -36.714 18.903 18.727 1.00 94.88 944 SER A O 1
ATOM 7742 N N . SER A 1 945 ? -38.103 17.323 17.944 1.00 92.81 945 SER A N 1
ATOM 7743 C CA . SER A 1 945 ? -38.582 16.881 19.267 1.00 92.81 945 SER A CA 1
ATOM 7744 C C . SER A 1 945 ? -37.474 16.222 20.097 1.00 92.81 945 SER A C 1
ATOM 7746 O O . SER A 1 945 ? -37.419 16.394 21.312 1.00 92.81 945 SER A O 1
ATOM 7748 N N . GLU A 1 946 ? -36.550 15.532 19.429 1.00 94.56 946 GLU A N 1
ATOM 7749 C CA . GLU A 1 946 ? -35.435 14.812 20.050 1.00 94.56 946 GLU A CA 1
ATOM 7750 C C . GLU A 1 946 ? -34.268 15.753 20.381 1.00 94.56 946 GLU A C 1
ATOM 7752 O O . GLU A 1 946 ? -33.705 16.374 19.471 1.00 94.56 946 GLU A O 1
ATOM 7757 N N . SER A 1 947 ? -33.860 15.822 21.657 1.00 92.56 947 SER A N 1
ATOM 7758 C CA . SER A 1 947 ? -32.776 16.716 22.105 1.00 92.56 947 SER A CA 1
ATOM 7759 C C . SER A 1 947 ? -31.440 16.395 21.436 1.00 92.56 947 SER A C 1
ATOM 7761 O O . SER A 1 947 ? -30.733 17.300 20.998 1.00 92.56 947 SER A O 1
ATOM 7763 N N . ILE A 1 948 ? -31.135 15.111 21.236 1.00 87.44 948 ILE A N 1
ATOM 7764 C CA . ILE A 1 948 ? -29.895 14.677 20.584 1.00 87.44 948 ILE A CA 1
ATOM 7765 C C . ILE A 1 948 ? -29.782 15.189 19.140 1.00 87.44 948 ILE A C 1
ATOM 7767 O O . ILE A 1 948 ? -28.706 15.595 18.712 1.00 87.44 948 ILE A O 1
ATOM 7771 N N . ILE A 1 949 ? -30.894 15.260 18.403 1.00 94.75 949 ILE A N 1
ATOM 7772 C CA . ILE A 1 949 ? -30.912 15.785 17.031 1.00 94.75 949 ILE A CA 1
ATOM 7773 C C . ILE A 1 949 ? -30.660 17.292 17.037 1.00 94.75 949 ILE A C 1
ATOM 7775 O O . ILE A 1 949 ? -29.856 17.776 16.242 1.00 94.75 949 ILE A O 1
ATOM 7779 N N . ARG A 1 950 ? -31.287 18.030 17.965 1.00 97.25 950 ARG A N 1
ATOM 7780 C CA . ARG A 1 950 ? -31.036 19.471 18.124 1.00 97.25 950 ARG A CA 1
ATOM 7781 C C . ARG A 1 950 ? -29.574 19.746 18.478 1.00 97.25 950 ARG A C 1
ATOM 7783 O O . ARG A 1 950 ? -28.974 20.657 17.914 1.00 97.25 950 ARG A O 1
ATOM 7790 N N . MET A 1 951 ? -28.987 18.932 19.358 1.00 93.56 951 MET A N 1
ATOM 7791 C CA . MET A 1 951 ? -27.582 19.035 19.765 1.00 93.56 951 MET A CA 1
ATOM 7792 C C . MET A 1 951 ? -26.635 18.876 18.570 1.00 93.56 951 MET A C 1
ATOM 7794 O O . MET A 1 951 ? -25.760 19.720 18.372 1.00 93.56 951 MET A O 1
ATOM 7798 N N . TYR A 1 952 ? -26.801 17.816 17.776 1.00 91.88 952 TYR A N 1
ATOM 7799 C CA . TYR A 1 952 ? -25.946 17.564 16.615 1.00 91.88 952 TYR A CA 1
ATOM 7800 C C . TYR A 1 952 ? -26.147 18.595 15.503 1.00 91.88 952 TYR A C 1
ATOM 7802 O O . TYR A 1 952 ? -25.166 19.072 14.940 1.00 91.88 952 TYR A O 1
ATOM 7810 N N . ALA A 1 953 ? -27.389 19.008 15.238 1.00 96.69 953 ALA A N 1
ATOM 7811 C CA . ALA A 1 953 ? -27.666 20.082 14.288 1.00 96.69 953 ALA A CA 1
ATOM 7812 C C . ALA A 1 953 ? -26.964 21.387 14.697 1.00 96.69 953 ALA A C 1
ATOM 7814 O O . ALA A 1 953 ? -26.328 22.031 13.867 1.00 96.69 953 ALA A O 1
ATOM 7815 N N . ALA A 1 954 ? -27.002 21.743 15.985 1.00 90.56 954 ALA A N 1
ATOM 7816 C CA . ALA A 1 954 ? -26.288 22.908 16.497 1.00 90.56 954 ALA A CA 1
ATOM 7817 C C . ALA A 1 954 ? -24.759 22.756 16.386 1.00 90.56 954 ALA A C 1
ATOM 7819 O O . ALA A 1 954 ? -24.080 23.725 16.056 1.00 90.56 954 ALA A O 1
ATOM 7820 N N . SER A 1 955 ? -24.220 21.551 16.609 1.00 86.38 955 SER A N 1
ATOM 7821 C CA . SER A 1 955 ? -22.787 21.265 16.429 1.00 86.38 955 SER A CA 1
ATOM 7822 C C . SER A 1 955 ? -22.354 21.480 14.978 1.00 86.38 955 SER A C 1
ATOM 7824 O O . SER A 1 955 ? -21.470 22.292 14.722 1.00 86.38 955 SER A O 1
ATOM 7826 N N . VAL A 1 956 ? -23.062 20.859 14.030 1.00 94.00 956 VAL A N 1
ATOM 7827 C CA . VAL A 1 956 ? -22.803 20.987 12.590 1.00 94.00 956 VAL A CA 1
ATOM 7828 C C . VAL A 1 956 ? -22.897 22.439 12.125 1.00 94.00 956 VAL A C 1
ATOM 7830 O O . VAL A 1 956 ? -22.004 22.909 11.422 1.00 94.00 956 VAL A O 1
ATOM 7833 N N . CYS A 1 957 ? -23.938 23.174 12.532 1.00 96.50 957 CYS A N 1
ATOM 7834 C CA . CYS A 1 957 ? -24.056 24.596 12.207 1.00 96.50 957 CYS A CA 1
ATOM 7835 C C . CYS A 1 957 ? -22.850 25.388 12.723 1.00 96.50 957 CYS A C 1
ATOM 7837 O O . CYS A 1 957 ? -22.299 26.197 11.983 1.00 96.50 957 CYS A O 1
ATOM 7839 N N . GLY A 1 958 ? -22.409 25.135 13.960 1.00 87.94 958 GLY A N 1
ATOM 7840 C CA . GLY A 1 958 ? -21.242 25.809 14.524 1.00 87.94 958 GLY A CA 1
ATOM 7841 C C . GLY A 1 958 ? -19.947 25.506 13.782 1.00 87.94 958 GLY A C 1
ATOM 7842 O O . GLY A 1 958 ? -19.187 26.430 13.503 1.00 87.94 958 GLY A O 1
ATOM 7843 N N . THR A 1 959 ? -19.739 24.252 13.389 1.00 87.19 959 THR A N 1
ATOM 7844 C CA . THR A 1 959 ? -18.577 23.826 12.600 1.00 87.19 959 THR A CA 1
ATOM 7845 C C . THR A 1 959 ? -18.576 24.483 11.216 1.00 87.19 959 THR A C 1
ATOM 7847 O O . THR A 1 959 ? -17.551 25.007 10.785 1.00 87.19 959 THR A O 1
ATOM 7850 N N . ALA A 1 960 ? -19.735 24.565 10.553 1.00 92.56 960 ALA A N 1
ATOM 7851 C CA . ALA A 1 960 ? -19.868 25.162 9.221 1.00 92.56 960 ALA A CA 1
ATOM 7852 C C . ALA A 1 960 ? -19.507 26.658 9.171 1.00 92.56 960 ALA A C 1
ATOM 7854 O O . ALA A 1 960 ? -18.941 27.130 8.180 1.00 92.56 960 ALA A O 1
ATOM 7855 N N . VAL A 1 961 ? -19.878 27.413 10.209 1.00 92.62 961 VAL A N 1
ATOM 7856 C CA . VAL A 1 961 ? -19.707 28.877 10.255 1.00 92.62 961 VAL A CA 1
ATOM 7857 C C . VAL A 1 961 ? -18.391 29.308 10.911 1.00 92.62 961 VAL A C 1
ATOM 7859 O O . VAL A 1 961 ? -18.029 30.483 10.876 1.00 92.62 961 VAL A O 1
ATOM 7862 N N . GLN A 1 962 ? -17.636 28.379 11.500 1.00 83.88 962 GLN A N 1
ATOM 7863 C CA . GLN A 1 962 ? -16.424 28.693 12.248 1.00 83.88 962 GLN A CA 1
ATOM 7864 C C . GLN A 1 962 ? -15.337 29.326 11.363 1.00 83.88 962 GLN A C 1
ATOM 7866 O O . GLN A 1 962 ? -14.698 28.656 10.557 1.00 83.88 962 GLN A O 1
ATOM 7871 N N . ASN A 1 963 ? -15.085 30.626 11.568 1.00 81.44 963 ASN A N 1
ATOM 7872 C CA . ASN A 1 963 ? -14.127 31.434 10.797 1.00 81.44 963 ASN A CA 1
ATOM 7873 C C . ASN A 1 963 ? -14.368 31.382 9.274 1.00 81.44 963 ASN A C 1
ATOM 7875 O O . ASN A 1 963 ? -13.425 31.444 8.485 1.00 81.44 963 ASN A O 1
ATOM 7879 N N . ASN A 1 964 ? -15.631 31.259 8.861 1.00 85.50 964 ASN A N 1
ATOM 7880 C CA . ASN A 1 964 ? -16.015 31.135 7.462 1.00 85.50 964 ASN A CA 1
ATOM 7881 C C . ASN A 1 964 ? -17.087 32.169 7.107 1.00 85.50 964 ASN A C 1
ATOM 7883 O O . ASN A 1 964 ? -18.278 31.888 7.211 1.00 85.50 964 ASN A O 1
ATOM 7887 N N . PHE A 1 965 ? -16.651 33.355 6.670 1.00 86.75 965 PHE A N 1
ATOM 7888 C CA . PHE A 1 965 ? -17.533 34.501 6.424 1.00 86.75 965 PHE A CA 1
ATOM 7889 C C . PHE A 1 965 ? -18.695 34.193 5.471 1.00 86.75 965 PHE A C 1
ATOM 7891 O O . PHE A 1 965 ? -19.823 34.586 5.745 1.00 86.75 965 PHE A O 1
ATOM 7898 N N . ASP A 1 966 ? -18.458 33.439 4.395 1.00 87.62 966 ASP A N 1
ATOM 7899 C CA . ASP A 1 966 ? -19.513 33.087 3.436 1.00 87.62 966 ASP A CA 1
ATOM 7900 C C . ASP A 1 966 ? -20.595 32.219 4.100 1.00 87.62 966 ASP A C 1
ATOM 7902 O O . ASP A 1 966 ? -21.787 32.524 4.028 1.00 87.62 966 ASP A O 1
ATOM 7906 N N . SER A 1 967 ? -20.183 31.163 4.810 1.00 93.81 967 SER A N 1
ATOM 7907 C CA . SER A 1 967 ? -21.103 30.308 5.569 1.00 93.81 967 SER A CA 1
ATOM 7908 C C . SER A 1 967 ? -21.825 31.071 6.672 1.00 93.81 967 SER A C 1
ATOM 7910 O O . SER A 1 967 ? -23.017 30.845 6.862 1.00 93.81 967 SER A O 1
ATOM 7912 N N . GLN A 1 968 ? -21.133 31.987 7.353 1.00 94.81 968 GLN A N 1
ATOM 7913 C CA . GLN A 1 968 ? -21.737 32.849 8.362 1.00 94.81 968 GLN A CA 1
ATOM 7914 C C . GLN A 1 968 ? -22.856 33.709 7.751 1.00 94.81 968 GLN A C 1
ATOM 7916 O O . GLN A 1 968 ? -23.997 33.686 8.207 1.00 94.81 968 GLN A O 1
ATOM 7921 N N . GLN A 1 969 ? -22.589 34.383 6.623 1.00 95.00 969 GLN A N 1
ATOM 7922 C CA . GLN A 1 969 ? -23.615 35.160 5.918 1.00 95.00 969 GLN A CA 1
ATOM 7923 C C . GLN A 1 969 ? -24.818 34.298 5.521 1.00 95.00 969 GLN A C 1
ATOM 7925 O O . GLN A 1 969 ? -25.964 34.715 5.688 1.00 95.00 969 GLN A O 1
ATOM 7930 N N . HIS A 1 970 ? -24.590 33.082 5.023 1.00 95.88 970 HIS A N 1
ATOM 7931 C CA . HIS A 1 970 ? -25.687 32.185 4.673 1.00 95.88 970 HIS A CA 1
ATOM 7932 C C . HIS A 1 970 ? -26.476 31.706 5.896 1.00 95.88 970 HIS A C 1
ATOM 7934 O O . HIS A 1 970 ? -27.706 31.720 5.850 1.00 95.88 970 HIS A O 1
ATOM 7940 N N . PHE A 1 971 ? -25.820 31.324 6.988 1.00 97.19 971 PHE A N 1
ATOM 7941 C CA . PHE A 1 971 ? -26.497 30.908 8.215 1.00 97.19 971 PHE A CA 1
ATOM 7942 C C . PHE A 1 971 ? -27.330 32.048 8.818 1.00 97.19 971 PHE A C 1
ATOM 7944 O O . PHE A 1 971 ? -28.496 31.840 9.168 1.00 97.19 971 PHE A O 1
ATOM 7951 N N . LEU A 1 972 ? -26.779 33.266 8.848 1.00 96.56 972 LEU A N 1
ATOM 7952 C CA . LEU A 1 972 ? -27.471 34.481 9.276 1.00 96.56 972 LEU A CA 1
ATOM 7953 C C . LEU A 1 972 ? -28.699 34.781 8.404 1.00 96.56 972 LEU A C 1
ATOM 7955 O O . LEU A 1 972 ? -29.794 34.983 8.926 1.00 96.56 972 LEU A O 1
ATOM 7959 N N . ASN A 1 973 ? -28.542 34.756 7.077 1.00 95.19 973 ASN A N 1
ATOM 7960 C CA . ASN A 1 973 ? -29.625 35.047 6.130 1.00 95.19 973 ASN A CA 1
ATOM 7961 C C . ASN A 1 973 ? -30.760 34.011 6.173 1.00 95.19 973 ASN A C 1
ATOM 7963 O O . ASN A 1 973 ? -31.903 34.345 5.871 1.00 95.19 973 ASN A O 1
ATOM 7967 N N . ASN A 1 974 ? -30.466 32.771 6.576 1.00 94.00 974 ASN A N 1
ATOM 7968 C CA . ASN A 1 974 ? -31.463 31.712 6.756 1.00 94.00 974 ASN A CA 1
ATOM 7969 C C . ASN A 1 974 ? -32.098 31.702 8.166 1.00 94.00 974 ASN A C 1
ATOM 7971 O O . ASN A 1 974 ? -32.814 30.761 8.510 1.00 94.00 974 ASN A O 1
ATOM 7975 N N . GLY A 1 975 ? -31.851 32.720 9.001 1.00 95.44 975 GLY A N 1
ATOM 7976 C CA . GLY A 1 975 ? -32.419 32.818 10.354 1.00 95.44 975 GLY A CA 1
ATOM 7977 C C . GLY A 1 975 ? -31.849 31.796 11.345 1.00 95.44 975 GLY A C 1
ATOM 7978 O O . GLY A 1 975 ? -32.497 31.440 12.334 1.00 95.44 975 GLY A O 1
ATOM 7979 N N . GLY A 1 976 ? -30.652 31.273 11.061 1.00 96.75 976 GLY A N 1
ATOM 7980 C CA . GLY A 1 976 ? -29.990 30.267 11.883 1.00 96.75 976 GLY A CA 1
ATOM 7981 C C . GLY A 1 976 ? -29.619 30.791 13.269 1.00 96.75 976 GLY A C 1
ATOM 7982 O O . GLY A 1 976 ? -29.835 30.093 14.262 1.00 96.75 976 GLY A O 1
ATOM 7983 N N . LEU A 1 977 ? -29.138 32.038 13.348 1.00 97.44 977 LEU A N 1
ATOM 7984 C CA . LEU A 1 977 ? -28.731 32.687 14.597 1.00 97.44 977 LEU A CA 1
ATOM 7985 C C . LEU A 1 977 ? -29.899 32.808 15.589 1.00 97.44 977 LEU A C 1
ATOM 7987 O O . LEU A 1 977 ? -29.749 32.450 16.755 1.00 97.44 977 LEU A O 1
ATOM 7991 N N . GLU A 1 978 ? -31.079 33.237 15.132 1.00 96.75 978 GLU A N 1
ATOM 7992 C CA . GLU A 1 978 ? -32.305 33.296 15.936 1.00 96.75 978 GLU A CA 1
ATOM 7993 C C . GLU A 1 978 ? -32.645 31.931 16.544 1.00 96.75 978 GLU A C 1
ATOM 7995 O O . GLU A 1 978 ? -32.962 31.830 17.731 1.00 96.75 978 GLU A O 1
ATOM 8000 N N . LYS A 1 979 ? -32.562 30.867 15.736 1.00 96.94 979 LYS A N 1
ATOM 8001 C CA . LYS A 1 979 ? -32.906 29.503 16.153 1.00 96.94 979 LYS A CA 1
ATOM 8002 C C . LYS A 1 979 ? -31.966 28.984 17.235 1.00 96.94 979 LYS A C 1
ATOM 8004 O O . LYS A 1 979 ? -32.443 28.499 18.261 1.00 96.94 979 LYS A O 1
ATOM 8009 N N . VAL A 1 980 ? -30.651 29.105 17.043 1.00 97.62 980 VAL A N 1
ATOM 8010 C CA . VAL A 1 980 ? -29.685 28.651 18.058 1.00 97.62 980 VAL A CA 1
ATOM 8011 C C . VAL A 1 980 ? -29.726 29.518 19.316 1.00 97.62 980 VAL A C 1
ATOM 8013 O O . VAL A 1 980 ? -29.497 29.001 20.407 1.00 97.62 980 VAL A O 1
ATOM 8016 N N . LEU A 1 981 ? -30.096 30.799 19.214 1.00 97.44 981 LEU A N 1
ATOM 8017 C CA . LEU A 1 981 ? -30.260 31.670 20.380 1.00 97.44 981 LEU A CA 1
ATOM 8018 C C . LEU A 1 981 ? -31.452 31.253 21.257 1.00 97.44 981 LEU A C 1
ATOM 8020 O O . LEU A 1 981 ? -31.334 31.234 22.483 1.00 97.44 981 LEU A O 1
ATOM 8024 N N . VAL A 1 982 ? -32.570 30.842 20.648 1.00 96.75 982 VAL A N 1
ATOM 8025 C CA . VAL A 1 982 ? -33.724 30.284 21.377 1.00 96.75 982 VAL A CA 1
ATOM 8026 C C . VAL A 1 982 ? -33.336 29.007 22.127 1.00 96.75 982 VAL A C 1
ATOM 8028 O O . VAL A 1 982 ? -33.629 28.887 23.323 1.00 96.75 982 VAL A O 1
ATOM 8031 N N . LEU A 1 983 ? -32.629 28.085 21.461 1.00 97.31 983 LEU A N 1
ATOM 8032 C CA . LEU A 1 983 ? -32.146 26.847 22.085 1.00 97.31 983 LEU A CA 1
ATOM 8033 C C . LEU A 1 983 ? -31.161 27.134 23.222 1.00 97.31 983 LEU A C 1
ATOM 8035 O O . LEU A 1 983 ? -31.288 26.584 24.313 1.00 97.31 983 LEU A O 1
ATOM 8039 N N . PHE A 1 984 ? -30.218 28.051 23.007 1.00 96.69 984 PHE A N 1
ATOM 8040 C CA . PHE A 1 984 ? -29.277 28.472 24.039 1.00 96.69 984 PHE A CA 1
ATOM 8041 C C . PHE A 1 984 ? -29.987 29.055 25.269 1.00 96.69 984 PHE A C 1
ATOM 8043 O O . PHE A 1 984 ? -29.575 28.778 26.392 1.00 96.69 984 PHE A O 1
ATOM 8050 N N . ASN A 1 985 ? -31.070 29.816 25.098 1.00 95.62 985 ASN A N 1
ATOM 8051 C CA . ASN A 1 985 ? -31.783 30.422 26.224 1.00 95.62 985 ASN A CA 1
ATOM 8052 C C . ASN A 1 985 ? -32.631 29.427 27.036 1.00 95.62 985 ASN A C 1
ATOM 8054 O O . ASN A 1 985 ? -32.756 29.589 28.256 1.00 95.62 985 ASN A O 1
ATOM 8058 N N . SER A 1 986 ? -33.260 28.459 26.360 1.00 91.94 986 SER A N 1
ATOM 8059 C CA . SER A 1 986 ? -34.448 27.775 26.895 1.00 91.94 986 SER A CA 1
ATOM 8060 C C . SER A 1 986 ? -34.532 26.264 26.677 1.00 91.94 986 SER A C 1
ATOM 8062 O O . SER A 1 986 ? -35.468 25.666 27.193 1.00 91.94 986 SER A O 1
ATOM 8064 N N . ASP A 1 987 ? -33.596 25.628 25.962 1.00 96.25 987 ASP A N 1
ATOM 8065 C CA . ASP A 1 987 ? -33.616 24.163 25.829 1.00 96.25 987 ASP A CA 1
ATOM 8066 C C . ASP A 1 987 ? -33.341 23.493 27.179 1.00 96.25 987 ASP A C 1
ATOM 8068 O O . ASP A 1 987 ? -32.464 23.957 27.907 1.00 96.25 987 ASP A O 1
ATOM 8072 N N . ASP A 1 988 ? -34.043 22.407 27.507 1.00 92.44 988 ASP A N 1
ATOM 8073 C CA . ASP A 1 988 ? -33.878 21.674 28.769 1.00 92.44 988 ASP A CA 1
ATOM 8074 C C . ASP A 1 988 ? -32.562 20.876 28.820 1.00 92.44 988 ASP A C 1
ATOM 8076 O O . ASP A 1 988 ? -31.991 20.680 29.899 1.00 92.44 988 ASP A O 1
ATOM 8080 N N . ASP A 1 989 ? -32.013 20.488 27.664 1.00 90.69 989 ASP A N 1
ATOM 8081 C CA . ASP A 1 989 ? -30.799 19.678 27.573 1.00 90.69 989 ASP A CA 1
ATOM 8082 C C . ASP A 1 989 ? -29.521 20.554 27.616 1.00 90.69 989 ASP A C 1
ATOM 8084 O O . ASP A 1 989 ? -29.289 21.384 26.726 1.00 90.69 989 ASP A O 1
ATOM 8088 N N . PRO A 1 990 ? -28.640 20.382 28.624 1.00 84.69 990 PRO A N 1
ATOM 8089 C CA . PRO A 1 990 ? -27.413 21.171 28.751 1.00 84.69 990 PRO A CA 1
ATOM 8090 C C . PRO A 1 990 ? -26.455 21.021 27.564 1.00 84.69 990 PRO A C 1
ATOM 8092 O O . PRO A 1 990 ? -25.728 21.968 27.254 1.00 84.69 990 PRO A O 1
ATOM 80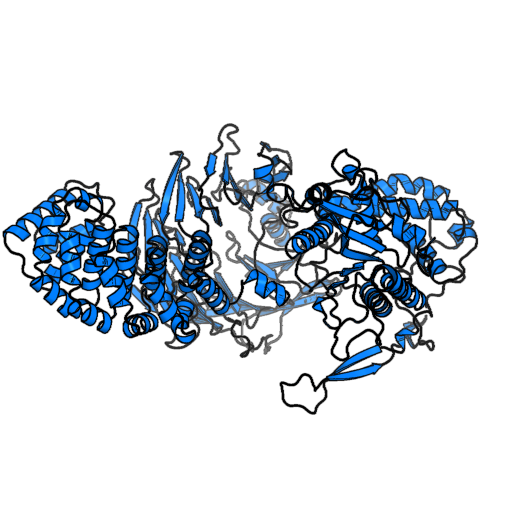95 N N . TYR A 1 991 ? -26.448 19.874 26.882 1.00 78.62 991 TYR A N 1
ATOM 8096 C CA . TYR A 1 991 ? -25.585 19.657 25.724 1.00 78.62 991 TYR A CA 1
ATOM 8097 C C . TYR A 1 991 ? -26.104 20.394 24.490 1.00 78.62 991 TYR A C 1
ATOM 8099 O O . TYR A 1 991 ? -25.303 20.955 23.737 1.00 78.62 991 TYR A O 1
ATOM 8107 N N . VAL A 1 992 ? -27.429 20.484 24.321 1.00 90.25 992 VAL A N 1
ATOM 8108 C CA . VAL A 1 992 ? -28.041 21.323 23.278 1.00 90.25 992 VAL A CA 1
ATOM 8109 C C . VAL A 1 992 ? -27.691 22.786 23.515 1.00 90.25 992 VAL A C 1
ATOM 8111 O O . VAL A 1 992 ? -27.241 23.460 22.587 1.00 90.25 992 VAL A O 1
ATOM 8114 N N . ARG A 1 993 ? -27.811 23.272 24.758 1.00 92.94 993 ARG A N 1
ATOM 8115 C CA . ARG A 1 993 ? -27.421 24.646 25.115 1.00 92.94 993 ARG A CA 1
ATOM 8116 C C . ARG A 1 993 ? -25.947 24.919 24.810 1.00 92.94 993 ARG A C 1
ATOM 8118 O O . ARG A 1 993 ? -25.624 25.947 24.218 1.00 92.94 993 ARG A O 1
ATOM 8125 N N . LEU A 1 994 ? -25.060 23.982 25.150 1.00 79.75 994 LEU A N 1
ATOM 8126 C CA . LEU A 1 994 ? -23.622 24.096 24.899 1.00 79.75 994 LEU A CA 1
ATOM 8127 C C . LEU A 1 994 ? -23.285 24.162 23.403 1.00 79.75 994 LEU A C 1
ATOM 8129 O O . LEU A 1 994 ? -22.497 25.012 22.987 1.00 79.75 994 LEU A O 1
ATOM 8133 N N . LYS A 1 995 ? -23.878 23.284 22.588 1.00 89.62 995 LYS A N 1
ATOM 8134 C CA . LYS A 1 995 ? -23.641 23.258 21.137 1.00 89.62 995 LYS A CA 1
ATOM 8135 C C . LYS A 1 995 ? -24.297 24.431 20.415 1.00 89.62 995 LYS A C 1
ATOM 8137 O O . LYS A 1 995 ? -23.702 24.987 19.498 1.00 89.62 995 LYS A O 1
ATOM 8142 N N . SER A 1 996 ? -25.452 24.884 20.891 1.00 93.19 996 SER A N 1
ATOM 8143 C CA . SER A 1 996 ? -26.090 26.110 20.401 1.00 93.19 996 SER A CA 1
ATOM 8144 C C . SER A 1 996 ? -25.214 27.330 20.671 1.00 93.19 996 SER A C 1
ATOM 8146 O O . SER A 1 996 ? -25.001 28.145 19.778 1.00 93.19 996 SER A O 1
ATOM 8148 N N . PHE A 1 997 ? -24.612 27.418 21.862 1.00 94.56 997 PHE A N 1
ATOM 8149 C CA . PHE A 1 997 ? -23.648 28.474 22.162 1.00 94.56 997 PHE A CA 1
ATOM 8150 C C . PHE A 1 997 ? -22.384 28.390 21.298 1.00 94.56 997 PHE A C 1
ATOM 8152 O O . PHE A 1 997 ? -21.881 29.418 20.857 1.00 94.56 997 PHE A O 1
ATOM 8159 N N . TYR A 1 998 ? -21.882 27.186 21.005 1.00 89.25 998 TYR A N 1
ATOM 8160 C CA . TYR A 1 998 ? -20.770 27.008 20.065 1.00 89.25 998 TYR A CA 1
ATOM 8161 C C . TYR A 1 998 ? -21.096 27.566 18.669 1.00 89.25 998 TYR A C 1
ATOM 8163 O O . TYR A 1 998 ? -20.256 28.258 18.089 1.00 89.25 998 TYR A O 1
ATOM 8171 N N . ALA A 1 999 ? -22.313 27.337 18.165 1.00 93.12 999 ALA A N 1
ATOM 8172 C CA . ALA A 1 999 ? -22.760 27.918 16.903 1.00 93.12 999 ALA A CA 1
ATOM 8173 C C . ALA A 1 999 ? -22.849 29.447 16.960 1.00 93.12 999 ALA A C 1
ATOM 8175 O O . ALA A 1 999 ? -22.306 30.112 16.084 1.00 93.12 999 ALA A O 1
ATOM 8176 N N . ILE A 1 1000 ? -23.433 30.011 18.023 1.00 96.50 1000 ILE A N 1
ATOM 8177 C CA . ILE A 1 1000 ? -23.494 31.469 18.235 1.00 96.50 1000 ILE A CA 1
ATOM 8178 C C . ILE A 1 1000 ? -22.087 32.073 18.264 1.00 96.50 1000 ILE A C 1
ATOM 8180 O O . ILE A 1 1000 ? -21.811 33.050 17.573 1.00 96.50 1000 ILE A O 1
ATOM 8184 N N . ALA A 1 1001 ? -21.181 31.481 19.043 1.00 90.38 1001 ALA A N 1
ATOM 8185 C CA . ALA A 1 1001 ? -19.821 31.979 19.190 1.00 90.38 1001 ALA A CA 1
ATOM 8186 C C . ALA A 1 1001 ? -19.043 31.942 17.866 1.00 90.38 1001 ALA A C 1
ATOM 8188 O O . ALA A 1 1001 ? -18.233 32.831 17.604 1.00 90.38 1001 ALA A O 1
ATOM 8189 N N . SER A 1 1002 ? -19.298 30.925 17.043 1.00 91.81 1002 SER A N 1
ATOM 8190 C CA . SER A 1 1002 ? -18.684 30.760 15.725 1.00 91.81 1002 SER A CA 1
ATOM 8191 C C . SER A 1 1002 ? -19.291 31.701 14.682 1.00 91.81 1002 SER A C 1
ATOM 8193 O O . SER A 1 1002 ? -18.562 32.195 13.832 1.00 91.81 1002 SER A O 1
ATOM 8195 N N . GLU A 1 1003 ? -20.589 31.995 14.774 1.00 95.69 1003 GLU A N 1
ATOM 8196 C CA . GLU A 1 1003 ? -21.315 32.894 13.869 1.00 95.69 1003 GLU A CA 1
ATOM 8197 C C . GLU A 1 1003 ? -20.970 34.371 14.097 1.00 95.69 1003 GLU A C 1
ATOM 8199 O O . GLU A 1 1003 ? -20.817 35.135 13.149 1.00 95.69 1003 GLU A O 1
ATOM 8204 N N . VAL A 1 1004 ? -20.840 34.774 15.365 1.00 94.06 1004 VAL A N 1
ATOM 8205 C CA . VAL A 1 1004 ? -20.686 36.181 15.766 1.00 94.06 1004 VAL A CA 1
ATOM 8206 C C . VAL A 1 1004 ? -19.234 36.670 15.679 1.00 94.06 1004 VAL A C 1
ATOM 8208 O O . VAL A 1 1004 ? -18.984 37.856 15.450 1.00 94.06 1004 VAL A O 1
ATOM 8211 N N . ARG A 1 1005 ? -18.249 35.785 15.869 1.00 85.81 1005 ARG A N 1
ATOM 8212 C CA . ARG A 1 1005 ? -16.830 36.170 15.872 1.00 85.81 1005 ARG A CA 1
ATOM 8213 C C . ARG A 1 1005 ? -16.381 36.632 14.484 1.00 85.81 1005 ARG A C 1
ATOM 8215 O O . ARG A 1 1005 ? -16.611 35.935 13.498 1.00 85.81 1005 ARG A O 1
ATOM 8222 N N . ASN A 1 1006 ? -15.693 37.777 14.424 1.00 85.31 1006 ASN A N 1
ATOM 8223 C CA . ASN A 1 1006 ? -15.214 38.406 13.186 1.00 85.31 1006 ASN A CA 1
ATOM 8224 C C . ASN A 1 1006 ? -16.318 38.647 12.129 1.00 85.31 1006 ASN A C 1
ATOM 8226 O O . ASN A 1 1006 ? -16.024 38.749 10.940 1.00 85.31 1006 ASN A O 1
ATOM 8230 N N . ASN A 1 1007 ? -17.582 38.765 12.554 1.00 89.19 1007 ASN A N 1
ATOM 8231 C CA . ASN A 1 1007 ? -18.731 38.981 11.677 1.00 89.19 1007 ASN A CA 1
ATOM 8232 C C . ASN A 1 1007 ? -19.654 40.065 12.256 1.00 89.19 1007 ASN A C 1
ATOM 8234 O O . ASN A 1 1007 ? -20.562 39.795 13.045 1.00 89.19 1007 ASN A O 1
ATOM 8238 N N . LEU A 1 1008 ? -19.408 41.318 11.863 1.00 92.88 1008 LEU A N 1
ATOM 8239 C CA . LEU A 1 1008 ? -20.137 42.479 12.380 1.00 92.88 1008 LEU A CA 1
ATOM 8240 C C . LEU A 1 1008 ? -21.666 42.396 12.155 1.00 92.88 1008 LEU A C 1
ATOM 8242 O O . LEU A 1 1008 ? -22.392 42.611 13.125 1.00 92.88 1008 LEU A O 1
ATOM 8246 N N . PRO A 1 1009 ? -22.188 42.026 10.965 1.00 95.62 1009 PRO A N 1
ATOM 8247 C CA . PRO A 1 1009 ? -23.629 41.831 10.772 1.00 95.62 1009 PRO A CA 1
ATOM 8248 C C . PRO A 1 1009 ? -24.272 40.837 11.751 1.00 95.62 1009 PRO A C 1
ATOM 8250 O O . PRO A 1 1009 ? -25.346 41.109 12.295 1.00 95.62 1009 PRO A O 1
ATOM 8253 N N . ALA A 1 1010 ? -23.617 39.702 12.018 1.00 96.06 1010 ALA A N 1
ATOM 8254 C CA . ALA A 1 1010 ? -24.117 38.730 12.989 1.00 96.06 1010 ALA A CA 1
ATOM 8255 C C . ALA A 1 1010 ? -24.024 39.247 14.426 1.00 96.06 1010 ALA A C 1
ATOM 8257 O O . ALA A 1 1010 ? -24.948 39.027 15.206 1.00 96.06 1010 ALA A O 1
ATOM 8258 N N . LEU A 1 1011 ? -22.959 39.975 14.777 1.00 95.88 1011 LEU A N 1
ATOM 8259 C CA . LEU A 1 1011 ? -22.830 40.629 16.079 1.00 95.88 1011 LEU A CA 1
ATOM 8260 C C . LEU A 1 1011 ? -23.948 41.654 16.312 1.00 95.88 1011 LEU A C 1
ATOM 8262 O O . LEU A 1 1011 ? -24.600 41.624 17.353 1.00 95.88 1011 LEU A O 1
ATOM 8266 N N . GLU A 1 1012 ? -24.227 42.523 15.340 1.00 96.44 1012 GLU A N 1
ATOM 8267 C CA . GLU A 1 1012 ? -25.334 43.480 15.425 1.00 96.44 1012 GLU A CA 1
ATOM 8268 C C . GLU A 1 1012 ? -26.680 42.775 15.587 1.00 96.44 1012 GLU A C 1
ATOM 8270 O O . GLU A 1 1012 ? -27.536 43.211 16.362 1.00 96.44 1012 GLU A O 1
ATOM 8275 N N . LYS A 1 1013 ? -26.883 41.675 14.857 1.00 97.19 1013 LYS A N 1
ATOM 8276 C CA . LYS A 1 1013 ? -28.100 40.876 14.961 1.00 97.19 1013 LYS A CA 1
ATOM 8277 C C . LYS A 1 1013 ? -28.213 40.194 16.326 1.00 97.19 1013 LYS A C 1
ATOM 8279 O O . LYS A 1 1013 ? -29.283 40.244 16.923 1.00 97.19 1013 LYS A O 1
ATOM 8284 N N . PHE A 1 1014 ? -27.128 39.625 16.845 1.00 97.31 1014 PHE A N 1
ATOM 8285 C CA . PHE A 1 1014 ? -27.054 39.049 18.188 1.00 97.31 1014 PHE A CA 1
ATOM 8286 C C . PHE A 1 1014 ? -27.418 40.081 19.265 1.00 97.31 1014 PHE A C 1
ATOM 8288 O O . PHE A 1 1014 ? -28.220 39.787 20.152 1.00 97.31 1014 PHE A O 1
ATOM 8295 N N . CYS A 1 1015 ? -26.907 41.311 19.145 1.00 95.81 1015 CYS A N 1
ATOM 8296 C CA . CYS A 1 1015 ? -27.275 42.425 20.019 1.00 95.81 1015 CYS A CA 1
ATOM 8297 C C . CYS A 1 1015 ? -28.771 42.769 19.918 1.00 95.81 1015 CYS A C 1
ATOM 8299 O O . CYS A 1 1015 ? -29.450 42.861 20.937 1.00 95.81 1015 CYS A O 1
ATOM 8301 N N . LYS A 1 1016 ? -29.315 42.892 18.696 1.00 95.69 1016 LYS A N 1
ATOM 8302 C CA . LYS A 1 1016 ? -30.746 43.178 18.455 1.00 95.69 1016 LYS A CA 1
ATOM 8303 C C . LYS A 1 1016 ? -31.685 42.096 18.999 1.00 95.69 1016 LYS A C 1
ATOM 8305 O O . LYS A 1 1016 ? -32.833 42.398 19.303 1.00 95.69 1016 LYS A O 1
ATOM 8310 N N . LEU A 1 1017 ? -31.215 40.853 19.093 1.00 95.38 1017 LEU A N 1
ATOM 8311 C CA . LEU A 1 1017 ? -31.960 39.715 19.637 1.00 95.38 1017 LEU A CA 1
ATOM 8312 C C . LEU A 1 1017 ? -31.783 39.543 21.157 1.00 95.38 1017 LEU A C 1
ATOM 8314 O O . LEU A 1 1017 ? -32.158 38.503 21.693 1.00 95.38 1017 LEU A O 1
ATOM 8318 N N . ASP A 1 1018 ? -31.207 40.534 21.842 1.00 93.19 1018 ASP A N 1
ATOM 8319 C CA . ASP A 1 1018 ? -30.961 40.526 23.289 1.00 93.19 1018 ASP A CA 1
ATOM 8320 C C . ASP A 1 1018 ? -30.087 39.347 23.772 1.00 93.19 1018 ASP A C 1
ATOM 8322 O O . ASP A 1 1018 ? -30.243 38.797 24.865 1.00 93.19 1018 ASP A O 1
ATOM 8326 N N . GLY A 1 1019 ? -29.114 38.943 22.946 1.00 95.94 1019 GLY A N 1
ATOM 8327 C CA . GLY A 1 1019 ? -28.225 37.824 23.261 1.00 95.94 1019 GLY A CA 1
ATOM 8328 C C . GLY A 1 1019 ? -27.355 38.041 24.508 1.00 95.94 1019 GLY A C 1
ATOM 8329 O O . GLY A 1 1019 ? -27.017 37.085 25.213 1.00 95.94 1019 GLY A O 1
ATOM 8330 N N . TRP A 1 1020 ? -27.024 39.296 24.827 1.00 95.81 1020 TRP A N 1
ATOM 8331 C CA . TRP A 1 1020 ? -26.208 39.654 25.992 1.00 95.81 1020 TRP A CA 1
ATOM 8332 C C . TRP A 1 1020 ? -26.915 39.394 27.325 1.00 95.81 1020 TRP A C 1
ATOM 8334 O O . TRP A 1 1020 ? -26.278 38.897 28.255 1.00 95.81 1020 TRP A O 1
ATOM 8344 N N . SER A 1 1021 ? -28.228 39.620 27.407 1.00 94.25 1021 SER A N 1
ATOM 8345 C CA . SER A 1 1021 ? -29.018 39.300 28.604 1.00 94.25 1021 SER A CA 1
ATOM 8346 C C . SER A 1 1021 ? -28.995 37.798 28.917 1.00 94.25 1021 SER A C 1
ATOM 8348 O O . SER A 1 1021 ? -28.926 37.390 30.080 1.00 94.25 1021 SER A O 1
ATOM 8350 N N . ILE A 1 1022 ? -28.965 36.951 27.881 1.00 94.88 1022 ILE A N 1
ATOM 8351 C CA . ILE A 1 1022 ? -28.837 35.492 28.027 1.00 94.88 1022 ILE A CA 1
ATOM 8352 C C . ILE A 1 1022 ? -27.430 35.114 28.523 1.00 94.88 1022 ILE A C 1
ATOM 8354 O O . ILE A 1 1022 ? -27.294 34.266 29.405 1.00 94.88 1022 ILE A O 1
ATOM 8358 N N . ILE A 1 1023 ? -26.377 35.765 28.016 1.00 95.06 1023 ILE A N 1
ATOM 8359 C CA . ILE A 1 1023 ? -25.002 35.594 28.523 1.00 95.06 1023 ILE A CA 1
ATOM 8360 C C . ILE A 1 1023 ? -24.924 35.934 30.020 1.00 95.06 1023 ILE A C 1
ATOM 8362 O O . ILE A 1 1023 ? -24.376 35.154 30.802 1.00 95.06 1023 ILE A O 1
ATOM 8366 N N . VAL A 1 1024 ? -25.516 37.060 30.430 1.00 95.00 1024 VAL A N 1
ATOM 8367 C CA . VAL A 1 1024 ? -25.572 37.495 31.835 1.00 95.00 1024 VAL A CA 1
ATOM 8368 C C . VAL A 1 1024 ? -26.256 36.451 32.712 1.00 95.00 1024 VAL A C 1
ATOM 8370 O O . VAL A 1 1024 ? -25.739 36.120 33.780 1.00 95.00 1024 VAL A O 1
ATOM 8373 N N . LYS A 1 1025 ? -27.390 35.901 32.259 1.00 93.06 1025 LYS A N 1
ATOM 8374 C CA . LYS A 1 1025 ? -28.121 34.837 32.964 1.00 93.06 1025 LYS A CA 1
ATOM 8375 C C . LYS A 1 1025 ? -27.213 33.643 33.280 1.00 93.06 1025 LYS A C 1
ATOM 8377 O O . LYS A 1 1025 ? -27.205 33.190 34.420 1.00 93.06 1025 LYS A O 1
ATOM 8382 N N . TYR A 1 1026 ? -26.431 33.161 32.310 1.00 92.94 1026 TYR A N 1
ATOM 8383 C CA . TYR A 1 1026 ? -25.552 32.002 32.518 1.00 92.94 1026 TYR A CA 1
ATOM 8384 C C . TYR A 1 1026 ? -24.311 32.306 33.349 1.00 92.94 1026 TYR A C 1
ATOM 8386 O O . TYR A 1 1026 ? -23.873 31.447 34.108 1.00 92.94 1026 TYR A O 1
ATOM 8394 N N . LEU A 1 1027 ? -23.742 33.506 33.241 1.00 91.75 1027 LEU A N 1
ATOM 8395 C CA . LEU A 1 1027 ? -22.599 33.896 34.068 1.00 91.75 1027 LEU A CA 1
ATOM 8396 C C . LEU A 1 1027 ? -22.989 34.103 35.540 1.00 91.75 1027 LEU A C 1
ATOM 8398 O O . LEU A 1 1027 ? -22.211 33.775 36.432 1.00 91.75 1027 LEU A O 1
ATOM 8402 N N . LYS A 1 1028 ? -24.212 34.573 35.815 1.00 89.75 1028 LYS A N 1
ATOM 8403 C CA . LYS A 1 1028 ? -24.717 34.719 37.189 1.00 89.75 1028 LYS A CA 1
ATOM 8404 C C . LYS A 1 1028 ? -25.029 33.391 37.880 1.00 89.75 1028 LYS A C 1
ATOM 8406 O O . LYS A 1 1028 ? -25.078 33.378 39.108 1.00 89.75 1028 LYS A O 1
ATOM 8411 N N . ASP A 1 1029 ? -25.206 32.297 37.136 1.00 85.44 1029 ASP A N 1
ATOM 8412 C CA . ASP A 1 1029 ? -25.409 30.967 37.720 1.00 85.44 1029 ASP A CA 1
ATOM 8413 C C . ASP A 1 1029 ? -24.230 30.603 38.639 1.00 85.44 1029 ASP A C 1
ATOM 8415 O O . ASP A 1 1029 ? -23.065 30.811 38.292 1.00 85.44 1029 ASP A O 1
ATOM 8419 N N . ASN A 1 1030 ? -24.533 30.111 39.840 1.00 76.50 1030 ASN A N 1
ATOM 8420 C CA . ASN A 1 1030 ? -23.531 29.797 40.856 1.00 76.50 1030 ASN A CA 1
ATOM 8421 C C . ASN A 1 1030 ? -22.813 28.473 40.587 1.00 76.50 1030 ASN A C 1
ATOM 8423 O O . ASN A 1 1030 ? -21.713 28.293 41.096 1.00 76.50 1030 ASN A O 1
ATOM 8427 N N . ASN A 1 1031 ? -23.404 27.572 39.798 1.00 77.19 1031 ASN A N 1
ATOM 8428 C CA . ASN A 1 1031 ? -22.777 26.296 39.474 1.00 77.19 1031 ASN A CA 1
ATOM 8429 C C . ASN A 1 1031 ? -21.853 26.456 38.269 1.00 77.19 1031 ASN A C 1
ATOM 8431 O O . ASN A 1 1031 ? -22.322 26.739 37.160 1.00 77.19 1031 ASN A O 1
ATOM 8435 N N . TYR A 1 1032 ? -20.551 26.224 38.462 1.00 72.56 1032 TYR A N 1
ATOM 8436 C CA . TYR A 1 1032 ? -19.634 26.223 37.337 1.00 72.56 1032 TYR A CA 1
ATOM 8437 C C . TYR A 1 1032 ? -20.004 25.154 36.309 1.00 72.56 1032 TYR A C 1
ATOM 8439 O O . TYR A 1 1032 ? -20.200 23.977 36.615 1.00 72.56 1032 TYR A O 1
ATOM 8447 N N . THR A 1 1033 ? -20.053 25.569 35.046 1.00 76.44 1033 THR A N 1
ATOM 8448 C CA . THR A 1 1033 ? -20.257 24.664 33.916 1.00 76.44 1033 THR A CA 1
ATOM 8449 C C . THR A 1 1033 ? -19.236 24.940 32.822 1.00 76.44 1033 THR A C 1
ATOM 8451 O O . THR A 1 1033 ? -18.748 26.057 32.654 1.00 76.44 1033 THR A O 1
ATOM 8454 N N . ILE A 1 1034 ? -18.967 23.927 31.993 1.00 72.81 1034 ILE A N 1
ATOM 8455 C CA . ILE A 1 1034 ? -18.158 24.078 30.770 1.00 72.81 1034 ILE A CA 1
ATOM 8456 C C . ILE A 1 1034 ? -18.691 25.232 29.900 1.00 72.81 1034 ILE A C 1
ATOM 8458 O O . ILE A 1 1034 ? -17.914 25.933 29.254 1.00 72.81 1034 ILE A O 1
ATOM 8462 N N . LEU A 1 1035 ? -20.008 25.461 29.916 1.00 79.62 1035 LEU A N 1
ATOM 8463 C CA . LEU A 1 1035 ? -20.659 26.555 29.206 1.00 79.62 1035 LEU A CA 1
ATOM 8464 C C . LEU A 1 1035 ? -20.181 27.933 29.687 1.00 79.62 1035 LEU A C 1
ATOM 8466 O O . LEU A 1 1035 ? -19.867 28.774 28.850 1.00 79.62 1035 LEU A O 1
ATOM 8470 N N . GLN A 1 1036 ? -20.038 28.151 30.997 1.00 84.81 1036 GLN A N 1
ATOM 8471 C CA . GLN A 1 1036 ? -19.510 29.412 31.531 1.00 84.81 1036 GLN A CA 1
ATOM 8472 C C . GLN A 1 1036 ? -18.083 29.686 31.051 1.00 84.81 1036 GLN A C 1
ATOM 8474 O O . GLN A 1 1036 ? -17.800 30.791 30.597 1.00 84.81 1036 GLN A O 1
ATOM 8479 N N . LYS A 1 1037 ? -17.205 28.674 31.038 1.00 82.81 1037 LYS A N 1
ATOM 8480 C CA . LYS A 1 1037 ? -15.860 28.819 30.456 1.00 82.81 1037 LYS A CA 1
ATOM 8481 C C . LYS A 1 1037 ? -15.909 29.209 28.982 1.00 82.81 1037 LYS A C 1
ATOM 8483 O O . LYS A 1 1037 ? -15.182 30.099 28.552 1.00 82.81 1037 LYS A O 1
ATOM 8488 N N . LYS A 1 1038 ? -16.777 28.567 28.192 1.00 80.75 1038 LYS A N 1
ATOM 8489 C CA . LYS A 1 1038 ? -16.944 28.903 26.769 1.00 80.75 1038 LYS A CA 1
ATOM 8490 C C . LYS A 1 1038 ? -17.464 30.328 26.577 1.00 80.75 1038 LYS A C 1
ATOM 8492 O O . LYS A 1 1038 ? -17.011 30.996 25.653 1.00 80.75 1038 LYS A O 1
ATOM 8497 N N . ILE A 1 1039 ? -18.360 30.797 27.444 1.00 90.38 1039 ILE A N 1
ATOM 8498 C CA . ILE A 1 1039 ? -18.860 32.177 27.439 1.00 90.38 1039 ILE A CA 1
ATOM 8499 C C . ILE A 1 1039 ? -17.737 33.168 27.757 1.00 90.38 1039 ILE A C 1
ATOM 8501 O O . ILE A 1 1039 ? -17.573 34.145 27.030 1.00 90.38 1039 ILE A O 1
ATOM 8505 N N . LEU A 1 1040 ? -16.929 32.900 28.784 1.00 87.12 1040 LEU A N 1
ATOM 8506 C CA . LEU A 1 1040 ? -15.775 33.736 29.130 1.00 87.12 1040 LEU A CA 1
ATOM 8507 C C . LEU A 1 1040 ? -14.769 33.796 27.976 1.00 87.12 1040 LEU A C 1
ATOM 8509 O O . LEU A 1 1040 ? -14.337 34.879 27.589 1.00 87.12 1040 LEU A O 1
ATOM 8513 N N . PHE A 1 1041 ? -14.476 32.651 27.353 1.00 83.19 1041 PHE A N 1
ATOM 8514 C CA . PHE A 1 1041 ? -13.631 32.593 26.161 1.00 83.19 1041 PHE A CA 1
ATOM 8515 C C . PHE A 1 1041 ? -14.219 33.400 24.998 1.00 83.19 1041 PHE A C 1
ATOM 8517 O O . PHE A 1 1041 ? -13.502 34.118 24.309 1.00 83.19 1041 PHE A O 1
ATOM 8524 N N . PHE A 1 1042 ? -15.530 33.309 24.770 1.00 89.88 1042 PHE A N 1
ATOM 8525 C CA . PHE A 1 1042 ? -16.210 34.068 23.725 1.00 89.88 1042 PHE A CA 1
ATOM 8526 C C . PHE A 1 1042 ? -16.075 35.579 23.942 1.00 89.88 1042 PHE A C 1
ATOM 8528 O O . PHE A 1 1042 ? -15.626 36.270 23.026 1.00 89.88 1042 PHE A O 1
ATOM 8535 N N . ILE A 1 1043 ? -16.369 36.069 25.151 1.00 91.19 1043 ILE A N 1
ATOM 8536 C CA . ILE A 1 1043 ? -16.215 37.485 25.524 1.00 91.19 1043 ILE A CA 1
ATOM 8537 C C . ILE A 1 1043 ? -14.773 37.936 25.293 1.00 91.19 1043 ILE A C 1
ATOM 8539 O O . ILE A 1 1043 ? -14.545 38.949 24.631 1.00 91.19 1043 ILE A O 1
ATOM 8543 N N . TRP A 1 1044 ? -13.803 37.148 25.759 1.00 87.19 1044 TRP A N 1
ATOM 8544 C CA . TRP A 1 1044 ? -12.389 37.440 25.561 1.00 87.19 1044 TRP A CA 1
ATOM 8545 C C . TRP A 1 1044 ? -12.037 37.565 24.073 1.00 87.19 1044 TRP A C 1
ATOM 8547 O O . TRP A 1 1044 ? -11.435 38.554 23.656 1.00 87.19 1044 TRP A O 1
ATOM 8557 N N . THR A 1 1045 ? -12.487 36.619 23.241 1.00 83.50 1045 THR A N 1
ATOM 8558 C CA . THR A 1 1045 ? -12.225 36.650 21.793 1.00 83.50 1045 THR A CA 1
ATOM 8559 C C . THR A 1 1045 ? -12.894 37.821 21.072 1.00 83.50 1045 THR A C 1
ATOM 8561 O O . THR A 1 1045 ? -12.296 38.379 20.156 1.00 83.50 1045 THR A O 1
ATOM 8564 N N . LEU A 1 1046 ? -14.087 38.248 21.497 1.00 86.25 1046 LEU A N 1
ATOM 8565 C CA . LEU A 1 1046 ? -14.755 39.430 20.939 1.00 86.25 1046 LEU A CA 1
ATOM 8566 C C . LEU A 1 1046 ? -14.085 40.751 21.335 1.00 86.25 1046 LEU A C 1
ATOM 8568 O O . LEU A 1 1046 ? -14.274 41.761 20.665 1.00 86.25 1046 LEU A O 1
ATOM 8572 N N . LEU A 1 1047 ? -13.313 40.767 22.420 1.00 85.81 1047 LEU A N 1
ATOM 8573 C CA . LEU A 1 1047 ? -12.526 41.934 22.817 1.00 85.81 1047 LEU A CA 1
ATOM 8574 C C . LEU A 1 1047 ? -11.176 42.003 22.088 1.00 85.81 1047 LEU A C 1
ATOM 8576 O O . LEU A 1 1047 ? -10.587 43.082 22.002 1.00 85.81 1047 LEU A O 1
ATOM 8580 N N . LEU A 1 1048 ? -10.694 40.872 21.564 1.00 80.00 1048 LEU A N 1
ATOM 8581 C CA . LEU A 1 1048 ? -9.456 40.782 20.785 1.00 80.00 1048 LEU A CA 1
ATOM 8582 C C . LEU A 1 1048 ? -9.626 41.194 19.321 1.00 80.00 1048 LEU A C 1
ATOM 8584 O O . LEU A 1 1048 ? -8.651 41.615 18.709 1.00 80.00 1048 LEU A O 1
ATOM 8588 N N . GLN A 1 1049 ? -10.826 41.064 18.756 1.00 79.69 1049 GLN A N 1
ATOM 8589 C CA . GLN A 1 1049 ? -11.065 41.415 17.356 1.00 79.69 1049 GLN A CA 1
ATOM 8590 C C . GLN A 1 1049 ? -11.039 42.938 17.135 1.00 79.69 1049 GLN A C 1
ATOM 8592 O O . GLN A 1 1049 ? -11.443 43.720 18.001 1.00 79.69 1049 GLN A O 1
ATOM 8597 N N . ASP A 1 1050 ? -10.612 43.355 15.944 1.00 75.06 1050 ASP A N 1
ATOM 8598 C CA . ASP A 1 1050 ? -10.548 44.773 15.572 1.00 75.06 1050 ASP A CA 1
ATOM 8599 C C . ASP A 1 1050 ? -11.924 45.333 15.177 1.00 75.06 1050 ASP A C 1
ATOM 8601 O O . ASP A 1 1050 ? -12.253 46.485 15.456 1.00 75.06 1050 ASP A O 1
ATOM 8605 N N . THR A 1 1051 ? -12.770 44.513 14.550 1.00 76.81 1051 THR A N 1
ATOM 8606 C CA . THR A 1 1051 ? -14.075 44.928 14.019 1.00 76.81 1051 THR A CA 1
ATOM 8607 C C . THR A 1 1051 ? -15.203 44.728 15.030 1.00 76.81 1051 THR A C 1
ATOM 8609 O O . THR A 1 1051 ? -15.389 43.628 15.543 1.00 76.81 1051 THR A O 1
ATOM 8612 N N . GLY A 1 1052 ? -16.013 45.764 15.273 1.00 84.38 1052 GLY A N 1
ATOM 8613 C CA . GLY A 1 1052 ? -17.218 45.673 16.114 1.00 84.38 1052 GLY A CA 1
ATOM 8614 C C . GLY A 1 1052 ? -16.965 45.674 17.625 1.00 84.38 1052 GLY A C 1
ATOM 8615 O O . GLY A 1 1052 ? -17.908 45.535 18.400 1.00 84.38 1052 GLY A O 1
ATOM 8616 N N . VAL A 1 1053 ? -15.717 45.852 18.064 1.00 88.19 1053 VAL A N 1
ATOM 8617 C CA . VAL A 1 1053 ? -15.355 45.842 19.490 1.00 88.19 1053 VAL A CA 1
ATOM 8618 C C . VAL A 1 1053 ? -15.993 46.985 20.287 1.00 88.19 1053 VAL A C 1
ATOM 8620 O O . VAL A 1 1053 ? -16.350 46.788 21.445 1.00 88.19 1053 VAL A O 1
ATOM 8623 N N . ASP A 1 1054 ? -16.221 48.148 19.674 1.00 90.62 1054 ASP A N 1
ATOM 8624 C CA . ASP A 1 1054 ? -16.898 49.271 20.338 1.00 90.62 1054 ASP A CA 1
ATOM 8625 C C . ASP A 1 1054 ? -18.345 48.918 20.710 1.00 90.62 1054 ASP A C 1
ATOM 8627 O O . ASP A 1 1054 ? -18.787 49.191 21.827 1.00 90.62 1054 ASP A O 1
ATOM 8631 N N . LEU A 1 1055 ? -19.048 48.213 19.816 1.00 93.19 1055 LEU A N 1
ATOM 8632 C CA . LEU A 1 1055 ? -20.402 47.706 20.050 1.00 93.19 1055 LEU A CA 1
ATOM 8633 C C . LEU A 1 1055 ? -20.426 46.654 21.171 1.00 93.19 1055 LEU A C 1
ATOM 8635 O O . LEU A 1 1055 ? -21.352 46.631 21.984 1.00 93.19 1055 LEU A O 1
ATOM 8639 N N . VAL A 1 1056 ? -19.395 45.801 21.241 1.00 93.00 1056 VAL A N 1
ATOM 8640 C CA . VAL A 1 1056 ? -19.210 44.831 22.335 1.00 93.00 1056 VAL A CA 1
ATOM 8641 C C . VAL A 1 1056 ? -19.026 45.557 23.667 1.00 93.00 1056 VAL A C 1
ATOM 8643 O O . VAL A 1 1056 ? -19.697 45.225 24.641 1.00 93.00 1056 VAL A O 1
ATOM 8646 N N . ILE A 1 1057 ? -18.161 46.575 23.718 1.00 92.25 1057 ILE A N 1
ATOM 8647 C CA . ILE A 1 1057 ? -17.914 47.372 24.930 1.00 92.25 1057 ILE A CA 1
ATOM 8648 C C . ILE A 1 1057 ? -19.182 48.104 25.376 1.00 92.25 1057 ILE A C 1
ATOM 8650 O O . ILE A 1 1057 ? -19.477 48.143 26.572 1.00 92.25 1057 ILE A O 1
ATOM 8654 N N . GLU A 1 1058 ? -19.941 48.671 24.440 1.00 92.69 1058 GLU A N 1
ATOM 8655 C CA . GLU A 1 1058 ? -21.230 49.304 24.721 1.00 92.69 1058 GLU A CA 1
ATOM 8656 C C . GLU A 1 1058 ? -22.192 48.321 25.401 1.00 92.69 1058 GLU A C 1
ATOM 8658 O O . GLU A 1 1058 ? -22.734 48.622 26.464 1.00 92.69 1058 GLU A O 1
ATOM 8663 N N . HIS A 1 1059 ? -22.340 47.112 24.856 1.00 93.81 1059 HIS A N 1
ATOM 8664 C CA . HIS A 1 1059 ? -23.243 46.108 25.418 1.00 93.81 1059 HIS A CA 1
ATOM 8665 C C . HIS A 1 1059 ? -22.741 45.526 26.740 1.00 93.81 1059 HIS A C 1
ATOM 8667 O O . HIS A 1 1059 ? -23.555 45.248 27.619 1.00 93.81 1059 HIS A O 1
ATOM 8673 N N . ILE A 1 1060 ? -21.424 45.406 26.929 1.00 91.94 1060 ILE A N 1
ATOM 8674 C CA . ILE A 1 1060 ? -20.823 45.066 28.225 1.00 91.94 1060 ILE A CA 1
ATOM 8675 C C . ILE A 1 1060 ? -21.229 46.100 29.282 1.00 91.94 1060 ILE A C 1
ATOM 8677 O O . ILE A 1 1060 ? -21.701 45.704 30.346 1.00 91.94 1060 ILE A O 1
ATOM 8681 N N . LYS A 1 1061 ? -21.136 47.403 28.969 1.00 90.50 1061 LYS A N 1
ATOM 8682 C CA . LYS A 1 1061 ? -21.558 48.486 29.876 1.00 90.50 1061 LYS A CA 1
ATOM 8683 C C . LYS A 1 1061 ? -23.054 48.437 30.173 1.00 90.50 1061 LYS A C 1
ATOM 8685 O O . LYS A 1 1061 ? -23.429 48.502 31.340 1.00 90.50 1061 LYS A O 1
ATOM 8690 N N . LEU A 1 1062 ? -23.888 48.317 29.135 1.00 92.06 1062 LEU A N 1
ATOM 8691 C CA . LEU A 1 1062 ? -25.351 48.284 29.261 1.00 92.06 1062 LEU A CA 1
ATOM 8692 C C . LEU A 1 1062 ? -25.836 47.126 30.144 1.00 92.06 1062 LEU A C 1
ATOM 8694 O O . LEU A 1 1062 ? -26.812 47.280 30.871 1.00 92.06 1062 LEU A O 1
ATOM 8698 N N . ASN A 1 1063 ? -25.136 45.991 30.103 1.00 91.56 1063 ASN A N 1
ATOM 8699 C CA . ASN A 1 1063 ? -25.475 44.779 30.851 1.00 91.56 1063 ASN A CA 1
ATOM 8700 C C . ASN A 1 1063 ? -24.709 44.628 32.178 1.00 91.56 1063 ASN A C 1
ATOM 8702 O O . ASN A 1 1063 ? -24.819 43.590 32.832 1.00 91.56 1063 ASN A O 1
ATOM 8706 N N . GLU A 1 1064 ? -23.912 45.630 32.559 1.00 91.12 1064 GLU A N 1
ATOM 8707 C CA . GLU A 1 1064 ? -23.024 45.603 33.729 1.00 91.12 1064 GLU A CA 1
ATOM 8708 C C . GLU A 1 1064 ? -22.094 44.372 33.787 1.00 91.12 1064 GLU A C 1
ATOM 8710 O O . GLU A 1 1064 ? -21.724 43.891 34.862 1.00 91.12 1064 GLU A O 1
ATOM 8715 N N . LEU A 1 1065 ? -21.689 43.843 32.628 1.00 91.38 1065 LEU A N 1
ATOM 8716 C CA . LEU A 1 1065 ? -20.932 42.591 32.546 1.00 91.38 1065 LEU A CA 1
ATOM 8717 C C . LEU A 1 1065 ? -19.537 42.713 33.174 1.00 91.38 1065 LEU A C 1
ATOM 8719 O O . LEU A 1 1065 ? -19.001 41.728 33.673 1.00 91.38 1065 LEU A O 1
ATOM 8723 N N . GLN A 1 1066 ? -18.970 43.921 33.215 1.00 89.62 1066 GLN A N 1
ATOM 8724 C CA . GLN A 1 1066 ? -17.703 44.194 33.891 1.00 89.62 1066 GLN A CA 1
ATOM 8725 C C . GLN A 1 1066 ? -17.755 43.883 35.395 1.00 89.62 1066 GLN A C 1
ATOM 8727 O O . GLN A 1 1066 ? -16.825 43.260 35.903 1.00 89.62 1066 GLN A O 1
ATOM 8732 N N . LYS A 1 1067 ? -18.864 44.207 36.078 1.00 90.62 1067 LYS A N 1
ATOM 8733 C CA . LYS A 1 1067 ? -19.064 43.886 37.503 1.00 90.62 1067 LYS A CA 1
ATOM 8734 C C . LYS A 1 1067 ? -19.127 42.376 37.695 1.00 90.62 1067 LYS A C 1
ATOM 8736 O O . LYS A 1 1067 ? -18.448 41.813 38.547 1.00 90.62 1067 LYS A O 1
ATOM 8741 N N . ILE A 1 1068 ? -19.887 41.714 36.824 1.00 92.56 1068 ILE A N 1
ATOM 8742 C CA . ILE A 1 1068 ? -20.087 40.262 36.841 1.00 92.56 1068 ILE A CA 1
ATOM 8743 C C . ILE A 1 1068 ? -18.756 39.525 36.636 1.00 92.56 1068 ILE A C 1
ATOM 8745 O O . ILE A 1 1068 ? -18.467 38.575 37.357 1.00 92.56 1068 ILE A O 1
ATOM 8749 N N . LEU A 1 1069 ? -17.910 39.968 35.701 1.00 92.00 1069 LEU A N 1
ATOM 8750 C CA . LEU A 1 1069 ? -16.585 39.378 35.488 1.00 92.00 1069 LEU A CA 1
ATOM 8751 C C . LEU A 1 1069 ? -15.707 39.486 36.747 1.00 92.00 1069 LEU A C 1
ATOM 8753 O O . LEU A 1 1069 ? -15.049 38.512 37.111 1.00 92.00 1069 LEU A O 1
ATOM 8757 N N . VAL A 1 1070 ? -15.739 40.628 37.442 1.00 91.88 1070 VAL A N 1
ATOM 8758 C CA . VAL A 1 1070 ? -14.982 40.853 38.687 1.00 91.88 1070 VAL A CA 1
ATOM 8759 C C . VAL A 1 1070 ? -15.528 40.027 39.862 1.00 91.88 1070 VAL A C 1
ATOM 8761 O O . VAL A 1 1070 ? -14.768 39.533 40.697 1.00 91.88 1070 VAL A O 1
ATOM 8764 N N . GLU A 1 1071 ? -16.839 39.815 39.929 1.00 89.88 1071 GLU A N 1
ATOM 8765 C CA . GLU A 1 1071 ? -17.452 38.912 40.909 1.00 89.88 1071 GLU A CA 1
ATOM 8766 C C . GLU A 1 1071 ? -17.065 37.446 40.653 1.00 89.88 1071 GLU A C 1
ATOM 8768 O O . GLU A 1 1071 ? -16.736 36.708 41.582 1.00 89.88 1071 GLU A O 1
ATOM 8773 N N . ILE A 1 1072 ? -17.061 37.016 39.390 1.00 90.25 1072 ILE A N 1
ATOM 8774 C CA . ILE A 1 1072 ? -16.856 35.614 39.005 1.00 90.25 1072 ILE A CA 1
ATOM 8775 C C . ILE A 1 1072 ? -15.402 35.162 39.192 1.00 90.25 1072 ILE A C 1
ATOM 8777 O O . ILE A 1 1072 ? -15.187 34.020 39.596 1.00 90.25 1072 ILE A O 1
ATOM 8781 N N . ILE A 1 1073 ? -14.401 36.031 39.001 1.00 89.19 1073 ILE A N 1
ATOM 8782 C CA . ILE A 1 1073 ? -12.984 35.680 39.255 1.00 89.19 1073 ILE A CA 1
ATOM 8783 C C . ILE A 1 1073 ? -12.682 35.371 40.730 1.00 89.19 1073 ILE A C 1
ATOM 8785 O O . ILE A 1 1073 ? -11.647 34.783 41.040 1.00 89.19 1073 ILE A O 1
ATOM 8789 N N . GLN A 1 1074 ? -13.572 35.736 41.657 1.00 87.69 1074 GLN A N 1
ATOM 8790 C CA . GLN A 1 1074 ? -13.439 35.389 43.076 1.00 87.69 1074 GLN A CA 1
ATOM 8791 C C . GLN A 1 1074 ? -13.907 33.961 43.383 1.00 87.69 1074 GLN A C 1
ATOM 8793 O O . GLN A 1 1074 ? -13.611 33.442 44.458 1.00 87.69 1074 GLN A O 1
ATOM 8798 N N . ARG A 1 1075 ? -14.625 33.314 42.458 1.00 87.81 1075 ARG A N 1
ATOM 8799 C CA . ARG A 1 1075 ? -15.132 31.951 42.633 1.00 87.81 1075 ARG A CA 1
ATOM 8800 C C . ARG A 1 1075 ? -14.004 30.945 42.415 1.00 87.81 1075 ARG A C 1
ATOM 8802 O O . ARG A 1 1075 ? -13.351 30.953 41.372 1.00 87.81 1075 ARG A O 1
ATOM 8809 N N . GLU A 1 1076 ? -13.814 30.043 43.373 1.00 81.69 1076 GLU A N 1
ATOM 8810 C CA . GLU A 1 1076 ? -12.744 29.033 43.349 1.00 81.69 1076 GLU A CA 1
ATOM 8811 C C . GLU A 1 1076 ? -12.796 28.150 42.089 1.00 81.69 1076 GLU A C 1
ATOM 8813 O O . GLU A 1 1076 ? -11.779 27.890 41.450 1.00 81.69 1076 GLU A O 1
ATOM 8818 N N . GLU A 1 1077 ? -13.995 27.755 41.662 1.00 77.19 1077 GLU A N 1
ATOM 8819 C CA . GLU A 1 1077 ? -14.195 26.929 40.466 1.00 77.19 1077 GLU A CA 1
ATOM 8820 C C . GLU A 1 1077 ? -13.736 27.632 39.179 1.00 77.19 1077 GLU A C 1
ATOM 8822 O O . GLU A 1 1077 ? -13.189 26.988 38.282 1.00 77.19 1077 GLU A O 1
ATOM 8827 N N . ILE A 1 1078 ? -13.904 28.954 39.096 1.00 82.12 1078 ILE A N 1
ATOM 8828 C CA . ILE A 1 1078 ? -13.448 29.763 37.959 1.00 82.12 1078 ILE A CA 1
ATOM 8829 C C . ILE A 1 1078 ? -11.938 29.930 38.014 1.00 82.12 1078 ILE A C 1
ATOM 8831 O O . ILE A 1 1078 ? -11.284 29.777 36.986 1.00 82.12 1078 ILE A O 1
ATOM 8835 N N . GLN A 1 1079 ? -11.380 30.176 39.201 1.00 77.75 1079 GLN A N 1
ATOM 8836 C CA . GLN A 1 1079 ? -9.931 30.274 39.387 1.00 77.75 1079 GLN A CA 1
ATOM 8837 C C . GLN A 1 1079 ? -9.208 29.015 38.903 1.00 77.75 1079 GLN A C 1
ATOM 8839 O O . GLN A 1 1079 ? -8.162 29.105 38.266 1.00 77.75 1079 GLN A O 1
ATOM 8844 N N . ASN A 1 1080 ? -9.800 27.845 39.139 1.00 71.75 1080 ASN A N 1
ATOM 8845 C CA . ASN A 1 1080 ? -9.215 26.573 38.730 1.00 71.75 1080 ASN A CA 1
ATOM 8846 C C . ASN A 1 1080 ? -9.412 26.256 37.241 1.00 71.75 1080 ASN A C 1
ATOM 8848 O O . ASN A 1 1080 ? -8.587 25.552 36.664 1.00 71.75 1080 ASN A O 1
ATOM 8852 N N . ASN A 1 1081 ? -10.494 26.735 36.613 1.00 71.06 1081 ASN A N 1
ATOM 8853 C CA . ASN A 1 1081 ? -10.903 26.216 35.305 1.00 71.06 1081 ASN A CA 1
ATOM 8854 C C . ASN A 1 1081 ? -11.012 27.245 34.171 1.00 71.06 1081 ASN A C 1
ATOM 8856 O O . ASN A 1 1081 ? -10.901 26.832 33.016 1.00 71.06 1081 ASN A O 1
ATOM 8860 N N . ALA A 1 1082 ? -11.258 28.529 34.448 1.00 74.50 1082 ALA A N 1
ATOM 8861 C CA . ALA A 1 1082 ? -11.574 29.556 33.439 1.00 74.50 1082 ALA A CA 1
ATOM 8862 C C . ALA A 1 1082 ? -10.998 30.952 33.770 1.00 74.50 1082 ALA A C 1
ATOM 8864 O O . ALA A 1 1082 ? -11.530 31.988 33.358 1.00 74.50 1082 ALA A O 1
ATOM 8865 N N . LEU A 1 1083 ? -9.947 30.982 34.592 1.00 82.69 1083 LEU A N 1
ATOM 8866 C CA . LEU A 1 1083 ? -9.355 32.209 35.118 1.00 82.69 1083 LEU A CA 1
ATOM 8867 C C . LEU A 1 1083 ? -8.667 33.035 34.034 1.00 82.69 1083 LEU A C 1
ATOM 8869 O O . LEU A 1 1083 ? -8.763 34.260 34.054 1.00 82.69 1083 LEU A O 1
ATOM 8873 N N . GLU A 1 1084 ? -8.005 32.361 33.092 1.00 79.19 1084 GLU A N 1
ATOM 8874 C CA . GLU A 1 1084 ? -7.316 32.981 31.959 1.00 79.19 1084 GLU A CA 1
ATOM 8875 C C . GLU A 1 1084 ? -8.295 33.804 31.122 1.00 79.19 1084 GLU A C 1
ATOM 8877 O O . GLU A 1 1084 ? -8.073 34.988 30.877 1.00 79.19 1084 GLU A O 1
ATOM 8882 N N . GLU A 1 1085 ? -9.431 33.213 30.754 1.00 82.12 1085 GLU A N 1
ATOM 8883 C CA . GLU A 1 1085 ? -10.418 33.865 29.902 1.00 82.12 1085 GLU A CA 1
ATOM 8884 C C . GLU A 1 1085 ? -11.112 35.043 30.607 1.00 82.12 1085 GLU A C 1
ATOM 8886 O O . GLU A 1 1085 ? -11.360 36.092 29.998 1.00 82.12 1085 GLU A O 1
ATOM 8891 N N . ALA A 1 1086 ? -11.401 34.901 31.904 1.00 87.38 1086 ALA A N 1
ATOM 8892 C CA . ALA A 1 1086 ? -12.016 35.957 32.703 1.00 87.38 1086 ALA A CA 1
ATOM 8893 C C . ALA A 1 1086 ? -11.060 37.139 32.942 1.00 87.38 1086 ALA A C 1
ATOM 8895 O O . ALA A 1 1086 ? -11.439 38.292 32.717 1.00 87.38 1086 ALA A O 1
ATOM 8896 N N . LEU A 1 1087 ? -9.810 36.872 33.340 1.00 85.88 1087 LEU A N 1
ATOM 8897 C CA . LEU A 1 1087 ? -8.797 37.914 33.537 1.00 85.88 1087 LEU A CA 1
ATOM 8898 C C . LEU A 1 1087 ? -8.377 38.562 32.217 1.00 85.88 1087 LEU A C 1
ATOM 8900 O O . LEU A 1 1087 ? -8.238 39.782 32.170 1.00 85.88 1087 LEU A O 1
ATOM 8904 N N . GLY A 1 1088 ? -8.245 37.784 31.141 1.00 83.31 1088 GLY A N 1
ATOM 8905 C CA . GLY A 1 1088 ? -7.975 38.297 29.798 1.00 83.31 1088 GLY A CA 1
ATOM 8906 C C . GLY A 1 1088 ? -9.051 39.279 29.331 1.00 83.31 1088 GLY A C 1
ATOM 8907 O O . GLY A 1 1088 ? -8.734 40.348 28.806 1.00 83.31 1088 GLY A O 1
ATOM 8908 N N . SER A 1 1089 ? -10.325 38.982 29.606 1.00 89.12 1089 SER A N 1
ATOM 8909 C CA . SER A 1 1089 ? -11.438 39.900 29.327 1.00 89.12 1089 SER A CA 1
ATOM 8910 C C . SER A 1 1089 ? -11.344 41.196 30.144 1.00 89.12 1089 SER A C 1
ATOM 8912 O O . SER A 1 1089 ? -11.439 42.285 29.579 1.00 89.12 1089 SER A O 1
ATOM 8914 N N . ILE A 1 1090 ? -11.110 41.101 31.459 1.00 90.94 1090 ILE A N 1
ATOM 8915 C CA . ILE A 1 1090 ? -10.963 42.263 32.359 1.00 90.94 1090 ILE A CA 1
ATOM 8916 C C . ILE A 1 1090 ? -9.788 43.152 31.927 1.00 90.94 1090 ILE A C 1
ATOM 8918 O O . ILE A 1 1090 ? -9.913 44.377 31.862 1.00 90.94 1090 ILE A O 1
ATOM 8922 N N . PHE A 1 1091 ? -8.660 42.537 31.575 1.00 86.06 1091 PHE A N 1
ATOM 8923 C CA . PHE A 1 1091 ? -7.470 43.226 31.095 1.00 86.06 1091 PHE A CA 1
ATOM 8924 C C . PHE A 1 1091 ? -7.728 44.000 29.799 1.00 86.06 1091 PHE A C 1
ATOM 8926 O O . PHE A 1 1091 ? -7.399 45.184 29.711 1.00 86.06 1091 PHE A O 1
ATOM 8933 N N . LEU A 1 1092 ? -8.355 43.370 28.800 1.00 85.12 1092 LEU A N 1
ATOM 8934 C CA . LEU A 1 1092 ? -8.658 44.041 27.533 1.00 85.12 1092 LEU A CA 1
ATOM 8935 C C . LEU A 1 1092 ? -9.662 45.181 27.705 1.00 85.12 1092 LEU A C 1
ATOM 8937 O O . LEU A 1 1092 ? -9.510 46.218 27.060 1.00 85.12 1092 LEU A O 1
ATOM 8941 N N . LEU A 1 1093 ? -10.649 45.028 28.592 1.00 89.94 1093 LEU A N 1
ATOM 8942 C CA . LEU A 1 1093 ? -11.574 46.109 28.939 1.00 89.94 1093 LEU A CA 1
ATOM 8943 C C . LEU A 1 1093 ? -10.834 47.302 29.551 1.00 89.94 1093 LEU A C 1
ATOM 8945 O O . LEU A 1 1093 ? -11.063 48.439 29.137 1.00 89.94 1093 LEU A O 1
ATOM 8949 N N . HIS A 1 1094 ? -9.899 47.052 30.473 1.00 86.19 1094 HIS A N 1
ATOM 8950 C CA . HIS A 1 1094 ? -9.075 48.108 31.060 1.00 86.19 1094 HIS A CA 1
ATOM 8951 C C . HIS A 1 1094 ? -8.204 48.806 30.004 1.00 86.19 1094 HIS A C 1
ATOM 8953 O O . HIS A 1 1094 ? -8.211 50.034 29.901 1.00 86.19 1094 HIS A O 1
ATOM 8959 N N . LYS A 1 1095 ? -7.532 48.025 29.145 1.00 84.06 1095 LYS A N 1
ATOM 8960 C CA . LYS A 1 1095 ? -6.702 48.529 28.038 1.00 84.06 1095 LYS A CA 1
ATOM 8961 C C . LYS A 1 1095 ? -7.501 49.386 27.051 1.00 84.06 1095 LYS A C 1
ATOM 8963 O O . LYS A 1 1095 ? -6.971 50.351 26.509 1.00 84.06 1095 LYS A O 1
ATOM 8968 N N . LYS A 1 1096 ? -8.785 49.075 26.852 1.00 84.38 1096 LYS A N 1
ATOM 8969 C CA . LYS A 1 1096 ? -9.724 49.846 26.019 1.00 84.38 1096 LYS A CA 1
ATOM 8970 C C . LYS A 1 1096 ? -10.464 50.947 26.801 1.00 84.38 1096 LYS A C 1
ATOM 8972 O O . LYS A 1 1096 ? -11.535 51.388 26.394 1.00 84.38 1096 LYS A O 1
ATOM 8977 N N . SER A 1 1097 ? -9.879 51.413 27.908 1.00 80.31 1097 SER A N 1
ATOM 8978 C CA . SER A 1 1097 ? -10.346 52.557 28.706 1.00 80.31 1097 SER A CA 1
ATOM 8979 C C . SER A 1 1097 ? -11.732 52.386 29.345 1.00 80.31 1097 SER A C 1
ATOM 8981 O O . SER A 1 1097 ? -12.418 53.374 29.619 1.00 80.31 1097 SER A O 1
ATOM 8983 N N . LEU A 1 1098 ? -12.157 51.148 29.628 1.00 83.31 1098 LEU A N 1
ATOM 8984 C CA . LEU A 1 1098 ? -13.283 50.910 30.528 1.00 83.31 1098 LEU A CA 1
ATOM 8985 C C . LEU A 1 1098 ? -12.860 51.238 31.969 1.00 83.31 1098 LEU A C 1
ATOM 8987 O O . LEU A 1 1098 ? -11.851 50.727 32.461 1.00 83.31 1098 LEU A O 1
ATOM 8991 N N . VAL A 1 1099 ? -13.629 52.091 32.646 1.00 79.75 1099 VAL A N 1
ATOM 8992 C CA . VAL A 1 1099 ? -13.357 52.474 34.036 1.00 79.75 1099 VAL A CA 1
ATOM 8993 C C . VAL A 1 1099 ? -13.941 51.419 34.971 1.00 79.75 1099 VAL A C 1
ATOM 8995 O O . VAL A 1 1099 ? -15.141 51.159 34.921 1.00 79.75 1099 VAL A O 1
ATOM 8998 N N . PHE A 1 1100 ? -13.082 50.856 35.819 1.00 86.31 1100 PHE A N 1
ATOM 8999 C CA . PHE A 1 1100 ? -13.464 50.026 36.958 1.00 86.31 1100 PHE A CA 1
ATOM 9000 C C . PHE A 1 1100 ? -13.509 50.889 38.220 1.00 86.31 1100 PHE A C 1
ATOM 9002 O O . PHE A 1 1100 ? -12.680 51.793 38.382 1.00 86.31 1100 PHE A O 1
ATOM 9009 N N . ASP A 1 1101 ? -14.464 50.634 39.108 1.00 86.56 1101 ASP A N 1
ATOM 9010 C CA . ASP A 1 1101 ? -14.549 51.340 40.381 1.00 86.56 1101 ASP A CA 1
ATOM 9011 C C . ASP A 1 1101 ? -13.464 50.885 41.376 1.00 86.56 1101 ASP A C 1
ATOM 9013 O O . ASP A 1 1101 ? -12.713 49.928 41.161 1.00 86.56 1101 ASP A O 1
ATOM 9017 N N . MET A 1 1102 ? -13.337 51.614 42.487 1.00 83.75 1102 MET A N 1
ATOM 9018 C CA . MET A 1 1102 ? -12.295 51.334 43.477 1.00 83.75 1102 MET A CA 1
ATOM 9019 C C . MET A 1 1102 ? -12.440 49.958 44.139 1.00 83.75 1102 MET A C 1
ATOM 9021 O O . MET A 1 1102 ? -11.421 49.355 44.471 1.00 83.75 1102 MET A O 1
ATOM 9025 N N . ASN A 1 1103 ? -13.661 49.450 44.320 1.00 86.44 1103 ASN A N 1
ATOM 9026 C CA . ASN A 1 1103 ? -13.885 48.132 44.913 1.00 86.44 1103 ASN A CA 1
ATOM 9027 C C . ASN A 1 1103 ? -13.508 47.027 43.920 1.00 86.44 1103 ASN A C 1
ATOM 9029 O O . ASN A 1 1103 ? -12.824 46.074 44.293 1.00 86.44 1103 ASN A O 1
ATOM 9033 N N . GLU A 1 1104 ? -13.880 47.189 42.650 1.00 89.06 1104 GLU A N 1
ATOM 9034 C CA . GLU A 1 1104 ? -13.524 46.268 41.570 1.00 89.06 1104 GLU A CA 1
ATOM 9035 C C . GLU A 1 1104 ? -12.002 46.158 41.403 1.00 89.06 1104 GLU A C 1
ATOM 9037 O O . GLU A 1 1104 ? -11.450 45.057 41.353 1.00 89.06 1104 GLU A O 1
ATOM 9042 N N . LEU A 1 1105 ? -11.298 47.295 41.402 1.00 86.81 1105 LEU A N 1
ATOM 9043 C CA . LEU A 1 1105 ? -9.836 47.325 41.321 1.00 86.81 1105 LEU A CA 1
ATOM 9044 C C . LEU A 1 1105 ? -9.174 46.622 42.511 1.00 86.81 1105 LEU A C 1
ATOM 9046 O O . LEU A 1 1105 ? -8.173 45.934 42.324 1.00 86.81 1105 LEU A O 1
ATOM 9050 N N . ILE A 1 1106 ? -9.709 46.759 43.729 1.00 87.12 1106 ILE A N 1
ATOM 9051 C CA . ILE A 1 1106 ? -9.181 46.049 44.906 1.00 87.12 1106 ILE A CA 1
ATOM 9052 C C . ILE A 1 1106 ? -9.308 44.532 44.720 1.00 87.12 1106 ILE A C 1
ATOM 9054 O O . ILE A 1 1106 ? -8.346 43.804 44.974 1.00 87.12 1106 ILE A O 1
ATOM 9058 N N . ILE A 1 1107 ? -10.459 44.057 44.237 1.00 89.38 1107 ILE A N 1
ATOM 9059 C CA . ILE A 1 1107 ? -10.700 42.631 43.980 1.00 89.38 1107 ILE A CA 1
ATOM 9060 C C . ILE A 1 1107 ? -9.714 42.097 42.934 1.00 89.38 1107 ILE A C 1
ATOM 9062 O O . ILE A 1 1107 ? -9.026 41.108 43.193 1.00 89.38 1107 ILE A O 1
ATOM 9066 N N . ILE A 1 1108 ? -9.597 42.773 41.786 1.00 88.69 1108 ILE A N 1
ATOM 9067 C CA . ILE A 1 1108 ? -8.702 42.366 40.691 1.00 88.69 1108 ILE A CA 1
ATOM 9068 C C . ILE A 1 1108 ? -7.252 42.278 41.188 1.00 88.69 1108 ILE A C 1
ATOM 9070 O O . ILE A 1 1108 ? -6.579 41.268 40.974 1.00 88.69 1108 ILE A O 1
ATOM 9074 N N . ARG A 1 1109 ? -6.776 43.300 41.912 1.00 88.75 1109 ARG A N 1
ATOM 9075 C CA . ARG A 1 1109 ? -5.405 43.337 42.447 1.00 88.75 1109 ARG A CA 1
ATOM 9076 C C . ARG A 1 1109 ? -5.129 42.207 43.438 1.00 88.75 1109 ARG A C 1
ATOM 9078 O O . ARG A 1 1109 ? -4.057 41.606 43.389 1.00 88.75 1109 ARG A O 1
ATOM 9085 N N . ASN A 1 1110 ? -6.090 41.894 44.308 1.00 86.56 1110 ASN A N 1
ATOM 9086 C CA . ASN A 1 1110 ? -5.961 40.798 45.268 1.00 86.56 1110 ASN A CA 1
ATOM 9087 C C . ASN A 1 1110 ? -5.861 39.438 44.568 1.00 86.56 1110 ASN A C 1
ATOM 9089 O O . ASN A 1 1110 ? -5.002 38.638 44.930 1.00 86.56 1110 ASN A O 1
ATOM 9093 N N . ILE A 1 1111 ? -6.681 39.189 43.540 1.00 85.69 1111 ILE A N 1
ATOM 9094 C CA . ILE A 1 1111 ? -6.618 37.947 42.755 1.00 85.69 1111 ILE A CA 1
ATOM 9095 C C . ILE A 1 1111 ? -5.269 37.819 42.035 1.00 85.69 1111 ILE A C 1
ATOM 9097 O O . ILE A 1 1111 ? -4.629 36.775 42.141 1.00 85.69 1111 ILE A O 1
ATOM 9101 N N . ILE A 1 1112 ? -4.777 38.885 41.392 1.00 84.06 1112 ILE A N 1
ATOM 9102 C CA . ILE A 1 1112 ? -3.451 38.892 40.743 1.00 84.06 1112 ILE A CA 1
ATOM 9103 C C . ILE A 1 1112 ? -2.339 38.570 41.755 1.00 84.06 1112 ILE A C 1
ATOM 9105 O O . ILE A 1 1112 ? -1.440 37.780 41.461 1.00 84.06 1112 ILE A O 1
ATOM 9109 N N . LYS A 1 1113 ? -2.412 39.133 42.969 1.00 82.44 1113 LYS A N 1
ATOM 9110 C CA . LYS A 1 1113 ? -1.446 38.860 44.041 1.00 82.44 1113 LYS A CA 1
ATOM 9111 C C . LYS A 1 1113 ? -1.486 37.399 44.503 1.00 82.44 1113 LYS A C 1
ATOM 9113 O O . LYS A 1 1113 ? -0.434 36.780 44.626 1.00 82.44 1113 LYS A O 1
ATOM 9118 N N . ILE A 1 1114 ? -2.680 36.827 44.687 1.00 77.56 1114 ILE A N 1
ATOM 9119 C CA . ILE A 1 1114 ? -2.855 35.411 45.054 1.00 77.56 1114 ILE A CA 1
ATOM 9120 C C . ILE A 1 1114 ? -2.261 34.486 43.983 1.00 77.56 1114 ILE A C 1
ATOM 9122 O O . ILE A 1 1114 ? -1.597 33.511 44.330 1.00 77.56 1114 ILE A O 1
ATOM 9126 N N . ILE A 1 1115 ? -2.465 34.793 42.698 1.00 74.19 1115 ILE A N 1
ATOM 9127 C CA . ILE A 1 1115 ? -1.908 34.016 41.578 1.00 74.19 1115 ILE A CA 1
ATOM 9128 C C . ILE A 1 1115 ? -0.374 34.085 41.580 1.00 74.19 1115 ILE A C 1
ATOM 9130 O O . ILE A 1 1115 ? 0.280 33.056 41.430 1.00 74.19 1115 ILE A O 1
ATOM 9134 N N . LYS A 1 1116 ? 0.209 35.273 41.806 1.00 71.81 1116 LYS A N 1
ATOM 9135 C CA . LYS A 1 1116 ? 1.668 35.450 41.917 1.00 71.81 1116 LYS A CA 1
ATOM 9136 C C . LYS A 1 1116 ? 2.277 34.677 43.092 1.00 71.81 1116 LYS A C 1
ATOM 9138 O O . LYS A 1 1116 ? 3.364 34.125 42.956 1.00 71.81 1116 LYS A O 1
ATOM 9143 N N . GLU A 1 1117 ? 1.597 34.637 44.238 1.00 71.31 1117 GLU A N 1
ATOM 9144 C CA . GLU A 1 1117 ? 2.080 33.949 45.446 1.00 71.31 1117 GLU A CA 1
ATOM 9145 C C . GLU A 1 1117 ? 1.892 32.421 45.378 1.00 71.31 1117 GLU A C 1
ATOM 9147 O O . GLU A 1 1117 ? 2.708 31.668 45.911 1.00 71.31 1117 GLU A O 1
ATOM 9152 N N . LYS A 1 1118 ? 0.850 31.941 44.689 1.00 63.41 1118 LYS A N 1
ATOM 9153 C CA . LYS A 1 1118 ? 0.585 30.517 44.436 1.00 63.41 1118 LYS A CA 1
ATOM 9154 C C . LYS A 1 1118 ? 1.039 30.136 43.019 1.00 63.41 1118 LYS A C 1
ATOM 9156 O O . LYS A 1 1118 ? 0.198 29.916 42.152 1.00 63.41 1118 LYS A O 1
ATOM 9161 N N . MET A 1 1119 ? 2.349 30.013 42.778 1.00 51.28 1119 MET A N 1
ATOM 9162 C CA . MET A 1 1119 ? 2.953 29.582 41.492 1.00 51.28 1119 MET A CA 1
ATOM 9163 C C . MET A 1 1119 ? 2.630 28.116 41.082 1.00 51.28 1119 MET A C 1
ATOM 9165 O O . MET A 1 1119 ? 3.521 27.347 40.736 1.00 51.28 1119 MET A O 1
ATOM 9169 N N . ASN A 1 1120 ? 1.363 27.696 41.123 1.00 46.50 1120 ASN A N 1
ATOM 9170 C CA . ASN A 1 1120 ? 0.910 26.351 40.746 1.00 46.50 1120 ASN A CA 1
ATOM 9171 C C . ASN A 1 1120 ? -0.300 26.349 39.795 1.00 46.50 1120 ASN A C 1
ATOM 9173 O O . ASN A 1 1120 ? -0.867 25.290 39.537 1.00 46.50 1120 ASN A O 1
ATOM 9177 N N . PHE A 1 1121 ? -0.708 27.499 39.254 1.00 51.56 1121 PHE A N 1
ATOM 9178 C CA . PHE A 1 1121 ? -1.718 27.516 38.198 1.00 51.56 1121 PHE A CA 1
ATOM 9179 C C . PHE A 1 1121 ? -1.043 27.230 36.852 1.00 51.56 1121 PHE A C 1
ATOM 9181 O O . PHE A 1 1121 ? -0.441 28.111 36.251 1.00 51.56 1121 PHE A O 1
ATOM 9188 N N . GLU A 1 1122 ? -1.171 25.994 36.363 1.00 49.44 1122 GLU A N 1
ATOM 9189 C CA . GLU A 1 1122 ? -0.722 25.545 35.029 1.00 49.44 1122 GLU A CA 1
ATOM 9190 C C . GLU A 1 1122 ? -1.398 26.300 33.854 1.00 49.44 1122 GLU A C 1
ATOM 9192 O O . GLU A 1 1122 ? -1.099 26.022 32.694 1.00 49.44 1122 GLU A O 1
ATOM 9197 N N . ALA A 1 1123 ? -2.313 27.239 34.135 1.00 48.09 1123 ALA A N 1
ATOM 9198 C CA . ALA A 1 1123 ? -3.251 27.817 33.173 1.00 48.09 1123 ALA A CA 1
ATOM 9199 C C . ALA A 1 1123 ? -2.855 29.181 32.568 1.00 48.09 1123 ALA A C 1
ATOM 9201 O O . ALA A 1 1123 ? -3.371 29.507 31.511 1.00 48.09 1123 ALA A O 1
ATOM 9202 N N . ILE A 1 1124 ? -1.982 29.990 33.188 1.00 56.47 1124 ILE A N 1
ATOM 9203 C CA . ILE A 1 1124 ? -1.626 31.339 32.678 1.00 56.47 1124 ILE A CA 1
ATOM 9204 C C . ILE A 1 1124 ? -0.104 31.499 32.627 1.00 56.47 1124 ILE A C 1
ATOM 9206 O O . ILE A 1 1124 ? 0.596 31.111 33.565 1.00 56.47 1124 ILE A O 1
ATOM 9210 N N . SER A 1 1125 ? 0.422 32.055 31.528 1.00 59.75 1125 SER A N 1
ATOM 9211 C CA . SER A 1 1125 ? 1.864 32.249 31.367 1.00 59.75 1125 SER A CA 1
ATOM 9212 C C . SER A 1 1125 ? 2.399 33.330 32.320 1.00 59.75 1125 SER A C 1
ATOM 9214 O O . SER A 1 1125 ? 1.701 34.280 32.682 1.00 59.75 1125 SER A O 1
ATOM 9216 N N . GLU A 1 1126 ? 3.659 33.191 32.740 1.00 65.31 1126 GLU A N 1
ATOM 9217 C CA . GLU A 1 1126 ? 4.312 34.151 33.641 1.00 65.31 1126 GLU A CA 1
ATOM 9218 C C . GLU A 1 1126 ? 4.419 35.552 33.012 1.00 65.31 1126 GLU A C 1
ATOM 9220 O O . GLU A 1 1126 ? 4.296 36.561 33.707 1.00 65.31 1126 GLU A O 1
ATOM 9225 N N . ASP A 1 1127 ? 4.572 35.629 31.688 1.00 64.44 1127 ASP A N 1
ATOM 9226 C CA . ASP A 1 1127 ? 4.627 36.897 30.959 1.00 64.44 1127 ASP A CA 1
ATOM 9227 C C . ASP A 1 1127 ? 3.271 37.609 30.932 1.00 64.44 1127 ASP A C 1
ATOM 9229 O O . ASP A 1 1127 ? 3.218 38.816 31.170 1.00 64.44 1127 ASP A O 1
ATOM 9233 N N . ASP A 1 1128 ? 2.179 36.865 30.726 1.00 64.50 1128 ASP A N 1
ATOM 9234 C CA . ASP A 1 1128 ? 0.823 37.428 30.706 1.00 64.50 1128 ASP A CA 1
ATOM 9235 C C . ASP A 1 1128 ? 0.448 37.970 32.094 1.00 64.50 1128 ASP A C 1
ATOM 9237 O O . ASP A 1 1128 ? -0.090 39.070 32.223 1.00 64.50 1128 ASP A O 1
ATOM 9241 N N . ILE A 1 1129 ? 0.809 37.248 33.165 1.00 71.81 1129 ILE A N 1
ATOM 9242 C CA . ILE A 1 1129 ? 0.605 37.707 34.549 1.00 71.81 1129 ILE A CA 1
ATOM 9243 C C . ILE A 1 1129 ? 1.413 38.976 34.828 1.00 71.81 1129 ILE A C 1
ATOM 9245 O O . ILE A 1 1129 ? 0.918 39.881 35.508 1.00 71.81 1129 ILE A O 1
ATOM 9249 N N . ASN A 1 1130 ? 2.642 39.073 34.318 1.00 73.19 1130 ASN A N 1
ATOM 9250 C CA . ASN A 1 1130 ? 3.474 40.260 34.490 1.00 73.19 1130 ASN A CA 1
ATOM 9251 C C . ASN A 1 1130 ? 2.903 41.472 33.740 1.00 73.19 1130 ASN A C 1
ATOM 9253 O O . ASN A 1 1130 ? 2.831 42.554 34.324 1.00 73.19 1130 ASN A O 1
ATOM 9257 N N . GLU A 1 1131 ? 2.428 41.302 32.504 1.00 75.06 1131 GLU A N 1
ATOM 9258 C CA . GLU A 1 1131 ? 1.781 42.379 31.742 1.00 75.06 1131 GLU A CA 1
ATOM 9259 C C . GLU A 1 1131 ? 0.496 42.868 32.433 1.00 75.06 1131 GLU A C 1
ATOM 9261 O O . GLU A 1 1131 ? 0.314 44.074 32.636 1.00 75.06 1131 GLU A O 1
ATOM 9266 N N . ILE A 1 1132 ? -0.357 41.941 32.883 1.00 76.50 1132 ILE A N 1
ATOM 9267 C CA . ILE A 1 1132 ? -1.578 42.252 33.643 1.00 76.50 1132 ILE A CA 1
ATOM 9268 C C . ILE A 1 1132 ? -1.229 42.989 34.945 1.00 76.50 1132 ILE A C 1
ATOM 9270 O O . ILE A 1 1132 ? -1.868 43.982 35.299 1.00 76.50 1132 ILE A O 1
ATOM 9274 N N . SER A 1 1133 ? -0.180 42.553 35.645 1.00 77.31 1133 SER A N 1
ATOM 9275 C CA . SER A 1 1133 ? 0.266 43.169 36.898 1.00 77.31 1133 SER A CA 1
ATOM 9276 C C . SER A 1 1133 ? 0.709 44.618 36.725 1.00 77.31 1133 SER A C 1
ATOM 9278 O O . SER A 1 1133 ? 0.372 45.460 37.558 1.00 77.31 1133 SER A O 1
ATOM 9280 N N . VAL A 1 1134 ? 1.437 44.920 35.646 1.00 80.50 1134 VAL A N 1
ATOM 9281 C CA . VAL A 1 1134 ? 1.859 46.290 35.326 1.00 80.50 1134 VAL A CA 1
ATOM 9282 C C . VAL A 1 1134 ? 0.642 47.172 35.058 1.00 80.50 1134 VAL A C 1
ATOM 9284 O O . VAL A 1 1134 ? 0.546 48.258 35.621 1.00 80.50 1134 VAL A O 1
ATOM 9287 N N . GLN A 1 1135 ? -0.319 46.696 34.262 1.00 78.19 1135 GLN A N 1
ATOM 9288 C CA . GLN A 1 1135 ? -1.511 47.479 33.915 1.00 78.19 1135 GLN A CA 1
ATOM 9289 C C . GLN A 1 1135 ? -2.403 47.783 35.130 1.00 78.19 1135 GLN A C 1
ATOM 9291 O O . GLN A 1 1135 ? -2.921 48.889 35.250 1.00 78.19 1135 GLN A O 1
ATOM 9296 N N . PHE A 1 1136 ? -2.540 46.851 36.079 1.00 82.75 1136 PHE A N 1
ATOM 9297 C CA . PHE A 1 1136 ? -3.354 47.064 37.285 1.00 82.75 1136 PHE A CA 1
ATOM 9298 C C . PHE A 1 1136 ? -2.584 47.654 38.483 1.00 82.75 1136 PHE A C 1
ATOM 9300 O O . PHE A 1 1136 ? -3.166 47.797 39.566 1.00 82.75 1136 PHE A O 1
ATOM 9307 N N . ASN A 1 1137 ? -1.317 48.054 38.306 1.00 79.75 1137 ASN A N 1
ATOM 9308 C CA . ASN A 1 1137 ? -0.425 48.556 39.363 1.00 79.75 1137 ASN A CA 1
ATOM 9309 C C . ASN A 1 1137 ? -0.271 47.576 40.547 1.00 79.75 1137 ASN A C 1
ATOM 9311 O O . ASN A 1 1137 ? -0.330 47.972 41.710 1.00 79.75 1137 ASN A O 1
ATOM 9315 N N . VAL A 1 1138 ? -0.095 46.288 40.239 1.00 73.06 1138 VAL A N 1
ATOM 9316 C CA . VAL A 1 1138 ? 0.234 45.207 41.186 1.00 73.06 1138 VAL A CA 1
ATOM 9317 C C . VAL A 1 1138 ? 1.723 44.885 41.046 1.00 73.06 1138 VAL A C 1
ATOM 9319 O O . VAL A 1 1138 ? 2.107 43.824 40.540 1.00 73.06 1138 VAL A O 1
ATOM 9322 N N . ILE A 1 1139 ? 2.570 45.851 41.403 1.00 53.06 1139 ILE A N 1
ATOM 9323 C CA . ILE A 1 1139 ? 4.024 45.657 41.494 1.00 53.06 1139 ILE A CA 1
ATOM 9324 C C . ILE A 1 1139 ? 4.387 45.401 42.948 1.00 53.06 1139 ILE A C 1
ATOM 9326 O O . ILE A 1 1139 ? 3.996 46.232 43.799 1.00 53.06 1139 ILE A O 1
#

pLDDT: mean 82.22, std 15.86, range [21.67, 98.62]

InterPro domains:
  IPR000560 Histidine phosphatase superfamily, clade-2 [PF00328] (25-371)
  IPR000560 Histidine phosphatase superfamily, clade-2 [cd07061] (25-383)
  IPR011989 Armadillo-like helical [G3DSA:1.25.10.10] (885-1122)
  IPR013918 Nucleotide exchange factor Fes1 [PF08609] (873-929)
  IPR015943 WD40/YVTN repeat-like-containing domain superfamily [G3DSA:2.130.10.10] (482-819)
  IPR016024 Armadillo-type fold [SSF48371] (887-1120)
  IPR029033 Histidine phosphatase superfamily [G3DSA:3.40.50.1240] (11-429)
  IPR029033 Histidine phosphatase superfamily [SSF53254] (7-425)
  IPR033379 Histidine acid phosphatase active site [PS00616] (25-39)
  IPR033379 Histidine acid phosphatase active site [PS00778] (323-339)
  IPR052778 Centrosome-associated WD domain-containing protein [PTHR16220] (430-837)
  IPR060769 EIF3B-like, beta-propeller domain superfamily [SSF69322] (484-814)

Radius of gyration: 36.84 Å; chains: 1; bounding box: 92×97×92 Å

Foldseek 3Di:
DQAQDFDQADDPVVLCVVQPPLWDFQFKEKEWEFFFFAALDDPFDFVLDDPWDLFAPVQQFDWDWDFAPPDDPDDPPRIDIDGGGDWDWDQDPVRDTDTDPRRRTDDRGAQGPLRLVRLLSLLLHCQCPCCVSVVPQDQADEEQLAEAAEEEPPVRLVSSSVSSPCSNQPPVRYDPPYDHDYHYDPLLPDQLFFNCVNQVVLVVLLVVLLVVLQVVQQVVQQVLCDPVNCVTAVDGETCPDPNHLVSLLSNLSSCVSVVGDGDPSSVDPSNNVSSLLSVCSSQAVSLQPPLVNLQNTNLAVLVVVLVVVVVSVVPSPDSRYRYYYYRHHLNSVRSVCNNLPFDPSGRQHGGKMKMKIKIWRDDPDPVPPPPDDIWMWIAIDISNHTTARVQCPPPPQADPPDRRTGTSVSSVVSSVSRHQPDSACQADWDAAQQNQWIWHQDPQFWIWIAGLVPRHTQDIDGGDRVFSSQWDDWDHANDDPFQKIKIGGQFKIKIDGSVDPPDMAIDGPPQTFPDKDADPVRQWIWTQGPPRQWIWTAGPVVRDTDIDGAFPDDPFQKEAQQVAQKIWTWGQDLNFTKIWIWRNVDVVTATPDMDTDPENAKDHKYAALNSQWIKIAYAQQAAWIWIAGPRGDTQDIDGPDGGHGYFDDWDAQPDGSQWIWTKHLVQKIFTQGPPNRDGPAIDHDDQWDDDPQEWEWEWDQDPVRFTDIDTDDPGDGAQFADQDPVPPPRSWIWNDWDAFHHRQKIWTDTSRRQQKIFIAGPVVSGTNYIYGYPAGWDDKDHDNVARQKIKTFGDDPDQARQWIKIGGPPDPGTDIDGNPDRRDRQPDFDWRDDDPPVVVVVVVCVVVVDDPVVVVCVRRDDDRDDDDDDDDDDDDPVVCCVVVPHPLLVLLVVLLVLLLDPPHDPVSVLVSLVSNLVSLLPLVSLLCCVVSVNLLSLLVQCVDPDLSSVLSSLQSLLSSLAVRQNSLVVCVVSCSLVSLLCQLQDPPDVSSVQSSVSNLLRSCQPHQVSVVVCVVSVVLVSLLVVLPDPDDDPSVLSSLQSLLRLLVDPPCNVVSLVSCVVSVVLVSLLVSLVDPVCVQPRNCSSLSNNQSCVVVPNDDDPVSLVSNLVSLVVCVVPVPRSPDDPVRSVVSCVSSVND

Organism: NCBI:txid38082